Protein AF-0000000082251996 (afdb_homodimer)

Radius of gyration: 37.96 Å; Cα contacts (8 Å, |Δi|>4): 1487; chains: 2; bounding box: 97×124×81 Å

Foldseek 3Di:
DDPPPPPPPPQPQDDQLVVLLVVLVVCQQVVNQLCVLVPPVVVVVVCVVGVNHDGDGSVVSLVSLVVLLVVLLVVVLVQQVPFPAFKEKEWDWFQFPLRWIWIWIKIWFQGPVRFIDIATNWTFTDHDDLALVSVLVVVVVSCVVSVRLLRYEAYEYEDDPRVVSNLVVNLVVSQVRYFPSCPQHYFYFPLNLLLVLQLQLCVLCVVLCVLLLVLLCQQVVDPVSVVLLVVLCVVVPHDDPDAAAHAQSSGVLSVLVNLVRSLVCLNSSVSSVVVPVVSDSNDDPVSSVVSVVVSVLCVLSNVLSVQQLDRRAFNLLVVPVSLLVVLVSLVVCCPPPDPSSVSSSVRSVVSSCVPDVLPRLLSPVLVLLQLQQHLVVQLVSLCVVPVVCSVVSSVVSVVVNVSSLVSLVPPDPPPVVCPVPPVCCCVVPPDPCPVVVVVVVCVLVPPPDALVRVSNPDHGDHCVVCVPPRSSVVLVVCCVVRVSVSSVNRRSSRHRSHSSLVVLLVLVLCSNCDPVNPPDDRSSSGSSSSSNCSVPNGDDPVVRVVPVSPRSVVVVVVVD/DDPPPPPPPPQPQDDQLVVLLVVLVVCQQVVNQLCVLVPPVVVVVVCVVGVNHDGDHSVVSLVSLVVLLVVLLVVVLVQQVPFQAFKEKEWDWFQFPLRWIWIWIKIWFQGPVRFIDIATNWTFTDHDDLALVSVLVVVVVSCVVSVRLLRYEAYEYEDDPRVVSNLVVNLVVSQVRYFPSCPQHYFYQPLRLLLVLQLQLCVLCVVLCVLLLVLLCQQVVDPVSVVLLVVLCVVVPHDDPDAAAHAQSSGVLSVLVNLVRSLVCLSSSVSSVVVPVVSDSNDDPVSSVVSVVVSVLCVLSNVLSVQQLDRRAFNLLVVPVSLLVVLVSLVVCCPPPDPSSVSSSVRSVVSSCVPPVLPRLLSPVLVLLQLQQHLVVQLVSLCVVPVVCSVVSSVVSVVVNVSSLVSLVPPPPPPVVCPVPPVCCCVVPPDPCPVVVVVVVCVLVPPPDALVRVSNPDHGDHCVVCVPPRSSVVLVVCCVVRVSVSSSNRRSSRHRSHSSLVVLLVLVLCSNCDPVNPPDDRSSSGSSSSSNCSVPNGDDPVVRVVPVSVRSVVVVVVVD

Sequence (1120 aa):
MGVCDGSSPTVHKLDMRVFREMIAMAIIEHDLPYSFVEYRRIRMALAYANSTIKFWSRNTAAADVLKIFEKEKNKLREILTNVPNRVCLTTDLWRAITIEGYLCLTAHYIDTDWNLKSKILSFTAFPPPHSGIAIAMKLIELLKEWGLEKKVFCLTVDNASANDSMQSIMKRQLEKDLVCNGEFFHVRCSAHILNLIVQDGLDVIGGALQKIRDSVKFVKGSESREIMFANAMETVGMQAKEGLILDVVTRWNSTYHMLSRAIKFKDVLRNLADVEPSYKSFPSDLEWSRGELICEFLRPFSEMTNLISGSSYPTANLYFMQVWKIECWLRVHEYSADETICQMVEIMKLKFDKYWEEYSDILAIAAVFDPRLKFTCLEYCFTTLDSSTSKFRLAHVRSKMYKLFKAYKKRPSINSTSSSQVETLEEDIPAGYSGFYAFFSQKAGSSGKSELDIYLGEPTLDMVAFRHLNVLAYWKENSSRFKELSSMACDVLSIPITTVAAESSFSIGSRVLDKYRSSLIPQNVQALICTRNWLRGFPEEGEEEEEEKEKEKEKEKEEAMGVCDGSSPTVHKLDMRVFREMIAMAIIEHDLPYSFVEYRRIRMALAYANSTIKFWSRNTAAADVLKIFEKEKNKLREILTNVPNRVCLTTDLWRAITIEGYLCLTAHYIDTDWNLKSKILSFTAFPPPHSGIAIAMKLIELLKEWGLEKKVFCLTVDNASANDSMQSIMKRQLEKDLVCNGEFFHVRCSAHILNLIVQDGLDVIGGALQKIRDSVKFVKGSESREIMFANAMETVGMQAKEGLILDVVTRWNSTYHMLSRAIKFKDVLRNLADVEPSYKSFPSDLEWSRGELICEFLRPFSEMTNLISGSSYPTANLYFMQVWKIECWLRVHEYSADETICQMVEIMKLKFDKYWEEYSDILAIAAVFDPRLKFTCLEYCFTTLDSSTSKFRLAHVRSKMYKLFKAYKKRPSINSTSSSQVETLEEDIPAGYSGFYAFFSQKAGSSGKSELDIYLGEPTLDMVAFRHLNVLAYWKENSSRFKELSSMACDVLSIPITTVAAESSFSIGSRVLDKYRSSLIPQNVQALICTRNWLRGFPEEGEEEEEEKEKEKEKEKEEA

Nearest PDB structures (foldseek):
  4d1q-assembly1_H-2  TM=7.110E-01  e=3.783E-17  Musca domestica
  4d1q-assembly1_B  TM=7.036E-01  e=2.161E-16  Musca domestica
  6dww-assembly1_A  TM=7.441E-01  e=2.045E-15  Musca domestica
  4d1q-assembly1_A-2  TM=7.187E-01  e=1.417E-15  Musca domestica
  2bw3-assembly1_A  TM=6.188E-01  e=7.054E-15  Musca domestica

Secondary structure (DSSP, 8-state):
---------------HHHHHHHHHHHHHHTT--GGGGG-HHHHHHHHHH-TTPPP--HHHHHHHHHHHHHHHHHHHHHHHHH-SS-EEEEEEEEE-TTS-EEEEEEEEEE-TT--EEEEEEEEEE-PSP--HHHHHHHHHHHHHHHT-TTTEEEEEE-S-HHHHHHHHHHHHHTTTTSGGGGTT-EEE-HHHHHHHHHHHHHHHTHHHHHHHHHHHHHHHT-HHHHHHHHHHHHHHT---SS---PPPTT-HHHHHHHHHHHHHTHHHHHHHHHH-TT---PPPHHHHHHHHHHHHHHHHHHHHHHHHT-SSS--HHHHHHHHHHHHHHHHHGGG-SSHHHHHHHHHHHHHHHHHHSS--HHHHHHHHTSTTTHHHHHHHHHHHH-HHHHHHHHHHHHHHHHHHHHHHHHS---STT-------TTSSS-TT-HHHHHHHHHHHHHS---HHHHHHHSPPPPTTTTTT--HHHHHHHTTTTSHHHHHHHHHHHT--SS-HHHHHHHHHHHHHS-TT-----HHHHHHHHHHHHHHH-SPPGGGTTTTHHHHHHHHHHHH-/---------------HHHHHHHHHHHHHHTT--GGGGG-HHHHHHHHHH-TTPPP--HHHHHHHHHHHHHHHHHHHHHHHHH-SS-EEEEEEEEE-TTS-EEEEEEEEEE-TT--EEEEEEEEEE-PSP--HHHHHHHHHHHHHHHT-TTTEEEEEE-S-HHHHHHHHHHHHHTTTTSGGGGTT-EEE-HHHHHHHHHHHHHHHTHHHHHHHHHHHHHHHT-HHHHHHHHHHHHHHT---SS---PPPTT-HHHHHHHHHHHHHTHHHHHHHHHH-TT---PPPHHHHHHHHHHHHHHHHHHHHHHHHT-SSS--HHHHHHHHHHHHHHHHHGGG-SSHHHHHHHHHHHHHHHHHHSS--HHHHHHHHTSTTTHHHHHHHHHHHH-HHHHHHHHHHHHHHHHHHHHHHHHS---STT-------TTSSS-TT-HHHHHHHHHHHHHS---HHHHHHHSPPPPTTTTTT--HHHHHHHTTTTSHHHHHHHHHHHT--SS-HHHHHHHHHHHHHS-TT-----HHHHHHHHHHHHHHH-SPPGGGTTTTHHHHHHHHHHHH-

Structure (mmCIF, N/CA/C/O backbone):
data_AF-0000000082251996-model_v1
#
loop_
_entity.id
_entity.type
_entity.pdbx_description
1 polymer 'Ribonuclease H-like superfamily'
#
loop_
_atom_site.group_PDB
_atom_site.id
_atom_site.type_symbol
_atom_site.label_atom_id
_atom_site.label_alt_id
_atom_site.label_comp_id
_atom_site.label_asym_id
_atom_site.label_entity_id
_atom_site.label_seq_id
_atom_site.pdbx_PDB_ins_code
_atom_site.Cartn_x
_atom_site.Cartn_y
_atom_site.Cartn_z
_atom_site.occupancy
_atom_site.B_iso_or_equiv
_atom_site.auth_seq_id
_atom_site.auth_comp_id
_atom_site.auth_asym_id
_atom_site.auth_atom_id
_atom_site.pdbx_PDB_model_num
ATOM 1 N N . MET A 1 1 ? -61.531 -27.703 10.438 1 24.25 1 MET A N 1
ATOM 2 C CA . MET A 1 1 ? -60.094 -27.609 10.523 1 24.25 1 MET A CA 1
ATOM 3 C C . MET A 1 1 ? -59.594 -26.203 10.117 1 24.25 1 MET A C 1
ATOM 5 O O . MET A 1 1 ? -59.75 -25.812 8.953 1 24.25 1 MET A O 1
ATOM 9 N N . GLY A 1 2 ? -59.812 -25.188 10.883 1 25.91 2 GLY A N 1
ATOM 10 C CA . GLY A 1 2 ? -59.656 -23.781 10.547 1 25.91 2 GLY A CA 1
ATOM 11 C C . GLY A 1 2 ? -58.25 -23.406 10.102 1 25.91 2 GLY A C 1
ATOM 12 O O . GLY A 1 2 ? -57.281 -23.828 10.711 1 25.91 2 GLY A O 1
ATOM 13 N N . VAL A 1 3 ? -58.062 -23.094 8.766 1 29.75 3 VAL A N 1
ATOM 14 C CA . VAL A 1 3 ? -56.906 -22.609 8.023 1 29.75 3 VAL A CA 1
ATOM 15 C C . VAL A 1 3 ? -56.281 -21.422 8.758 1 29.75 3 VAL A C 1
ATOM 17 O O . VAL A 1 3 ? -56.938 -20.406 8.984 1 29.75 3 VAL A O 1
ATOM 20 N N . CYS A 1 4 ? -55.438 -21.703 9.797 1 28.22 4 CYS A N 1
ATOM 21 C CA . CYS A 1 4 ? -54.719 -20.656 10.523 1 28.22 4 CYS A CA 1
ATOM 22 C C . CYS A 1 4 ? -54.125 -19.641 9.562 1 28.22 4 CYS A C 1
ATOM 24 O O . CYS A 1 4 ? -53.344 -20 8.664 1 28.22 4 CYS A O 1
ATOM 26 N N . ASP A 1 5 ? -54.844 -18.672 9.133 1 31.28 5 ASP A N 1
ATOM 27 C CA . ASP A 1 5 ? -54.438 -17.516 8.32 1 31.28 5 ASP A CA 1
ATOM 28 C C . ASP A 1 5 ? -53.156 -16.906 8.836 1 31.28 5 ASP A C 1
ATOM 30 O O . ASP A 1 5 ? -53.094 -16.375 9.945 1 31.28 5 ASP A O 1
ATOM 34 N N . GLY A 1 6 ? -52 -17.672 8.805 1 33.25 6 GLY A N 1
ATOM 35 C CA . GLY A 1 6 ? -50.656 -17.25 9.211 1 33.25 6 GLY A CA 1
ATOM 36 C C . GLY A 1 6 ? -50.344 -15.828 8.812 1 33.25 6 GLY A C 1
ATOM 37 O O . GLY A 1 6 ? -50.188 -15.523 7.625 1 33.25 6 GLY A O 1
ATOM 38 N N . SER A 1 7 ? -50.938 -14.836 9.43 1 36 7 SER A N 1
ATOM 39 C CA . SER A 1 7 ? -50.625 -13.422 9.227 1 36 7 SER A CA 1
ATOM 40 C C . SER A 1 7 ? -49.125 -13.203 9.133 1 36 7 SER A C 1
ATOM 42 O O . SER A 1 7 ? -48.375 -13.578 10.039 1 36 7 SER A O 1
ATOM 44 N N . SER A 1 8 ? -48.531 -13.281 7.965 1 40.34 8 SER A N 1
ATOM 45 C CA . SER A 1 8 ? -47.125 -12.992 7.629 1 40.34 8 SER A CA 1
ATOM 46 C C . SER A 1 8 ? -46.625 -11.75 8.367 1 40.34 8 SER A C 1
ATOM 48 O O . SER A 1 8 ? -47.312 -10.727 8.414 1 40.34 8 SER A O 1
ATOM 50 N N . PRO A 1 9 ? -45.906 -11.859 9.469 1 45.34 9 PRO A N 1
ATOM 51 C CA . PRO A 1 9 ? -45.375 -10.703 10.203 1 45.34 9 PRO A CA 1
ATOM 52 C C . PRO A 1 9 ? -45 -9.539 9.289 1 45.34 9 PRO A C 1
ATOM 54 O O . PRO A 1 9 ? -44.438 -9.75 8.227 1 45.34 9 PRO A O 1
ATOM 57 N N . THR A 1 10 ? -45.719 -8.555 9.102 1 49.16 10 THR A N 1
ATOM 58 C CA . THR A 1 10 ? -45.656 -7.352 8.273 1 49.16 10 THR A CA 1
ATOM 59 C C . THR A 1 10 ? -44.281 -6.688 8.43 1 49.16 10 THR A C 1
ATOM 61 O O . THR A 1 10 ? -43.875 -6.32 9.539 1 49.16 10 THR A O 1
ATOM 64 N N . VAL A 1 11 ? -43.188 -7.055 7.781 1 59.91 11 VAL A N 1
ATOM 65 C CA . VAL A 1 11 ? -41.875 -6.434 7.703 1 59.91 11 VAL A CA 1
ATOM 66 C C . VAL A 1 11 ? -42.031 -4.926 7.512 1 59.91 11 VAL A C 1
ATOM 68 O O . VAL A 1 11 ? -42.844 -4.473 6.727 1 59.91 11 VAL A O 1
ATOM 71 N N . HIS A 1 12 ? -41.719 -4.066 8.555 1 69.75 12 HIS A N 1
ATOM 72 C CA . HIS A 1 12 ? -41.719 -2.611 8.453 1 69.75 12 HIS A CA 1
ATOM 73 C C . HIS A 1 12 ? -41.062 -2.148 7.156 1 69.75 12 HIS A C 1
ATOM 75 O O . HIS A 1 12 ? -39.969 -2.574 6.828 1 69.75 12 HIS A O 1
ATOM 81 N N . LYS A 1 13 ? -41.938 -1.467 6.324 1 82.38 13 LYS A N 1
ATOM 82 C CA . LYS A 1 13 ? -41.406 -0.94 5.062 1 82.38 13 LYS A CA 1
ATOM 83 C C . LYS A 1 13 ? -40.375 0.155 5.305 1 82.38 13 LYS A C 1
ATOM 85 O O . LYS A 1 13 ? -40.656 1.143 5.984 1 82.38 13 LYS A O 1
ATOM 90 N N . LEU A 1 14 ? -39.219 -0.042 4.875 1 89.25 14 LEU A N 1
ATOM 91 C CA . LEU A 1 14 ? -38.062 0.821 5.066 1 89.25 14 LEU A CA 1
ATOM 92 C C . LEU A 1 14 ? -38.094 1.998 4.098 1 89.25 14 LEU A C 1
ATOM 94 O O . LEU A 1 14 ? -38.406 1.831 2.922 1 89.25 14 LEU A O 1
ATOM 98 N N . ASP A 1 15 ? -38.031 3.209 4.562 1 94 15 ASP A N 1
ATOM 99 C CA . ASP A 1 15 ? -37.781 4.344 3.682 1 94 15 ASP A CA 1
ATOM 100 C C . ASP A 1 15 ? -36.406 4.246 3.039 1 94 15 ASP A C 1
ATOM 102 O O . ASP A 1 15 ? -35.375 4.488 3.695 1 94 15 ASP A O 1
ATOM 106 N N . MET A 1 16 ? -36.438 3.992 1.802 1 94.88 16 MET A N 1
ATOM 107 C CA . MET A 1 16 ? -35.219 3.695 1.093 1 94.88 16 MET A CA 1
ATOM 108 C C . MET A 1 16 ? -34.344 4.941 0.98 1 94.88 16 MET A C 1
ATOM 110 O O . MET A 1 16 ? -33.094 4.844 0.92 1 94.88 16 MET A O 1
ATOM 114 N N . ARG A 1 17 ? -34.938 6.094 0.867 1 94.81 17 ARG A N 1
ATOM 115 C CA . ARG A 1 17 ? -34.156 7.324 0.777 1 94.81 17 ARG A CA 1
ATOM 116 C C . ARG A 1 17 ? -33.312 7.527 2.025 1 94.81 17 ARG A C 1
ATOM 118 O O . ARG A 1 17 ? -32.125 7.852 1.93 1 94.81 17 ARG A O 1
ATOM 125 N N . VAL A 1 18 ? -33.938 7.312 3.131 1 96.31 18 VAL A N 1
ATOM 126 C CA . VAL A 1 18 ? -33.25 7.469 4.402 1 96.31 18 VAL A CA 1
ATOM 127 C C . VAL A 1 18 ? -32.156 6.391 4.539 1 96.31 18 VAL A C 1
ATOM 129 O O . VAL A 1 18 ? -31.031 6.68 4.949 1 96.31 18 VAL A O 1
ATOM 132 N N . PHE A 1 19 ? -32.5 5.164 4.184 1 96.94 19 PHE A N 1
ATOM 133 C CA . PHE A 1 19 ? -31.578 4.051 4.309 1 96.94 19 PHE A CA 1
ATOM 134 C C . PHE A 1 19 ? -30.359 4.262 3.414 1 96.94 19 PHE A C 1
ATOM 136 O O . PHE A 1 19 ? -29.219 4.043 3.84 1 96.94 19 PHE A O 1
ATOM 143 N N . ARG A 1 20 ? -30.562 4.746 2.225 1 96.94 20 ARG A N 1
ATOM 144 C CA . ARG A 1 20 ? -29.484 5.016 1.285 1 96.94 20 ARG A CA 1
ATOM 145 C C . ARG A 1 20 ? -28.562 6.113 1.81 1 96.94 20 ARG A C 1
ATOM 147 O O . ARG A 1 20 ? -27.344 6.039 1.646 1 96.94 20 ARG A O 1
ATOM 154 N N . GLU A 1 21 ? -29.156 7.082 2.346 1 97.38 21 GLU A N 1
ATOM 155 C CA . GLU A 1 21 ? -28.344 8.156 2.924 1 97.38 21 GLU A CA 1
ATOM 156 C C . GLU A 1 21 ? -27.469 7.641 4.062 1 97.38 21 GLU A C 1
ATOM 158 O O . GLU A 1 21 ? -26.312 8.047 4.195 1 97.38 21 GLU A O 1
ATOM 163 N N . MET A 1 22 ? -28.062 6.762 4.863 1 97.44 22 MET A N 1
ATOM 164 C CA . MET A 1 22 ? -27.297 6.195 5.973 1 97.44 22 MET A CA 1
ATOM 165 C C . MET A 1 22 ? -26.125 5.375 5.465 1 97.44 22 MET A C 1
ATOM 167 O O . MET A 1 22 ? -25.031 5.445 6.023 1 97.44 22 MET A O 1
ATOM 171 N N . ILE A 1 23 ? -26.297 4.621 4.41 1 97.81 23 ILE A N 1
ATOM 172 C CA . ILE A 1 23 ? -25.234 3.82 3.828 1 97.81 23 ILE A CA 1
ATOM 173 C C . ILE A 1 23 ? -24.188 4.734 3.203 1 97.81 23 ILE A C 1
ATOM 175 O O . ILE A 1 23 ? -22.984 4.48 3.318 1 97.81 23 ILE A O 1
ATOM 179 N N . ALA A 1 24 ? -24.641 5.793 2.529 1 97.88 24 ALA A N 1
ATOM 180 C CA . ALA A 1 24 ? -23.703 6.758 1.958 1 97.88 24 ALA A CA 1
ATOM 181 C C . ALA A 1 24 ? -22.828 7.383 3.041 1 97.88 24 ALA A C 1
ATOM 183 O O . ALA A 1 24 ? -21.625 7.562 2.848 1 97.88 24 ALA A O 1
ATOM 184 N N . MET A 1 25 ? -23.438 7.68 4.188 1 97.31 25 MET A N 1
ATOM 185 C CA . MET A 1 25 ? -22.672 8.211 5.32 1 97.31 25 MET A CA 1
ATOM 186 C C . MET A 1 25 ? -21.641 7.199 5.797 1 97.31 25 MET A C 1
ATOM 188 O O . MET A 1 25 ? -20.547 7.582 6.211 1 97.31 25 MET A O 1
ATOM 192 N N . ALA A 1 26 ? -22.016 5.93 5.773 1 96.75 26 ALA A N 1
ATOM 193 C CA . ALA A 1 26 ? -21.094 4.875 6.164 1 96.75 26 ALA A CA 1
ATOM 194 C C . ALA A 1 26 ? -19.906 4.797 5.195 1 96.75 26 ALA A C 1
ATOM 196 O O . ALA A 1 26 ? -18.766 4.633 5.613 1 96.75 26 ALA A O 1
ATOM 197 N N . ILE A 1 27 ? -20.188 4.926 3.893 1 95.94 27 ILE A N 1
ATOM 198 C CA . ILE A 1 27 ? -19.156 4.902 2.865 1 95.94 27 ILE A CA 1
ATOM 199 C C . ILE A 1 27 ? -18.172 6.051 3.098 1 95.94 27 ILE A C 1
ATOM 201 O O . ILE A 1 27 ? -16.953 5.859 3.031 1 95.94 27 ILE A O 1
ATOM 205 N N . ILE A 1 28 ? -18.641 7.18 3.441 1 94.62 28 ILE A N 1
ATOM 206 C CA . ILE A 1 28 ? -17.844 8.383 3.641 1 94.62 28 ILE A CA 1
ATOM 207 C C . ILE A 1 28 ? -17 8.242 4.906 1 94.62 28 ILE A C 1
ATOM 209 O O . ILE A 1 28 ? -15.773 8.367 4.863 1 94.62 28 ILE A O 1
ATOM 213 N N . GLU A 1 29 ? -17.609 7.922 6 1 93.12 29 GLU A N 1
ATOM 214 C CA . GLU A 1 29 ? -16.969 7.996 7.309 1 93.12 29 GLU A CA 1
ATOM 215 C C . GLU A 1 29 ? -15.977 6.844 7.504 1 93.12 29 GLU A C 1
ATOM 217 O O . GLU A 1 29 ? -14.977 6.996 8.203 1 93.12 29 GLU A O 1
ATOM 222 N N . HIS A 1 30 ? -16.281 5.73 6.922 1 91.25 30 HIS A N 1
ATOM 223 C CA . HIS A 1 30 ? -15.461 4.559 7.199 1 91.25 30 HIS A CA 1
ATOM 224 C C . HIS A 1 30 ? -14.633 4.168 5.98 1 91.25 30 HIS A C 1
ATOM 226 O O . HIS A 1 30 ? -14.086 3.062 5.926 1 91.25 30 HIS A O 1
ATOM 232 N N . ASP A 1 31 ? -14.602 4.984 4.949 1 87.5 31 ASP A N 1
ATOM 233 C CA . ASP A 1 31 ? -13.781 4.824 3.758 1 87.5 31 ASP A CA 1
ATOM 234 C C . ASP A 1 31 ? -14.102 3.514 3.041 1 87.5 31 ASP A C 1
ATOM 236 O O . ASP A 1 31 ? -13.195 2.775 2.646 1 87.5 31 ASP A O 1
ATOM 240 N N . LEU A 1 32 ? -15.336 3.123 3.006 1 92.38 32 LEU A N 1
ATOM 241 C CA . LEU A 1 32 ? -15.766 1.963 2.232 1 92.38 32 LEU A CA 1
ATOM 242 C C . LEU A 1 32 ? -15.812 2.291 0.744 1 92.38 32 LEU A C 1
ATOM 244 O O . LEU A 1 32 ? -16.172 3.406 0.361 1 92.38 32 LEU A O 1
ATOM 248 N N . PRO A 1 33 ? -15.414 1.304 -0.132 1 91 33 PRO A N 1
ATOM 249 C CA . PRO A 1 33 ? -15.57 1.55 -1.567 1 91 33 PRO A CA 1
ATOM 250 C C . PRO A 1 33 ? -17.031 1.666 -1.989 1 91 33 PRO A C 1
ATOM 252 O O . PRO A 1 33 ? -17.922 1.149 -1.305 1 91 33 PRO A O 1
ATOM 255 N N . TYR A 1 34 ? -17.297 2.338 -3.123 1 93.5 34 TYR A N 1
ATOM 256 C CA . TYR A 1 34 ? -18.656 2.451 -3.635 1 93.5 34 TYR A CA 1
ATOM 257 C C . TYR A 1 34 ? -19.234 1.078 -3.943 1 93.5 34 TYR A C 1
ATOM 259 O O . TYR A 1 34 ? -20.453 0.869 -3.82 1 93.5 34 TYR A O 1
ATOM 267 N N . SER A 1 35 ? -18.406 0.12 -4.285 1 93.62 35 SER A N 1
ATOM 268 C CA . SER A 1 35 ? -18.828 -1.225 -4.652 1 93.62 35 SER A CA 1
ATOM 269 C C . SER A 1 35 ? -19.359 -1.989 -3.439 1 93.62 35 SER A C 1
ATOM 271 O O . SER A 1 35 ? -19.938 -3.066 -3.582 1 93.62 35 SER A O 1
ATOM 273 N N . PHE A 1 36 ? -19.266 -1.411 -2.283 1 95.06 36 PHE A N 1
ATOM 274 C CA . PHE A 1 36 ? -19.75 -2.01 -1.047 1 95.06 36 PHE A CA 1
ATOM 275 C C . PHE A 1 36 ? -21.219 -2.377 -1.168 1 95.06 36 PHE A C 1
ATOM 277 O O . PHE A 1 36 ? -21.641 -3.441 -0.708 1 95.06 36 PHE A O 1
ATOM 284 N N . VAL A 1 37 ? -21.938 -1.537 -1.83 1 97.31 37 VAL A N 1
ATOM 285 C CA . VAL A 1 37 ? -23.375 -1.718 -1.905 1 97.31 37 VAL A CA 1
ATOM 286 C C . VAL A 1 37 ? -23.703 -2.887 -2.83 1 97.31 37 VAL A C 1
ATOM 2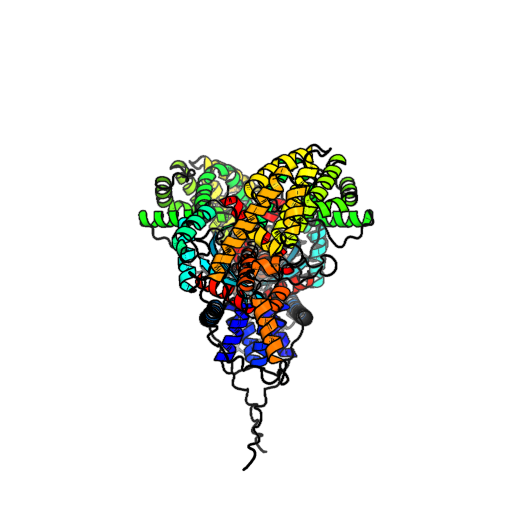88 O O . VAL A 1 37 ? -24.844 -3.369 -2.855 1 97.31 37 VAL A O 1
ATOM 291 N N . GLU A 1 38 ? -22.703 -3.324 -3.564 1 96.75 38 GLU A N 1
ATOM 292 C CA . GLU A 1 38 ? -22.922 -4.41 -4.516 1 96.75 38 GLU A CA 1
ATOM 293 C C . GLU A 1 38 ? -22.344 -5.723 -3.986 1 96.75 38 GLU A C 1
ATOM 295 O O . GLU A 1 38 ? -22.438 -6.758 -4.652 1 96.75 38 GLU A O 1
ATOM 300 N N . TYR A 1 39 ? -21.703 -5.703 -2.824 1 95.88 39 TYR A N 1
ATOM 301 C CA . TYR A 1 39 ? -21.156 -6.93 -2.256 1 95.88 39 TYR A CA 1
ATOM 302 C C . TYR A 1 39 ? -22.25 -7.973 -2.057 1 95.88 39 TYR A C 1
ATOM 304 O O . TYR A 1 39 ? -23.234 -7.734 -1.339 1 95.88 39 TYR A O 1
ATOM 312 N N . ARG A 1 40 ? -22.109 -9.125 -2.633 1 95.56 40 ARG A N 1
ATOM 313 C CA . ARG A 1 40 ? -23.109 -10.172 -2.643 1 95.56 40 ARG A CA 1
ATOM 314 C C . ARG A 1 40 ? -23.5 -10.578 -1.223 1 95.56 40 ARG A C 1
ATOM 316 O O . ARG A 1 40 ? -24.672 -10.68 -0.895 1 95.56 40 ARG A O 1
ATOM 323 N N . ARG A 1 41 ? -22.484 -10.719 -0.326 1 96 41 ARG A N 1
ATOM 324 C CA . ARG A 1 41 ? -22.734 -11.203 1.026 1 96 41 ARG A CA 1
ATOM 325 C C . ARG A 1 41 ? -23.406 -10.125 1.872 1 96 41 ARG A C 1
ATOM 327 O O . ARG A 1 41 ? -24.219 -10.422 2.744 1 96 41 ARG A O 1
ATOM 334 N N . ILE A 1 42 ? -23.094 -8.883 1.581 1 97.12 42 ILE A N 1
ATOM 335 C CA . ILE A 1 42 ? -23.734 -7.781 2.295 1 97.12 42 ILE A CA 1
ATOM 336 C C . ILE A 1 42 ? -25.203 -7.688 1.893 1 97.12 42 ILE A C 1
ATOM 338 O O . ILE A 1 42 ? -26.078 -7.531 2.748 1 97.12 42 ILE A O 1
ATOM 342 N N . ARG A 1 43 ? -25.453 -7.832 0.623 1 97.31 43 ARG A N 1
ATOM 343 C CA . ARG A 1 43 ? -26.828 -7.805 0.138 1 97.31 43 ARG A CA 1
ATOM 344 C C . ARG A 1 43 ? -27.656 -8.93 0.755 1 97.31 43 ARG A C 1
ATOM 346 O O . ARG A 1 43 ? -28.812 -8.727 1.145 1 97.31 43 ARG A O 1
ATOM 353 N N . MET A 1 44 ? -27.062 -10.102 0.885 1 96.81 44 MET A N 1
ATOM 354 C CA . MET A 1 44 ? -27.75 -11.242 1.483 1 96.81 44 MET A CA 1
ATOM 355 C C . MET A 1 44 ? -28.078 -10.969 2.947 1 96.81 44 MET A C 1
ATOM 357 O O . MET A 1 44 ? -29.188 -11.258 3.4 1 96.81 44 MET A O 1
ATOM 361 N N . ALA A 1 45 ? -27.141 -10.414 3.662 1 97 45 ALA A N 1
ATOM 362 C CA . ALA A 1 45 ? -27.344 -10.117 5.078 1 97 45 ALA A CA 1
ATOM 363 C C . ALA A 1 45 ? -28.422 -9.055 5.262 1 97 45 ALA A C 1
ATOM 365 O O . ALA A 1 45 ? -29.266 -9.164 6.152 1 97 45 ALA A O 1
ATOM 366 N N . LEU A 1 46 ? -28.375 -8.031 4.402 1 96.31 46 LEU A N 1
ATOM 367 C CA . LEU A 1 46 ? -29.344 -6.949 4.492 1 96.31 46 LEU A CA 1
ATOM 368 C C . LEU A 1 46 ? -30.734 -7.445 4.133 1 96.31 46 LEU A C 1
ATOM 370 O O . LEU A 1 46 ? -31.719 -7.055 4.77 1 96.31 46 LEU A O 1
ATOM 374 N N . ALA A 1 47 ? -30.812 -8.305 3.104 1 95.44 47 ALA A N 1
ATOM 375 C CA . ALA A 1 47 ? -32.094 -8.883 2.725 1 95.44 47 ALA A CA 1
ATOM 376 C C . ALA A 1 47 ? -32.688 -9.727 3.859 1 95.44 47 ALA A C 1
ATOM 378 O O . ALA A 1 47 ? -33.906 -9.742 4.066 1 95.44 47 ALA A O 1
ATOM 379 N N . TYR A 1 48 ? -31.812 -10.43 4.555 1 95.12 48 TYR A N 1
ATOM 380 C CA . TYR A 1 48 ? -32.25 -11.227 5.703 1 95.12 48 TYR A CA 1
ATOM 381 C C . TYR A 1 48 ? -32.75 -10.328 6.832 1 95.12 48 TYR A C 1
ATOM 383 O O . TYR A 1 48 ? -33.719 -10.648 7.5 1 95.12 48 TYR A O 1
ATOM 391 N N . ALA A 1 49 ? -32.094 -9.227 7.027 1 94.19 49 ALA A N 1
ATOM 392 C CA . ALA A 1 49 ? -32.469 -8.297 8.086 1 94.19 49 ALA A CA 1
ATOM 393 C C . ALA A 1 49 ? -33.781 -7.621 7.789 1 94.19 49 ALA A C 1
ATOM 395 O O . ALA A 1 49 ? -34.625 -7.422 8.688 1 94.19 49 ALA A O 1
ATOM 396 N N . ASN A 1 50 ? -34 -7.234 6.516 1 94.38 50 ASN A N 1
ATOM 397 C CA . ASN A 1 50 ? -35.219 -6.578 6.059 1 94.38 50 ASN A CA 1
ATOM 398 C C . ASN A 1 50 ? -35.469 -6.84 4.578 1 94.38 50 ASN A C 1
ATOM 400 O O . ASN A 1 50 ? -34.812 -6.25 3.717 1 94.38 50 ASN A O 1
ATOM 404 N N . SER A 1 51 ? -36.406 -7.625 4.273 1 92.5 51 SER A N 1
ATOM 405 C CA . SER A 1 51 ? -36.656 -8.117 2.922 1 92.5 51 SER A CA 1
ATOM 406 C C . SER A 1 51 ? -37.219 -7.008 2.025 1 92.5 51 SER A C 1
ATOM 408 O O . SER A 1 51 ? -37.281 -7.164 0.804 1 92.5 51 SER A O 1
ATOM 410 N N . THR A 1 52 ? -37.5 -5.863 2.578 1 93 52 THR A N 1
ATOM 411 C CA . THR A 1 52 ? -38.094 -4.785 1.788 1 93 52 THR A CA 1
ATOM 412 C C . THR A 1 52 ? -37 -3.916 1.172 1 93 52 THR A C 1
ATOM 414 O O . THR A 1 52 ? -37.281 -3.01 0.386 1 93 52 THR A O 1
ATOM 417 N N . ILE A 1 53 ? -35.812 -4.203 1.521 1 95.19 53 ILE A N 1
ATOM 418 C CA . ILE A 1 53 ? -34.688 -3.412 1.021 1 95.19 53 ILE A CA 1
ATOM 419 C C . ILE A 1 53 ? -34.562 -3.617 -0.486 1 95.19 53 ILE A C 1
ATOM 421 O O . ILE A 1 53 ? -34.531 -4.754 -0.964 1 95.19 53 ILE A O 1
ATOM 425 N N . LYS A 1 54 ? -34.531 -2.508 -1.191 1 95.56 54 LYS A N 1
ATOM 426 C CA . LYS A 1 54 ? -34.219 -2.512 -2.613 1 95.56 54 LYS A CA 1
ATOM 427 C C . LYS A 1 54 ? -32.75 -2.111 -2.842 1 95.56 54 LYS A C 1
ATOM 429 O O . LYS A 1 54 ? -32.344 -1.005 -2.48 1 95.56 54 LYS A O 1
ATOM 434 N N . PHE A 1 55 ? -32.062 -2.959 -3.484 1 96.38 55 PHE A N 1
ATOM 435 C CA . PHE A 1 55 ? -30.641 -2.744 -3.635 1 96.38 55 PHE A CA 1
ATOM 436 C C . PHE A 1 55 ? -30.344 -1.83 -4.816 1 96.38 55 PHE A C 1
ATOM 438 O O . PHE A 1 55 ? -31.156 -1.732 -5.746 1 96.38 55 PHE A O 1
ATOM 445 N N . TRP A 1 56 ? -29.25 -1.091 -4.824 1 96.75 56 TRP A N 1
ATOM 446 C CA . TRP A 1 56 ? -28.875 -0.1 -5.828 1 96.75 56 TRP A CA 1
ATOM 447 C C . TRP A 1 56 ? -27.422 -0.267 -6.242 1 96.75 56 TRP A C 1
ATOM 449 O O . TRP A 1 56 ? -26.703 -1.087 -5.668 1 96.75 56 TRP A O 1
ATOM 459 N N . SER A 1 57 ? -26.938 0.425 -7.219 1 96.81 57 SER A N 1
ATOM 460 C CA . SER A 1 57 ? -25.625 0.243 -7.824 1 96.81 57 SER A CA 1
ATOM 461 C C . SER A 1 57 ? -24.594 1.156 -7.18 1 96.81 57 SER A C 1
ATOM 463 O O . SER A 1 57 ? -24.938 2.086 -6.449 1 96.81 57 SER A O 1
ATOM 465 N N . ARG A 1 58 ? -23.391 0.829 -7.469 1 95 58 ARG A N 1
ATOM 466 C CA . ARG A 1 58 ? -22.297 1.651 -6.988 1 95 58 ARG A CA 1
ATOM 467 C C . ARG A 1 58 ? -22.375 3.066 -7.547 1 95 58 ARG A C 1
ATOM 469 O O . ARG A 1 58 ? -21.984 4.027 -6.879 1 95 58 ARG A O 1
ATOM 476 N N . ASN A 1 59 ? -22.859 3.232 -8.727 1 95.19 59 ASN A N 1
ATOM 477 C CA . ASN A 1 59 ? -23.031 4.559 -9.312 1 95.19 59 ASN A CA 1
ATOM 478 C C . ASN A 1 59 ? -24.062 5.387 -8.547 1 95.19 59 ASN A C 1
ATOM 480 O O . ASN A 1 59 ? -23.875 6.59 -8.359 1 95.19 59 ASN A O 1
ATOM 484 N N . THR A 1 60 ? -25.125 4.68 -8.211 1 96.56 60 THR A N 1
ATOM 485 C CA . THR A 1 60 ? -26.125 5.355 -7.398 1 96.56 60 THR A CA 1
ATOM 486 C C . THR A 1 60 ? -25.547 5.754 -6.043 1 96.56 60 THR A C 1
ATOM 488 O O . THR A 1 60 ? -25.844 6.828 -5.523 1 96.56 60 THR A O 1
ATOM 491 N N . ALA A 1 61 ? -24.75 4.855 -5.5 1 96.81 61 ALA A N 1
ATOM 492 C CA . ALA A 1 61 ? -24.094 5.164 -4.23 1 96.81 61 ALA A CA 1
ATOM 493 C C . ALA A 1 61 ? -23.219 6.402 -4.359 1 96.81 61 ALA A C 1
ATOM 495 O O . ALA A 1 61 ? -23.188 7.25 -3.463 1 96.81 61 ALA A O 1
ATOM 496 N N . ALA A 1 62 ? -22.453 6.512 -5.453 1 95.75 62 ALA A N 1
ATOM 497 C CA . ALA A 1 62 ? -21.594 7.676 -5.707 1 95.75 62 ALA A CA 1
ATOM 498 C C . ALA A 1 62 ? -22.438 8.953 -5.797 1 95.75 62 ALA A C 1
ATOM 500 O O . ALA A 1 62 ? -22.047 9.992 -5.27 1 95.75 62 ALA A O 1
ATOM 501 N N . ALA A 1 63 ? -23.547 8.828 -6.457 1 96.88 63 ALA A N 1
ATOM 502 C CA . ALA A 1 63 ? -24.453 9.961 -6.574 1 96.88 63 ALA A CA 1
ATOM 503 C C . ALA A 1 63 ? -24.984 10.383 -5.207 1 96.88 63 ALA A C 1
ATOM 505 O O . ALA A 1 63 ? -25.141 11.578 -4.938 1 96.88 63 ALA A O 1
ATOM 506 N N . ASP A 1 64 ? -25.328 9.398 -4.383 1 97.62 64 ASP A N 1
ATOM 507 C CA . ASP A 1 64 ? -25.797 9.688 -3.033 1 97.62 64 ASP A CA 1
ATOM 508 C C . ASP A 1 64 ? -24.734 10.43 -2.225 1 97.62 64 ASP A C 1
ATOM 510 O O . ASP A 1 64 ? -25.047 11.359 -1.482 1 97.62 64 ASP A O 1
ATOM 514 N N . VAL A 1 65 ? -23.5 10.023 -2.361 1 97 65 VAL A N 1
ATOM 515 C CA . VAL A 1 65 ? -22.391 10.664 -1.66 1 97 65 VAL A CA 1
ATOM 516 C C . VAL A 1 65 ? -22.234 12.102 -2.146 1 97 65 VAL A C 1
ATOM 518 O O . VAL A 1 65 ? -22.031 13.016 -1.345 1 97 65 VAL A O 1
ATOM 521 N N . LEU A 1 66 ? -22.344 12.312 -3.441 1 97 66 LEU A N 1
ATOM 522 C CA . LEU A 1 66 ? -22.234 13.648 -4.016 1 97 66 LEU A CA 1
ATOM 523 C C . LEU A 1 66 ? -23.328 14.562 -3.484 1 97 66 LEU A C 1
ATOM 525 O O . LEU A 1 66 ? -23.109 15.75 -3.254 1 97 66 LEU A O 1
ATOM 529 N N . LYS A 1 67 ? -24.516 13.984 -3.324 1 97.38 67 LYS A N 1
ATOM 530 C CA . LYS A 1 67 ? -25.625 14.758 -2.764 1 97.38 67 LYS A CA 1
ATOM 531 C C . LYS A 1 67 ? -25.312 15.203 -1.337 1 97.38 67 LYS A C 1
ATOM 533 O O . LYS A 1 67 ? -25.594 16.344 -0.964 1 97.38 67 LYS A O 1
ATOM 538 N N . ILE A 1 68 ? -24.781 14.289 -0.576 1 97.62 68 ILE A N 1
ATOM 539 C CA . ILE A 1 68 ? -24.422 14.609 0.799 1 97.62 68 ILE A CA 1
ATOM 540 C C . ILE A 1 68 ? -23.312 15.656 0.805 1 97.62 68 ILE A C 1
ATOM 542 O O . ILE A 1 68 ? -23.344 16.594 1.606 1 97.62 68 ILE A O 1
ATOM 546 N N . PHE A 1 69 ? -22.422 15.547 -0.117 1 97 69 PHE A N 1
ATOM 547 C CA . PHE A 1 69 ? -21.328 16.5 -0.275 1 97 69 PHE A CA 1
ATOM 548 C C . PHE A 1 69 ? -21.859 17.906 -0.515 1 97 69 PHE A C 1
ATOM 550 O O . PHE A 1 69 ? -21.438 18.859 0.153 1 97 69 PHE A O 1
ATOM 557 N N . GLU A 1 70 ? -22.688 18 -1.436 1 97.62 70 GLU A N 1
ATOM 558 C CA . GLU A 1 70 ? -23.25 19.297 -1.775 1 97.62 70 GLU A CA 1
ATOM 559 C C . GLU A 1 70 ? -24.016 19.891 -0.599 1 97.62 70 GLU A C 1
ATOM 561 O O . GLU A 1 70 ? -23.938 21.094 -0.337 1 97.62 70 GLU A O 1
ATOM 566 N N . LYS A 1 71 ? -24.719 19.031 0.032 1 97.56 71 LYS A N 1
ATOM 567 C CA . LYS A 1 71 ? -25.484 19.484 1.195 1 97.56 71 LYS A CA 1
ATOM 568 C C . LYS A 1 71 ? -24.562 19.984 2.299 1 97.56 71 LYS A C 1
ATOM 570 O O . LYS A 1 71 ? -24.766 21.078 2.846 1 97.56 71 LYS A O 1
ATOM 575 N N . GLU A 1 72 ? -23.578 19.188 2.611 1 97.5 72 GLU A N 1
ATOM 576 C CA . GLU A 1 72 ? -22.641 19.562 3.67 1 97.5 72 GLU A CA 1
ATOM 577 C C . GLU A 1 72 ? -21.781 20.75 3.268 1 97.5 72 GLU A C 1
ATOM 579 O O . GLU A 1 72 ? -21.422 21.578 4.113 1 97.5 72 GLU A O 1
ATOM 584 N N . LYS A 1 73 ? -21.438 20.844 1.987 1 97.31 73 LYS A N 1
ATOM 585 C CA . LYS A 1 73 ? -20.703 22 1.467 1 97.31 73 LYS A CA 1
ATOM 586 C C . LYS A 1 73 ? -21.484 23.297 1.692 1 97.31 73 LYS A C 1
ATOM 588 O O . LYS A 1 73 ? -20.922 24.297 2.148 1 97.31 73 LYS A O 1
ATOM 593 N N . ASN A 1 74 ? -22.734 23.281 1.422 1 97.25 74 ASN A N 1
ATOM 594 C CA . ASN A 1 74 ? -23.578 24.453 1.613 1 97.25 74 ASN A CA 1
ATOM 595 C C . ASN A 1 74 ? -23.688 24.828 3.088 1 97.25 74 ASN A C 1
ATOM 597 O O . ASN A 1 74 ? -23.688 26.016 3.432 1 97.25 74 ASN A O 1
ATOM 601 N N . LYS A 1 75 ? -23.828 23.797 3.85 1 97.12 75 LYS A N 1
ATOM 602 C CA . LYS A 1 75 ? -23.875 24.047 5.289 1 97.12 75 LYS A CA 1
ATOM 603 C C . LYS A 1 75 ? -22.594 24.734 5.773 1 97.12 75 LYS A C 1
ATOM 605 O O . LYS A 1 75 ? -22.656 25.703 6.535 1 97.12 75 LYS A O 1
ATOM 610 N N . LEU A 1 76 ? -21.484 24.234 5.359 1 97 76 LEU A N 1
ATOM 611 C CA . LEU A 1 76 ? -20.203 24.797 5.773 1 97 76 LEU A CA 1
ATOM 612 C C . LEU A 1 76 ? -20.047 26.219 5.238 1 97 76 LEU A C 1
ATOM 614 O O . LEU A 1 76 ? -19.531 27.094 5.934 1 97 76 LEU A O 1
ATOM 618 N N . ARG A 1 77 ? -20.453 26.406 4.02 1 96.75 77 ARG A N 1
ATOM 619 C CA . ARG A 1 77 ? -20.406 27.75 3.432 1 96.75 77 ARG A CA 1
ATOM 620 C C . ARG A 1 77 ? -21.203 28.734 4.273 1 96.75 77 ARG A C 1
ATOM 622 O O . ARG A 1 77 ? -20.75 29.859 4.504 1 96.75 77 ARG A O 1
ATOM 629 N N . GLU A 1 78 ? -22.328 28.312 4.699 1 95.75 78 GLU A N 1
ATOM 630 C CA . GLU A 1 78 ? -23.156 29.156 5.539 1 95.75 78 GLU A CA 1
ATOM 631 C C . GLU A 1 78 ? -22.484 29.453 6.875 1 95.75 78 GLU A C 1
ATOM 633 O O . GLU A 1 78 ? -22.516 30.594 7.352 1 95.75 78 GLU A O 1
ATOM 638 N N . ILE A 1 79 ? -21.922 28.469 7.418 1 95.62 79 ILE A N 1
ATOM 639 C CA . ILE A 1 79 ? -21.234 28.625 8.688 1 95.62 79 ILE A CA 1
ATOM 640 C C . ILE A 1 79 ? -20.094 29.641 8.539 1 95.62 79 ILE A C 1
ATOM 642 O O . ILE A 1 79 ? -19.969 30.562 9.352 1 95.62 79 ILE A O 1
ATOM 646 N N . LEU A 1 80 ? -19.297 29.562 7.516 1 96 80 LEU A N 1
ATOM 647 C CA . LEU A 1 80 ? -18.125 30.406 7.305 1 96 80 LEU A CA 1
ATOM 648 C C . LEU A 1 80 ? -18.547 31.844 6.988 1 96 80 LEU A C 1
ATOM 650 O O . LEU A 1 80 ? -17.844 32.781 7.352 1 96 80 LEU A O 1
ATOM 654 N N . THR A 1 81 ? -19.672 31.938 6.348 1 91.88 81 THR A N 1
ATOM 655 C CA . THR A 1 81 ? -20.188 33.281 6.051 1 91.88 81 THR A CA 1
ATOM 656 C C . THR A 1 81 ? -20.672 33.969 7.324 1 91.88 81 THR A C 1
ATOM 658 O O . THR A 1 81 ? -20.547 35.188 7.461 1 91.88 81 THR A O 1
ATOM 661 N N . ASN A 1 82 ? -21.141 33.156 8.234 1 91.44 82 ASN A N 1
ATOM 662 C CA . ASN A 1 82 ? -21.766 33.719 9.43 1 91.44 82 ASN A CA 1
ATOM 663 C C . ASN A 1 82 ? -20.75 33.906 10.555 1 91.44 82 ASN A C 1
ATOM 665 O O . ASN A 1 82 ? -21.031 34.594 11.547 1 91.44 82 ASN A O 1
ATOM 669 N N . VAL A 1 83 ? -19.625 33.344 10.406 1 92.5 83 VAL A N 1
ATOM 670 C CA . VAL A 1 83 ? -18.594 33.594 11.406 1 92.5 83 VAL A CA 1
ATOM 671 C C . VAL A 1 83 ? -18.156 35.062 11.344 1 92.5 83 VAL A C 1
ATOM 673 O O . VAL A 1 83 ? -17.812 35.562 10.273 1 92.5 83 VAL A O 1
ATOM 676 N N . PRO A 1 84 ? -18.25 35.719 12.414 1 89.38 84 PRO A N 1
ATOM 677 C CA . PRO A 1 84 ? -17.984 37.156 12.375 1 89.38 84 PRO A CA 1
ATOM 678 C C . PRO A 1 84 ? -16.516 37.469 12.102 1 89.38 84 PRO A C 1
ATOM 680 O O . PRO A 1 84 ? -16.203 38.5 11.477 1 89.38 84 PRO A O 1
ATOM 683 N N . ASN A 1 85 ? -15.656 36.656 12.492 1 93.75 85 ASN A N 1
ATOM 684 C CA . ASN A 1 85 ? -14.227 36.938 12.367 1 93.75 85 ASN A CA 1
ATOM 685 C C . ASN A 1 85 ? -13.672 36.406 11.047 1 93.75 85 ASN A C 1
ATOM 687 O O . ASN A 1 85 ? -14.414 35.844 10.234 1 93.75 85 ASN A O 1
ATOM 691 N N . ARG A 1 86 ? -12.445 36.688 10.781 1 96.56 86 ARG A N 1
ATOM 692 C CA . ARG A 1 86 ? -11.773 36.281 9.547 1 96.56 86 ARG A CA 1
ATOM 693 C C . ARG A 1 86 ? -11.297 34.812 9.648 1 96.56 86 ARG A C 1
ATOM 695 O O . ARG A 1 86 ? -11.43 34.188 10.695 1 96.56 86 ARG A O 1
ATOM 702 N N . VAL A 1 87 ? -10.859 34.312 8.492 1 97 87 VAL A N 1
ATOM 703 C CA . VAL A 1 87 ? -10.406 32.938 8.422 1 97 87 VAL A CA 1
ATOM 704 C C . VAL A 1 87 ? -8.938 32.875 7.996 1 97 87 VAL A C 1
ATOM 706 O O . VAL A 1 87 ? -8.508 33.688 7.168 1 97 87 VAL A O 1
ATOM 709 N N . CYS A 1 88 ? -8.203 32 8.625 1 97.19 88 CYS A N 1
ATOM 710 C CA . CYS A 1 88 ? -6.84 31.719 8.188 1 97.19 88 CYS A CA 1
ATOM 711 C C . CYS A 1 88 ? -6.812 30.484 7.289 1 97.19 88 CYS A C 1
ATOM 713 O O . CYS A 1 88 ? -7.68 29.609 7.395 1 97.19 88 CYS A O 1
ATOM 715 N N . LEU A 1 89 ? -5.828 30.438 6.355 1 96.38 89 LEU A N 1
ATOM 716 C CA . LEU A 1 89 ? -5.793 29.359 5.367 1 96.38 89 LEU A CA 1
ATOM 717 C C . LEU A 1 89 ? -4.457 28.625 5.406 1 96.38 89 LEU A C 1
ATOM 719 O O . LEU A 1 89 ? -3.432 29.219 5.766 1 96.38 89 LEU A O 1
ATOM 723 N N . THR A 1 90 ? -4.492 27.344 5.113 1 94.69 90 THR A N 1
ATOM 724 C CA . THR A 1 90 ? -3.32 26.562 4.746 1 94.69 90 THR A CA 1
ATOM 725 C C . THR A 1 90 ? -3.549 25.828 3.428 1 94.69 90 THR A C 1
ATOM 727 O O . THR A 1 90 ? -4.688 25.5 3.084 1 94.69 90 THR A O 1
ATOM 730 N N . THR A 1 91 ? -2.547 25.672 2.643 1 93.31 91 THR A N 1
ATOM 731 C CA . THR A 1 91 ? -2.641 24.922 1.395 1 93.31 91 THR A CA 1
ATOM 732 C C . THR A 1 91 ? -1.356 24.141 1.138 1 93.31 91 THR A C 1
ATOM 734 O O . THR A 1 91 ? -0.299 24.484 1.673 1 93.31 91 THR A O 1
ATOM 737 N N . ASP A 1 92 ? -1.543 23.078 0.582 1 90 92 ASP A N 1
ATOM 738 C CA . ASP A 1 92 ? -0.42 22.219 0.202 1 90 92 ASP A CA 1
ATOM 739 C C . ASP A 1 92 ? -0.775 21.344 -1.001 1 90 92 ASP A C 1
ATOM 741 O O . ASP A 1 92 ? -1.951 21.203 -1.338 1 90 92 ASP A O 1
ATOM 745 N N . LEU A 1 93 ? 0.231 20.969 -1.67 1 87.94 93 LEU A N 1
ATOM 746 C CA . LEU A 1 93 ? 0.06 20.078 -2.811 1 87.94 93 LEU A CA 1
ATOM 747 C C . LEU A 1 93 ? 0.332 18.625 -2.412 1 87.94 93 LEU A C 1
ATOM 749 O O . LEU A 1 93 ? 1.251 18.359 -1.638 1 87.94 93 LEU A O 1
ATOM 753 N N . TRP A 1 94 ? -0.507 17.75 -2.898 1 82.31 94 TRP A N 1
ATOM 754 C CA . TRP A 1 94 ? -0.39 16.312 -2.627 1 82.31 94 TRP A CA 1
ATOM 755 C C . TRP A 1 94 ? -0.269 15.531 -3.924 1 82.31 94 TRP A C 1
ATOM 757 O O . TRP A 1 94 ? -1.031 15.75 -4.867 1 82.31 94 TRP A O 1
ATOM 767 N N . ARG A 1 95 ? 0.669 14.641 -3.924 1 79.38 95 ARG A N 1
ATOM 768 C CA . ARG A 1 95 ? 0.807 13.734 -5.059 1 79.38 95 ARG A CA 1
ATOM 769 C C . ARG A 1 95 ? 0.229 12.359 -4.734 1 79.38 95 ARG A C 1
ATOM 771 O O . ARG A 1 95 ? 0.693 11.688 -3.811 1 79.38 95 ARG A O 1
ATOM 778 N N . ALA A 1 96 ? -0.679 11.953 -5.43 1 79.38 96 ALA A N 1
ATOM 779 C CA . ALA A 1 96 ? -1.302 10.648 -5.227 1 79.38 96 ALA A CA 1
ATOM 780 C C . ALA A 1 96 ? -0.386 9.523 -5.707 1 79.38 96 ALA A C 1
ATOM 782 O O . ALA A 1 96 ? 0.581 9.773 -6.43 1 79.38 96 ALA A O 1
ATOM 783 N N . ILE A 1 97 ? -0.652 8.305 -5.242 1 73.81 97 ILE A N 1
ATOM 784 C CA . ILE A 1 97 ? 0.098 7.125 -5.656 1 73.81 97 ILE A CA 1
ATOM 785 C C . ILE A 1 97 ? -0.022 6.941 -7.168 1 73.81 97 ILE A C 1
ATOM 787 O O . ILE A 1 97 ? 0.88 6.395 -7.805 1 73.81 97 ILE A O 1
ATOM 791 N N . THR A 1 98 ? -1.075 7.438 -7.762 1 71.44 98 THR A N 1
ATOM 792 C CA . THR A 1 98 ? -1.314 7.363 -9.195 1 71.44 98 THR A CA 1
ATOM 793 C C . THR A 1 98 ? -0.612 8.508 -9.922 1 71.44 98 THR A C 1
ATOM 795 O O . THR A 1 98 ? -0.829 8.719 -11.117 1 71.44 98 THR A O 1
ATOM 798 N N . ILE A 1 99 ? 0.179 9.391 -9.188 1 77.31 99 ILE A N 1
ATOM 799 C CA . ILE A 1 99 ? 1.082 10.406 -9.719 1 77.31 99 ILE A CA 1
ATOM 800 C C . ILE A 1 99 ? 0.329 11.727 -9.898 1 77.31 99 ILE A C 1
ATOM 802 O O . ILE A 1 99 ? 0.944 12.781 -10.062 1 77.31 99 ILE A O 1
ATOM 806 N N . GLU A 1 100 ? -0.985 11.664 -9.828 1 83.12 100 GLU A N 1
ATOM 807 C CA . GLU A 1 100 ? -1.764 12.891 -9.977 1 83.12 100 GLU A CA 1
ATOM 808 C C . GLU A 1 100 ? -1.562 13.82 -8.789 1 83.12 100 GLU A C 1
ATOM 810 O O . GLU A 1 100 ? -1.462 13.367 -7.648 1 83.12 100 GLU A O 1
ATOM 815 N N . GLY A 1 101 ? -1.515 15.117 -9.125 1 86.69 101 GLY A N 1
ATOM 816 C CA . GLY A 1 101 ? -1.386 16.109 -8.07 1 86.69 101 GLY A CA 1
ATOM 817 C C . GLY A 1 101 ? -2.721 16.656 -7.59 1 86.69 101 GLY A C 1
ATOM 818 O O . GLY A 1 101 ? -3.66 16.781 -8.375 1 86.69 101 GLY A O 1
ATOM 819 N N . TYR A 1 102 ? -2.838 16.891 -6.297 1 88.06 102 TYR A N 1
ATOM 820 C CA . TYR A 1 102 ? -4.02 17.484 -5.688 1 88.06 102 TYR A CA 1
ATOM 821 C C . TYR A 1 102 ? -3.645 18.719 -4.859 1 88.06 102 TYR A C 1
ATOM 823 O O . TYR A 1 102 ? -2.568 18.766 -4.262 1 88.06 102 TYR A O 1
ATOM 831 N N . LEU A 1 103 ? -4.508 19.672 -4.922 1 92.75 103 LEU A N 1
ATOM 832 C CA . LEU A 1 103 ? -4.371 20.859 -4.09 1 92.75 103 LEU A CA 1
ATOM 833 C C . LEU A 1 103 ? -5.367 20.828 -2.934 1 92.75 103 LEU A C 1
ATOM 835 O O . LEU A 1 103 ? -6.562 20.594 -3.145 1 92.75 103 LEU A O 1
ATOM 839 N N . CYS A 1 104 ? -4.828 20.969 -1.733 1 93.06 104 CYS A N 1
ATOM 840 C CA . CYS A 1 104 ? -5.668 20.969 -0.54 1 93.06 104 CYS A CA 1
ATOM 841 C C . CYS A 1 104 ? -5.742 22.375 0.064 1 93.06 104 CYS A C 1
ATOM 843 O O . CYS A 1 104 ? -4.715 23 0.329 1 93.06 104 CYS A O 1
ATOM 845 N N . LEU A 1 105 ? -6.879 22.891 0.174 1 95.31 105 LEU A N 1
ATOM 846 C CA . LEU A 1 105 ? -7.125 24.156 0.844 1 95.31 105 LEU A CA 1
ATOM 847 C C . LEU A 1 105 ? -7.91 23.953 2.135 1 95.31 105 LEU A C 1
ATOM 849 O O . LEU A 1 105 ? -8.969 23.328 2.127 1 95.31 105 LEU A O 1
ATOM 853 N N . THR A 1 106 ? -7.367 24.422 3.273 1 94.62 106 THR A N 1
ATOM 854 C CA . THR A 1 106 ? -7.996 24.234 4.578 1 94.62 106 THR A CA 1
ATOM 855 C C . THR A 1 106 ? -8.234 25.594 5.25 1 94.62 106 THR A C 1
ATOM 857 O O . THR A 1 106 ? -7.379 26.469 5.199 1 94.62 106 THR A O 1
ATOM 860 N N . ALA A 1 107 ? -9.352 25.734 5.816 1 95.88 107 ALA A N 1
ATOM 861 C CA . ALA A 1 107 ? -9.68 26.938 6.574 1 95.88 107 ALA A CA 1
ATOM 862 C C . ALA A 1 107 ? -9.562 26.688 8.078 1 95.88 107 ALA A C 1
ATOM 864 O O . ALA A 1 107 ? -9.93 25.609 8.57 1 95.88 107 ALA A O 1
ATOM 865 N N . HIS A 1 108 ? -9 27.656 8.797 1 95 108 HIS A N 1
ATOM 866 C CA . HIS A 1 108 ? -8.883 27.688 10.25 1 95 108 HIS A CA 1
ATOM 867 C C . HIS A 1 108 ? -9.57 28.922 10.836 1 95 108 HIS A C 1
ATOM 869 O O . HIS A 1 108 ? -9.32 30.047 10.398 1 95 108 HIS A O 1
ATOM 875 N N . TYR A 1 109 ? -10.453 28.703 11.742 1 95.56 109 TYR A N 1
ATOM 876 C CA . TYR A 1 109 ? -11.211 29.812 12.305 1 95.56 109 TYR A CA 1
ATOM 877 C C . TYR A 1 109 ? -11.703 29.5 13.711 1 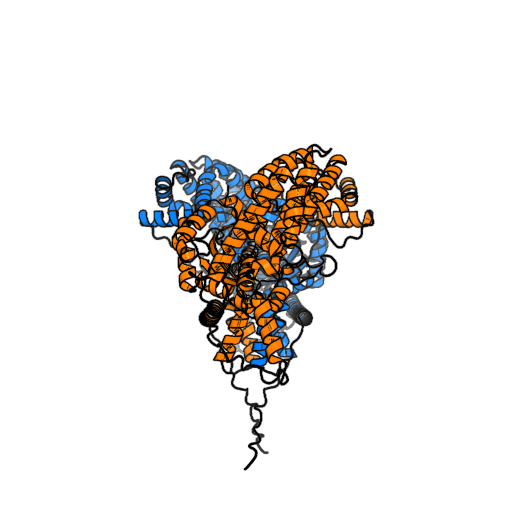95.56 109 TYR A C 1
ATOM 879 O O . TYR A 1 109 ? -11.625 28.344 14.156 1 95.56 109 TYR A O 1
ATOM 887 N N . ILE A 1 110 ? -11.992 30.5 14.43 1 95.88 110 ILE A N 1
ATOM 888 C CA . ILE A 1 110 ? -12.609 30.359 15.742 1 95.88 110 ILE A CA 1
ATOM 889 C C . ILE A 1 110 ? -14.117 30.578 15.633 1 95.88 110 ILE A C 1
ATOM 891 O O . ILE A 1 110 ? -14.562 31.625 15.141 1 95.88 110 ILE A O 1
ATOM 895 N N . ASP A 1 111 ? -14.914 29.656 16 1 94.25 111 ASP A N 1
ATOM 896 C CA . ASP A 1 111 ? -16.359 29.734 15.836 1 94.25 111 ASP A CA 1
ATOM 897 C C . ASP A 1 111 ? -17 30.609 16.906 1 94.25 111 ASP A C 1
ATOM 899 O O . ASP A 1 111 ? -16.281 31.234 17.703 1 94.25 111 ASP A O 1
ATOM 903 N N . THR A 1 112 ? -18.328 30.703 16.953 1 92.69 112 THR A N 1
ATOM 904 C CA . THR A 1 112 ? -19.062 31.609 17.828 1 92.69 112 THR A CA 1
ATOM 905 C C . THR A 1 112 ? -18.906 31.172 19.281 1 92.69 112 THR A C 1
ATOM 907 O O . THR A 1 112 ? -19.047 31.984 20.203 1 92.69 112 THR A O 1
ATOM 910 N N . ASP A 1 113 ? -18.547 29.922 19.484 1 92.75 113 ASP A N 1
ATOM 911 C CA . ASP A 1 113 ? -18.328 29.406 20.828 1 92.75 113 ASP A CA 1
ATOM 912 C C . ASP A 1 113 ? -16.859 29.453 21.203 1 92.75 113 ASP A C 1
ATOM 914 O O . ASP A 1 113 ? -16.453 28.891 22.234 1 92.75 113 ASP A O 1
ATOM 918 N N . TRP A 1 114 ? -16.047 30.094 20.391 1 94.44 114 TRP A N 1
ATOM 919 C CA . TRP A 1 114 ? -14.625 30.344 20.578 1 94.44 114 TRP A CA 1
ATOM 920 C C . TRP A 1 114 ? -13.844 29.031 20.578 1 94.44 114 TRP A C 1
ATOM 922 O O . TRP A 1 114 ? -12.938 28.844 21.391 1 94.44 114 TRP A O 1
ATOM 932 N N . ASN A 1 115 ? -14.336 28.141 19.75 1 93.69 115 ASN A N 1
ATOM 933 C CA . ASN A 1 115 ? -13.586 26.922 19.469 1 93.69 115 ASN A CA 1
ATOM 934 C C . ASN A 1 115 ? -12.781 27.016 18.188 1 93.69 115 ASN A C 1
ATOM 936 O O . ASN A 1 115 ? -13.297 27.5 17.172 1 93.69 115 ASN A O 1
ATOM 940 N N . LEU A 1 116 ? -11.57 26.594 18.328 1 94.38 116 LEU A N 1
ATOM 941 C CA . LEU A 1 116 ? -10.742 26.547 17.125 1 94.38 116 LEU A CA 1
ATOM 942 C C . LEU A 1 116 ? -11.18 25.422 16.203 1 94.38 116 LEU A C 1
ATOM 944 O O . LEU A 1 116 ? -11.281 24.266 16.625 1 94.38 116 LEU A O 1
ATOM 948 N N . LYS A 1 117 ? -11.547 25.766 14.961 1 93.12 117 LYS A N 1
ATOM 949 C CA . LYS A 1 117 ? -12.008 24.797 13.969 1 93.12 117 LYS A CA 1
ATOM 950 C C . LYS A 1 117 ? -11.102 24.797 12.742 1 93.12 117 LYS A C 1
ATOM 952 O O . LYS A 1 117 ? -10.547 25.828 12.375 1 93.12 117 LYS A O 1
ATOM 957 N N . SER A 1 118 ? -10.875 23.625 12.219 1 93.31 118 SER A N 1
ATOM 958 C CA . SER A 1 118 ? -10.188 23.453 10.945 1 93.31 118 SER A CA 1
ATOM 959 C C . SER A 1 118 ? -11 22.578 9.992 1 93.31 118 SER A C 1
ATOM 961 O O . SER A 1 118 ? -11.406 21.469 10.344 1 93.31 118 SER A O 1
ATOM 963 N N . LYS A 1 119 ? -11.281 23.094 8.773 1 94.12 119 LYS A N 1
ATOM 964 C CA . LYS A 1 119 ? -12.086 22.359 7.793 1 94.12 119 LYS A CA 1
ATOM 965 C C . LYS A 1 119 ? -11.453 22.406 6.41 1 94.12 119 LYS A C 1
ATOM 967 O O . LYS A 1 119 ? -11 23.469 5.965 1 94.12 119 LYS A O 1
ATOM 972 N N . ILE A 1 120 ? -11.375 21.281 5.734 1 94.19 120 ILE A N 1
ATOM 973 C CA . ILE A 1 120 ? -10.906 21.234 4.355 1 94.19 120 ILE A CA 1
ATOM 974 C C . ILE A 1 120 ? -11.953 21.859 3.434 1 94.19 120 ILE A C 1
ATOM 976 O O . ILE A 1 120 ? -13.07 21.359 3.326 1 94.19 120 ILE A O 1
ATOM 980 N N . LEU A 1 121 ? -11.57 22.906 2.812 1 96.12 121 LEU A N 1
ATOM 981 C CA . LEU A 1 121 ? -12.492 23.547 1.89 1 96.12 121 LEU A CA 1
ATOM 982 C C . LEU A 1 121 ? -12.523 22.828 0.55 1 96.12 121 LEU A C 1
ATOM 984 O O . LEU A 1 121 ? -13.586 22.672 -0.054 1 96.12 121 LEU A O 1
ATOM 988 N N . SER A 1 122 ? -11.367 22.438 0.163 1 94.44 122 SER A N 1
ATOM 989 C CA . SER A 1 122 ? -11.266 21.828 -1.156 1 94.44 122 SER A CA 1
ATOM 990 C C . SER A 1 122 ? -10.086 20.859 -1.231 1 94.44 122 SER A C 1
ATOM 992 O O . SER A 1 122 ? -9.047 21.094 -0.615 1 94.44 122 SER A O 1
ATOM 994 N N . PHE A 1 123 ? -10.266 19.828 -1.837 1 92.25 123 PHE A N 1
ATOM 995 C CA . PHE A 1 123 ? -9.273 18.828 -2.219 1 92.25 123 PHE A CA 1
ATOM 996 C C . PHE A 1 123 ? -9.406 18.453 -3.689 1 92.25 123 PHE A C 1
ATOM 998 O O . PHE A 1 123 ? -10.016 17.438 -4.027 1 92.25 123 PHE A O 1
ATOM 1005 N N . THR A 1 124 ? -8.789 19.219 -4.543 1 91.88 124 THR A N 1
ATOM 1006 C CA . THR A 1 124 ? -9.102 19.141 -5.965 1 91.88 124 THR A CA 1
ATOM 1007 C C . THR A 1 124 ? -7.879 18.734 -6.773 1 91.88 124 THR A C 1
ATOM 1009 O O . THR A 1 124 ? -6.75 19.078 -6.422 1 91.88 124 THR A O 1
ATOM 1012 N N . ALA A 1 125 ? -8.188 18 -7.816 1 90.94 125 ALA A N 1
ATOM 1013 C CA . ALA A 1 125 ? -7.117 17.688 -8.766 1 90.94 125 ALA A CA 1
ATOM 1014 C C . ALA A 1 125 ? -6.48 18.953 -9.305 1 90.94 125 ALA A C 1
ATOM 1016 O O . ALA A 1 125 ? -7.176 19.938 -9.602 1 90.94 125 ALA A O 1
ATOM 1017 N N . PHE A 1 126 ? -5.199 19 -9.281 1 93.06 126 PHE A N 1
ATOM 1018 C CA . PHE A 1 126 ? -4.426 20.156 -9.742 1 93.06 126 PHE A CA 1
ATOM 1019 C C . PHE A 1 126 ? -3.291 19.703 -10.656 1 93.06 126 PHE A C 1
ATOM 1021 O O . PHE A 1 126 ? -2.145 19.594 -10.219 1 93.06 126 PHE A O 1
ATOM 1028 N N . PRO A 1 127 ? -3.619 19.484 -11.875 1 90.56 127 PRO A N 1
ATOM 1029 C CA . PRO A 1 127 ? -2.584 19.062 -12.828 1 90.56 127 PRO A CA 1
ATOM 1030 C C . PRO A 1 127 ? -1.482 20.109 -13 1 90.56 127 PRO A C 1
ATOM 1032 O O . PRO A 1 127 ? -1.704 21.281 -12.742 1 90.56 127 PRO A O 1
ATOM 1035 N N . PRO A 1 128 ? -0.286 19.734 -13.367 1 89.62 128 PRO A N 1
ATOM 1036 C CA . PRO A 1 128 ? 0.805 20.672 -13.594 1 89.62 128 PRO A CA 1
ATOM 1037 C C . PRO A 1 128 ? 0.477 21.703 -14.68 1 89.62 128 PRO A C 1
ATOM 1039 O O . PRO A 1 128 ? -0.386 21.453 -15.531 1 89.62 128 PRO A O 1
ATOM 1042 N N . PRO A 1 129 ? 1.084 22.812 -14.75 1 89.75 129 PRO A N 1
ATOM 1043 C CA . PRO A 1 129 ? 2.24 23.156 -13.914 1 89.75 129 PRO A CA 1
ATOM 1044 C C . PRO A 1 129 ? 1.842 23.625 -12.523 1 89.75 129 PRO A C 1
ATOM 1046 O O . PRO A 1 129 ? 0.825 24.297 -12.359 1 89.75 129 PRO A O 1
ATOM 1049 N N . HIS A 1 130 ? 2.617 23.344 -11.648 1 90.81 130 HIS A N 1
ATOM 1050 C CA . HIS A 1 130 ? 2.408 23.766 -10.266 1 90.81 130 HIS A CA 1
ATOM 1051 C C . HIS A 1 130 ? 3.195 25.031 -9.953 1 90.81 130 HIS A C 1
ATOM 1053 O O . HIS A 1 130 ? 3.896 25.094 -8.945 1 90.81 130 HIS A O 1
ATOM 1059 N N . SER A 1 131 ? 3.09 25.984 -10.82 1 92.75 131 SER A N 1
ATOM 1060 C CA . SER A 1 131 ? 3.77 27.266 -10.656 1 92.75 131 SER A CA 1
ATOM 1061 C C . SER A 1 131 ? 3.037 28.141 -9.656 1 92.75 131 SER A C 1
ATOM 1063 O O . SER A 1 131 ? 1.864 27.922 -9.352 1 92.75 131 SER A O 1
ATOM 1065 N N . GLY A 1 132 ? 3.793 29.172 -9.164 1 94.75 132 GLY A N 1
ATOM 1066 C CA . GLY A 1 132 ? 3.18 30.109 -8.234 1 94.75 132 GLY A CA 1
ATOM 1067 C C . GLY A 1 132 ? 1.934 30.766 -8.797 1 94.75 132 GLY A C 1
ATOM 1068 O O . GLY A 1 132 ? 0.933 30.922 -8.086 1 94.75 132 GLY A O 1
ATOM 1069 N N . ILE A 1 133 ? 2.004 31.062 -10.016 1 95.31 133 ILE A N 1
ATOM 1070 C CA . ILE A 1 133 ? 0.876 31.75 -10.648 1 95.31 133 ILE A CA 1
ATOM 1071 C C . ILE A 1 133 ? -0.313 30.797 -10.742 1 95.31 133 ILE A C 1
ATOM 1073 O O . ILE A 1 133 ? -1.452 31.188 -10.477 1 95.31 133 ILE A O 1
ATOM 1077 N N . ALA A 1 134 ? -0.067 29.547 -11.172 1 95.5 134 ALA A N 1
ATOM 1078 C CA . ALA A 1 134 ? -1.139 28.562 -11.297 1 95.5 134 ALA A CA 1
ATOM 1079 C C . ALA A 1 134 ? -1.807 28.312 -9.945 1 95.5 134 ALA A C 1
ATOM 1081 O O . ALA A 1 134 ? -3.035 28.234 -9.859 1 95.5 134 ALA A O 1
ATOM 1082 N N . ILE A 1 135 ? -1.04 28.219 -8.938 1 96.44 135 ILE A N 1
ATOM 1083 C CA . ILE A 1 135 ? -1.559 27.969 -7.598 1 96.44 135 ILE A CA 1
ATOM 1084 C C . ILE A 1 135 ? -2.387 29.172 -7.133 1 96.44 135 ILE A C 1
ATOM 1086 O O . ILE A 1 135 ? -3.488 29 -6.605 1 96.44 135 ILE A O 1
ATOM 1090 N N . ALA A 1 136 ? -1.819 30.375 -7.363 1 97.38 136 ALA A N 1
ATOM 1091 C CA . ALA A 1 136 ? -2.51 31.594 -6.953 1 97.38 136 ALA A CA 1
ATOM 1092 C C . ALA A 1 136 ? -3.881 31.703 -7.613 1 97.38 136 ALA A C 1
ATOM 1094 O O . ALA A 1 136 ? -4.875 32 -6.953 1 97.38 136 ALA A O 1
ATOM 1095 N N . MET A 1 137 ? -3.932 31.391 -8.891 1 96.62 137 MET A N 1
ATOM 1096 C CA . MET A 1 137 ? -5.184 31.5 -9.633 1 96.62 137 MET A CA 1
ATOM 1097 C C . MET A 1 137 ? -6.203 30.484 -9.117 1 96.62 137 MET A C 1
ATOM 1099 O O . MET A 1 137 ? -7.383 30.797 -8.969 1 96.62 137 MET A O 1
ATOM 1103 N N . LYS A 1 138 ? -5.711 29.344 -8.898 1 96.88 138 LYS A N 1
ATOM 1104 C CA . LYS A 1 138 ? -6.605 28.297 -8.398 1 96.88 138 LYS A CA 1
ATOM 1105 C C . LYS A 1 138 ? -7.141 28.656 -7.016 1 96.88 138 LYS A C 1
ATOM 1107 O O . LYS A 1 138 ? -8.32 28.438 -6.727 1 96.88 138 LYS A O 1
ATOM 1112 N N . LEU A 1 139 ? -6.301 29.188 -6.129 1 97.38 139 LEU A N 1
ATOM 1113 C CA . LEU A 1 139 ? -6.715 29.562 -4.781 1 97.38 139 LEU A CA 1
ATOM 1114 C C . LEU A 1 139 ? -7.746 30.672 -4.824 1 97.38 139 LEU A C 1
ATOM 1116 O O . LEU A 1 139 ? -8.727 30.656 -4.074 1 97.38 139 LEU A O 1
ATOM 1120 N N . ILE A 1 140 ? -7.504 31.641 -5.703 1 96.88 140 ILE A N 1
ATOM 1121 C CA . ILE A 1 140 ? -8.438 32.75 -5.84 1 96.88 140 ILE A CA 1
ATOM 1122 C C . ILE A 1 140 ? -9.789 32.219 -6.32 1 96.88 140 ILE A C 1
ATOM 1124 O O . ILE A 1 140 ? -10.836 32.656 -5.816 1 96.88 140 ILE A O 1
ATOM 1128 N N . GLU A 1 141 ? -9.711 31.312 -7.258 1 97 141 GLU A N 1
ATOM 1129 C CA . GLU A 1 141 ? -10.93 30.688 -7.754 1 97 141 GLU A CA 1
ATOM 1130 C C . GLU A 1 141 ? -11.688 29.984 -6.629 1 97 141 GLU A C 1
ATOM 1132 O O . GLU A 1 141 ? -12.906 30.125 -6.516 1 97 141 GLU A O 1
ATOM 1137 N N . LEU A 1 142 ? -10.984 29.328 -5.848 1 97 142 LEU A N 1
ATOM 1138 C CA . LEU A 1 142 ? -11.594 28.578 -4.75 1 97 142 LEU A CA 1
ATOM 1139 C C . LEU A 1 142 ? -12.164 29.531 -3.699 1 97 142 LEU A C 1
ATOM 1141 O O . LEU A 1 142 ? -13.242 29.281 -3.148 1 97 142 LEU A O 1
ATOM 1145 N N . LEU A 1 143 ? -11.445 30.609 -3.354 1 97.06 143 LEU A N 1
ATOM 1146 C CA . LEU A 1 143 ? -11.914 31.594 -2.385 1 97.06 143 LEU A CA 1
ATOM 1147 C C . LEU A 1 143 ? -13.219 32.219 -2.855 1 97.06 143 LEU A C 1
ATOM 1149 O O . LEU A 1 143 ? -14.125 32.469 -2.055 1 97.06 143 LEU A O 1
ATOM 1153 N N . LYS A 1 144 ? -13.266 32.469 -4.168 1 95.81 144 LYS A N 1
ATOM 1154 C CA . LYS A 1 144 ? -14.492 33 -4.738 1 95.81 144 LYS A CA 1
ATOM 1155 C C . LYS A 1 144 ? -15.648 32.031 -4.629 1 95.81 144 LYS A C 1
ATOM 1157 O O . LYS A 1 144 ? -16.766 32.406 -4.289 1 95.81 144 LYS A O 1
ATOM 1162 N N . GLU A 1 145 ? -15.336 30.828 -4.934 1 95.56 145 GLU A N 1
ATOM 1163 C CA . GLU A 1 145 ? -16.344 29.781 -4.844 1 95.56 145 GLU A CA 1
ATOM 1164 C C . GLU A 1 145 ? -16.938 29.703 -3.436 1 95.56 145 GLU A C 1
ATOM 1166 O O . GLU A 1 145 ? -18.141 29.516 -3.266 1 95.56 145 GLU A O 1
ATOM 1171 N N . TRP A 1 146 ? -16.094 29.891 -2.416 1 96.94 146 TRP A N 1
ATOM 1172 C CA . TRP A 1 146 ? -16.516 29.75 -1.026 1 96.94 146 TRP A CA 1
ATOM 1173 C C . TRP A 1 146 ? -17 31.094 -0.46 1 96.94 146 TRP A C 1
ATOM 1175 O O . TRP A 1 146 ? -17.531 31.141 0.649 1 96.94 146 TRP A O 1
ATOM 1185 N N . GLY A 1 147 ? -16.797 32.156 -1.199 1 94.56 147 GLY A N 1
ATOM 1186 C CA . GLY A 1 147 ? -17.188 33.469 -0.745 1 94.56 147 GLY A CA 1
ATOM 1187 C C . GLY A 1 147 ? -16.328 34 0.397 1 94.56 147 GLY A C 1
ATOM 1188 O O . GLY A 1 147 ? -16.828 34.625 1.328 1 94.56 147 GLY A O 1
ATOM 1189 N N . LEU A 1 148 ? -15.031 33.719 0.335 1 96.19 148 LEU A N 1
ATOM 1190 C CA . LEU A 1 148 ? -14.164 34.062 1.465 1 96.19 148 LEU A CA 1
ATOM 1191 C C . LEU A 1 148 ? -13.156 35.125 1.083 1 96.19 148 LEU A C 1
ATOM 1193 O O . LEU A 1 148 ? -12.25 35.438 1.86 1 96.19 148 LEU A O 1
ATOM 1197 N N . GLU A 1 149 ? -13.273 35.75 -0.049 1 93.19 149 GLU A N 1
ATOM 1198 C CA . GLU A 1 149 ? -12.289 36.719 -0.564 1 93.19 149 GLU A CA 1
ATOM 1199 C C . GLU A 1 149 ? -12.055 37.844 0.423 1 93.19 149 GLU A C 1
ATOM 1201 O O . GLU A 1 149 ? -10.922 38.281 0.606 1 93.19 149 GLU A O 1
ATOM 1206 N N . LYS A 1 150 ? -13.078 38.219 1.09 1 93.38 150 LYS A N 1
ATOM 1207 C CA . LYS A 1 150 ? -12.977 39.375 1.964 1 93.38 150 LYS A CA 1
ATOM 1208 C C . LYS A 1 150 ? -12.758 38.969 3.416 1 93.38 150 LYS A C 1
ATOM 1210 O O . LYS A 1 150 ? -12.711 39.812 4.312 1 93.38 150 LYS A O 1
ATOM 1215 N N . LYS A 1 151 ? -12.602 37.719 3.668 1 95.31 151 LYS A N 1
ATOM 1216 C CA . LYS A 1 151 ? -12.547 37.219 5.047 1 95.31 151 LYS A CA 1
ATOM 1217 C C . LYS A 1 151 ? -11.195 36.594 5.359 1 95.31 151 LYS A C 1
ATOM 1219 O O . LYS A 1 151 ? -10.969 36.125 6.469 1 95.31 151 LYS A O 1
ATOM 1224 N N . VAL A 1 152 ? -10.266 36.625 4.426 1 96.94 152 VAL A N 1
ATOM 1225 C CA . VAL A 1 152 ? -8.984 35.969 4.617 1 96.94 152 VAL A CA 1
ATOM 1226 C C . VAL A 1 152 ? -8.07 36.812 5.484 1 96.94 152 VAL A C 1
ATOM 1228 O O . VAL A 1 152 ? -7.938 38.031 5.25 1 96.94 152 VAL A O 1
ATOM 1231 N N . PHE A 1 153 ? -7.488 36.219 6.5 1 97.31 153 PHE A N 1
ATOM 1232 C CA . PHE A 1 153 ? -6.531 36.906 7.355 1 97.31 153 PHE A CA 1
ATOM 1233 C C . PHE A 1 153 ? -5.102 36.562 6.957 1 97.31 153 PHE A C 1
ATOM 1235 O O . PHE A 1 153 ? -4.363 37.406 6.461 1 97.31 153 PHE A O 1
ATOM 1242 N N . CYS A 1 154 ? -4.781 35.25 7.105 1 96.75 154 CYS A N 1
ATOM 1243 C CA . CYS A 1 154 ? -3.43 34.812 6.781 1 96.75 154 CYS A CA 1
ATOM 1244 C C . CYS A 1 154 ? -3.457 33.5 5.969 1 96.75 154 CYS A C 1
ATOM 1246 O O . CYS A 1 154 ? -4.469 32.812 5.945 1 96.75 154 CYS A O 1
ATOM 1248 N N . LEU A 1 155 ? -2.371 33.25 5.266 1 96.69 155 LEU A N 1
ATOM 1249 C CA . LEU A 1 155 ? -2.102 32.031 4.551 1 96.69 155 LEU A CA 1
ATOM 1250 C C . LEU A 1 155 ? -0.771 31.422 4.988 1 96.69 155 LEU A C 1
ATOM 1252 O O . LEU A 1 155 ? 0.281 32.031 4.828 1 96.69 155 LEU A O 1
ATOM 1256 N N . THR A 1 156 ? -0.87 30.281 5.625 1 95.56 156 THR A N 1
ATOM 1257 C CA . THR A 1 156 ? 0.326 29.562 6.062 1 95.56 156 THR A CA 1
ATOM 1258 C C . THR A 1 156 ? 0.728 28.5 5.039 1 95.56 156 THR A C 1
ATOM 1260 O O . THR A 1 156 ? -0.082 27.656 4.668 1 95.56 156 THR A O 1
ATOM 1263 N N . VAL A 1 157 ? 1.958 28.531 4.547 1 94.38 157 VAL A N 1
ATOM 1264 C CA . VAL A 1 157 ? 2.414 27.594 3.52 1 94.38 157 VAL A CA 1
ATOM 1265 C C . VAL A 1 157 ? 3.857 27.188 3.795 1 94.38 157 VAL A C 1
ATOM 1267 O O . VAL A 1 157 ? 4.559 27.844 4.574 1 94.38 157 VAL A O 1
ATOM 1270 N N . ASP A 1 158 ? 4.305 26.141 3.191 1 89.19 158 ASP A N 1
ATOM 1271 C CA . ASP A 1 158 ? 5.691 25.688 3.27 1 89.19 158 ASP A CA 1
ATOM 1272 C C . ASP A 1 158 ? 6.637 26.688 2.613 1 89.19 158 ASP A C 1
ATOM 1274 O O . ASP A 1 158 ? 6.195 27.562 1.868 1 89.19 158 ASP A O 1
ATOM 1278 N N . ASN A 1 159 ? 7.852 26.516 3.035 1 86 159 ASN A N 1
ATOM 1279 C CA . ASN A 1 159 ? 8.875 27.406 2.49 1 86 159 ASN A CA 1
ATOM 1280 C C . ASN A 1 159 ? 9.352 26.938 1.117 1 86 159 ASN A C 1
ATOM 1282 O O . ASN A 1 159 ? 10.383 26.281 1.006 1 86 159 ASN A O 1
ATOM 1286 N N . ALA A 1 160 ? 8.664 27.25 0.072 1 86.25 160 ALA A N 1
ATOM 1287 C CA . ALA A 1 160 ? 8.992 26.906 -1.311 1 86.25 160 ALA A CA 1
ATOM 1288 C C . ALA A 1 160 ? 8.906 28.125 -2.211 1 86.25 160 ALA A C 1
ATOM 1290 O O . ALA A 1 160 ? 8.102 29.031 -1.97 1 86.25 160 ALA A O 1
ATOM 1291 N N . SER A 1 161 ? 9.719 28.172 -3.172 1 88.88 161 SER A N 1
ATOM 1292 C CA . SER A 1 161 ? 9.773 29.312 -4.078 1 88.88 161 SER A CA 1
ATOM 1293 C C . SER A 1 161 ? 8.43 29.562 -4.754 1 88.88 161 SER A C 1
ATOM 1295 O O . SER A 1 161 ? 8 30.703 -4.906 1 88.88 161 SER A O 1
ATOM 1297 N N . ALA A 1 162 ? 7.801 28.469 -5.152 1 90.81 162 ALA A N 1
ATOM 1298 C CA . ALA A 1 162 ? 6.492 28.594 -5.785 1 90.81 162 ALA A CA 1
ATOM 1299 C C . ALA A 1 162 ? 5.488 29.25 -4.844 1 90.81 162 ALA A C 1
ATOM 1301 O O . ALA A 1 162 ? 4.637 30.031 -5.277 1 90.81 162 ALA A O 1
ATOM 1302 N N . ASN A 1 163 ? 5.598 29 -3.564 1 92.06 163 ASN A N 1
ATOM 1303 C CA . ASN A 1 163 ? 4.691 29.562 -2.576 1 92.06 163 ASN A CA 1
ATOM 1304 C C . ASN A 1 163 ? 4.961 31.062 -2.367 1 92.06 163 ASN A C 1
ATOM 1306 O O . ASN A 1 163 ? 4.031 31.828 -2.125 1 92.06 163 ASN A O 1
ATOM 1310 N N . ASP A 1 164 ? 6.234 31.438 -2.475 1 92.31 164 ASP A N 1
ATOM 1311 C CA . ASP A 1 164 ? 6.566 32.844 -2.395 1 92.31 164 ASP A CA 1
ATOM 1312 C C . ASP A 1 164 ? 5.91 33.625 -3.527 1 92.31 164 ASP A C 1
ATOM 1314 O O . ASP A 1 164 ? 5.316 34.688 -3.299 1 92.31 164 ASP A O 1
ATOM 1318 N N . SER A 1 165 ? 6.09 33.031 -4.707 1 94.38 165 SER A N 1
ATOM 1319 C CA . SER A 1 165 ? 5.48 33.656 -5.871 1 94.38 165 SER A CA 1
ATOM 1320 C C . SER A 1 165 ? 3.959 33.719 -5.746 1 94.38 165 SER A C 1
ATOM 1322 O O . SER A 1 165 ? 3.33 34.719 -6.043 1 94.38 165 SER A O 1
ATOM 1324 N N . MET A 1 166 ? 3.434 32.625 -5.348 1 95.69 166 MET A N 1
ATOM 1325 C CA . MET A 1 166 ? 1.988 32.5 -5.191 1 95.69 166 MET A CA 1
ATOM 1326 C C . MET A 1 166 ? 1.459 33.562 -4.207 1 95.69 166 MET A C 1
ATOM 1328 O O . MET A 1 166 ? 0.488 34.25 -4.496 1 95.69 166 MET A O 1
ATOM 1332 N N . GLN A 1 167 ? 2.057 33.719 -3.062 1 95 167 GLN A N 1
ATOM 1333 C CA . GLN A 1 167 ? 1.603 34.656 -2.035 1 95 167 GLN A CA 1
ATOM 1334 C C . GLN A 1 167 ? 1.686 36.094 -2.527 1 95 167 GLN A C 1
ATOM 1336 O O . GLN A 1 167 ? 0.822 36.906 -2.209 1 95 167 GLN A O 1
ATOM 1341 N N . SER A 1 168 ? 2.744 36.375 -3.258 1 95.12 168 SER A N 1
ATOM 1342 C CA . SER A 1 168 ? 2.9 37.719 -3.801 1 95.12 168 SER A CA 1
ATOM 1343 C C . SER A 1 168 ? 1.76 38.094 -4.754 1 95.12 168 SER A C 1
ATOM 1345 O O . SER A 1 168 ? 1.222 39.188 -4.707 1 95.12 168 SER A O 1
ATOM 1347 N N . ILE A 1 169 ? 1.425 37.156 -5.535 1 96.25 169 ILE A N 1
ATOM 1348 C CA . ILE A 1 169 ? 0.351 37.344 -6.5 1 96.25 169 ILE A CA 1
ATOM 1349 C C . ILE A 1 169 ? -0.982 37.5 -5.77 1 96.25 169 ILE A C 1
ATOM 1351 O O . ILE A 1 169 ? -1.774 38.375 -6.082 1 96.25 169 ILE A O 1
ATOM 1355 N N . MET A 1 170 ? -1.199 36.719 -4.816 1 96.38 170 MET A N 1
ATOM 1356 C CA . MET A 1 170 ? -2.445 36.75 -4.055 1 96.38 170 MET A CA 1
ATOM 1357 C C . MET A 1 170 ? -2.574 38.062 -3.301 1 96.38 170 MET A C 1
ATOM 1359 O O . MET A 1 170 ? -3.658 38.656 -3.248 1 96.38 170 MET A O 1
ATOM 1363 N N . LYS A 1 171 ? -1.474 38.5 -2.709 1 95.19 171 LYS A N 1
ATOM 1364 C CA . LYS A 1 171 ? -1.474 39.781 -1.988 1 95.19 171 LYS A CA 1
ATOM 1365 C C . LYS A 1 171 ? -1.876 40.938 -2.902 1 95.19 171 LYS A C 1
ATOM 1367 O O . LYS A 1 171 ? -2.621 41.812 -2.494 1 95.19 171 LYS A O 1
ATOM 1372 N N . ARG A 1 172 ? -1.414 40.875 -4.109 1 94.31 172 ARG A N 1
ATOM 1373 C CA . ARG A 1 172 ? -1.727 41.906 -5.07 1 94.31 172 ARG A CA 1
ATOM 1374 C C . ARG A 1 172 ? -3.193 41.875 -5.488 1 94.31 172 ARG A C 1
ATOM 1376 O O . ARG A 1 172 ? -3.857 42.906 -5.578 1 94.31 172 ARG A O 1
ATOM 1383 N N . GLN A 1 173 ? -3.668 40.719 -5.652 1 93.81 173 GLN A N 1
ATOM 1384 C CA . GLN A 1 173 ? -5.02 40.562 -6.172 1 93.81 173 GLN A CA 1
ATOM 1385 C C . GLN A 1 173 ? -6.062 40.812 -5.086 1 93.81 173 GLN A C 1
ATOM 1387 O O . GLN A 1 173 ? -7.172 41.25 -5.379 1 93.81 173 GLN A O 1
ATOM 1392 N N . LEU A 1 174 ? -5.648 40.562 -3.838 1 93.62 174 LEU A N 1
ATOM 1393 C CA . LEU A 1 174 ? -6.59 40.688 -2.732 1 93.62 174 LEU A CA 1
ATOM 1394 C C . LEU A 1 174 ? -6.234 41.906 -1.873 1 93.62 174 LEU A C 1
ATOM 1396 O O . LEU A 1 174 ? -6.668 42 -0.722 1 93.62 174 LEU A O 1
ATOM 1400 N N . GLU A 1 175 ? -5.461 42.781 -2.324 1 91.06 175 GLU A N 1
ATOM 1401 C CA . GLU A 1 175 ? -4.863 43.844 -1.555 1 91.06 175 GLU A CA 1
ATOM 1402 C C . GLU A 1 175 ? -5.926 44.656 -0.809 1 91.06 175 GLU A C 1
ATOM 1404 O O . GLU A 1 175 ? -5.785 44.906 0.387 1 91.06 175 GLU A O 1
ATOM 1409 N N . LYS A 1 176 ? -7.02 45 -1.421 1 91 176 LYS A N 1
ATOM 1410 C CA . LYS A 1 176 ? -8.07 45.844 -0.833 1 91 176 LYS A CA 1
ATOM 1411 C C . LYS A 1 176 ? -8.844 45.062 0.234 1 91 176 LYS A C 1
ATOM 1413 O O . LYS A 1 176 ? -9.383 45.656 1.168 1 91 176 LYS A O 1
ATOM 1418 N N . ASP A 1 177 ? -8.789 43.812 0.08 1 92.19 177 ASP A N 1
ATOM 1419 C CA . ASP A 1 177 ? -9.617 43 0.949 1 92.19 177 ASP A CA 1
ATOM 1420 C C . ASP A 1 177 ? -8.805 42.469 2.133 1 92.19 177 ASP A C 1
ATOM 1422 O O . ASP A 1 177 ? -9.375 42.062 3.15 1 92.19 177 ASP A O 1
ATOM 1426 N N . LEU A 1 178 ? -7.508 42.5 2.096 1 95.06 178 LEU A N 1
ATOM 1427 C CA . LEU A 1 178 ? -6.66 42 3.156 1 95.06 178 LEU A CA 1
ATOM 1428 C C . LEU A 1 178 ? -6.422 43.031 4.238 1 95.06 178 LEU A C 1
ATOM 1430 O O . LEU A 1 178 ? -6.34 44.219 3.943 1 95.06 178 LEU A O 1
ATOM 1434 N N . VAL A 1 179 ? -6.301 42.531 5.422 1 95.12 179 VAL A N 1
ATOM 1435 C CA . VAL A 1 179 ? -6.035 43.438 6.555 1 95.12 179 VAL A CA 1
ATOM 1436 C C . VAL A 1 179 ? -4.664 44.062 6.391 1 95.12 179 VAL A C 1
ATOM 1438 O O . VAL A 1 179 ? -3.691 43.406 6.023 1 95.12 179 VAL A O 1
ATOM 1441 N N . CYS A 1 180 ? -4.59 45.406 6.621 1 95.56 180 CYS A N 1
ATOM 1442 C CA . CYS A 1 180 ? -3.354 46.188 6.527 1 95.56 180 CYS A CA 1
ATOM 1443 C C . CYS A 1 180 ? -2.674 45.969 5.18 1 95.56 180 CYS A C 1
ATOM 1445 O O . CYS A 1 180 ? -1.458 45.781 5.117 1 95.56 180 CYS A O 1
ATOM 1447 N N . ASN A 1 181 ? -3.447 45.812 4.094 1 93.5 181 ASN A N 1
ATOM 1448 C CA . ASN A 1 181 ? -2.975 45.656 2.725 1 93.5 181 ASN A CA 1
ATOM 1449 C C . ASN A 1 181 ? -2.104 44.406 2.578 1 93.5 181 ASN A C 1
ATOM 1451 O O . ASN A 1 181 ? -1.123 44.406 1.833 1 93.5 181 ASN A O 1
ATOM 1455 N N . GLY A 1 182 ? -2.328 43.5 3.369 1 94.44 182 GLY A N 1
ATOM 1456 C CA . GLY A 1 182 ? -1.675 42.188 3.225 1 94.44 182 GLY A CA 1
ATOM 1457 C C . GLY A 1 182 ? -0.33 42.125 3.924 1 94.44 182 GLY A C 1
ATOM 1458 O O . GLY A 1 182 ? 0.474 41.25 3.65 1 94.44 182 GLY A O 1
ATOM 1459 N N . GLU A 1 183 ? -0.045 43 4.816 1 94.62 183 GLU A N 1
ATOM 1460 C CA . GLU A 1 183 ? 1.244 43.031 5.5 1 94.62 183 GLU A CA 1
ATOM 1461 C C . GLU A 1 183 ? 1.482 41.75 6.289 1 94.62 183 GLU A C 1
ATOM 1463 O O . GLU A 1 183 ? 2.613 41.25 6.367 1 94.62 183 GLU A O 1
ATOM 1468 N N . PHE A 1 184 ? 0.398 41.188 6.812 1 95.38 184 PHE A N 1
ATOM 1469 C CA . PHE A 1 184 ? 0.527 40.031 7.695 1 95.38 184 PHE A CA 1
ATOM 1470 C C . PHE A 1 184 ? 0.018 38.75 7.02 1 95.38 184 PHE A C 1
ATOM 1472 O O . PHE A 1 184 ? -0.175 37.719 7.672 1 95.38 184 PHE A O 1
ATOM 1479 N N . PHE A 1 185 ? -0.174 38.781 5.746 1 96.38 185 PHE A N 1
ATOM 1480 C CA . PHE A 1 185 ? -0.887 37.75 4.996 1 96.38 185 PHE A CA 1
ATOM 1481 C C . PHE A 1 185 ? -0.075 36.438 4.941 1 96.38 185 PHE A C 1
ATOM 1483 O O . PHE A 1 185 ? -0.615 35.344 5.156 1 96.38 185 PHE A O 1
ATOM 1490 N N . HIS A 1 186 ? 1.197 36.562 4.738 1 95.19 186 HIS A N 1
ATOM 1491 C CA . HIS A 1 186 ? 2.055 35.406 4.484 1 95.19 186 HIS A CA 1
ATOM 1492 C C . HIS A 1 186 ? 2.682 34.906 5.777 1 95.19 186 HIS A C 1
ATOM 1494 O O . HIS A 1 186 ? 3.424 35.625 6.441 1 95.19 186 HIS A O 1
ATOM 1500 N N . VAL A 1 187 ? 2.348 33.719 6.152 1 95.06 187 VAL A N 1
ATOM 1501 C CA . VAL A 1 187 ? 2.971 33.031 7.281 1 95.06 187 VAL A CA 1
ATOM 1502 C C . VAL A 1 187 ? 3.672 31.766 6.805 1 95.06 187 VAL A C 1
ATOM 1504 O O . VAL A 1 187 ? 3.096 30.969 6.055 1 95.06 187 VAL A O 1
ATOM 1507 N N . ARG A 1 188 ? 4.891 31.578 7.164 1 93.38 188 ARG A N 1
ATOM 1508 C CA . ARG A 1 188 ? 5.648 30.391 6.789 1 93.38 188 ARG A CA 1
ATOM 1509 C C . ARG A 1 188 ? 5.426 29.266 7.789 1 93.38 188 ARG A C 1
ATOM 1511 O O . ARG A 1 188 ? 5.359 29.5 9 1 93.38 188 ARG A O 1
ATOM 1518 N N . CYS A 1 189 ? 5.309 28.094 7.254 1 92.06 189 CYS A N 1
ATOM 1519 C CA . CYS A 1 189 ? 5.109 26.922 8.109 1 92.06 189 CYS A CA 1
ATOM 1520 C C . CYS A 1 189 ? 6.312 26.703 9.023 1 92.06 189 CYS A C 1
ATOM 1522 O O . CYS A 1 189 ? 7.418 26.453 8.547 1 92.06 189 CYS A O 1
ATOM 1524 N N . SER A 1 190 ? 6.07 26.781 10.328 1 91.44 190 SER A N 1
ATOM 1525 C CA . SER A 1 190 ? 7.141 26.656 11.312 1 91.44 190 SER A CA 1
ATOM 1526 C C . SER A 1 190 ? 7.734 25.266 11.312 1 91.44 190 SER A C 1
ATOM 1528 O O . SER A 1 190 ? 8.938 25.094 11.508 1 91.44 190 SER A O 1
ATOM 1530 N N . ALA A 1 191 ? 6.879 24.312 11.156 1 87.88 191 ALA A N 1
ATOM 1531 C CA . ALA A 1 191 ? 7.359 22.922 11.125 1 87.88 191 ALA A CA 1
ATOM 1532 C C . ALA A 1 191 ? 8.305 22.703 9.953 1 87.88 191 ALA A C 1
ATOM 1534 O O . ALA A 1 191 ? 9.289 21.969 10.07 1 87.88 191 ALA A O 1
ATOM 1535 N N . HIS A 1 192 ? 8.039 23.281 8.828 1 87.81 192 HIS A N 1
ATOM 1536 C CA . HIS A 1 192 ? 8.898 23.141 7.652 1 87.81 192 HIS A CA 1
ATOM 1537 C C . HIS A 1 192 ? 10.25 23.812 7.875 1 87.81 192 HIS A C 1
ATOM 1539 O O . HIS A 1 192 ? 11.289 23.266 7.477 1 87.81 192 HIS A O 1
ATOM 1545 N N . ILE A 1 193 ? 10.219 24.969 8.422 1 91.62 193 ILE A N 1
ATOM 1546 C CA . ILE A 1 193 ? 11.461 25.688 8.711 1 91.62 193 ILE A CA 1
ATOM 1547 C C . ILE A 1 193 ? 12.305 24.875 9.688 1 91.62 193 ILE A C 1
ATOM 1549 O O . ILE A 1 193 ? 13.508 24.703 9.484 1 91.62 193 ILE A O 1
ATOM 1553 N N . LEU A 1 194 ? 11.633 24.391 10.734 1 90.56 194 LEU A N 1
ATOM 1554 C CA . LEU A 1 194 ? 12.336 23.562 11.711 1 90.56 194 LEU A CA 1
ATOM 1555 C C . LEU A 1 194 ? 12.977 22.359 11.047 1 90.56 194 LEU A C 1
ATOM 1557 O O . LEU A 1 194 ? 14.109 21.984 11.367 1 90.56 194 LEU A O 1
ATOM 1561 N N . ASN A 1 195 ? 12.266 21.75 10.188 1 87.69 195 ASN A N 1
ATOM 1562 C CA . ASN A 1 195 ? 12.797 20.609 9.445 1 87.69 195 ASN A CA 1
ATOM 1563 C C . ASN A 1 195 ? 14.031 20.984 8.633 1 87.69 195 ASN A C 1
ATOM 1565 O O . ASN A 1 195 ? 15.016 20.25 8.609 1 87.69 195 ASN A O 1
ATOM 1569 N N . LEU A 1 196 ? 13.977 22.109 7.961 1 89.56 196 LEU A N 1
ATOM 1570 C CA . LEU A 1 196 ? 15.109 22.562 7.16 1 89.56 196 LEU A CA 1
ATOM 1571 C C . LEU A 1 196 ? 16.344 22.797 8.031 1 89.56 196 LEU A C 1
ATOM 1573 O O . LEU A 1 196 ? 17.453 22.406 7.66 1 89.56 196 LEU A O 1
ATOM 1577 N N . ILE A 1 197 ? 16.125 23.359 9.156 1 92.88 197 ILE A N 1
ATOM 1578 C CA . ILE A 1 197 ? 17.203 23.656 10.086 1 92.88 197 ILE A CA 1
ATOM 1579 C C . ILE A 1 197 ? 17.875 22.359 10.539 1 92.88 197 ILE A C 1
ATOM 1581 O O . ILE A 1 197 ? 19.094 22.219 10.445 1 92.88 197 ILE A O 1
ATOM 1585 N N . VAL A 1 198 ? 17.047 21.453 10.961 1 91.62 198 VAL A N 1
ATOM 1586 C CA . VAL A 1 198 ? 17.578 20.219 11.531 1 91.62 198 VAL A CA 1
ATOM 1587 C C . VAL A 1 198 ? 18.203 19.359 10.438 1 91.62 198 VAL A C 1
ATOM 1589 O O . VAL A 1 198 ? 19.266 18.75 10.633 1 91.62 198 VAL A O 1
ATOM 1592 N N . GLN A 1 199 ? 17.562 19.297 9.273 1 89.44 199 GLN A N 1
ATOM 1593 C CA . GLN A 1 199 ? 18.078 18.5 8.164 1 89.44 199 GLN A CA 1
ATOM 1594 C C . GLN A 1 199 ? 19.453 18.984 7.73 1 89.44 199 GLN A C 1
ATOM 1596 O O . GLN A 1 199 ? 20.344 18.188 7.43 1 89.44 199 GLN A O 1
ATOM 1601 N N . ASP A 1 200 ? 19.625 20.281 7.652 1 90.19 200 ASP A N 1
ATOM 1602 C CA . ASP A 1 200 ? 20.938 20.828 7.305 1 90.19 200 ASP A CA 1
ATOM 1603 C C . ASP A 1 200 ? 22 20.391 8.312 1 90.19 200 ASP A C 1
ATOM 1605 O O . ASP A 1 200 ? 23.141 20.094 7.934 1 90.19 200 ASP A O 1
ATOM 1609 N N . GLY A 1 201 ? 21.609 20.375 9.555 1 88.75 201 GLY A N 1
ATOM 1610 C CA . GLY A 1 201 ? 22.531 19.922 10.586 1 88.75 201 GLY A CA 1
ATOM 1611 C C . GLY A 1 201 ? 22.875 18.453 10.461 1 88.75 201 GLY A C 1
ATOM 1612 O O . GLY A 1 201 ? 24.031 18.062 10.609 1 88.75 201 GLY A O 1
ATOM 1613 N N . LEU A 1 202 ? 21.891 17.656 10.156 1 86.94 202 LEU A N 1
ATOM 1614 C CA . LEU A 1 202 ? 22.078 16.219 10.07 1 86.94 202 LEU A CA 1
ATOM 1615 C C . LEU A 1 202 ? 22.906 15.844 8.844 1 86.94 202 LEU A C 1
ATOM 1617 O O . LEU A 1 202 ? 23.625 14.836 8.852 1 86.94 202 LEU A O 1
ATOM 1621 N N . ASP A 1 203 ? 22.766 16.562 7.797 1 85.44 203 ASP A N 1
ATOM 1622 C CA . ASP A 1 203 ? 23.5 16.297 6.559 1 85.44 203 ASP A CA 1
ATOM 1623 C C . ASP A 1 203 ? 25.016 16.359 6.789 1 85.44 203 ASP A C 1
ATOM 1625 O O . ASP A 1 203 ? 25.766 15.633 6.137 1 85.44 203 ASP A O 1
ATOM 1629 N N . VAL A 1 204 ? 25.438 17.156 7.684 1 83.94 204 VAL A N 1
ATOM 1630 C CA . VAL A 1 204 ? 26.859 17.328 7.93 1 83.94 204 VAL A CA 1
ATOM 1631 C C . VAL A 1 204 ? 27.406 16.141 8.711 1 83.94 204 VAL A C 1
ATOM 1633 O O . VAL A 1 204 ? 28.562 15.766 8.555 1 83.94 204 VAL A O 1
ATOM 1636 N N . ILE A 1 205 ? 26.484 15.438 9.477 1 76.88 205 ILE A N 1
ATOM 1637 C CA . ILE A 1 205 ? 27 14.398 10.367 1 76.88 205 ILE A CA 1
ATOM 1638 C C . ILE A 1 205 ? 26.5 13.039 9.898 1 76.88 205 ILE A C 1
ATOM 1640 O O . ILE A 1 205 ? 26.406 12.094 10.695 1 76.88 205 ILE A O 1
ATOM 1644 N N . GLY A 1 206 ? 25.984 12.984 8.781 1 72.06 206 GLY A N 1
ATOM 1645 C CA . GLY A 1 206 ? 25.406 11.758 8.266 1 72.06 206 GLY A CA 1
ATOM 1646 C C . GLY A 1 206 ? 26.297 10.547 8.461 1 72.06 206 GLY A C 1
ATOM 1647 O O . GLY A 1 206 ? 25.812 9.469 8.805 1 72.06 206 GLY A O 1
ATOM 1648 N N . GLY A 1 207 ? 27.578 10.727 8.367 1 74.31 207 GLY A N 1
ATOM 1649 C CA . GLY A 1 207 ? 28.516 9.633 8.539 1 74.31 207 GLY A CA 1
ATOM 1650 C C . GLY A 1 207 ? 28.578 9.117 9.961 1 74.31 207 GLY A C 1
ATOM 1651 O O . GLY A 1 207 ? 28.781 7.918 10.188 1 74.31 207 GLY A O 1
ATOM 1652 N N . ALA A 1 208 ? 28.219 10 10.898 1 75.81 208 ALA A N 1
ATOM 1653 C CA . ALA A 1 208 ? 28.344 9.648 12.312 1 75.81 208 ALA A CA 1
ATOM 1654 C C . ALA A 1 208 ? 27.234 8.695 12.734 1 75.81 208 ALA A C 1
ATOM 1656 O O . ALA A 1 208 ? 27.391 7.941 13.703 1 75.81 208 ALA A O 1
ATOM 1657 N N . LEU A 1 209 ? 26.156 8.758 12.031 1 85.81 209 LEU A N 1
ATOM 1658 C CA . LEU A 1 209 ? 25 7.973 12.438 1 85.81 209 LEU A CA 1
ATOM 1659 C C . LEU A 1 209 ? 24.828 6.754 11.539 1 85.81 209 LEU A C 1
ATOM 1661 O O . LEU A 1 209 ? 23.938 5.934 11.758 1 85.81 209 LEU A O 1
ATOM 1665 N N . GLN A 1 210 ? 25.688 6.629 10.648 1 90.06 210 GLN A N 1
ATOM 1666 C CA . GLN A 1 210 ? 25.531 5.613 9.609 1 90.06 210 GLN A CA 1
ATOM 1667 C C . GLN A 1 210 ? 25.547 4.211 10.211 1 90.06 210 GLN A C 1
ATOM 1669 O O . GLN A 1 210 ? 24.703 3.377 9.875 1 90.06 210 GLN A O 1
ATOM 1674 N N . LYS A 1 211 ? 26.438 4.012 11.125 1 93.12 211 LYS A N 1
ATOM 1675 C CA . LYS A 1 211 ? 26.562 2.668 11.68 1 93.12 211 LYS A CA 1
ATOM 1676 C C . LYS A 1 211 ? 25.359 2.332 12.562 1 93.12 211 LYS A C 1
ATOM 1678 O O . LYS A 1 211 ? 24.938 1.177 12.625 1 93.12 211 LYS A O 1
ATOM 1683 N N . ILE A 1 212 ? 24.938 3.342 13.281 1 93.38 212 ILE A N 1
ATOM 1684 C CA . ILE A 1 212 ? 23.734 3.113 14.086 1 93.38 212 ILE A CA 1
ATOM 1685 C C . ILE A 1 212 ? 22.562 2.787 13.172 1 93.38 212 ILE A C 1
ATOM 1687 O O . ILE A 1 212 ? 21.812 1.834 13.422 1 93.38 212 ILE A O 1
ATOM 1691 N N . ARG A 1 213 ? 22.391 3.568 12.109 1 92.81 213 ARG A N 1
ATOM 1692 C CA . ARG A 1 213 ? 21.328 3.334 11.133 1 92.81 213 ARG A CA 1
ATOM 1693 C C . ARG A 1 213 ? 21.469 1.949 10.508 1 92.81 213 ARG A C 1
ATOM 1695 O O . ARG A 1 213 ? 20.469 1.235 10.352 1 92.81 213 ARG A O 1
ATOM 1702 N N . ASP A 1 214 ? 22.672 1.642 10.203 1 94.38 214 ASP A N 1
ATOM 1703 C CA . ASP A 1 214 ? 22.938 0.341 9.594 1 94.38 214 ASP A CA 1
ATOM 1704 C C . ASP A 1 214 ? 22.609 -0.794 10.562 1 94.38 214 ASP A C 1
ATOM 1706 O O . ASP A 1 214 ? 22.172 -1.868 10.141 1 94.38 214 ASP A O 1
ATOM 1710 N N . SER A 1 215 ? 22.875 -0.527 11.812 1 95.25 215 SER A N 1
ATOM 1711 C CA . SER A 1 215 ? 22.562 -1.521 12.828 1 95.25 215 SER A CA 1
ATOM 1712 C C . SER A 1 215 ? 21.047 -1.774 12.906 1 95.25 215 SER A C 1
ATOM 1714 O O . SER A 1 215 ? 20.609 -2.924 12.961 1 95.25 215 SER A O 1
ATOM 1716 N N . VAL A 1 216 ? 20.359 -0.692 12.922 1 94.94 216 VAL A N 1
ATOM 1717 C CA . VAL A 1 216 ? 18.891 -0.808 12.977 1 94.94 216 VAL A CA 1
ATOM 1718 C C . VAL A 1 216 ? 18.391 -1.495 11.719 1 94.94 216 VAL A C 1
ATOM 1720 O O . VAL A 1 216 ? 17.531 -2.383 11.789 1 94.94 216 VAL A O 1
ATOM 1723 N N . LYS A 1 217 ? 18.906 -1.101 10.594 1 93.44 217 LYS A N 1
ATOM 1724 C CA . LYS A 1 217 ? 18.547 -1.713 9.32 1 93.44 217 LYS A CA 1
ATOM 1725 C C . LYS A 1 217 ? 18.844 -3.209 9.32 1 93.44 217 LYS A C 1
ATOM 1727 O O . LYS A 1 217 ? 18.062 -4.004 8.789 1 93.44 217 LYS A O 1
ATOM 1732 N N . PHE A 1 218 ? 20 -3.543 9.859 1 93.62 218 PHE A N 1
ATOM 1733 C CA . PHE A 1 218 ? 20.406 -4.941 9.93 1 93.62 218 PHE A CA 1
ATOM 1734 C C . PHE A 1 218 ? 19.375 -5.773 10.672 1 93.62 218 PHE A C 1
ATOM 1736 O O . PHE A 1 218 ? 18.953 -6.832 10.195 1 93.62 218 PHE A O 1
ATOM 1743 N N . VAL A 1 219 ? 18.938 -5.289 11.805 1 93.56 219 VAL A N 1
ATOM 1744 C CA . VAL A 1 219 ? 18.016 -6.027 12.664 1 93.56 219 VAL A CA 1
ATOM 1745 C C . VAL A 1 219 ? 16.625 -6.062 12.023 1 93.56 219 VAL A C 1
ATOM 1747 O O . VAL A 1 219 ? 15.969 -7.105 12.008 1 93.56 219 VAL A O 1
ATOM 1750 N N . LYS A 1 220 ? 16.219 -4.941 11.477 1 90.88 220 LYS A N 1
ATOM 1751 C CA . LYS A 1 220 ? 14.859 -4.809 10.961 1 90.88 220 LYS A CA 1
ATOM 1752 C C . LYS A 1 220 ? 14.742 -5.414 9.562 1 90.88 220 LYS A C 1
ATOM 1754 O O . LYS A 1 220 ? 13.633 -5.621 9.07 1 90.88 220 LYS A O 1
ATOM 1759 N N . GLY A 1 221 ? 15.812 -5.82 8.977 1 86.5 221 GLY A N 1
ATOM 1760 C CA . GLY A 1 221 ? 15.852 -6.258 7.59 1 86.5 221 GLY A CA 1
ATOM 1761 C C . GLY A 1 221 ? 15.344 -7.672 7.395 1 86.5 221 GLY A C 1
ATOM 1762 O O . GLY A 1 221 ? 14.969 -8.055 6.285 1 86.5 221 GLY A O 1
ATOM 1763 N N . SER A 1 222 ? 15.359 -8.469 8.469 1 86.88 222 SER A N 1
ATOM 1764 C CA . SER A 1 222 ? 14.883 -9.836 8.328 1 86.88 222 SER A CA 1
ATOM 1765 C C . SER A 1 222 ? 14.242 -10.336 9.617 1 86.88 222 SER A C 1
ATOM 1767 O O . SER A 1 222 ? 14.617 -9.906 10.711 1 86.88 222 SER A O 1
ATOM 1769 N N . GLU A 1 223 ? 13.273 -11.188 9.43 1 87.12 223 GLU A N 1
ATOM 1770 C CA . GLU A 1 223 ? 12.609 -11.781 10.586 1 87.12 223 GLU A CA 1
ATOM 1771 C C . GLU A 1 223 ? 13.586 -12.578 11.445 1 87.12 223 GLU A C 1
ATOM 1773 O O . GLU A 1 223 ? 13.5 -12.562 12.672 1 87.12 223 GLU A O 1
ATOM 1778 N N . SER A 1 224 ? 14.508 -13.273 10.789 1 89.38 224 SER A N 1
ATOM 1779 C CA . SER A 1 224 ? 15.516 -14.047 11.5 1 89.38 224 SER A CA 1
ATOM 1780 C C . SER A 1 224 ? 16.359 -13.156 12.406 1 89.38 224 SER A C 1
ATOM 1782 O O . SER A 1 224 ? 16.656 -13.508 13.547 1 89.38 224 SER A O 1
ATOM 1784 N N . ARG A 1 225 ? 16.766 -12.031 11.93 1 90.75 225 ARG A N 1
ATOM 1785 C CA . ARG A 1 225 ? 17.594 -11.109 12.688 1 90.75 225 ARG A CA 1
ATOM 1786 C C . ARG A 1 225 ? 16.812 -10.469 13.828 1 90.75 225 ARG A C 1
ATOM 1788 O O . ARG A 1 225 ? 17.359 -10.188 14.891 1 90.75 225 ARG A O 1
ATOM 1795 N N . GLU A 1 226 ? 15.539 -10.242 13.609 1 90.44 226 GLU A N 1
ATOM 1796 C CA . GLU A 1 226 ? 14.695 -9.727 14.68 1 90.44 226 GLU A CA 1
ATOM 1797 C C . GLU A 1 226 ? 14.586 -10.734 15.82 1 90.44 226 GLU A C 1
ATOM 1799 O O . GLU A 1 226 ? 14.562 -10.352 17 1 90.44 226 GLU A O 1
ATOM 1804 N N . ILE A 1 227 ? 14.461 -11.961 15.445 1 89.81 227 ILE A N 1
ATOM 1805 C CA . ILE A 1 227 ? 14.398 -13.016 16.453 1 89.81 227 ILE A CA 1
ATOM 1806 C C . ILE A 1 227 ? 15.727 -13.078 17.203 1 89.81 227 ILE A C 1
ATOM 1808 O O . ILE A 1 227 ? 15.742 -13.203 18.438 1 89.81 227 ILE A O 1
ATOM 1812 N N . MET A 1 228 ? 16.844 -13.016 16.5 1 92.75 228 MET A N 1
ATOM 1813 C CA . MET A 1 228 ? 18.156 -13.008 17.141 1 92.75 228 MET A CA 1
ATOM 1814 C C . MET A 1 228 ? 18.297 -11.828 18.094 1 92.75 228 MET A C 1
ATOM 1816 O O . MET A 1 228 ? 18.875 -11.961 19.172 1 92.75 228 MET A O 1
ATOM 1820 N N . PHE A 1 229 ? 17.781 -10.727 17.672 1 94.31 229 PHE A N 1
ATOM 1821 C CA . PHE A 1 229 ? 17.797 -9.531 18.5 1 94.31 229 PHE A CA 1
ATOM 1822 C C . PHE A 1 229 ? 16.984 -9.758 19.766 1 94.31 229 PHE A C 1
ATOM 1824 O O . PHE A 1 229 ? 17.406 -9.391 20.859 1 94.31 229 PHE A O 1
ATOM 1831 N N . ALA A 1 230 ? 15.812 -10.359 19.641 1 91.75 230 ALA A N 1
ATOM 1832 C CA . ALA A 1 230 ? 14.969 -10.656 20.781 1 91.75 230 ALA A CA 1
ATOM 1833 C C . ALA A 1 230 ? 15.672 -11.609 21.75 1 91.75 230 ALA A C 1
ATOM 1835 O O . ALA A 1 230 ? 15.57 -11.453 22.969 1 91.75 230 ALA A O 1
ATOM 1836 N N . ASN A 1 231 ? 16.328 -12.578 21.188 1 92.44 231 ASN A N 1
ATOM 1837 C CA . ASN A 1 231 ? 17.094 -13.5 22 1 92.44 231 ASN A CA 1
ATOM 1838 C C . ASN A 1 231 ? 18.219 -12.789 22.75 1 92.44 231 ASN A C 1
ATOM 1840 O O . ASN A 1 231 ? 18.484 -13.094 23.922 1 92.44 231 ASN A O 1
ATOM 1844 N N . ALA A 1 232 ? 18.875 -11.914 22.047 1 94.44 232 ALA A N 1
ATOM 1845 C CA . ALA A 1 232 ? 19.922 -11.125 22.688 1 94.44 232 ALA A CA 1
ATOM 1846 C C . ALA A 1 232 ? 19.359 -10.289 23.828 1 94.44 232 ALA A C 1
ATOM 1848 O O . ALA A 1 232 ? 20.016 -10.125 24.859 1 94.44 232 ALA A O 1
ATOM 1849 N N . MET A 1 233 ? 18.219 -9.781 23.641 1 94.75 233 MET A N 1
ATOM 1850 C CA . MET A 1 233 ? 17.547 -9.016 24.688 1 94.75 233 MET A CA 1
ATOM 1851 C C . MET A 1 233 ? 17.328 -9.867 25.938 1 94.75 233 MET A C 1
ATOM 1853 O O . MET A 1 233 ? 17.562 -9.414 27.062 1 94.75 233 MET A O 1
ATOM 1857 N N . GLU A 1 234 ? 16.875 -11.047 25.672 1 92.56 234 GLU A N 1
ATOM 1858 C CA . GLU A 1 234 ? 16.656 -11.984 26.766 1 92.56 234 GLU A CA 1
ATOM 1859 C C . GLU A 1 234 ? 17.953 -12.32 27.484 1 92.56 234 GLU A C 1
ATOM 1861 O O . GLU A 1 234 ? 18 -12.391 28.703 1 92.56 234 GLU A O 1
ATOM 1866 N N . THR A 1 235 ? 18.953 -12.547 26.719 1 93.75 235 THR A N 1
ATOM 1867 C CA . THR A 1 235 ? 20.25 -12.906 27.266 1 93.75 235 THR A CA 1
ATOM 1868 C C . THR A 1 235 ? 20.781 -11.797 28.156 1 93.75 235 THR A C 1
ATOM 1870 O O . THR A 1 235 ? 21.344 -12.062 29.234 1 93.75 235 THR A O 1
ATOM 1873 N N . VAL A 1 236 ? 20.625 -10.555 27.656 1 94.25 236 VAL A N 1
ATOM 1874 C CA . VAL A 1 236 ? 21.109 -9.398 28.391 1 94.25 236 VAL A CA 1
ATOM 1875 C C . VAL A 1 236 ? 20.156 -9.086 29.547 1 94.25 236 VAL A C 1
ATOM 1877 O O . VAL A 1 236 ? 20.531 -8.398 30.5 1 94.25 236 VAL A O 1
ATOM 1880 N N . GLY A 1 237 ? 18.922 -9.656 29.516 1 91.56 237 GLY A N 1
ATOM 1881 C CA . GLY A 1 237 ? 17.953 -9.453 30.578 1 91.56 237 GLY A CA 1
ATOM 1882 C C . GLY A 1 237 ? 17.125 -8.195 30.391 1 91.56 237 GLY A C 1
ATOM 1883 O O . GLY A 1 237 ? 16.641 -7.613 31.359 1 91.56 237 GLY A O 1
ATOM 1884 N N . MET A 1 238 ? 17.094 -7.746 29.219 1 90.88 238 MET A N 1
ATOM 1885 C CA . MET A 1 238 ? 16.344 -6.527 28.953 1 90.88 238 MET A CA 1
ATOM 1886 C C . MET A 1 238 ? 14.898 -6.859 28.562 1 90.88 238 MET A C 1
ATOM 1888 O O . MET A 1 238 ? 14.656 -7.758 27.766 1 90.88 238 MET A O 1
ATOM 1892 N N . GLN A 1 239 ? 13.992 -6.309 29.297 1 83.81 239 GLN A N 1
ATOM 1893 C CA . GLN A 1 239 ? 12.578 -6.406 28.938 1 83.81 239 GLN A CA 1
ATOM 1894 C C . GLN A 1 239 ? 12.07 -5.094 28.344 1 83.81 239 GLN A C 1
ATOM 1896 O O . GLN A 1 239 ? 12.141 -4.051 28.984 1 83.81 239 GLN A O 1
ATOM 1901 N N . ALA A 1 240 ? 12.008 -5.062 27.047 1 75.81 240 ALA A N 1
ATOM 1902 C CA . ALA A 1 240 ? 11.523 -3.826 26.438 1 75.81 240 ALA A CA 1
ATOM 1903 C C . ALA A 1 240 ? 10.234 -4.062 25.672 1 75.81 240 ALA A C 1
ATOM 1905 O O . ALA A 1 240 ? 10.086 -5.09 25 1 75.81 240 ALA A O 1
ATOM 1906 N N . LYS A 1 241 ? 9.312 -3.211 25.906 1 74.88 241 LYS A N 1
ATOM 1907 C CA . LYS A 1 241 ? 8.055 -3.264 25.172 1 74.88 241 LYS A CA 1
ATOM 1908 C C . LYS A 1 241 ? 8.227 -2.744 23.75 1 74.88 241 LYS A C 1
ATOM 1910 O O . LYS A 1 241 ? 7.586 -3.236 22.812 1 74.88 241 LYS A O 1
ATOM 1915 N N . GLU A 1 242 ? 9.203 -1.728 23.672 1 80.88 242 GLU A N 1
ATOM 1916 C CA . GLU A 1 242 ? 9.398 -1.107 22.375 1 80.88 242 GLU A CA 1
ATOM 1917 C C . GLU A 1 242 ? 10.664 -1.634 21.688 1 80.88 242 GLU A C 1
ATOM 1919 O O . GLU A 1 242 ? 11.648 -1.939 22.359 1 80.88 242 GLU A O 1
ATOM 1924 N N . GLY A 1 243 ? 10.633 -1.85 20.438 1 86.81 243 GLY A N 1
ATOM 1925 C CA . GLY A 1 243 ? 11.781 -2.314 19.656 1 86.81 243 GLY A CA 1
ATOM 1926 C C . GLY A 1 243 ? 12.484 -1.203 18.906 1 86.81 243 GLY A C 1
ATOM 1927 O O . GLY A 1 243 ? 12.289 -0.023 19.203 1 86.81 243 GLY A O 1
ATOM 1928 N N . LEU A 1 244 ? 13.359 -1.572 18.109 1 92.38 244 LEU A N 1
ATOM 1929 C CA . LEU A 1 244 ? 14.109 -0.634 17.266 1 92.38 244 LEU A CA 1
ATOM 1930 C C . LEU A 1 244 ? 13.211 -0.036 16.188 1 92.38 244 LEU A C 1
ATOM 1932 O O . LEU A 1 244 ? 12.242 -0.663 15.766 1 92.38 244 LEU A O 1
ATOM 1936 N N . ILE A 1 245 ? 13.477 1.18 15.797 1 91.25 245 ILE A N 1
ATOM 1937 C CA . ILE A 1 245 ? 12.75 1.832 14.719 1 91.25 245 ILE A CA 1
ATOM 1938 C C . ILE A 1 245 ? 13.734 2.471 13.742 1 91.25 245 ILE A C 1
ATOM 1940 O O . ILE A 1 245 ? 14.742 3.053 14.164 1 91.25 245 ILE A O 1
ATOM 1944 N N . LEU A 1 246 ? 13.461 2.229 12.5 1 90.44 246 LEU A N 1
ATOM 1945 C CA . LEU A 1 246 ? 14.312 2.814 11.469 1 90.44 246 LEU A CA 1
ATOM 1946 C C . LEU A 1 246 ? 13.812 4.199 11.07 1 90.44 246 LEU A C 1
ATOM 1948 O O . LEU A 1 246 ? 12.602 4.41 10.93 1 90.44 246 LEU A O 1
ATOM 1952 N N . ASP A 1 247 ? 14.719 5.105 10.906 1 86.5 247 ASP A N 1
ATOM 1953 C CA . ASP A 1 247 ? 14.312 6.469 10.578 1 86.5 247 ASP A CA 1
ATOM 1954 C C . ASP A 1 247 ? 14.023 6.613 9.086 1 86.5 247 ASP A C 1
ATOM 1956 O O . ASP A 1 247 ? 14.391 5.75 8.289 1 86.5 247 ASP A O 1
ATOM 1960 N N . VAL A 1 248 ? 13.188 7.555 8.742 1 77.44 248 VAL A N 1
ATOM 1961 C CA . VAL A 1 248 ? 13.008 8.055 7.379 1 77.44 248 VAL A CA 1
ATOM 1962 C C . VAL A 1 248 ? 13.883 9.281 7.156 1 77.44 248 VAL A C 1
ATOM 1964 O O . VAL A 1 248 ? 13.656 10.328 7.773 1 77.44 248 VAL A O 1
ATOM 1967 N N . VAL A 1 249 ? 14.734 9.18 6.301 1 74.38 249 VAL A N 1
ATOM 1968 C CA . VAL A 1 249 ? 15.836 10.133 6.152 1 74.38 249 VAL A CA 1
ATOM 1969 C C . VAL A 1 249 ? 15.273 11.523 5.859 1 74.38 249 VAL A C 1
ATOM 1971 O O . VAL A 1 249 ? 15.867 12.531 6.254 1 74.38 249 VAL A O 1
ATOM 1974 N N . THR A 1 250 ? 14.141 11.602 5.305 1 69.62 250 THR A N 1
ATOM 1975 C CA . THR A 1 250 ? 13.594 12.898 4.93 1 69.62 250 THR A CA 1
ATOM 1976 C C . THR A 1 250 ? 12.82 13.516 6.09 1 69.62 250 THR A C 1
ATOM 1978 O O . THR A 1 250 ? 12.344 14.648 5.992 1 69.62 250 THR A O 1
ATOM 1981 N N . ARG A 1 251 ? 12.797 12.773 7.227 1 73.62 251 ARG A N 1
ATOM 1982 C CA . ARG A 1 251 ? 12.125 13.258 8.43 1 73.62 251 ARG A CA 1
ATOM 1983 C C . ARG A 1 251 ? 13.062 13.219 9.633 1 73.62 251 ARG A C 1
ATOM 1985 O O . ARG A 1 251 ? 13.266 12.164 10.234 1 73.62 251 ARG A O 1
ATOM 1992 N N . TRP A 1 252 ? 13.383 14.273 10.062 1 80.25 252 TRP A N 1
ATOM 1993 C CA . TRP A 1 252 ? 14.406 14.336 11.102 1 80.25 252 TRP A CA 1
ATOM 1994 C C . TRP A 1 252 ? 13.891 13.734 12.406 1 80.25 252 TRP A C 1
ATOM 1996 O O . TRP A 1 252 ? 14.672 13.195 13.195 1 80.25 252 TRP A O 1
ATOM 2006 N N . ASN A 1 253 ? 12.609 13.914 12.703 1 82.25 253 ASN A N 1
ATOM 2007 C CA . ASN A 1 253 ? 12.047 13.414 13.953 1 82.25 253 ASN A CA 1
ATOM 2008 C C . ASN A 1 253 ? 12.188 11.898 14.062 1 82.25 253 ASN A C 1
ATOM 2010 O O . ASN A 1 253 ? 12.383 11.367 15.156 1 82.25 253 ASN A O 1
ATOM 2014 N N . SER A 1 254 ? 12.164 11.32 12.938 1 85.12 254 SER A N 1
ATOM 2015 C CA . SER A 1 254 ? 12.352 9.875 12.938 1 85.12 254 SER A CA 1
ATOM 2016 C C . SER A 1 254 ? 13.781 9.492 13.297 1 85.12 254 SER A C 1
ATOM 2018 O O . SER A 1 254 ? 14.023 8.445 13.898 1 85.12 254 SER A O 1
ATOM 2020 N N . THR A 1 255 ? 14.688 10.359 12.906 1 87.19 255 THR A N 1
ATOM 2021 C CA . THR A 1 255 ? 16.078 10.125 13.273 1 87.19 255 THR A CA 1
ATOM 2022 C C . THR A 1 255 ? 16.266 10.227 14.781 1 87.19 255 THR A C 1
ATOM 2024 O O . THR A 1 255 ? 16.969 9.406 15.383 1 87.19 255 THR A O 1
ATOM 2027 N N . TYR A 1 256 ? 15.648 11.234 15.383 1 89.88 256 TYR A N 1
ATOM 2028 C CA . TYR A 1 256 ? 15.688 11.375 16.828 1 89.88 256 TYR A CA 1
ATOM 2029 C C . TYR A 1 256 ? 15.125 10.141 17.516 1 89.88 256 TYR A C 1
ATOM 2031 O O . TYR A 1 256 ? 15.727 9.609 18.453 1 89.88 256 TYR A O 1
ATOM 2039 N N . HIS A 1 257 ? 14.039 9.609 17.031 1 90.75 257 HIS A N 1
ATOM 2040 C CA . HIS A 1 257 ? 13.398 8.445 17.641 1 90.75 257 HIS A CA 1
ATOM 2041 C C . HIS A 1 257 ? 14.25 7.191 17.438 1 90.75 257 HIS A C 1
ATOM 2043 O O . HIS A 1 257 ? 14.344 6.355 18.344 1 90.75 257 HIS A O 1
ATOM 2049 N N . MET A 1 258 ? 14.781 7.082 16.281 1 93.06 258 MET A N 1
ATOM 2050 C CA . MET A 1 258 ? 15.672 5.949 16.031 1 93.06 258 MET A CA 1
ATOM 2051 C C . MET A 1 258 ? 16.828 5.949 17.016 1 93.06 258 MET A C 1
ATOM 2053 O O . MET A 1 258 ? 17.125 4.926 17.641 1 93.06 258 MET A O 1
ATOM 2057 N N . LEU A 1 259 ? 17.422 7.117 17.25 1 92.5 259 LEU A N 1
ATOM 2058 C CA . LEU A 1 259 ? 18.578 7.246 18.141 1 92.5 259 LEU A CA 1
ATOM 2059 C C . LEU A 1 259 ? 18.188 6.988 19.594 1 92.5 259 LEU A C 1
ATOM 2061 O O . LEU A 1 259 ? 18.859 6.234 20.297 1 92.5 259 LEU A O 1
ATOM 2065 N N . SER A 1 260 ? 17.109 7.605 19.953 1 93.19 260 SER A N 1
ATOM 2066 C CA . SER A 1 260 ? 16.625 7.473 21.328 1 93.19 260 SER A CA 1
ATOM 2067 C C . SER A 1 260 ? 16.359 6.012 21.672 1 93.19 260 SER A C 1
ATOM 2069 O O . SER A 1 260 ? 16.625 5.578 22.797 1 93.19 260 SER A O 1
ATOM 2071 N N . ARG A 1 261 ? 15.945 5.266 20.703 1 93.38 261 ARG A N 1
ATOM 2072 C CA . ARG A 1 261 ? 15.664 3.854 20.922 1 93.38 261 ARG A CA 1
ATOM 2073 C C . ARG A 1 261 ? 16.938 3.016 20.828 1 93.38 261 ARG A C 1
ATOM 2075 O O . ARG A 1 261 ? 17.172 2.143 21.672 1 93.38 261 ARG A O 1
ATOM 2082 N N . ALA A 1 262 ? 17.703 3.266 19.844 1 94.88 262 ALA A N 1
ATOM 2083 C CA . ALA A 1 262 ? 18.922 2.479 19.594 1 94.88 262 ALA A CA 1
ATOM 2084 C C . ALA A 1 262 ? 19.875 2.551 20.766 1 94.88 262 ALA A C 1
ATOM 2086 O O . ALA A 1 262 ? 20.5 1.553 21.125 1 94.88 262 ALA A O 1
ATOM 2087 N N . ILE A 1 263 ? 19.953 3.695 21.375 1 94.69 263 ILE A N 1
ATOM 2088 C CA . ILE A 1 263 ? 20.891 3.928 22.469 1 94.69 263 ILE A CA 1
ATOM 2089 C C . ILE A 1 263 ? 20.516 3.039 23.656 1 94.69 263 ILE A C 1
ATOM 2091 O O . ILE A 1 263 ? 21.391 2.535 24.359 1 94.69 263 ILE A O 1
ATOM 2095 N N . LYS A 1 264 ? 19.266 2.809 23.844 1 93.5 264 LYS A N 1
ATOM 2096 C CA . LYS A 1 264 ? 18.781 1.967 24.938 1 93.5 264 LYS A CA 1
ATOM 2097 C C . LYS A 1 264 ? 19.172 0.509 24.719 1 93.5 264 LYS A C 1
ATOM 2099 O O . LYS A 1 264 ? 19.281 -0.263 25.672 1 93.5 264 LYS A O 1
ATOM 2104 N N . PHE A 1 265 ? 19.469 0.19 23.484 1 95.12 265 PHE A N 1
ATOM 2105 C CA . PHE A 1 265 ? 19.719 -1.208 23.156 1 95.12 265 PHE A CA 1
ATOM 2106 C C . PHE A 1 265 ? 21.203 -1.44 22.875 1 95.12 265 PHE A C 1
ATOM 2108 O O . PHE A 1 265 ? 21.562 -2.428 22.234 1 95.12 265 PHE A O 1
ATOM 2115 N N . LYS A 1 266 ? 22.031 -0.569 23.344 1 94.75 266 LYS A N 1
ATOM 2116 C CA . LYS A 1 266 ? 23.469 -0.649 23.078 1 94.75 266 LYS A CA 1
ATOM 2117 C C . LYS A 1 266 ? 24.031 -1.997 23.531 1 94.75 266 LYS A C 1
ATOM 2119 O O . LYS A 1 266 ? 24.75 -2.652 22.781 1 94.75 266 LYS A O 1
ATOM 2124 N N . ASP A 1 267 ? 23.578 -2.426 24.688 1 94.81 267 ASP A N 1
ATOM 2125 C CA . ASP A 1 267 ? 24.094 -3.676 25.234 1 94.81 267 ASP A CA 1
ATOM 2126 C C . ASP A 1 267 ? 23.547 -4.879 24.469 1 94.81 267 ASP A C 1
ATOM 2128 O O . ASP A 1 267 ? 24.25 -5.871 24.281 1 94.81 267 ASP A O 1
ATOM 2132 N N . VAL A 1 268 ? 22.359 -4.766 24.094 1 96.06 268 VAL A N 1
ATOM 2133 C CA . VAL A 1 268 ? 21.75 -5.836 23.312 1 96.06 268 VAL A CA 1
ATOM 2134 C C . VAL A 1 268 ? 22.469 -5.973 21.969 1 96.06 268 VAL A C 1
ATOM 2136 O O . VAL A 1 268 ? 22.781 -7.082 21.547 1 96.06 268 VAL A O 1
ATOM 2139 N N . LEU A 1 269 ? 22.75 -4.84 21.375 1 96.56 269 LEU A N 1
ATOM 2140 C CA . LEU A 1 269 ? 23.438 -4.832 20.078 1 96.56 269 LEU A CA 1
ATOM 2141 C C . LEU A 1 269 ? 24.875 -5.324 20.219 1 96.56 269 LEU A C 1
ATOM 2143 O O . LEU A 1 269 ? 25.406 -5.965 19.312 1 96.56 269 LEU A O 1
ATOM 2147 N N . ARG A 1 270 ? 25.453 -5.059 21.359 1 95.62 270 ARG A N 1
ATOM 2148 C CA . ARG A 1 270 ? 26.781 -5.586 21.625 1 95.62 270 ARG A CA 1
ATOM 2149 C C . ARG A 1 270 ? 26.766 -7.109 21.703 1 95.62 270 ARG A C 1
ATOM 2151 O O . ARG A 1 270 ? 27.609 -7.773 21.109 1 95.62 270 ARG A O 1
ATOM 2158 N N . ASN A 1 271 ? 25.797 -7.562 22.453 1 96.25 271 ASN A N 1
ATOM 2159 C CA . ASN A 1 271 ? 25.641 -9.008 22.547 1 96.25 271 ASN A CA 1
ATOM 2160 C C . ASN A 1 271 ? 25.391 -9.633 21.172 1 96.25 271 ASN A C 1
ATOM 2162 O O . ASN A 1 271 ? 25.922 -10.688 20.859 1 96.25 271 ASN A O 1
ATOM 2166 N N . LEU A 1 272 ? 24.562 -9.016 20.375 1 96 272 LEU A N 1
ATOM 2167 C CA . LEU A 1 272 ? 24.266 -9.492 19.031 1 96 272 LEU A CA 1
ATOM 2168 C C . LEU A 1 272 ? 25.516 -9.555 18.172 1 96 272 LEU A C 1
ATOM 2170 O O . LEU A 1 272 ? 25.703 -10.492 17.406 1 96 272 LEU A O 1
ATOM 2174 N N . ALA A 1 273 ? 26.344 -8.531 18.312 1 95.56 273 ALA A N 1
ATOM 2175 C CA . ALA A 1 273 ? 27.594 -8.484 17.562 1 95.56 273 ALA A CA 1
ATOM 2176 C C . ALA A 1 273 ? 28.5 -9.648 17.953 1 95.56 273 ALA A C 1
ATOM 2178 O O . ALA A 1 273 ? 29.266 -10.156 17.109 1 95.56 273 ALA A O 1
ATOM 2179 N N . ASP A 1 274 ? 28.375 -10.133 19.094 1 94.31 274 ASP A N 1
ATOM 2180 C CA . ASP A 1 274 ? 29.188 -11.242 19.594 1 94.31 274 ASP A CA 1
ATOM 2181 C C . ASP A 1 274 ? 28.703 -12.57 19.031 1 94.31 274 ASP A C 1
ATOM 2183 O O . ASP A 1 274 ? 29.5 -13.484 18.797 1 94.31 274 ASP A O 1
ATOM 2187 N N . VAL A 1 275 ? 27.484 -12.672 18.812 1 93.12 275 VAL A N 1
ATOM 2188 C CA . VAL A 1 275 ? 26.906 -13.969 18.484 1 93.12 275 VAL A CA 1
ATOM 2189 C C . VAL A 1 275 ? 26.688 -14.062 16.969 1 93.12 275 VAL A C 1
ATOM 2191 O O . VAL A 1 275 ? 26.609 -15.164 16.422 1 93.12 275 VAL A O 1
ATOM 2194 N N . GLU A 1 276 ? 26.5 -12.945 16.266 1 93.88 276 GLU A N 1
ATOM 2195 C CA . GLU A 1 276 ? 26.219 -12.938 14.828 1 93.88 276 GLU A CA 1
ATOM 2196 C C . GLU A 1 276 ? 27.344 -12.289 14.047 1 93.88 276 GLU A C 1
ATOM 2198 O O . GLU A 1 276 ? 27.359 -11.07 13.852 1 93.88 276 GLU A O 1
ATOM 2203 N N . PRO A 1 277 ? 28.109 -13.055 13.422 1 92.69 277 PRO A N 1
ATOM 2204 C CA . PRO A 1 277 ? 29.297 -12.539 12.719 1 92.69 277 PRO A CA 1
ATOM 2205 C C . PRO A 1 277 ? 28.922 -11.656 11.523 1 92.69 277 PRO A C 1
ATOM 2207 O O . PRO A 1 277 ? 29.719 -10.789 11.133 1 92.69 277 PRO A O 1
ATOM 2210 N N . SER A 1 278 ? 27.75 -11.82 10.977 1 92.56 278 SER A N 1
ATOM 2211 C CA . SER A 1 278 ? 27.344 -11.039 9.812 1 92.56 278 SER A CA 1
ATOM 2212 C C . SER A 1 278 ? 27 -9.609 10.203 1 92.56 278 SER A C 1
ATOM 2214 O O . SER A 1 278 ? 26.906 -8.727 9.344 1 92.56 278 SER A O 1
ATOM 2216 N N . TYR A 1 279 ? 26.797 -9.398 11.508 1 95.38 279 TYR A N 1
ATOM 2217 C CA . TYR A 1 279 ? 26.562 -8.047 12 1 95.38 279 TYR A CA 1
ATOM 2218 C C . TYR A 1 279 ? 27.859 -7.273 12.141 1 95.38 279 TYR A C 1
ATOM 2220 O O . TYR A 1 279 ? 28.531 -7.359 13.172 1 95.38 279 TYR A O 1
ATOM 2228 N N . LYS A 1 280 ? 28.156 -6.461 11.078 1 93 280 LYS A N 1
ATOM 2229 C CA . LYS A 1 280 ? 29.453 -5.801 11 1 93 280 LYS A CA 1
ATOM 2230 C C . LYS A 1 280 ? 29.328 -4.309 11.281 1 93 280 LYS A C 1
ATOM 2232 O O . LYS A 1 280 ? 30.328 -3.611 11.422 1 93 280 LYS A O 1
ATOM 2237 N N . SER A 1 281 ? 28.203 -3.838 11.492 1 92.94 281 SER A N 1
ATOM 2238 C CA . SER A 1 281 ? 27.984 -2.396 11.562 1 92.94 281 SER A CA 1
ATOM 2239 C C . SER A 1 281 ? 27.906 -1.924 13.016 1 92.94 281 SER A C 1
ATOM 2241 O O . SER A 1 281 ? 27.469 -0.806 13.289 1 92.94 281 SER A O 1
ATOM 2243 N N . PHE A 1 282 ? 28.312 -2.785 14.008 1 95.12 282 PHE A N 1
ATOM 2244 C CA . PHE A 1 282 ? 28.203 -2.363 15.406 1 95.12 282 PHE A CA 1
ATOM 2245 C C . PHE A 1 282 ? 29.047 -1.119 15.656 1 95.12 282 PHE A C 1
ATOM 2247 O O . PHE A 1 282 ? 30.25 -1.107 15.375 1 95.12 282 PHE A O 1
ATOM 2254 N N . PRO A 1 283 ? 28.438 -0.063 16.172 1 94.88 283 PRO A N 1
ATOM 2255 C CA . PRO A 1 283 ? 29.141 1.204 16.391 1 94.88 283 PRO A CA 1
ATOM 2256 C C . PRO A 1 283 ? 30.188 1.124 17.5 1 94.88 283 PRO A C 1
ATOM 2258 O O . PRO A 1 283 ? 30.016 0.361 18.453 1 94.88 283 PRO A O 1
ATOM 2261 N N . SER A 1 284 ? 31.281 1.854 17.391 1 92.75 284 SER A N 1
ATOM 2262 C CA . SER A 1 284 ? 32.281 1.978 18.438 1 92.75 284 SER A CA 1
ATOM 2263 C C . SER A 1 284 ? 31.766 2.799 19.609 1 92.75 284 SER A C 1
ATOM 2265 O O . SER A 1 284 ? 30.703 3.42 19.516 1 92.75 284 SER A O 1
ATOM 2267 N N . ASP A 1 285 ? 32.5 2.822 20.719 1 92.5 285 ASP A N 1
ATOM 2268 C CA . ASP A 1 285 ? 32.125 3.602 21.891 1 92.5 285 ASP A CA 1
ATOM 2269 C C . ASP A 1 285 ? 32.062 5.09 21.562 1 92.5 285 ASP A C 1
ATOM 2271 O O . ASP A 1 285 ? 31.188 5.805 22.062 1 92.5 285 ASP A O 1
ATOM 2275 N N . LEU A 1 286 ? 32.938 5.465 20.766 1 88.81 286 LEU A N 1
ATOM 2276 C CA . LEU A 1 286 ? 32.969 6.863 20.344 1 88.81 286 LEU A CA 1
ATOM 2277 C C . LEU A 1 286 ? 31.719 7.191 19.531 1 88.81 286 LEU A C 1
ATOM 2279 O O . LEU A 1 286 ? 31.125 8.258 19.688 1 88.81 286 LEU A O 1
ATOM 2283 N N . GLU A 1 287 ? 31.375 6.305 18.672 1 90 287 GLU A N 1
ATOM 2284 C CA . GLU A 1 287 ? 30.203 6.508 17.828 1 90 287 GLU A CA 1
ATOM 2285 C C . GLU A 1 287 ? 28.922 6.508 18.656 1 90 287 GLU A C 1
ATOM 2287 O O . GLU A 1 287 ? 28.016 7.297 18.391 1 90 287 GLU A O 1
ATOM 2292 N N . TRP A 1 288 ? 28.859 5.656 19.656 1 93.25 288 TRP A N 1
ATOM 2293 C CA . TRP A 1 288 ? 27.719 5.641 20.562 1 93.25 288 TRP A CA 1
ATOM 2294 C C . TRP A 1 288 ? 27.641 6.945 21.344 1 93.25 288 TRP A C 1
ATOM 2296 O O . TRP A 1 288 ? 26.547 7.512 21.5 1 93.25 288 TRP A O 1
ATOM 2306 N N . SER A 1 289 ? 28.766 7.406 21.766 1 91.19 289 SER A N 1
ATOM 2307 C CA . SER A 1 289 ? 28.797 8.656 22.516 1 91.19 289 SER A CA 1
ATOM 2308 C C . SER A 1 289 ? 28.344 9.836 21.672 1 91.19 289 SER A C 1
ATOM 2310 O O . SER A 1 289 ? 27.625 10.711 22.156 1 91.19 289 SER A O 1
ATOM 2312 N N . ARG A 1 290 ? 28.781 9.781 20.516 1 88.19 290 ARG A N 1
ATOM 2313 C CA . ARG A 1 290 ? 28.359 10.82 19.578 1 88.19 290 ARG A CA 1
ATOM 2314 C C . ARG A 1 290 ? 26.844 10.742 19.328 1 88.19 290 ARG A C 1
ATOM 2316 O O . ARG A 1 290 ? 26.172 11.773 19.281 1 88.19 290 ARG A O 1
ATOM 2323 N N . GLY A 1 291 ? 26.391 9.547 19.125 1 90.62 291 GLY A N 1
ATOM 2324 C CA . GLY A 1 291 ? 24.953 9.359 18.969 1 90.62 291 GLY A CA 1
ATOM 2325 C C . GLY A 1 291 ? 24.156 9.883 20.141 1 90.62 291 GLY A C 1
ATOM 2326 O O . GLY A 1 291 ? 23.109 10.508 19.953 1 90.62 291 GLY A O 1
ATOM 2327 N N . GLU A 1 292 ? 24.625 9.68 21.266 1 92.81 292 GLU A N 1
ATOM 2328 C CA . GLU A 1 292 ? 23.969 10.164 22.484 1 92.81 292 GLU A CA 1
ATOM 2329 C C . GLU A 1 292 ? 23.953 11.688 22.531 1 92.81 292 GLU A C 1
ATOM 2331 O O . GLU A 1 292 ? 22.953 12.297 22.891 1 92.81 292 GLU A O 1
ATOM 2336 N N . LEU A 1 293 ? 25.062 12.234 22.172 1 90.38 293 LEU A N 1
ATOM 2337 C CA . LEU A 1 293 ? 25.172 13.688 22.156 1 90.38 293 LEU A CA 1
ATOM 2338 C C . LEU A 1 293 ? 24.203 14.297 21.156 1 90.38 293 LEU A C 1
ATOM 2340 O O . LEU A 1 293 ? 23.547 15.297 21.453 1 90.38 293 LEU A O 1
ATOM 2344 N N . ILE A 1 294 ? 24.172 13.695 20.062 1 90.25 294 ILE A N 1
ATOM 2345 C CA . ILE A 1 294 ? 23.281 14.188 19 1 90.25 294 ILE A CA 1
ATOM 2346 C C . ILE A 1 294 ? 21.828 14.031 19.453 1 90.25 294 ILE A C 1
ATOM 2348 O O . ILE A 1 294 ? 21.016 14.93 19.234 1 90.25 294 ILE A O 1
ATOM 2352 N N . CYS A 1 295 ? 21.531 12.945 19.984 1 92.12 295 CYS A N 1
ATOM 2353 C CA . CYS A 1 295 ? 20.172 12.695 20.484 1 92.12 295 CYS A CA 1
ATOM 2354 C C . CYS A 1 295 ? 19.766 13.75 21.5 1 92.12 295 CYS A C 1
ATOM 2356 O O . CYS A 1 295 ? 18.656 14.305 21.422 1 92.12 295 CYS A O 1
ATOM 2358 N N . GLU A 1 296 ? 20.625 14.047 22.359 1 90.75 296 GLU A N 1
ATOM 2359 C CA . GLU A 1 296 ? 20.359 15.062 23.375 1 90.75 296 GLU A CA 1
ATOM 2360 C C . GLU A 1 296 ? 20.219 16.438 22.734 1 90.75 296 GLU A C 1
ATOM 2362 O O . GLU A 1 296 ? 19.375 17.25 23.156 1 90.75 296 GLU A O 1
ATOM 2367 N N . PHE A 1 297 ? 21.047 16.609 21.828 1 90.38 297 PHE A N 1
ATOM 2368 C CA . PHE A 1 297 ? 21.031 17.906 21.141 1 90.38 297 PHE A CA 1
ATOM 2369 C C . PHE A 1 297 ? 19.734 18.094 20.375 1 90.38 297 PHE A C 1
ATOM 2371 O O . PHE A 1 297 ? 19.219 19.219 20.281 1 90.38 297 PHE A O 1
ATOM 2378 N N . LEU A 1 298 ? 19.141 17.047 19.844 1 91.62 298 LEU A N 1
ATOM 2379 C CA . LEU A 1 298 ? 17.953 17.141 19.016 1 91.62 298 LEU A CA 1
ATOM 2380 C C . LEU A 1 298 ? 16.688 17.156 19.859 1 91.62 298 LEU A C 1
ATOM 2382 O O . LEU A 1 298 ? 15.602 17.453 19.359 1 91.62 298 LEU A O 1
ATOM 2386 N N . ARG A 1 299 ? 16.75 16.938 21.078 1 90 299 ARG A N 1
ATOM 2387 C CA . ARG A 1 299 ? 15.609 16.75 21.953 1 90 299 ARG A CA 1
ATOM 2388 C C . ARG A 1 299 ? 14.719 17.984 21.953 1 90 299 ARG A C 1
ATOM 2390 O O . ARG A 1 299 ? 13.508 17.891 21.766 1 90 299 ARG A O 1
ATOM 2397 N N . PRO A 1 300 ? 15.289 19.188 22.125 1 88.44 300 PRO A N 1
ATOM 2398 C CA . PRO A 1 300 ? 14.438 20.375 22.141 1 88.44 300 PRO A CA 1
ATOM 2399 C C . PRO A 1 300 ? 13.695 20.578 20.812 1 88.44 300 PRO A C 1
ATOM 2401 O O . PRO A 1 300 ? 12.57 21.094 20.812 1 88.44 300 PRO A O 1
ATOM 2404 N N . PHE A 1 301 ? 14.312 20.219 19.797 1 91.31 301 PHE A N 1
ATOM 2405 C CA . PHE A 1 301 ? 13.664 20.328 18.484 1 91.31 301 PHE A CA 1
ATOM 2406 C C . PHE A 1 301 ? 12.477 19.391 18.391 1 91.31 301 PHE A C 1
ATOM 2408 O O . PHE A 1 301 ? 11.43 19.75 17.844 1 91.31 301 PHE A O 1
ATOM 2415 N N . SER A 1 302 ? 12.641 18.203 18.875 1 88 302 SER A N 1
ATOM 2416 C CA . SER A 1 302 ? 11.547 17.234 18.891 1 88 302 SER A CA 1
ATOM 2417 C C . SER A 1 302 ? 10.391 17.719 19.766 1 88 302 SER A C 1
ATOM 2419 O O . SER A 1 302 ? 9.227 17.578 19.391 1 88 302 SER A O 1
ATOM 2421 N N . GLU A 1 303 ? 10.703 18.266 20.844 1 85.88 303 GLU A N 1
ATOM 2422 C CA . GLU A 1 303 ? 9.695 18.781 21.75 1 85.88 303 GLU A CA 1
ATOM 2423 C C . GLU A 1 303 ? 8.906 19.922 21.109 1 85.88 303 GLU A C 1
ATOM 2425 O O . GLU A 1 303 ? 7.68 19.984 21.219 1 85.88 303 GLU A O 1
ATOM 2430 N N . MET A 1 304 ? 9.609 20.781 20.469 1 86.75 304 MET A N 1
ATOM 2431 C CA . MET A 1 304 ? 8.961 21.875 19.781 1 86.75 304 MET A CA 1
ATOM 2432 C C . MET A 1 304 ? 8.031 21.359 18.688 1 86.75 304 MET A C 1
ATOM 2434 O O . MET A 1 304 ? 6.906 21.844 18.531 1 86.75 304 MET A O 1
ATOM 2438 N N . THR A 1 305 ? 8.562 20.438 17.938 1 84.88 305 THR A N 1
ATOM 2439 C CA . THR A 1 305 ? 7.766 19.875 16.859 1 84.88 305 THR A CA 1
ATOM 2440 C C . THR A 1 305 ? 6.453 19.312 17.406 1 84.88 305 THR A C 1
ATOM 2442 O O . THR A 1 305 ? 5.395 19.516 16.812 1 84.88 305 THR A O 1
ATOM 2445 N N . ASN A 1 306 ? 6.469 18.656 18.484 1 81.44 306 ASN A N 1
ATOM 2446 C CA . ASN A 1 306 ? 5.273 18.078 19.094 1 81.44 306 ASN A CA 1
ATOM 2447 C C . ASN A 1 306 ? 4.305 19.172 19.547 1 81.44 306 ASN A C 1
ATOM 2449 O O . ASN A 1 306 ? 3.09 19.031 19.391 1 81.44 306 ASN A O 1
ATOM 2453 N N . LEU A 1 307 ? 4.828 20.188 20.047 1 81.38 307 LEU A N 1
ATOM 2454 C CA . LEU A 1 307 ? 4.02 21.281 20.578 1 81.38 307 LEU A CA 1
ATOM 2455 C C . LEU A 1 307 ? 3.309 22.031 19.453 1 81.38 307 LEU A C 1
ATOM 2457 O O . LEU A 1 307 ? 2.117 22.328 19.562 1 81.38 307 LEU A O 1
ATOM 2461 N N . ILE A 1 308 ? 4.031 22.25 18.438 1 81.38 308 ILE A N 1
ATOM 2462 C CA . ILE A 1 308 ? 3.473 23.109 17.406 1 81.38 308 ILE A CA 1
ATOM 2463 C C . ILE A 1 308 ? 2.619 22.297 16.438 1 81.38 308 ILE A C 1
ATOM 2465 O O . ILE A 1 308 ? 1.917 22.859 15.594 1 81.38 308 ILE A O 1
ATOM 2469 N N . SER A 1 309 ? 2.646 21 16.547 1 77.12 309 SER A N 1
ATOM 2470 C CA . SER A 1 309 ? 1.875 20.141 15.656 1 77.12 309 SER A CA 1
ATOM 2471 C C . SER A 1 309 ? 0.473 19.906 16.203 1 77.12 309 SER A C 1
ATOM 2473 O O . SER A 1 309 ? -0.333 19.219 15.57 1 77.12 309 SER A O 1
ATOM 2475 N N . GLY A 1 310 ? 0.148 20.422 17.266 1 74.5 310 GLY A N 1
ATOM 2476 C CA . GLY A 1 310 ? -1.192 20.281 17.812 1 74.5 310 GLY A CA 1
ATOM 2477 C C . GLY A 1 310 ? -2.252 20.984 16.984 1 74.5 310 GLY A C 1
ATOM 2478 O O . GLY A 1 310 ? -1.972 21.984 16.328 1 74.5 310 GLY A O 1
ATOM 2479 N N . SER A 1 311 ? -3.521 20.453 16.953 1 74.12 311 SER A N 1
ATOM 2480 C CA . SER A 1 311 ? -4.574 21.031 16.125 1 74.12 311 SER A CA 1
ATOM 2481 C C . SER A 1 311 ? -5.793 21.406 16.969 1 74.12 311 SER A C 1
ATOM 2483 O O . SER A 1 311 ? -6.715 22.047 16.469 1 74.12 311 SER A O 1
ATOM 2485 N N . SER A 1 312 ? -5.816 21.156 18.234 1 77.75 312 SER A N 1
ATOM 2486 C CA . SER A 1 312 ? -7.004 21.391 19.047 1 77.75 312 SER A CA 1
ATOM 2487 C C . SER A 1 312 ? -6.883 22.688 19.828 1 77.75 312 SER A C 1
ATOM 2489 O O . SER A 1 312 ? -7.828 23.094 20.516 1 77.75 312 SER A O 1
ATOM 2491 N N . TYR A 1 313 ? -5.727 23.312 19.797 1 86.06 313 TYR A N 1
ATOM 2492 C CA . TYR A 1 313 ? -5.492 24.562 20.5 1 86.06 313 TYR A CA 1
ATOM 2493 C C . TYR A 1 313 ? -4.703 25.547 19.641 1 86.06 313 TYR A C 1
ATOM 2495 O O . TYR A 1 313 ? -4.055 25.141 18.672 1 86.06 313 TYR A O 1
ATOM 2503 N N . PRO A 1 314 ? -4.781 26.828 20.016 1 93.19 314 PRO A N 1
ATOM 2504 C CA . PRO A 1 314 ? -4.004 27.812 19.25 1 93.19 314 PRO A CA 1
ATOM 2505 C C . PRO A 1 314 ? -2.498 27.594 19.375 1 93.19 314 PRO A C 1
ATOM 2507 O O . PRO A 1 314 ? -1.993 27.375 20.484 1 93.19 314 PRO A O 1
ATOM 2510 N N . THR A 1 315 ? -1.849 27.609 18.281 1 92.38 315 THR A N 1
ATOM 2511 C CA . THR A 1 315 ? -0.402 27.422 18.281 1 92.38 315 THR A CA 1
ATOM 2512 C C . THR A 1 315 ? 0.312 28.734 17.969 1 92.38 315 THR A C 1
ATOM 2514 O O . THR A 1 315 ? 1.52 28.859 18.188 1 92.38 315 THR A O 1
ATOM 2517 N N . ALA A 1 316 ? -0.403 29.719 17.516 1 95.38 316 ALA A N 1
ATOM 2518 C CA . ALA A 1 316 ? 0.194 30.984 17.109 1 95.38 316 ALA A CA 1
ATOM 2519 C C . ALA A 1 316 ? 0.916 31.656 18.281 1 95.38 316 ALA A C 1
ATOM 2521 O O . ALA A 1 316 ? 2.023 32.156 18.125 1 95.38 316 ALA A O 1
ATOM 2522 N N . ASN A 1 317 ? 0.296 31.594 19.469 1 93.94 317 ASN A N 1
ATOM 2523 C CA . ASN A 1 317 ? 0.859 32.25 20.641 1 93.94 317 ASN A CA 1
ATOM 2524 C C . ASN A 1 317 ? 2.053 31.5 21.203 1 93.94 317 ASN A C 1
ATOM 2526 O O . ASN A 1 317 ? 2.811 32.031 22.016 1 93.94 317 ASN A O 1
ATOM 2530 N N . LEU A 1 318 ? 2.256 30.312 20.703 1 90.56 318 LEU A N 1
ATOM 2531 C CA . LEU A 1 318 ? 3.332 29.469 21.219 1 90.56 318 LEU A CA 1
ATOM 2532 C C . LEU A 1 318 ? 4.594 29.625 20.375 1 90.56 318 LEU A C 1
ATOM 2534 O O . LEU A 1 318 ? 5.691 29.297 20.844 1 90.56 318 LEU A O 1
ATOM 2538 N N . TYR A 1 319 ? 4.418 30.109 19.203 1 90.5 319 TYR A N 1
ATOM 2539 C CA . TYR A 1 319 ? 5.477 30.188 18.203 1 90.5 319 TYR A CA 1
ATOM 2540 C C . TYR A 1 319 ? 6.688 30.938 18.75 1 90.5 319 TYR A C 1
ATOM 2542 O O . TYR A 1 319 ? 7.809 30.438 18.703 1 90.5 319 TYR A O 1
ATOM 2550 N N . PHE A 1 320 ? 6.492 32.062 19.281 1 92.94 320 PHE A N 1
ATOM 2551 C CA . PHE A 1 320 ? 7.562 33 19.625 1 92.94 320 PHE A CA 1
ATOM 2552 C C . PHE A 1 320 ? 8.516 32.375 20.641 1 92.94 320 PHE A C 1
ATOM 2554 O O . PHE A 1 320 ? 9.727 32.344 20.438 1 92.94 320 PHE A O 1
ATOM 2561 N N . MET A 1 321 ? 7.957 31.859 21.688 1 90.31 321 MET A N 1
ATOM 2562 C CA . MET A 1 321 ? 8.773 31.297 22.766 1 90.31 321 MET A CA 1
ATOM 2563 C C . MET A 1 321 ? 9.555 30.094 22.266 1 90.31 321 MET A C 1
ATOM 2565 O O . MET A 1 321 ? 10.695 29.875 22.688 1 90.31 321 MET A O 1
ATOM 2569 N N . GLN A 1 322 ? 8.922 29.375 21.438 1 90.81 322 GLN A N 1
ATOM 2570 C CA . GLN A 1 322 ? 9.586 28.172 20.938 1 90.81 322 GLN A CA 1
ATOM 2571 C C . GLN A 1 322 ? 10.758 28.516 20.031 1 90.81 322 GLN A C 1
ATOM 2573 O O . GLN A 1 322 ? 11.82 27.906 20.109 1 90.81 322 GLN A O 1
ATOM 2578 N N . VAL A 1 323 ? 10.555 29.484 19.125 1 92.56 323 VAL A N 1
ATOM 2579 C CA . VAL A 1 323 ? 11.617 29.922 18.234 1 92.56 323 VAL A CA 1
ATOM 2580 C C . VAL A 1 323 ? 12.758 30.531 19.047 1 92.56 323 VAL A C 1
ATOM 2582 O O . VAL A 1 323 ? 13.938 30.266 18.766 1 92.56 323 VAL A O 1
ATOM 2585 N N . TRP A 1 324 ? 12.406 31.266 20.047 1 93.31 324 TRP A N 1
ATOM 2586 C CA . TRP A 1 324 ? 13.391 31.859 20.938 1 93.31 324 TRP A CA 1
ATOM 2587 C C . TRP A 1 324 ? 14.211 30.781 21.641 1 93.31 324 TRP A C 1
ATOM 2589 O O . TRP A 1 324 ? 15.438 30.891 21.734 1 93.31 324 TRP A O 1
ATOM 2599 N N . LYS A 1 325 ? 13.555 29.781 22.172 1 92.25 325 LYS A N 1
ATOM 2600 C CA . LYS A 1 325 ? 14.227 28.688 22.875 1 92.25 325 LYS A CA 1
ATOM 2601 C C . LYS A 1 325 ? 15.234 28 21.953 1 92.25 325 LYS A C 1
ATOM 2603 O O . LYS A 1 325 ? 16.344 27.672 22.375 1 92.25 325 LYS A O 1
ATOM 2608 N N . ILE A 1 326 ? 14.828 27.828 20.719 1 93.69 326 ILE A N 1
ATOM 2609 C CA . ILE A 1 326 ? 15.703 27.172 19.75 1 93.69 326 ILE A CA 1
ATOM 2610 C C . ILE A 1 326 ? 16.906 28.062 19.453 1 93.69 326 ILE A C 1
ATOM 2612 O O . ILE A 1 326 ? 18.031 27.562 19.344 1 93.69 326 ILE A O 1
ATOM 2616 N N . GLU A 1 327 ? 16.641 29.328 19.312 1 93.94 327 GLU A N 1
ATOM 2617 C CA . GLU A 1 327 ? 17.75 30.25 19.078 1 93.94 327 GLU A CA 1
ATOM 2618 C C . GLU A 1 327 ? 18.75 30.203 20.234 1 93.94 327 GLU A C 1
ATOM 2620 O O . GLU A 1 327 ? 19.969 30.125 20 1 93.94 327 GLU A O 1
ATOM 2625 N N . CYS A 1 328 ? 18.266 30.234 21.453 1 93 328 CYS A N 1
ATOM 2626 C CA . CYS A 1 328 ? 19.109 30.156 22.625 1 93 328 CYS A CA 1
ATOM 2627 C C . CYS A 1 328 ? 19.891 28.844 22.672 1 93 328 CYS A C 1
ATOM 2629 O O . CYS A 1 328 ? 21.078 28.844 22.984 1 93 328 CYS A O 1
ATOM 2631 N N . TRP A 1 329 ? 19.188 27.844 22.344 1 92.75 329 TRP A N 1
ATOM 2632 C CA . TRP A 1 329 ? 19.797 26.5 22.344 1 92.75 329 TRP A CA 1
ATOM 2633 C C . TRP A 1 329 ? 20.953 26.422 21.359 1 92.75 329 TRP A C 1
ATOM 2635 O O . TRP A 1 329 ? 22.016 25.891 21.688 1 92.75 329 TRP A O 1
ATOM 2645 N N . LEU A 1 330 ? 20.75 26.984 20.172 1 94.31 330 LEU A N 1
ATOM 2646 C CA . LEU A 1 330 ? 21.797 26.984 19.156 1 94.31 330 LEU A CA 1
ATOM 2647 C C . LEU A 1 330 ? 22.969 27.844 19.594 1 94.31 330 LEU A C 1
ATOM 2649 O O . LEU A 1 330 ? 24.125 27.453 19.422 1 94.31 330 LEU A O 1
ATOM 2653 N N . ARG A 1 331 ? 22.719 28.922 20.203 1 91.75 331 ARG A N 1
ATOM 2654 C CA . ARG A 1 331 ? 23.766 29.844 20.641 1 91.75 331 ARG A CA 1
ATOM 2655 C C . ARG A 1 331 ? 24.625 29.219 21.734 1 91.75 331 ARG A C 1
ATOM 2657 O O . ARG A 1 331 ? 25.844 29.359 21.719 1 91.75 331 ARG A O 1
ATOM 2664 N N . VAL A 1 332 ? 23.984 28.531 22.672 1 90.06 332 VAL A N 1
ATOM 2665 C CA . VAL A 1 332 ? 24.688 27.906 23.781 1 90.06 332 VAL A CA 1
ATOM 2666 C C . VAL A 1 332 ? 25.625 26.812 23.25 1 90.06 332 VAL A C 1
ATOM 2668 O O . VAL A 1 332 ? 26.703 26.594 23.797 1 90.06 332 VAL A O 1
ATOM 2671 N N . HIS A 1 333 ? 25.297 26.219 22.188 1 91.38 333 HIS A N 1
ATOM 2672 C CA . HIS A 1 333 ? 26.047 25.062 21.703 1 91.38 333 HIS A CA 1
ATOM 2673 C C . HIS A 1 333 ? 27 25.453 20.562 1 91.38 333 HIS A C 1
ATOM 2675 O O . HIS A 1 333 ? 27.625 24.578 19.953 1 91.38 333 HIS A O 1
ATOM 2681 N N . GLU A 1 334 ? 27.031 26.656 20.281 1 89.81 334 GLU A N 1
ATOM 2682 C CA . GLU A 1 334 ? 27.953 27.141 19.266 1 89.81 334 GLU A CA 1
ATOM 2683 C C . GLU A 1 334 ? 29.406 26.812 19.641 1 89.81 334 GLU A C 1
ATOM 2685 O O . GLU A 1 334 ? 30.25 26.625 18.766 1 89.81 334 GLU A O 1
ATOM 2690 N N . TYR A 1 335 ? 29.688 26.719 20.906 1 86.88 335 TYR A N 1
ATOM 2691 C CA . TYR A 1 335 ? 31.062 26.484 21.375 1 86.88 335 TYR A CA 1
ATOM 2692 C C . TYR A 1 335 ? 31.156 25.156 22.125 1 86.88 335 TYR A C 1
ATOM 2694 O O . TYR A 1 335 ? 31.844 25.062 23.141 1 86.88 335 TYR A O 1
ATOM 2702 N N . SER A 1 336 ? 30.406 24.266 21.672 1 82.88 336 SER A N 1
ATOM 2703 C CA . SER A 1 336 ? 30.438 22.938 22.297 1 82.88 336 SER A CA 1
ATOM 2704 C C . SER A 1 336 ? 31.812 22.312 22.188 1 82.88 336 SER A C 1
ATOM 2706 O O . SER A 1 336 ? 32.594 22.672 21.312 1 82.88 336 SER A O 1
ATOM 2708 N N . ALA A 1 337 ? 32.062 21.422 23.172 1 82.69 337 ALA A N 1
ATOM 2709 C CA . ALA A 1 337 ? 33.344 20.703 23.203 1 82.69 337 ALA A CA 1
ATOM 2710 C C . ALA A 1 337 ? 33.438 19.656 22.094 1 82.69 337 ALA A C 1
ATOM 2712 O O . ALA A 1 337 ? 34.531 19.312 21.641 1 82.69 337 ALA A O 1
ATOM 2713 N N . ASP A 1 338 ? 32.375 19.234 21.688 1 84.06 338 ASP A N 1
ATOM 2714 C CA . ASP A 1 338 ? 32.344 18.234 20.625 1 84.06 338 ASP A CA 1
ATOM 2715 C C . ASP A 1 338 ? 32.344 18.891 19.25 1 84.06 338 ASP A C 1
ATOM 2717 O O . ASP A 1 338 ? 31.422 19.656 18.922 1 84.06 338 ASP A O 1
ATOM 2721 N N . GLU A 1 339 ? 33.281 18.484 18.453 1 84.12 339 GLU A N 1
ATOM 2722 C CA . GLU A 1 339 ? 33.469 19.094 17.141 1 84.12 339 GLU A CA 1
ATOM 2723 C C . GLU A 1 339 ? 32.312 18.812 16.219 1 84.12 339 GLU A C 1
ATOM 2725 O O . GLU A 1 339 ? 31.938 19.656 15.398 1 84.12 339 GLU A O 1
ATOM 2730 N N . THR A 1 340 ? 31.766 17.734 16.312 1 83.44 340 THR A N 1
ATOM 2731 C CA . THR A 1 340 ? 30.641 17.344 15.477 1 83.44 340 THR A CA 1
ATOM 2732 C C . THR A 1 340 ? 29.438 18.234 15.758 1 83.44 340 THR A C 1
ATOM 2734 O O . THR A 1 340 ? 28.766 18.703 14.836 1 83.44 340 THR A O 1
ATOM 2737 N N . ILE A 1 341 ? 29.188 18.484 16.969 1 87.94 341 ILE A N 1
ATOM 2738 C CA . ILE A 1 341 ? 28.062 19.328 17.359 1 87.94 341 ILE A CA 1
ATOM 2739 C C . ILE A 1 341 ? 28.312 20.766 16.922 1 87.94 341 ILE A C 1
ATOM 2741 O O . ILE A 1 341 ? 27.391 21.438 16.453 1 87.94 341 ILE A O 1
ATOM 2745 N N . CYS A 1 342 ? 29.516 21.141 17.031 1 91.19 342 CYS A N 1
ATOM 2746 C CA . CYS A 1 342 ? 29.859 22.484 16.609 1 91.19 342 CYS A CA 1
ATOM 2747 C C . CYS A 1 342 ? 29.578 22.703 15.133 1 91.19 342 CYS A C 1
ATOM 2749 O O . CYS A 1 342 ? 29.031 23.719 14.734 1 91.19 342 CYS A O 1
ATOM 2751 N N . GLN A 1 343 ? 29.984 21.766 14.406 1 89.25 343 GLN A N 1
ATOM 2752 C CA . GLN A 1 343 ? 29.766 21.844 12.961 1 89.25 343 GLN A CA 1
ATOM 2753 C C . GLN A 1 343 ? 28.266 21.828 12.633 1 89.25 343 GLN A C 1
ATOM 2755 O O . GLN A 1 343 ? 27.812 22.578 11.766 1 89.25 343 GLN A O 1
ATOM 2760 N N . MET A 1 344 ? 27.531 21.047 13.32 1 91.25 344 MET A N 1
ATOM 2761 C CA . MET A 1 344 ? 26.094 20.969 13.133 1 91.25 344 MET A CA 1
ATOM 2762 C C . MET A 1 344 ? 25.422 22.312 13.445 1 91.25 344 MET A C 1
ATOM 2764 O O . MET A 1 344 ? 24.594 22.797 12.664 1 91.25 344 MET A O 1
ATOM 2768 N N . VAL A 1 345 ? 25.844 22.875 14.492 1 94.44 345 VAL A N 1
ATOM 2769 C CA . VAL A 1 345 ? 25.234 24.094 14.984 1 94.44 345 VAL A CA 1
ATOM 2770 C C . VAL A 1 345 ? 25.516 25.25 14.016 1 94.44 345 VAL A C 1
ATOM 2772 O O . VAL A 1 345 ? 24.656 26.094 13.766 1 94.44 345 VAL A O 1
ATOM 2775 N N . GLU A 1 346 ? 26.688 25.234 13.5 1 94.25 346 GLU A N 1
ATOM 2776 C CA . GLU A 1 346 ? 27.078 26.297 12.57 1 94.25 346 GLU A CA 1
ATOM 2777 C C . GLU A 1 346 ? 26.156 26.344 11.359 1 94.25 346 GLU A C 1
ATOM 2779 O O . GLU A 1 346 ? 25.672 27.406 10.977 1 94.25 346 GLU A O 1
ATOM 2784 N N . ILE A 1 347 ? 25.922 25.25 10.836 1 94.31 347 ILE A N 1
ATOM 2785 C CA . ILE A 1 347 ? 25.094 25.156 9.641 1 94.31 347 ILE A CA 1
ATOM 2786 C C . ILE A 1 347 ? 23.641 25.406 10 1 94.31 347 ILE A C 1
ATOM 2788 O O . ILE A 1 347 ? 22.906 26.062 9.25 1 94.31 347 ILE A O 1
ATOM 2792 N N . MET A 1 348 ? 23.203 24.922 11.094 1 95.38 348 MET A N 1
ATOM 2793 C CA . MET A 1 348 ? 21.828 25.109 11.555 1 95.38 348 MET A CA 1
ATOM 2794 C C . MET A 1 348 ? 21.531 26.578 11.82 1 95.38 348 MET A C 1
ATOM 2796 O O . MET A 1 348 ? 20.453 27.078 11.516 1 95.38 348 MET A O 1
ATOM 2800 N N . LYS A 1 349 ? 22.531 27.219 12.391 1 95.44 349 LYS A N 1
ATOM 2801 C CA . LYS A 1 349 ? 22.375 28.641 12.703 1 95.44 349 LYS A CA 1
ATOM 2802 C C . LYS A 1 349 ? 22.219 29.469 11.43 1 95.44 349 LYS A C 1
ATOM 2804 O O . LYS A 1 349 ? 21.469 30.438 11.414 1 95.44 349 LYS A O 1
ATOM 2809 N N . LEU A 1 350 ? 22.906 29.078 10.43 1 94.56 350 LEU A N 1
ATOM 2810 C CA . LEU A 1 350 ? 22.781 29.781 9.156 1 94.56 350 LEU A CA 1
ATOM 2811 C C . LEU A 1 350 ? 21.344 29.688 8.633 1 94.56 350 LEU A C 1
ATOM 2813 O O . LEU A 1 350 ? 20.781 30.688 8.172 1 94.56 350 LEU A O 1
ATOM 2817 N N . LYS A 1 351 ? 20.828 28.531 8.703 1 93.06 351 LYS A N 1
ATOM 2818 C CA . LYS A 1 351 ? 19.453 28.328 8.234 1 93.06 351 LYS A CA 1
ATOM 2819 C C . LYS A 1 351 ? 18.453 29.031 9.148 1 93.06 351 LYS A C 1
ATOM 2821 O O . LYS A 1 351 ? 17.469 29.609 8.672 1 93.06 351 LYS A O 1
ATOM 2826 N N . PHE A 1 352 ? 18.703 28.984 10.43 1 95.44 352 PHE A N 1
ATOM 2827 C CA . PHE A 1 352 ? 17.875 29.688 11.391 1 95.44 352 PHE A CA 1
ATOM 2828 C C . PHE A 1 352 ? 17.828 31.172 11.086 1 95.44 352 PHE A C 1
ATOM 2830 O O . PHE A 1 352 ? 16.75 31.781 11.047 1 95.44 352 PHE A O 1
ATOM 2837 N N . ASP A 1 353 ? 18.938 31.734 10.836 1 94.88 353 ASP A N 1
ATOM 2838 C CA . ASP A 1 353 ? 19.031 33.156 10.578 1 94.88 353 ASP A CA 1
ATOM 2839 C C . ASP A 1 353 ? 18.297 33.531 9.297 1 94.88 353 ASP A C 1
ATOM 2841 O O . ASP A 1 353 ? 17.672 34.594 9.219 1 94.88 353 ASP A O 1
ATOM 2845 N N . LYS A 1 354 ? 18.344 32.719 8.391 1 92.69 354 LYS A N 1
ATOM 2846 C CA . LYS A 1 354 ? 17.703 32.969 7.102 1 92.69 354 LYS A CA 1
ATOM 2847 C C . LYS A 1 354 ? 16.203 33.125 7.266 1 92.69 354 LYS A C 1
ATOM 2849 O O . LYS A 1 354 ? 15.586 34 6.629 1 92.69 354 LYS A O 1
ATOM 2854 N N . TYR A 1 355 ? 15.625 32.375 8.156 1 90.31 355 TYR A N 1
ATOM 2855 C CA . TYR A 1 355 ? 14.172 32.344 8.188 1 90.31 355 TYR A CA 1
ATOM 2856 C C . TYR A 1 355 ? 13.633 32.969 9.461 1 90.31 355 TYR A C 1
ATOM 2858 O O . TYR A 1 355 ? 12.516 33.5 9.477 1 90.31 355 TYR A O 1
ATOM 2866 N N . TRP A 1 356 ? 14.438 32.906 10.555 1 90.62 356 TRP A N 1
ATOM 2867 C CA . TRP A 1 356 ? 13.852 33.219 11.852 1 90.62 356 TRP A CA 1
ATOM 2868 C C . TRP A 1 356 ? 14.609 34.344 12.531 1 90.62 356 TRP A C 1
ATOM 2870 O O . TRP A 1 356 ? 14.305 34.719 13.672 1 90.62 356 TRP A O 1
ATOM 2880 N N . GLU A 1 357 ? 15.523 34.906 11.758 1 85.38 357 GLU A N 1
ATOM 2881 C CA . GLU A 1 357 ? 16.266 36 12.391 1 85.38 357 GLU A CA 1
ATOM 2882 C C . GLU A 1 357 ? 15.344 37.156 12.75 1 85.38 357 GLU A C 1
ATOM 2884 O O . GLU A 1 357 ? 15.422 37.688 13.859 1 85.38 357 GLU A O 1
ATOM 2889 N N . GLU A 1 358 ? 14.477 37.531 11.758 1 85.81 358 GLU A N 1
ATOM 2890 C CA . GLU A 1 358 ? 13.531 38.625 11.992 1 85.81 358 GLU A CA 1
ATOM 2891 C C . GLU A 1 358 ? 12.195 38.094 12.5 1 85.81 358 GLU A C 1
ATOM 2893 O O . GLU A 1 358 ? 11.297 37.812 11.703 1 85.81 358 GLU A O 1
ATOM 2898 N N . TYR A 1 359 ? 12.148 37.312 13.57 1 89.94 359 TYR A N 1
ATOM 2899 C CA . TYR A 1 359 ? 10.922 36.75 14.109 1 89.94 359 TYR A CA 1
ATOM 2900 C C . TYR A 1 359 ? 9.711 37.219 13.312 1 89.94 359 TYR A C 1
ATOM 2902 O O . TYR A 1 359 ? 9.742 38.281 12.672 1 89.94 359 TYR A O 1
ATOM 2910 N N . SER A 1 360 ? 8.695 36.5 13.219 1 94.25 360 SER A N 1
ATOM 2911 C CA . SER A 1 360 ? 7.449 36.875 12.562 1 94.25 360 SER A CA 1
ATOM 2912 C C . SER A 1 360 ? 6.691 37.906 13.367 1 94.25 360 SER A C 1
ATOM 2914 O O . SER A 1 360 ? 6.355 37.688 14.531 1 94.25 360 SER A O 1
ATOM 2916 N N . ASP A 1 361 ? 6.348 39 12.75 1 95.81 361 ASP A N 1
ATOM 2917 C CA . ASP A 1 361 ? 5.633 40.062 13.438 1 95.81 361 ASP A CA 1
ATOM 2918 C C . ASP A 1 361 ? 4.281 39.594 13.953 1 95.81 361 ASP A C 1
ATOM 2920 O O . ASP A 1 361 ? 3.949 39.812 15.125 1 95.81 361 ASP A O 1
ATOM 2924 N N . ILE A 1 362 ? 3.578 38.969 13.086 1 96.75 362 ILE A N 1
ATOM 2925 C CA . ILE A 1 362 ? 2.213 38.594 13.422 1 96.75 362 ILE A CA 1
ATOM 2926 C C . ILE A 1 362 ? 2.234 37.531 14.508 1 96.75 362 ILE A C 1
ATOM 2928 O O . ILE A 1 362 ? 1.345 37.469 15.367 1 96.75 362 ILE A O 1
ATOM 2932 N N . LEU A 1 363 ? 3.256 36.688 14.531 1 95.5 363 LEU A N 1
ATOM 2933 C CA . LEU A 1 363 ? 3.307 35.625 15.531 1 95.5 363 LEU A CA 1
ATOM 2934 C C . LEU A 1 363 ? 3.877 36.156 16.844 1 95.5 363 LEU A C 1
ATOM 2936 O O . LEU A 1 363 ? 3.615 35.594 17.906 1 95.5 363 LEU A O 1
ATOM 2940 N N . ALA A 1 364 ? 4.68 37.219 16.781 1 96.75 364 ALA A N 1
ATOM 2941 C CA . ALA A 1 364 ? 5.043 37.906 18.016 1 96.75 364 ALA A CA 1
ATOM 2942 C C . ALA A 1 364 ? 3.816 38.562 18.656 1 96.75 364 ALA A C 1
ATOM 2944 O O . ALA A 1 364 ? 3.652 38.5 19.875 1 96.75 364 ALA A O 1
ATOM 2945 N N . ILE A 1 365 ? 3.008 39.156 17.781 1 97.75 365 ILE A N 1
ATOM 2946 C CA . ILE A 1 365 ? 1.764 39.75 18.266 1 97.75 365 ILE A CA 1
ATOM 2947 C C . ILE A 1 365 ? 0.885 38.688 18.891 1 97.75 365 ILE A C 1
ATOM 2949 O O . ILE A 1 365 ? 0.244 38.906 19.922 1 97.75 365 ILE A O 1
ATOM 2953 N N . ALA A 1 366 ? 0.905 37.469 18.328 1 97.81 366 ALA A N 1
ATOM 2954 C CA . ALA A 1 366 ? 0.136 36.375 18.875 1 97.81 366 ALA A CA 1
ATOM 2955 C C . ALA A 1 366 ? 0.586 36.031 20.297 1 97.81 366 ALA A C 1
ATOM 2957 O O . ALA A 1 366 ? -0.238 35.719 21.156 1 97.81 366 ALA A O 1
ATOM 2958 N N . ALA A 1 367 ? 1.859 36.094 20.547 1 96.44 367 ALA A N 1
ATOM 2959 C CA . ALA A 1 367 ? 2.381 35.844 21.891 1 96.44 367 ALA A CA 1
ATOM 2960 C C . ALA A 1 367 ? 1.854 36.906 22.859 1 96.44 367 ALA A C 1
ATOM 2962 O O . ALA A 1 367 ? 1.559 36.594 24.016 1 96.44 367 ALA A O 1
ATOM 2963 N N . VAL A 1 368 ? 1.755 38.125 22.406 1 97.44 368 VAL A N 1
ATOM 2964 C CA . VAL A 1 368 ? 1.289 39.219 23.25 1 97.44 368 VAL A CA 1
ATOM 2965 C C . VAL A 1 368 ? -0.171 38.969 23.641 1 97.44 368 VAL A C 1
ATOM 2967 O O . VAL A 1 368 ? -0.612 39.406 24.703 1 97.44 368 VAL A O 1
ATOM 2970 N N . PHE A 1 369 ? -0.934 38.312 22.828 1 97.69 369 PHE A N 1
ATOM 2971 C CA . PHE A 1 369 ? -2.346 38.062 23.094 1 97.69 369 PHE A CA 1
ATOM 2972 C C . PHE A 1 369 ? -2.518 36.969 24.125 1 97.69 369 PHE A C 1
ATOM 2974 O O . PHE A 1 369 ? -3.639 36.656 24.547 1 97.69 369 PHE A O 1
ATOM 2981 N N . ASP A 1 370 ? -1.477 36.281 24.516 1 96 370 ASP A N 1
ATOM 2982 C CA . ASP A 1 370 ? -1.487 35.438 25.703 1 96 370 ASP A CA 1
ATOM 2983 C C . ASP A 1 370 ? -1.317 36.281 26.969 1 96 370 ASP A C 1
ATOM 2985 O O . ASP A 1 370 ? -0.256 36.875 27.188 1 96 370 ASP A O 1
ATOM 2989 N N . PRO A 1 371 ? -2.318 36.344 27.766 1 96.06 371 PRO A N 1
ATOM 2990 C CA . PRO A 1 371 ? -2.293 37.25 28.906 1 96.06 371 PRO A CA 1
ATOM 2991 C C . PRO A 1 371 ? -1.202 36.906 29.922 1 96.06 371 PRO A C 1
ATOM 2993 O O . PRO A 1 371 ? -0.878 37.719 30.797 1 96.06 371 PRO A O 1
ATOM 2996 N N . ARG A 1 372 ? -0.653 35.719 29.812 1 93.06 372 ARG A N 1
ATOM 2997 C CA . ARG A 1 372 ? 0.463 35.344 30.672 1 93.06 372 ARG A CA 1
ATOM 2998 C C . ARG A 1 372 ? 1.769 35.969 30.172 1 93.06 372 ARG A C 1
ATOM 3000 O O . ARG A 1 372 ? 2.701 36.156 30.953 1 93.06 372 ARG A O 1
ATOM 3007 N N . LEU A 1 373 ? 1.915 36.25 28.906 1 94.25 373 LEU A N 1
ATOM 3008 C CA . LEU A 1 373 ? 3.174 36.625 28.266 1 94.25 373 LEU A CA 1
ATOM 3009 C C . LEU A 1 373 ? 3.221 38.125 28.016 1 94.25 373 LEU A C 1
ATOM 3011 O O . LEU A 1 373 ? 4.008 38.844 28.656 1 94.25 373 LEU A O 1
ATOM 3015 N N . LYS A 1 374 ? 2.34 38.719 27.141 1 95.5 374 LYS A N 1
ATOM 3016 C CA . LYS A 1 374 ? 2.291 40.125 26.766 1 95.5 374 LYS A CA 1
ATOM 3017 C C . LYS A 1 374 ? 3.668 40.625 26.344 1 95.5 374 LYS A C 1
ATOM 3019 O O . LYS A 1 374 ? 4.488 39.844 25.844 1 95.5 374 LYS A O 1
ATOM 3024 N N . PHE A 1 375 ? 3.918 41.844 26.375 1 95.12 375 PHE A N 1
ATOM 3025 C CA . PHE A 1 375 ? 5.188 42.406 25.938 1 95.12 375 PHE A CA 1
ATOM 3026 C C . PHE A 1 375 ? 6.301 42.094 26.922 1 95.12 375 PHE A C 1
ATOM 3028 O O . PHE A 1 375 ? 7.48 42.156 26.578 1 95.12 375 PHE A O 1
ATOM 3035 N N . THR A 1 376 ? 5.941 41.688 28.125 1 93.19 376 THR A N 1
ATOM 3036 C CA . THR A 1 376 ? 6.926 41.344 29.141 1 93.19 376 THR A CA 1
ATOM 3037 C C . THR A 1 376 ? 7.766 40.156 28.688 1 93.19 376 THR A C 1
ATOM 3039 O O . THR A 1 376 ? 8.984 40.125 28.875 1 93.19 376 THR A O 1
ATOM 3042 N N . CYS A 1 377 ? 7.098 39.25 28.172 1 92.12 377 CYS A N 1
ATOM 3043 C CA . CYS A 1 377 ? 7.801 38.062 27.688 1 92.12 377 CYS A CA 1
ATOM 3044 C C . CYS A 1 377 ? 8.742 38.406 26.531 1 92.12 377 CYS A C 1
ATOM 3046 O O . CYS A 1 377 ? 9.883 37.969 26.5 1 92.12 377 CYS A O 1
ATOM 3048 N N . LEU A 1 378 ? 8.266 39.219 25.547 1 95.25 378 LEU A N 1
ATOM 3049 C CA . LEU A 1 378 ? 9.094 39.625 24.422 1 95.25 378 LEU A CA 1
ATOM 3050 C C . LEU A 1 378 ? 10.32 40.375 24.906 1 95.25 378 LEU A C 1
ATOM 3052 O O . LEU A 1 378 ? 11.422 40.188 24.375 1 95.25 378 LEU A O 1
ATOM 3056 N N . GLU A 1 379 ? 10.07 41.188 25.891 1 93.81 379 GLU A N 1
ATOM 3057 C CA . GLU A 1 379 ? 11.164 41.969 26.453 1 93.81 379 GLU A CA 1
ATOM 3058 C C . GLU A 1 379 ? 12.242 41.062 27.047 1 93.81 379 GLU A C 1
ATOM 3060 O O . GLU A 1 379 ? 13.43 41.25 26.797 1 93.81 379 GLU A O 1
ATOM 3065 N N . TYR A 1 380 ? 11.836 40.156 27.828 1 92.94 380 TYR A N 1
ATOM 3066 C CA . TYR A 1 380 ? 12.766 39.219 28.406 1 92.94 380 TYR A CA 1
ATOM 3067 C C . TYR A 1 380 ? 13.555 38.469 27.328 1 92.94 380 TYR A C 1
ATOM 3069 O O . TYR A 1 380 ? 14.781 38.375 27.406 1 92.94 380 TYR A O 1
ATOM 3077 N N . CYS A 1 381 ? 12.852 38 26.312 1 92.56 381 CYS A N 1
ATOM 3078 C CA . CYS A 1 381 ? 13.453 37.188 25.266 1 92.56 381 CYS A CA 1
ATOM 3079 C C . CYS A 1 381 ? 14.43 38 24.438 1 92.56 381 CYS A C 1
ATOM 3081 O O . CYS A 1 381 ? 15.578 37.594 24.234 1 92.56 381 CYS A O 1
ATOM 3083 N N . PHE A 1 382 ? 14.016 39.188 24 1 93.94 382 PHE A N 1
ATOM 3084 C CA . PHE A 1 382 ? 14.867 40.031 23.172 1 93.94 382 PHE A CA 1
ATOM 3085 C C . PHE A 1 382 ? 16.094 40.531 23.969 1 93.94 382 PHE A C 1
ATOM 3087 O O . PHE A 1 382 ? 17.188 40.594 23.422 1 93.94 382 PHE A O 1
ATOM 3094 N N . THR A 1 383 ? 15.875 40.75 25.234 1 93.44 383 THR A N 1
ATOM 3095 C CA . THR A 1 383 ? 16.969 41.25 26.078 1 93.44 383 THR A CA 1
ATOM 3096 C C . THR A 1 383 ? 18 40.156 26.312 1 93.44 383 THR A C 1
ATOM 3098 O O . THR A 1 383 ? 19.203 40.406 26.312 1 93.44 383 THR A O 1
ATOM 3101 N N . THR A 1 384 ? 17.5 39 26.578 1 92.12 384 THR A N 1
ATOM 3102 C CA . THR A 1 384 ? 18.375 37.844 26.812 1 92.12 384 THR A CA 1
ATOM 3103 C C . THR A 1 384 ? 19.219 37.531 25.578 1 92.12 384 THR A C 1
ATOM 3105 O O . THR A 1 384 ? 20.375 37.125 25.703 1 92.12 384 THR A O 1
ATOM 3108 N N . LEU A 1 385 ? 18.672 37.781 24.406 1 90.44 385 LEU A N 1
ATOM 3109 C CA . LEU A 1 385 ? 19.391 37.531 23.172 1 90.44 385 LEU A CA 1
ATOM 3110 C C . LEU A 1 385 ? 20.406 38.625 22.891 1 90.44 385 LEU A C 1
ATOM 3112 O O . LEU A 1 385 ? 21.562 38.344 22.562 1 90.44 385 LEU A O 1
ATOM 3116 N N . ASP A 1 386 ? 19.922 39.875 22.953 1 91.69 386 ASP A N 1
ATOM 3117 C CA . ASP A 1 386 ? 20.75 41.031 22.703 1 91.69 386 ASP A CA 1
ATOM 3118 C C . ASP A 1 386 ? 20.141 42.281 23.328 1 91.69 386 ASP A C 1
ATOM 3120 O O . ASP A 1 386 ? 19.234 42.906 22.75 1 91.69 386 ASP A O 1
ATOM 3124 N N . SER A 1 387 ? 20.703 42.781 24.297 1 92.5 387 SER A N 1
ATOM 3125 C CA . SER A 1 387 ? 20.188 43.906 25.047 1 92.5 387 SER A CA 1
ATOM 3126 C C . SER A 1 387 ? 20.25 45.188 24.234 1 92.5 387 SER A C 1
ATOM 3128 O O . SER A 1 387 ? 19.422 46.094 24.422 1 92.5 387 SER A O 1
ATOM 3130 N N . SER A 1 388 ? 21.141 45.219 23.312 1 94.44 388 SER A N 1
ATOM 3131 C CA . SER A 1 388 ? 21.344 46.438 22.547 1 94.44 388 SER A CA 1
ATOM 3132 C C . SER A 1 388 ? 20.234 46.656 21.547 1 94.44 388 SER A C 1
ATOM 3134 O O . SER A 1 388 ? 19.906 47.812 21.219 1 94.44 388 SER A O 1
ATOM 3136 N N . THR A 1 389 ? 19.625 45.625 21.109 1 93.44 389 THR A N 1
ATOM 3137 C CA . THR A 1 389 ? 18.609 45.781 20.078 1 93.44 389 THR A CA 1
ATOM 3138 C C . THR A 1 389 ? 17.203 45.562 20.656 1 93.44 389 THR A C 1
ATOM 3140 O O . THR A 1 389 ? 16.203 45.719 19.953 1 93.44 389 THR A O 1
ATOM 3143 N N . SER A 1 390 ? 17.094 45.219 21.906 1 94.19 390 SER A N 1
ATOM 3144 C CA . SER A 1 390 ? 15.844 44.812 22.547 1 94.19 390 SER A CA 1
ATOM 3145 C C . SER A 1 390 ? 14.789 45.906 22.453 1 94.19 390 SER A C 1
ATOM 3147 O O . SER A 1 390 ? 13.656 45.656 22.047 1 94.19 390 SER A O 1
ATOM 3149 N N . LYS A 1 391 ? 15.117 47.156 22.766 1 94.38 391 LYS A N 1
ATOM 3150 C CA . LYS A 1 391 ? 14.18 48.281 22.766 1 94.38 391 LYS A CA 1
ATOM 3151 C C . LYS A 1 391 ? 13.633 48.531 21.359 1 94.38 391 LYS A C 1
ATOM 3153 O O . LYS A 1 391 ? 12.438 48.781 21.188 1 94.38 391 LYS A O 1
ATOM 3158 N N . PHE A 1 392 ? 14.516 48.438 20.5 1 95.56 392 PHE A N 1
ATOM 3159 C CA . PHE A 1 392 ? 14.125 48.688 19.109 1 95.56 392 PHE A CA 1
ATOM 3160 C C . PHE A 1 392 ? 13.164 47.594 18.625 1 95.56 392 PHE A C 1
ATOM 3162 O O . PHE A 1 392 ? 12.164 47.906 17.984 1 95.56 392 PHE A O 1
ATOM 3169 N N . ARG A 1 393 ? 13.438 46.344 18.906 1 95.56 393 ARG A N 1
ATOM 3170 C CA . ARG A 1 393 ? 12.602 45.219 18.469 1 95.56 393 ARG A CA 1
ATOM 3171 C C . ARG A 1 393 ? 11.227 45.281 19.141 1 95.56 393 ARG A C 1
ATOM 3173 O O . ARG A 1 393 ? 10.211 44.969 18.5 1 95.56 393 ARG A O 1
ATOM 3180 N N . LEU A 1 394 ? 11.227 45.656 20.391 1 96.06 394 LEU A N 1
ATOM 3181 C CA . LEU A 1 394 ? 9.977 45.781 21.109 1 96.06 394 LEU A CA 1
ATOM 3182 C C . LEU A 1 394 ? 9.117 46.906 20.516 1 96.06 394 LEU A C 1
ATOM 3184 O O . LEU A 1 394 ? 7.902 46.719 20.344 1 96.06 394 LEU A O 1
ATOM 3188 N N . ALA A 1 395 ? 9.727 48 20.219 1 96.81 395 ALA A N 1
ATOM 3189 C CA . ALA A 1 395 ? 9.023 49.125 19.625 1 96.81 395 ALA A CA 1
ATOM 3190 C C . ALA A 1 395 ? 8.453 48.781 18.25 1 96.81 395 ALA A C 1
ATOM 3192 O O . ALA A 1 395 ? 7.367 49.219 17.875 1 96.81 395 ALA A O 1
ATOM 3193 N N . HIS A 1 396 ? 9.242 48.031 17.609 1 96.81 396 HIS A N 1
ATOM 3194 C CA . HIS A 1 396 ? 8.812 47.562 16.281 1 96.81 396 HIS A CA 1
ATOM 3195 C C . HIS A 1 396 ? 7.547 46.719 16.375 1 96.81 396 HIS A C 1
ATOM 3197 O O . HIS A 1 396 ? 6.57 46.969 15.664 1 96.81 396 HIS A O 1
ATOM 3203 N N . VAL A 1 397 ? 7.535 45.719 17.25 1 96.88 397 VAL A N 1
ATOM 3204 C CA . VAL A 1 397 ? 6.383 44.844 17.406 1 96.88 397 VAL A CA 1
ATOM 3205 C C . VAL A 1 397 ? 5.18 45.625 17.906 1 96.88 397 VAL A C 1
ATOM 3207 O O . VAL A 1 397 ? 4.055 45.406 17.453 1 96.88 397 VAL A O 1
ATOM 3210 N N . ARG A 1 398 ? 5.414 46.562 18.797 1 96.94 398 ARG A N 1
ATOM 3211 C CA . ARG A 1 398 ? 4.352 47.438 19.328 1 96.94 398 ARG A CA 1
ATOM 3212 C C . ARG A 1 398 ? 3.727 48.281 18.219 1 96.94 398 ARG A C 1
ATOM 3214 O O . ARG A 1 398 ? 2.502 48.406 18.141 1 96.94 398 ARG A O 1
ATOM 3221 N N . SER A 1 399 ? 4.594 48.812 17.406 1 97.44 399 SER A N 1
ATOM 3222 C CA . SER A 1 399 ? 4.105 49.625 16.297 1 97.44 399 SER A CA 1
ATOM 3223 C C . SER A 1 399 ? 3.246 48.781 15.352 1 97.44 399 SER A C 1
ATOM 3225 O O . SER A 1 399 ? 2.195 49.25 14.898 1 97.44 399 SER A O 1
ATOM 3227 N N . LYS A 1 400 ? 3.693 47.625 15.039 1 97.25 400 LYS A N 1
ATOM 3228 C CA . LYS A 1 400 ? 2.943 46.75 14.164 1 97.25 400 LYS A CA 1
ATOM 3229 C C . LYS A 1 400 ? 1.612 46.344 14.797 1 97.25 400 LYS A C 1
ATOM 3231 O O . LYS A 1 400 ? 0.6 46.219 14.102 1 97.25 400 LYS A O 1
ATOM 3236 N N . MET A 1 401 ? 1.611 46.062 16.141 1 97.69 401 MET A N 1
ATOM 3237 C CA . MET A 1 401 ? 0.394 45.688 16.844 1 97.69 401 MET A CA 1
ATOM 3238 C C . MET A 1 401 ? -0.632 46.812 16.828 1 97.69 401 MET A C 1
ATOM 3240 O O . MET A 1 401 ? -1.822 46.562 16.609 1 97.69 401 MET A O 1
ATOM 3244 N N . TYR A 1 402 ? -0.186 48.031 17.031 1 96.69 402 TYR A N 1
ATOM 3245 C CA . TYR A 1 402 ? -1.086 49.188 17 1 96.69 402 TYR A CA 1
ATOM 3246 C C . TYR A 1 402 ? -1.622 49.438 15.602 1 96.69 402 TYR A C 1
ATOM 3248 O O . TYR A 1 402 ? -2.783 49.812 15.43 1 96.69 402 TYR A O 1
ATOM 3256 N N . LYS A 1 403 ? -0.746 49.25 14.641 1 96.38 403 LYS A N 1
ATOM 3257 C CA . LYS A 1 403 ? -1.2 49.344 13.258 1 96.38 403 LYS A CA 1
ATOM 3258 C C . LYS A 1 403 ? -2.314 48.344 12.961 1 96.38 403 LYS A C 1
ATOM 3260 O O . LYS A 1 403 ? -3.328 48.719 12.359 1 96.38 403 LYS A O 1
ATOM 3265 N N . LEU A 1 404 ? -2.146 47.125 13.359 1 97.06 404 LEU A N 1
ATOM 3266 C CA . LEU A 1 404 ? -3.148 46.094 13.164 1 97.06 404 LEU A CA 1
ATOM 3267 C C . LEU A 1 404 ? -4.434 46.438 13.922 1 97.06 404 LEU A C 1
ATOM 3269 O O . LEU A 1 404 ? -5.531 46.281 13.383 1 97.06 404 LEU A O 1
ATOM 3273 N N . PHE A 1 405 ? -4.27 46.906 15.172 1 97.06 405 PHE A N 1
ATOM 3274 C CA . PHE A 1 405 ? -5.422 47.25 16 1 97.06 405 PHE A CA 1
ATOM 3275 C C . PHE A 1 405 ? -6.238 48.375 15.359 1 97.06 405 PHE A C 1
ATOM 3277 O O . PHE A 1 405 ? -7.469 48.375 15.438 1 97.06 405 PHE A O 1
ATOM 3284 N N . LYS A 1 406 ? -5.582 49.312 14.734 1 95.25 406 LYS A N 1
ATOM 3285 C CA . LYS A 1 406 ? -6.258 50.406 14.055 1 95.25 406 LYS A CA 1
ATOM 3286 C C . LYS A 1 406 ? -7.164 49.906 12.938 1 95.25 406 LYS A C 1
ATOM 3288 O O . LYS A 1 406 ? -8.242 50.438 12.703 1 95.25 406 LYS A O 1
ATOM 3293 N N . ALA A 1 407 ? -6.734 48.906 12.328 1 93.94 407 ALA A N 1
ATOM 3294 C CA . ALA A 1 407 ? -7.535 48.312 11.266 1 93.94 407 ALA A CA 1
ATOM 3295 C C . ALA A 1 407 ? -8.812 47.688 11.812 1 93.94 407 ALA A C 1
ATOM 3297 O O . ALA A 1 407 ? -9.836 47.656 11.133 1 93.94 407 ALA A O 1
ATOM 3298 N N . TYR A 1 408 ? -8.828 47.156 13.008 1 93.62 408 TYR A N 1
ATOM 3299 C CA . TYR A 1 408 ? -9.984 46.531 13.625 1 93.62 408 TYR A CA 1
ATOM 3300 C C . TYR A 1 408 ? -10.906 47.594 14.25 1 93.62 408 TYR A C 1
ATOM 3302 O O . TYR A 1 408 ? -12.102 47.344 14.43 1 93.62 408 TYR A O 1
ATOM 3310 N N . LYS A 1 409 ? -10.383 48.75 14.578 1 88.69 409 LYS A N 1
ATOM 3311 C CA . LYS A 1 409 ? -11.195 49.844 15.094 1 88.69 409 LYS A CA 1
ATOM 331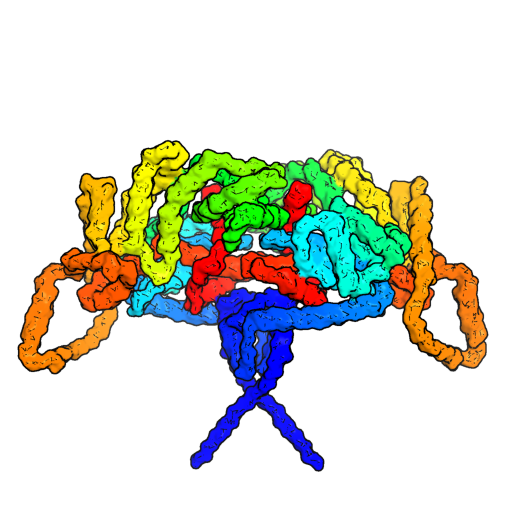2 C C . LYS A 1 409 ? -12.023 50.469 13.977 1 88.69 409 LYS A C 1
ATOM 3314 O O . LYS A 1 409 ? -13.148 50.906 14.211 1 88.69 409 LYS A O 1
ATOM 3319 N N . LYS A 1 410 ? -11.492 50.5 12.797 1 74.06 410 LYS A N 1
ATOM 3320 C CA . LYS A 1 410 ? -12.148 51.156 11.664 1 74.06 410 LYS A CA 1
ATOM 3321 C C . LYS A 1 410 ? -13.234 50.25 11.078 1 74.06 410 LYS A C 1
ATOM 3323 O O . LYS A 1 410 ? -14.102 50.719 10.328 1 74.06 410 LYS A O 1
ATOM 3328 N N . ARG A 1 411 ? -13.195 49.031 11.242 1 63.97 411 ARG A N 1
ATOM 3329 C CA . ARG A 1 411 ? -14.188 48.125 10.68 1 63.97 411 ARG A CA 1
ATOM 3330 C C . ARG A 1 411 ? -15.578 48.406 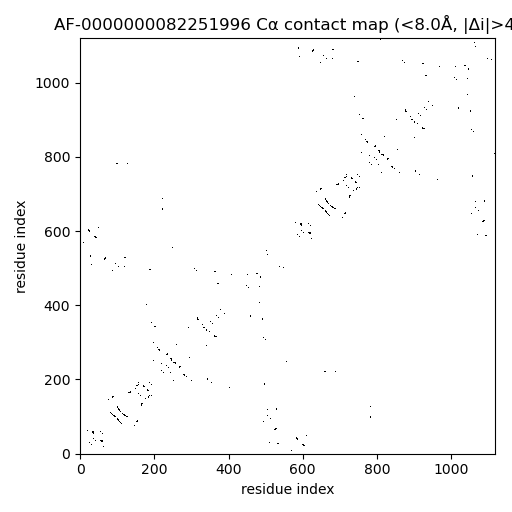11.25 1 63.97 411 ARG A C 1
ATOM 3332 O O . ARG A 1 411 ? -15.75 48.438 12.469 1 63.97 411 ARG A O 1
ATOM 3339 N N . PRO A 1 412 ? -16.453 48.969 10.422 1 50.19 412 PRO A N 1
ATOM 3340 C CA . PRO A 1 412 ? -17.812 49.188 10.938 1 50.19 412 PRO A CA 1
ATOM 3341 C C . PRO A 1 412 ? -18.406 47.906 11.555 1 50.19 412 PRO A C 1
ATOM 3343 O O . PRO A 1 412 ? -18.156 46.812 11.062 1 50.19 412 PRO A O 1
ATOM 3346 N N . SER A 1 413 ? -18.484 47.812 12.734 1 43.09 413 SER A N 1
ATOM 3347 C CA . SER A 1 413 ? -19.156 46.688 13.406 1 43.09 413 SER A CA 1
ATOM 3348 C C . SER A 1 413 ? -20.344 46.188 12.578 1 43.09 413 SER A C 1
ATOM 3350 O O . SER A 1 413 ? -21.234 46.938 12.234 1 43.09 413 SER A O 1
ATOM 3352 N N . ILE A 1 414 ? -20.266 45.281 11.602 1 38.16 414 ILE A N 1
ATOM 3353 C CA . ILE A 1 414 ? -21.5 44.75 11 1 38.16 414 ILE A CA 1
ATOM 3354 C C . ILE A 1 414 ? -22.641 44.875 12.008 1 38.16 414 ILE A C 1
ATOM 3356 O O . ILE A 1 414 ? -23.656 45.5 11.734 1 38.16 414 ILE A O 1
ATOM 3360 N N . ASN A 1 415 ? -23.438 43.562 12.094 1 33.38 415 ASN A N 1
ATOM 3361 C CA . ASN A 1 415 ? -24.797 43.406 12.617 1 33.38 415 ASN A CA 1
ATOM 3362 C C . ASN A 1 415 ? -24.859 43.75 14.109 1 33.38 415 ASN A C 1
ATOM 3364 O O . ASN A 1 415 ? -25.781 43.344 14.797 1 33.38 415 ASN A O 1
ATOM 3368 N N . SER A 1 416 ? -23.891 44.094 14.75 1 32.03 416 SER A N 1
ATOM 3369 C CA . SER A 1 416 ? -24.625 44.156 16 1 32.03 416 SER A CA 1
ATOM 3370 C C . SER A 1 416 ? -25.812 45.094 15.906 1 32.03 416 SER A C 1
ATOM 3372 O O . SER A 1 416 ? -25.672 46.281 16.234 1 32.03 416 SER A O 1
ATOM 3374 N N . THR A 1 417 ? -26.406 45.094 14.719 1 31.02 417 THR A N 1
ATOM 3375 C CA . THR A 1 417 ? -27.688 45.781 14.789 1 31.02 417 THR A CA 1
ATOM 3376 C C . THR A 1 417 ? -28.484 45.344 16 1 31.02 417 THR A C 1
ATOM 3378 O O . THR A 1 417 ? -29.594 45.812 16.25 1 31.02 417 THR A O 1
ATOM 3381 N N . SER A 1 418 ? -28.453 43.969 16.219 1 28.03 418 SER A N 1
ATOM 3382 C CA . SER A 1 418 ? -29.391 43.812 17.328 1 28.03 418 SER A CA 1
ATOM 3383 C C . SER A 1 418 ? -28.984 44.688 18.5 1 28.03 418 SER A C 1
ATOM 3385 O O . SER A 1 418 ? -28.062 44.375 19.25 1 28.03 418 SER A O 1
ATOM 3387 N N . SER A 1 419 ? -28.781 45.875 18.25 1 28.25 419 SER A N 1
ATOM 3388 C CA . SER A 1 419 ? -28.953 46.781 19.375 1 28.25 419 SER A CA 1
ATOM 3389 C C . SER A 1 419 ? -30.094 46.344 20.297 1 28.25 419 SER A C 1
ATOM 3391 O O . SER A 1 419 ? -31.25 46.719 20.094 1 28.25 419 SER A O 1
ATOM 3393 N N . SER A 1 420 ? -30.328 45 20.344 1 28.03 420 SER A N 1
ATOM 3394 C CA . SER A 1 420 ? -31.328 44.875 21.406 1 28.03 420 SER A CA 1
ATOM 3395 C C . SER A 1 420 ? -31.109 45.906 22.516 1 28.03 420 SER A C 1
ATOM 3397 O O . SER A 1 420 ? -29.984 46.312 22.781 1 28.03 420 SER A O 1
ATOM 3399 N N . GLN A 1 421 ? -32.125 46.656 22.688 1 28.64 421 GLN A N 1
ATOM 3400 C CA . GLN A 1 421 ? -32.469 47.438 23.875 1 28.64 421 GLN A CA 1
ATOM 3401 C C . GLN A 1 421 ? -31.797 46.875 25.125 1 28.64 421 GLN A C 1
ATOM 3403 O O . GLN A 1 421 ? -32.125 45.781 25.562 1 28.64 421 GLN A O 1
ATOM 3408 N N . VAL A 1 422 ? -30.484 46.812 25.219 1 30.19 422 VAL A N 1
ATOM 3409 C CA . VAL A 1 422 ? -30.188 46.844 26.641 1 30.19 422 VAL A CA 1
ATOM 3410 C C . VAL A 1 422 ? -31.266 47.625 27.375 1 30.19 422 VAL A C 1
ATOM 3412 O O . VAL A 1 422 ? -31.391 48.844 27.203 1 30.19 422 VAL A O 1
ATOM 3415 N N . GLU A 1 423 ? -32.469 47.219 27.203 1 31.36 423 GLU A N 1
ATOM 3416 C CA . GLU A 1 423 ? -33.312 47.594 28.328 1 31.36 423 GLU A CA 1
ATOM 3417 C C . GLU A 1 423 ? -32.469 47.844 29.578 1 31.36 423 GLU A C 1
ATOM 3419 O O . GLU A 1 423 ? -31.609 47.031 29.938 1 31.36 423 GLU A O 1
ATOM 3424 N N . THR A 1 424 ? -32.156 49.062 29.734 1 31.72 424 THR A N 1
ATOM 3425 C CA . THR A 1 424 ? -31.641 49.688 30.969 1 31.72 424 THR A CA 1
ATOM 3426 C C . THR A 1 424 ? -31.906 48.781 32.156 1 31.72 424 THR A C 1
ATOM 3428 O O . THR A 1 424 ? -33.062 48.594 32.562 1 31.72 424 THR A O 1
ATOM 3431 N N . LEU A 1 425 ? -31.422 47.594 32.125 1 34.31 425 LEU A N 1
ATOM 3432 C CA . LEU A 1 425 ? -31.422 47.125 33.5 1 34.31 425 LEU A CA 1
ATOM 3433 C C . LEU A 1 425 ? -31.25 48.281 34.469 1 34.31 425 LEU A C 1
ATOM 3435 O O . LEU A 1 425 ? -30.234 48.375 35.156 1 34.31 425 LEU A O 1
ATOM 3439 N N . GLU A 1 426 ? -31.406 49.438 33.969 1 36.44 426 GLU A N 1
ATOM 3440 C CA . GLU A 1 426 ? -31.719 50.531 34.906 1 36.44 426 GLU A CA 1
ATOM 3441 C C . GLU A 1 426 ? -32.719 50.094 35.969 1 36.44 426 GLU A C 1
ATOM 3443 O O . GLU A 1 426 ? -32.844 50.719 37 1 36.44 426 GLU A O 1
ATOM 3448 N N . GLU A 1 427 ? -33.531 49.125 35.438 1 40.47 427 GLU A N 1
ATOM 3449 C CA . GLU A 1 427 ? -34.594 48.812 36.375 1 40.47 427 GLU A CA 1
ATOM 3450 C C . GLU A 1 427 ? -34.062 48.125 37.625 1 40.47 427 GLU A C 1
ATOM 3452 O O . GLU A 1 427 ? -34.656 48.219 38.719 1 40.47 427 GLU A O 1
ATOM 3457 N N . ASP A 1 428 ? -33.094 47.25 37.312 1 41.22 428 ASP A N 1
ATOM 3458 C CA . ASP A 1 428 ? -32.719 46.531 38.531 1 41.22 428 ASP A CA 1
ATOM 3459 C C . ASP A 1 428 ? -31.562 47.25 39.25 1 41.22 428 ASP A C 1
ATOM 3461 O O . ASP A 1 428 ? -30.844 46.656 40.062 1 41.22 428 ASP A O 1
ATOM 3465 N N . ILE A 1 429 ? -31.078 48.312 38.531 1 44.41 429 ILE A N 1
ATOM 3466 C CA . ILE A 1 429 ? -30.25 49.156 39.375 1 44.41 429 ILE A CA 1
ATOM 3467 C C . ILE A 1 429 ? -31.109 49.812 40.469 1 44.41 429 ILE A C 1
ATOM 3469 O O . ILE A 1 429 ? -32.156 50.406 40.188 1 44.41 429 ILE A O 1
ATOM 3473 N N . PRO A 1 430 ? -31.078 49.312 41.656 1 46.03 430 PRO A N 1
ATOM 3474 C CA . PRO A 1 430 ? -31.938 49.938 42.656 1 46.03 430 PRO A CA 1
ATOM 3475 C C . PRO A 1 430 ? -32.031 51.438 42.5 1 46.03 430 PRO A C 1
ATOM 3477 O O . PRO A 1 430 ? -31.125 52.062 41.969 1 46.03 430 PRO A O 1
ATOM 3480 N N . ALA A 1 431 ? -33.062 52.125 42.625 1 47.66 431 ALA A N 1
ATOM 3481 C CA . ALA A 1 431 ? -33.375 53.562 42.688 1 47.66 431 ALA A CA 1
ATOM 3482 C C . ALA A 1 431 ? -32.281 54.312 43.469 1 47.66 431 ALA A C 1
ATOM 3484 O O . ALA A 1 431 ? -31.891 53.875 44.562 1 47.66 431 ALA A O 1
ATOM 3485 N N . GLY A 1 432 ? -31.375 55.156 42.969 1 51.53 432 GLY A N 1
ATOM 3486 C CA . GLY A 1 432 ? -30.328 55.938 43.594 1 51.53 432 GLY A CA 1
ATOM 3487 C C . GLY A 1 432 ? -28.953 55.656 43 1 51.53 432 GLY A C 1
ATOM 3488 O O . GLY A 1 432 ? -28 56.406 43.25 1 51.53 432 GLY A O 1
ATOM 3489 N N . TYR A 1 433 ? -28.844 54.531 42.406 1 52.84 433 TYR A N 1
ATOM 3490 C CA . TYR A 1 433 ? -27.469 54.188 42.031 1 52.84 433 TYR A CA 1
ATOM 3491 C C . TYR A 1 433 ? -27.188 54.5 40.562 1 52.84 433 TYR A C 1
ATOM 3493 O O . TYR A 1 433 ? -26.109 54.188 40.062 1 52.84 433 TYR A O 1
ATOM 3501 N N . SER A 1 434 ? -28.109 54.938 39.875 1 54.09 434 SER A N 1
ATOM 3502 C CA . SER A 1 434 ? -27.938 55.312 38.469 1 54.09 434 SER A CA 1
ATOM 3503 C C . SER A 1 434 ? -26.734 56.219 38.281 1 54.09 434 SER A C 1
ATOM 3505 O O . SER A 1 434 ? -25.969 56.062 37.312 1 54.09 434 SER A O 1
ATOM 3507 N N . GLY A 1 435 ? -26.703 57.219 39.094 1 52.28 435 GLY A N 1
ATOM 3508 C CA . GLY A 1 435 ? -25.562 58.094 39.062 1 52.28 435 GLY A CA 1
ATOM 3509 C C . GLY A 1 435 ? -24.234 57.406 39.219 1 52.28 435 GLY A C 1
ATOM 3510 O O . GLY A 1 435 ? -23.25 57.75 38.594 1 52.28 435 GLY A O 1
ATOM 3511 N N . PHE A 1 436 ? -24.375 56.438 40.031 1 52.09 436 PHE A N 1
ATOM 3512 C CA . PHE A 1 436 ? -23.203 55.625 40.312 1 52.09 436 PHE A CA 1
ATOM 3513 C C . PHE A 1 436 ? -22.734 54.906 39.062 1 52.09 436 PHE A C 1
ATOM 3515 O O . PHE A 1 436 ? -21.547 54.969 38.688 1 52.09 436 PHE A O 1
ATOM 3522 N N . TYR A 1 437 ? -23.625 54.281 38.438 1 51.59 437 TYR A N 1
ATOM 3523 C CA . TYR A 1 437 ? -23.266 53.531 37.25 1 51.59 437 TYR A CA 1
ATOM 3524 C C . TYR A 1 437 ? -22.844 54.469 36.125 1 51.59 437 TYR A C 1
ATOM 3526 O O . TYR A 1 437 ? -21.891 54.156 35.375 1 51.59 437 TYR A O 1
ATOM 3534 N N . ALA A 1 438 ? -23.5 55.562 36.031 1 52.09 438 ALA A N 1
ATOM 3535 C CA . ALA A 1 438 ? -23.141 56.562 35.031 1 52.09 438 ALA A CA 1
ATOM 3536 C C . ALA A 1 438 ? -21.734 57.125 35.312 1 52.09 438 ALA A C 1
ATOM 3538 O O . ALA A 1 438 ? -20.953 57.312 34.375 1 52.09 438 ALA A O 1
ATOM 3539 N N . PHE A 1 439 ? -21.531 57.312 36.594 1 49.97 439 PHE A N 1
ATOM 3540 C CA . PHE A 1 439 ? -20.219 57.812 37 1 49.97 439 PHE A CA 1
ATOM 3541 C C . PHE A 1 439 ? -19.125 56.812 36.594 1 49.97 439 PHE A C 1
ATOM 3543 O O . PHE A 1 439 ? -18.109 57.219 36.031 1 49.97 439 PHE A O 1
ATOM 3550 N N . PHE A 1 440 ? -19.375 55.625 36.844 1 50.75 440 PHE A N 1
ATOM 3551 C CA . PHE A 1 440 ? -18.359 54.625 36.562 1 50.75 440 PHE A CA 1
ATOM 3552 C C . PHE A 1 440 ? -18.25 54.312 35.062 1 50.75 440 PHE A C 1
ATOM 3554 O O . PHE A 1 440 ? -17.172 54.062 34.562 1 50.75 440 PHE A O 1
ATOM 3561 N N . SER A 1 441 ? -19.375 54.281 34.469 1 50.47 441 SER A N 1
ATOM 3562 C CA . SER A 1 441 ? -19.359 54.125 33 1 50.47 441 SER A CA 1
ATOM 3563 C C . SER A 1 441 ? -18.609 55.281 32.344 1 50.47 441 SER A C 1
ATOM 3565 O O . SER A 1 441 ? -17.906 55.062 31.344 1 50.47 441 SER A O 1
ATOM 3567 N N . GLN A 1 442 ? -18.859 56.5 32.781 1 48.03 442 GLN A N 1
ATOM 3568 C CA . GLN A 1 442 ? -18.141 57.656 32.312 1 48.03 442 GLN A CA 1
ATOM 3569 C C . GLN A 1 442 ? -16.656 57.594 32.594 1 48.03 442 GLN A C 1
ATOM 3571 O O . GLN A 1 442 ? -15.828 57.969 31.766 1 48.03 442 GLN A O 1
ATOM 3576 N N . LYS A 1 443 ? -16.375 57.156 33.781 1 45.91 443 LYS A N 1
ATOM 3577 C CA . LYS A 1 443 ? -14.961 57 34.125 1 45.91 443 LYS A CA 1
ATOM 3578 C C . LYS A 1 443 ? -14.32 55.844 33.312 1 45.91 443 LYS A C 1
ATOM 3580 O O . LYS A 1 443 ? -13.141 55.938 32.969 1 45.91 443 LYS A O 1
ATOM 3585 N N . ALA A 1 444 ? -14.961 54.781 33.219 1 48.97 444 ALA A N 1
ATOM 3586 C CA . ALA A 1 444 ? -14.477 53.656 32.406 1 48.97 444 ALA A CA 1
ATOM 3587 C C . ALA A 1 444 ? -14.258 54.094 30.969 1 48.97 444 ALA A C 1
ATOM 3589 O O . ALA A 1 444 ? -13.297 53.688 30.312 1 48.97 444 ALA A O 1
ATOM 3590 N N . GLY A 1 445 ? -15.211 54.812 30.422 1 47.88 445 GLY A N 1
ATOM 3591 C CA . GLY A 1 445 ? -15.102 55.344 29.078 1 47.88 445 GLY A CA 1
ATOM 3592 C C . GLY A 1 445 ? -14.078 56.469 28.969 1 47.88 445 GLY A C 1
ATOM 3593 O O . GLY A 1 445 ? -13.633 56.812 27.875 1 47.88 445 GLY A O 1
ATOM 3594 N N . SER A 1 446 ? -14.008 57.25 30.031 1 45.78 446 SER A N 1
ATOM 3595 C CA . SER A 1 446 ? -13.227 58.469 29.969 1 45.78 446 SER A CA 1
ATOM 3596 C C . SER A 1 446 ? -11.734 58.188 30 1 45.78 446 SER A C 1
ATOM 3598 O O . SER A 1 446 ? -10.914 59.094 29.906 1 45.78 446 SER A O 1
ATOM 3600 N N . SER A 1 447 ? -11.359 57.094 30.516 1 50.78 447 SER A N 1
ATOM 3601 C CA . SER A 1 447 ? -9.906 57 30.531 1 50.78 447 SER A CA 1
ATOM 3602 C C . SER A 1 447 ? -9.344 56.844 29.125 1 50.78 447 SER A C 1
ATOM 3604 O O . SER A 1 447 ? -9.641 55.844 28.453 1 50.78 447 SER A O 1
ATOM 3606 N N . GLY A 1 448 ? -9.539 57.812 28.094 1 65.62 448 GLY A N 1
ATOM 3607 C CA . GLY A 1 448 ? -8.977 58.062 26.766 1 65.62 448 GLY A CA 1
ATOM 3608 C C . GLY A 1 448 ? -8.117 56.906 26.281 1 65.62 448 GLY A C 1
ATOM 3609 O O . GLY A 1 448 ? -7.551 56.969 25.188 1 65.62 448 GLY A O 1
ATOM 3610 N N . LYS A 1 449 ? -8.133 55.844 27.047 1 82.12 449 LYS A N 1
ATOM 3611 C CA . LYS A 1 449 ? -7.211 54.812 26.625 1 82.12 449 LYS A CA 1
ATOM 3612 C C . LYS A 1 449 ? -7.914 53.781 25.734 1 82.12 449 LYS A C 1
ATOM 3614 O O . LYS A 1 449 ? -9.094 53.469 25.938 1 82.12 449 LYS A O 1
ATOM 3619 N N . SER A 1 450 ? -7.332 53.406 24.75 1 89.75 450 SER A N 1
ATOM 3620 C CA . SER A 1 450 ? -7.852 52.375 23.844 1 89.75 450 SER A CA 1
ATOM 3621 C C . SER A 1 450 ? -7.91 51 24.516 1 89.75 450 SER A C 1
ATOM 3623 O O . SER A 1 450 ? -7.285 50.812 25.562 1 89.75 450 SER A O 1
ATOM 3625 N N . GLU A 1 451 ? -8.781 50.094 24.031 1 92.88 451 GLU A N 1
ATOM 3626 C CA . GLU A 1 451 ? -8.852 48.719 24.547 1 92.88 451 GLU A CA 1
ATOM 3627 C C . GLU A 1 451 ? -7.461 48.094 24.625 1 92.88 451 GLU A C 1
ATOM 3629 O O . GLU A 1 451 ? -7.148 47.375 25.594 1 92.88 451 GLU A O 1
ATOM 3634 N N . LEU A 1 452 ? -6.699 48.344 23.641 1 95.25 452 LEU A N 1
ATOM 3635 C CA . LEU A 1 452 ? -5.344 47.812 23.578 1 95.25 452 LEU A CA 1
ATOM 3636 C C . LEU A 1 452 ? -4.492 48.375 24.719 1 95.25 452 LEU A C 1
ATOM 3638 O O . LEU A 1 452 ? -3.76 47.625 25.375 1 95.25 452 LEU A O 1
ATOM 3642 N N . ASP A 1 453 ? -4.586 49.625 25 1 94.62 453 ASP A N 1
ATOM 3643 C CA . ASP A 1 453 ? -3.834 50.25 26.094 1 94.62 453 ASP A CA 1
ATOM 3644 C C . ASP A 1 453 ? -4.234 49.688 27.438 1 94.62 453 ASP A C 1
ATOM 3646 O O . ASP A 1 453 ? -3.381 49.438 28.297 1 94.62 453 ASP A O 1
ATOM 3650 N N . ILE A 1 454 ? -5.5 49.469 27.594 1 94.56 454 ILE A N 1
ATOM 3651 C CA . ILE A 1 454 ? -6.004 48.906 28.844 1 94.56 454 ILE A CA 1
ATOM 3652 C C . ILE A 1 454 ? -5.453 47.5 29.047 1 94.56 454 ILE A C 1
ATOM 3654 O O . ILE A 1 454 ? -4.922 47.188 30.109 1 94.56 454 ILE A O 1
ATOM 3658 N N . TYR A 1 455 ? -5.652 46.688 28.016 1 95.81 455 TYR A N 1
ATOM 3659 C CA . TYR A 1 455 ? -5.168 45.312 28.078 1 95.81 455 TYR A CA 1
ATOM 3660 C C . TYR A 1 455 ? -3.68 45.281 28.406 1 95.81 455 TYR A C 1
ATOM 3662 O O . TYR A 1 455 ? -3.248 44.531 29.281 1 95.81 455 TYR A O 1
ATOM 3670 N N . LEU A 1 456 ? -2.867 46.094 27.672 1 95.69 456 LEU A N 1
ATOM 3671 C CA . LEU A 1 456 ? -1.42 46.094 27.844 1 95.69 456 LEU A CA 1
ATOM 3672 C C . LEU A 1 456 ? -1.044 46.688 29.219 1 95.69 456 LEU A C 1
ATOM 3674 O O . LEU A 1 456 ? 0.011 46.344 29.766 1 95.69 456 LEU A O 1
ATOM 3678 N N . GLY A 1 457 ? -1.876 47.5 29.75 1 93.44 457 GLY A N 1
ATOM 3679 C CA . GLY A 1 457 ? -1.616 48.125 31.047 1 93.44 457 GLY A CA 1
ATOM 3680 C C . GLY A 1 457 ? -1.917 47.188 32.219 1 93.44 457 GLY A C 1
ATOM 3681 O O . GLY A 1 457 ? -1.361 47.375 33.312 1 93.44 457 GLY A O 1
ATOM 3682 N N . GLU A 1 458 ? -2.77 46.281 31.984 1 93.62 458 GLU A N 1
ATOM 3683 C CA . GLU A 1 458 ? -3.092 45.312 33.031 1 93.62 458 GLU A CA 1
ATOM 3684 C C . GLU A 1 458 ? -1.927 44.375 33.281 1 93.62 458 GLU A C 1
ATOM 3686 O O . GLU A 1 458 ? -1.188 44.031 32.344 1 93.62 458 GLU A O 1
ATOM 3691 N N . PRO A 1 459 ? -1.812 43.938 34.5 1 92.5 459 PRO A N 1
ATOM 3692 C CA . PRO A 1 459 ? -0.727 43 34.812 1 92.5 459 PRO A CA 1
ATOM 3693 C C . PRO A 1 459 ? -0.89 41.688 34.094 1 92.5 459 PRO A C 1
ATOM 3695 O O . PRO A 1 459 ? -2.016 41.25 33.812 1 92.5 459 PRO A O 1
ATOM 3698 N N . THR A 1 460 ? 0.221 41.062 33.875 1 93.69 460 THR A N 1
ATOM 3699 C CA . THR A 1 460 ? 0.197 39.75 33.25 1 93.69 460 THR A CA 1
ATOM 3700 C C . THR A 1 460 ? -0.391 38.719 34.219 1 93.69 460 THR A C 1
ATOM 3702 O O . THR A 1 460 ? -0.287 38.875 35.438 1 93.69 460 THR A O 1
ATOM 3705 N N . LEU A 1 461 ? -0.996 37.719 33.656 1 92.5 461 LEU A N 1
ATOM 3706 C CA . LEU A 1 461 ? -1.43 36.594 34.5 1 92.5 461 LEU A CA 1
ATOM 3707 C C . LEU A 1 461 ? -0.24 35.719 34.906 1 92.5 461 LEU A C 1
ATOM 3709 O O . LEU A 1 461 ? 0.688 35.531 34.125 1 92.5 461 LEU A O 1
ATOM 3713 N N . ASP A 1 462 ? -0.312 35.219 36.094 1 89 462 ASP A N 1
ATOM 3714 C CA . ASP A 1 462 ? 0.774 34.406 36.625 1 89 462 ASP A CA 1
ATOM 3715 C C . ASP A 1 462 ? 0.92 33.094 35.844 1 89 462 ASP A C 1
ATOM 3717 O O . ASP A 1 462 ? -0.037 32.344 35.719 1 89 462 ASP A O 1
ATOM 3721 N N . MET A 1 463 ? 2.064 32.875 35.375 1 87.25 463 MET A N 1
ATOM 3722 C CA . MET A 1 463 ? 2.33 31.734 34.531 1 87.25 463 MET A CA 1
ATOM 3723 C C . MET A 1 463 ? 2.164 30.422 35.281 1 87.25 463 MET A C 1
ATOM 3725 O O . MET A 1 463 ? 1.724 29.422 34.719 1 87.25 463 MET A O 1
ATOM 3729 N N . VAL A 1 464 ? 2.543 30.438 36.469 1 85.06 464 VAL A N 1
ATOM 3730 C CA . VAL A 1 464 ? 2.496 29.219 37.281 1 85.06 464 VAL A CA 1
ATOM 3731 C C . VAL A 1 464 ? 1.055 28.922 37.688 1 85.06 464 VAL A C 1
ATOM 3733 O O . VAL A 1 464 ? 0.594 27.781 37.562 1 85.06 464 VAL A O 1
ATOM 3736 N N . ALA A 1 465 ? 0.324 29.969 38.062 1 83.5 465 ALA A N 1
ATOM 3737 C CA . ALA A 1 465 ? -1.059 29.797 38.5 1 83.5 465 ALA A CA 1
ATOM 3738 C C . ALA A 1 465 ? -1.97 29.438 37.344 1 83.5 465 ALA A C 1
ATOM 3740 O O . ALA A 1 465 ? -2.947 28.703 37.5 1 83.5 465 ALA A O 1
ATOM 3741 N N . PHE A 1 466 ? -1.517 29.875 36.188 1 90 466 PHE A N 1
ATOM 3742 C CA . PHE A 1 466 ? -2.348 29.656 35 1 90 466 PHE A CA 1
ATOM 3743 C C . PHE A 1 466 ? -1.614 28.812 33.969 1 90 466 PHE A C 1
ATOM 3745 O O . PHE A 1 466 ? -1.675 29.094 32.781 1 90 466 PHE A O 1
ATOM 3752 N N . ARG A 1 467 ? -1.009 27.859 34.438 1 84.94 467 ARG A N 1
ATOM 3753 C CA . ARG A 1 467 ? -0.178 27 33.594 1 84.94 467 ARG A CA 1
ATOM 3754 C C . ARG A 1 467 ? -0.998 26.375 32.469 1 84.94 467 ARG A C 1
ATOM 3756 O O . ARG A 1 467 ? -0.498 26.188 31.344 1 84.94 467 ARG A O 1
ATOM 3763 N N . HIS A 1 468 ? -2.225 26.078 32.719 1 85.69 468 HIS A N 1
ATOM 3764 C CA . HIS A 1 468 ? -3.072 25.406 31.719 1 85.69 468 HIS A CA 1
ATOM 3765 C C . HIS A 1 468 ? -4.176 26.344 31.234 1 85.69 468 HIS A C 1
ATOM 3767 O O . HIS A 1 468 ? -5.301 25.891 30.969 1 85.69 468 HIS A O 1
ATOM 3773 N N . LEU A 1 469 ? -3.785 27.578 31.047 1 90.62 469 LEU A N 1
ATOM 3774 C CA . LEU A 1 469 ? -4.77 28.562 30.625 1 90.62 469 LEU A CA 1
ATOM 3775 C C . LEU A 1 469 ? -5.254 28.281 29.219 1 90.62 469 LEU A C 1
ATOM 3777 O O . LEU A 1 469 ? -4.449 28 28.312 1 90.62 469 LEU A O 1
ATOM 3781 N N . ASN A 1 470 ? -6.59 28.281 29.109 1 93.75 470 ASN A N 1
ATOM 3782 C CA . ASN A 1 470 ? -7.191 28.328 27.781 1 93.75 470 ASN A CA 1
ATOM 3783 C C . ASN A 1 470 ? -7.305 29.75 27.266 1 93.75 470 ASN A C 1
ATOM 3785 O O . ASN A 1 470 ? -8.242 30.469 27.625 1 93.75 470 ASN A O 1
ATOM 3789 N N . VAL A 1 471 ? -6.371 30.109 26.406 1 96 471 VAL A N 1
ATOM 3790 C CA . VAL A 1 471 ? -6.25 31.484 25.953 1 96 471 VAL A CA 1
ATOM 3791 C C . VAL A 1 471 ? -7.535 31.906 25.234 1 96 471 VAL A C 1
ATOM 3793 O O . VAL A 1 471 ? -7.973 33.062 25.359 1 96 471 VAL A O 1
ATOM 3796 N N . LEU A 1 472 ? -8.156 31.031 24.531 1 96.5 472 LEU A N 1
ATOM 3797 C CA . LEU A 1 472 ? -9.398 31.344 23.844 1 96.5 472 LEU A CA 1
ATOM 3798 C C . LEU A 1 472 ? -10.531 31.594 24.828 1 96.5 472 LEU A C 1
ATOM 3800 O O . LEU A 1 472 ? -11.367 32.469 24.625 1 96.5 472 LEU A O 1
ATOM 3804 N N . ALA A 1 473 ? -10.562 30.797 25.875 1 95.5 473 ALA A N 1
ATOM 3805 C CA . ALA A 1 473 ? -11.562 31 26.922 1 95.5 473 ALA A CA 1
ATOM 3806 C C . ALA A 1 473 ? -11.406 32.375 27.578 1 95.5 473 ALA A C 1
ATOM 3808 O O . ALA A 1 473 ? -12.398 33.031 27.906 1 95.5 473 ALA A O 1
ATOM 3809 N N . TYR A 1 474 ? -10.172 32.75 27.828 1 96.25 474 TYR A N 1
ATOM 3810 C CA . TYR A 1 474 ? -9.898 34.062 28.391 1 96.25 474 TYR A CA 1
ATOM 3811 C C . TYR A 1 474 ? -10.484 35.156 27.531 1 96.25 474 TYR A C 1
ATOM 3813 O O . TYR A 1 474 ? -11.148 36.062 28.031 1 96.25 474 TYR A O 1
ATOM 3821 N N . TRP A 1 475 ? -10.25 35.125 26.281 1 96.81 475 TRP A N 1
ATOM 3822 C CA . TRP A 1 475 ? -10.703 36.188 25.375 1 96.81 475 TRP A CA 1
ATOM 3823 C C . TRP A 1 475 ? -12.219 36.125 25.203 1 96.81 475 TRP A C 1
ATOM 3825 O O . TRP A 1 475 ? -12.875 37.156 25.047 1 96.81 475 TRP A O 1
ATOM 3835 N N . LYS A 1 476 ? -12.773 34.875 25.219 1 95.38 476 LYS A N 1
ATOM 3836 C CA . LYS A 1 476 ? -14.227 34.75 25.219 1 95.38 476 LYS A CA 1
ATOM 3837 C C . LYS A 1 476 ? -14.852 35.469 26.406 1 95.38 476 LYS A C 1
ATOM 3839 O O . LYS A 1 476 ? -15.805 36.25 26.234 1 95.38 476 LYS A O 1
ATOM 3844 N N . GLU A 1 477 ? -14.297 35.344 27.547 1 95.5 477 GLU A N 1
ATOM 3845 C CA . GLU A 1 477 ? -14.812 35.906 28.781 1 95.5 477 GLU A CA 1
ATOM 3846 C C . GLU A 1 477 ? -14.641 37.438 28.781 1 95.5 477 GLU A C 1
ATOM 3848 O O . GLU A 1 477 ? -15.438 38.156 29.406 1 95.5 477 GLU A O 1
ATOM 3853 N N . ASN A 1 478 ? -13.609 37.906 28.109 1 95.44 478 ASN A N 1
ATOM 3854 C CA . ASN A 1 478 ? -13.32 39.344 28.109 1 95.44 478 ASN A CA 1
ATOM 3855 C C . ASN A 1 478 ? -13.797 40 26.812 1 95.44 478 ASN A C 1
ATOM 3857 O O . ASN A 1 478 ? -13.414 41.156 26.516 1 95.44 478 ASN A O 1
ATOM 3861 N N . SER A 1 479 ? -14.562 39.344 26.062 1 93.81 479 SER A N 1
ATOM 3862 C CA . SER A 1 479 ? -14.969 39.812 24.766 1 93.81 479 SER A CA 1
ATOM 3863 C C . SER A 1 479 ? -15.852 41.062 24.891 1 93.81 479 SER A C 1
ATOM 3865 O O . SER A 1 479 ? -15.859 41.938 24 1 93.81 479 SER A O 1
ATOM 3867 N N . SER A 1 480 ? -16.641 41.188 25.938 1 91.5 480 SER A N 1
ATOM 3868 C CA . SER A 1 480 ? -17.5 42.344 26.172 1 91.5 480 SER A CA 1
ATOM 3869 C C . SER A 1 480 ? -16.688 43.562 26.578 1 91.5 480 SER A C 1
ATOM 3871 O O . SER A 1 480 ? -17.047 44.688 26.25 1 91.5 480 SER A O 1
ATOM 3873 N N . ARG A 1 481 ? -15.633 43.25 27.25 1 92.12 481 ARG A N 1
ATOM 3874 C CA . ARG A 1 481 ? -14.75 44.281 27.734 1 92.12 481 ARG A CA 1
ATOM 3875 C C . ARG A 1 481 ? -13.852 44.812 26.609 1 92.12 481 ARG A C 1
ATOM 3877 O O . ARG A 1 481 ? -13.633 46.031 26.484 1 92.12 481 ARG A O 1
ATOM 3884 N N . PHE A 1 482 ? -13.336 43.812 25.875 1 93.19 482 PHE A N 1
ATOM 3885 C CA . PHE A 1 482 ? -12.422 44.094 24.781 1 93.19 482 PHE A CA 1
ATOM 3886 C C . PHE A 1 482 ? -13.047 43.781 23.438 1 93.19 482 PHE A C 1
ATOM 3888 O O . PHE A 1 482 ? -12.648 42.844 22.766 1 93.19 482 PHE A O 1
ATOM 3895 N N . LYS A 1 483 ? -13.906 44.531 22.922 1 92.38 483 LYS A N 1
ATOM 3896 C CA . LYS A 1 483 ? -14.711 44.281 21.734 1 92.38 483 LYS A CA 1
ATOM 3897 C C . LYS A 1 483 ? -13.836 44.125 20.5 1 92.38 483 LYS A C 1
ATOM 3899 O O . LYS A 1 483 ? -13.477 43 20.109 1 92.38 483 LYS A O 1
ATOM 3904 N N . GLU A 1 484 ? -13.195 45.25 20.047 1 94.62 484 GLU A N 1
ATOM 3905 C CA . GLU A 1 484 ? -12.375 45.25 18.844 1 94.62 484 GLU A CA 1
ATOM 3906 C C . GLU A 1 484 ? -11.094 44.438 19.062 1 94.62 484 GLU A C 1
ATOM 3908 O O . GLU A 1 484 ? -10.641 43.719 18.156 1 94.62 484 GLU A O 1
ATOM 3913 N N . LEU A 1 485 ? -10.617 44.531 20.281 1 96.19 485 LEU A N 1
ATOM 3914 C CA . LEU A 1 485 ? -9.383 43.812 20.594 1 96.19 485 LEU A CA 1
ATOM 3915 C C . LEU A 1 485 ? -9.617 42.312 20.594 1 96.19 485 LEU A C 1
ATOM 3917 O O . LEU A 1 485 ? -8.742 41.531 20.172 1 96.19 485 LEU A O 1
ATOM 3921 N N . SER A 1 486 ? -10.773 41.906 21.094 1 96.31 486 SER A N 1
ATOM 3922 C CA . SER A 1 486 ? -11.102 40.469 21.109 1 96.31 486 SER A CA 1
ATOM 3923 C C . SER A 1 486 ? -11.266 39.938 19.688 1 96.31 486 SER A C 1
ATOM 3925 O O . SER A 1 486 ? -10.922 38.781 19.422 1 96.31 486 SER A O 1
ATOM 3927 N N . SER A 1 487 ? -11.812 40.719 18.812 1 95.94 487 SER A N 1
ATOM 3928 C CA . SER A 1 487 ? -11.93 40.344 17.422 1 95.94 487 SER A CA 1
ATOM 3929 C C . SER A 1 487 ? -10.555 40.156 16.781 1 95.94 487 SER A C 1
ATOM 3931 O O . SER A 1 487 ? -10.336 39.219 16.031 1 95.94 487 SER A O 1
ATOM 3933 N N . MET A 1 488 ? -9.68 41.062 17.109 1 97.31 488 MET A N 1
ATOM 3934 C CA . MET A 1 488 ? -8.305 40.969 16.641 1 97.31 488 MET A CA 1
ATOM 3935 C C . MET A 1 488 ? -7.625 39.719 17.203 1 97.31 488 MET A C 1
ATOM 3937 O O . MET A 1 488 ? -6.961 39 16.469 1 97.31 488 MET A O 1
ATOM 3941 N N . ALA A 1 489 ? -7.836 39.469 18.484 1 97.62 489 ALA A N 1
ATOM 3942 C CA . ALA A 1 489 ? -7.258 38.281 19.125 1 97.62 489 ALA A CA 1
ATOM 3943 C C . ALA A 1 489 ? -7.758 37 18.484 1 97.62 489 ALA A C 1
ATOM 3945 O O . ALA A 1 489 ? -6.992 36.062 18.297 1 97.62 489 ALA A O 1
ATOM 3946 N N . CYS A 1 490 ? -9.023 37 18.125 1 96.5 490 CYS A N 1
ATOM 3947 C CA . CYS A 1 490 ? -9.633 35.812 17.5 1 96.5 490 CYS A CA 1
ATOM 3948 C C . CYS A 1 490 ? -8.938 35.5 16.188 1 96.5 490 CYS A C 1
ATOM 3950 O O . CYS A 1 490 ? -8.562 34.344 15.953 1 96.5 490 CYS A O 1
ATOM 3952 N N . ASP A 1 491 ? -8.719 36.469 15.367 1 97.44 491 ASP A N 1
ATOM 3953 C CA . ASP A 1 491 ? -8.109 36.25 14.055 1 97.44 491 ASP A CA 1
ATOM 3954 C C . ASP A 1 491 ? -6.641 35.844 14.195 1 97.44 491 ASP A C 1
ATOM 3956 O O . ASP A 1 491 ? -6.176 34.938 13.531 1 97.44 491 ASP A O 1
ATOM 3960 N N . VAL A 1 492 ? -5.949 36.469 15.102 1 98.19 492 VAL A N 1
ATOM 3961 C CA . VAL A 1 492 ? -4.52 36.219 15.266 1 98.19 492 VAL A CA 1
ATOM 3962 C C . VAL A 1 492 ? -4.289 34.844 15.859 1 98.19 492 VAL A C 1
ATOM 3964 O O . VAL A 1 492 ? -3.396 34.094 15.422 1 98.19 492 VAL A O 1
ATOM 3967 N N . LEU A 1 493 ? -5.117 34.438 16.828 1 97.38 493 LEU A N 1
ATOM 3968 C CA . LEU A 1 493 ? -4.93 33.188 17.547 1 97.38 493 LEU A CA 1
ATOM 3969 C C . LEU A 1 493 ? -5.387 32 16.688 1 97.38 493 LEU A C 1
ATOM 3971 O O . LEU A 1 493 ? -5.066 30.859 16.984 1 97.38 493 LEU A O 1
ATOM 3975 N N . SER A 1 494 ? -6.113 32.25 15.594 1 96.38 494 SER A N 1
ATOM 3976 C CA . SER A 1 494 ? -6.582 31.188 14.711 1 96.38 494 SER A CA 1
ATOM 3977 C C . SER A 1 494 ? -5.52 30.812 13.68 1 96.38 494 SER A C 1
ATOM 3979 O O . SER A 1 494 ? -5.676 29.844 12.938 1 96.38 494 SER A O 1
ATOM 3981 N N . ILE A 1 495 ? -4.367 31.531 13.617 1 96.69 495 ILE A N 1
ATOM 3982 C CA . ILE A 1 495 ? -3.311 31.281 12.641 1 96.69 495 ILE A CA 1
ATOM 3983 C C . ILE A 1 495 ? -2.652 29.938 12.914 1 96.69 495 ILE A C 1
ATOM 3985 O O . ILE A 1 495 ? -2.105 29.703 13.992 1 96.69 495 ILE A O 1
ATOM 3989 N N . PRO A 1 496 ? -2.752 29.031 11.945 1 93.56 496 PRO A N 1
ATOM 3990 C CA . PRO A 1 496 ? -1.96 27.812 12.078 1 93.56 496 PRO A CA 1
ATOM 3991 C C . PRO A 1 496 ? -0.48 28.031 11.773 1 93.56 496 PRO A C 1
ATOM 3993 O O . PRO A 1 496 ? -0.141 28.625 10.742 1 93.56 496 PRO A O 1
ATOM 3996 N N . ILE A 1 497 ? 0.336 27.594 12.594 1 92.69 497 ILE A N 1
ATOM 3997 C CA . ILE A 1 497 ? 1.749 27.844 12.336 1 92.69 497 ILE A CA 1
ATOM 3998 C C . ILE A 1 497 ? 2.354 26.672 11.586 1 92.69 497 ILE A C 1
ATOM 4000 O O . ILE A 1 497 ? 3.545 26.672 11.266 1 92.69 497 ILE A O 1
ATOM 4004 N N . THR A 1 498 ? 1.523 25.609 11.422 1 88.31 498 THR A N 1
ATOM 4005 C CA . THR A 1 498 ? 1.958 24.453 10.648 1 88.31 498 THR A CA 1
ATOM 4006 C C . THR A 1 498 ? 0.925 24.094 9.586 1 88.31 498 THR A C 1
ATOM 4008 O O . THR A 1 498 ? -0.227 24.516 9.664 1 88.31 498 THR A O 1
ATOM 4011 N N . THR A 1 499 ? 1.378 23.266 8.578 1 78.56 499 THR A N 1
ATOM 4012 C CA . THR A 1 499 ? 0.482 22.766 7.539 1 78.56 499 THR A CA 1
ATOM 4013 C C . THR A 1 499 ? 0.082 21.328 7.82 1 78.56 499 THR A C 1
ATOM 4015 O O . THR A 1 499 ? -0.158 20.547 6.895 1 78.56 499 THR A O 1
ATOM 4018 N N . VAL A 1 500 ? 0.085 20.875 9.039 1 69.06 500 VAL A N 1
ATOM 4019 C CA . VAL A 1 500 ? -0.209 19.516 9.477 1 69.06 500 VAL A CA 1
ATOM 4020 C C . VAL A 1 500 ? -1.603 19.109 9.008 1 69.06 500 VAL A C 1
ATOM 4022 O O . VAL A 1 500 ? -1.824 17.953 8.625 1 69.06 500 VAL A O 1
ATOM 4025 N N . ALA A 1 501 ? -2.5 20.047 9.039 1 70.38 501 ALA A N 1
ATOM 4026 C CA . ALA A 1 501 ? -3.857 19.766 8.578 1 70.38 501 ALA A CA 1
ATOM 4027 C C . ALA A 1 501 ? -3.852 19.234 7.148 1 70.38 501 ALA A C 1
ATOM 4029 O O . ALA A 1 501 ? -4.578 18.297 6.824 1 70.38 501 ALA A O 1
ATOM 4030 N N . ALA A 1 502 ? -3.018 19.828 6.398 1 70.75 502 ALA A N 1
ATOM 4031 C CA . ALA A 1 502 ? -2.91 19.359 5.016 1 70.75 502 ALA A CA 1
ATOM 4032 C C . ALA A 1 502 ? -2.35 17.953 4.953 1 70.75 502 ALA A C 1
ATOM 4034 O O . ALA A 1 502 ? -2.846 17.109 4.191 1 70.75 502 ALA A O 1
ATOM 4035 N N . GLU A 1 503 ? -1.425 17.672 5.785 1 67.88 503 GLU A N 1
ATOM 4036 C CA . GLU A 1 503 ? -0.818 16.344 5.816 1 67.88 503 GLU A CA 1
ATOM 4037 C C . GLU A 1 503 ? -1.823 15.289 6.266 1 67.88 503 GLU A C 1
ATOM 4039 O O . GLU A 1 503 ? -1.841 14.18 5.734 1 67.88 503 GLU A O 1
ATOM 4044 N N . SER A 1 504 ? -2.557 15.727 7.258 1 68.69 504 SER A N 1
ATOM 4045 C CA . SER A 1 504 ? -3.621 14.836 7.707 1 68.69 504 SER A CA 1
ATOM 4046 C C . SER A 1 504 ? -4.602 14.531 6.578 1 68.69 504 SER A C 1
ATOM 4048 O O . SER A 1 504 ? -5.074 13.406 6.445 1 68.69 504 SER A O 1
ATOM 4050 N N . SER A 1 505 ? -4.82 15.516 5.773 1 70.62 505 SER A N 1
ATOM 4051 C CA . SER A 1 505 ? -5.699 15.336 4.621 1 70.62 505 SER A CA 1
ATOM 4052 C C . SER A 1 505 ? -5.117 14.32 3.635 1 70.62 505 SER A C 1
ATOM 4054 O O . SER A 1 505 ? -5.855 13.539 3.035 1 70.62 505 SER A O 1
ATOM 4056 N N . PHE A 1 506 ? -3.854 14.344 3.512 1 68.44 506 PHE A N 1
ATOM 4057 C CA . PHE A 1 506 ? -3.189 13.43 2.592 1 68.44 506 PHE A CA 1
ATOM 4058 C C . PHE A 1 506 ? -3.264 11.992 3.109 1 68.44 506 PHE A C 1
ATOM 4060 O O . PHE A 1 506 ? -3.406 11.055 2.326 1 68.44 506 PHE A O 1
ATOM 4067 N N . SER A 1 507 ? -3.182 11.93 4.41 1 68.69 507 SER A N 1
ATOM 4068 C CA . SER A 1 507 ? -3.359 10.617 5.008 1 68.69 507 SER A CA 1
ATOM 4069 C C . SER A 1 507 ? -4.734 10.039 4.68 1 68.69 507 SER A C 1
ATOM 4071 O O . SER A 1 507 ? -4.852 8.867 4.309 1 68.69 507 SER A O 1
ATOM 4073 N N . ILE A 1 508 ? -5.707 10.875 4.766 1 68.12 508 ILE A N 1
ATOM 4074 C CA . ILE A 1 508 ? -7.059 10.469 4.391 1 68.12 508 ILE A CA 1
ATOM 4075 C C . ILE A 1 508 ? -7.105 10.133 2.902 1 68.12 508 ILE A C 1
ATOM 4077 O O . ILE A 1 508 ? -7.695 9.125 2.508 1 68.12 508 ILE A O 1
ATOM 4081 N N . GLY A 1 509 ? -6.449 10.953 2.162 1 68.56 509 GLY A N 1
ATOM 4082 C CA . GLY A 1 509 ? -6.402 10.727 0.727 1 68.56 509 GLY A CA 1
ATOM 4083 C C . GLY A 1 509 ? -5.801 9.383 0.356 1 68.56 509 GLY A C 1
ATOM 4084 O O . GLY A 1 509 ? -6.297 8.695 -0.54 1 68.56 509 GLY A O 1
ATOM 4085 N N . SER A 1 510 ? -4.809 9.008 1.053 1 70.81 510 SER A N 1
ATOM 4086 C CA . SER A 1 510 ? -4.117 7.754 0.764 1 70.81 510 SER A CA 1
ATOM 4087 C C . SER A 1 510 ? -5 6.551 1.074 1 70.81 510 SER A C 1
ATOM 4089 O O . SER A 1 510 ? -4.844 5.484 0.47 1 70.81 510 SER A O 1
ATOM 4091 N N . ARG A 1 511 ? -5.867 6.734 1.986 1 69.81 511 ARG A N 1
ATOM 4092 C CA . ARG A 1 511 ? -6.82 5.672 2.299 1 69.81 511 ARG A CA 1
ATOM 4093 C C . ARG A 1 511 ? -7.875 5.543 1.207 1 69.81 511 ARG A C 1
ATOM 4095 O O . ARG A 1 511 ? -8.328 4.441 0.898 1 69.81 511 ARG A O 1
ATOM 4102 N N . VAL A 1 512 ? -8.172 6.727 0.715 1 70.56 512 VAL A N 1
ATOM 4103 C CA . VAL A 1 512 ? -9.188 6.766 -0.328 1 70.56 512 VAL A CA 1
ATOM 4104 C C . VAL A 1 512 ? -8.594 6.301 -1.653 1 70.56 512 VAL A C 1
ATOM 4106 O O . VAL A 1 512 ? -9.211 5.527 -2.387 1 70.56 512 VAL A O 1
ATOM 4109 N N . LEU A 1 513 ? -7.371 6.801 -1.89 1 67 513 LEU A N 1
ATOM 4110 C CA . LEU A 1 513 ? -6.656 6.418 -3.104 1 67 513 LEU A CA 1
ATOM 4111 C C . LEU A 1 513 ? -5.516 5.461 -2.785 1 67 513 LEU A C 1
ATOM 4113 O O . LEU A 1 513 ? -4.41 5.898 -2.455 1 67 513 LEU A O 1
ATOM 4117 N N . ASP A 1 514 ? -5.77 4.203 -2.744 1 68.12 514 ASP A N 1
ATOM 4118 C CA . ASP A 1 514 ? -4.727 3.213 -2.5 1 68.12 514 ASP A CA 1
ATOM 4119 C C . ASP A 1 514 ? -4.496 2.342 -3.732 1 68.12 514 ASP A C 1
ATOM 4121 O O . ASP A 1 514 ? -5.074 2.594 -4.793 1 68.12 514 ASP A O 1
ATOM 4125 N N . LYS A 1 515 ? -3.648 1.479 -3.641 1 66.56 515 LYS A N 1
ATOM 4126 C CA . LYS A 1 515 ? -3.232 0.665 -4.777 1 66.56 515 LYS A CA 1
ATOM 4127 C C . LYS A 1 515 ? -4.41 -0.109 -5.359 1 66.56 515 LYS A C 1
ATOM 4129 O O . LYS A 1 515 ? -4.395 -0.48 -6.535 1 66.56 515 LYS A O 1
ATOM 4134 N N . TYR A 1 516 ? -5.484 -0.237 -4.508 1 64.94 516 TYR A N 1
ATOM 4135 C CA . TYR A 1 516 ? -6.605 -1.052 -4.965 1 64.94 516 TYR A CA 1
ATOM 4136 C C . TYR A 1 516 ? -7.766 -0.175 -5.418 1 64.94 516 TYR A C 1
ATOM 4138 O O . TYR A 1 516 ? -8.703 -0.66 -6.055 1 64.94 516 TYR A O 1
ATOM 4146 N N . ARG A 1 517 ? -7.734 1.095 -5.062 1 67.81 517 ARG A N 1
ATOM 4147 C CA . ARG A 1 517 ? -8.781 2.051 -5.402 1 67.81 517 ARG A CA 1
ATOM 4148 C C . ARG A 1 517 ? -8.211 3.254 -6.145 1 67.81 517 ARG A C 1
ATOM 4150 O O . ARG A 1 517 ? -8.414 4.398 -5.73 1 67.81 517 ARG A O 1
ATOM 4157 N N . SER A 1 518 ? -7.582 2.982 -7.23 1 65.38 518 SER A N 1
ATOM 4158 C CA . SER A 1 518 ? -6.844 4.031 -7.922 1 65.38 518 SER A CA 1
ATOM 4159 C C . SER A 1 518 ? -7.609 4.539 -9.141 1 65.38 518 SER A C 1
ATOM 4161 O O . SER A 1 518 ? -7.102 5.363 -9.898 1 65.38 518 SER A O 1
ATOM 4163 N N . SER A 1 519 ? -8.883 4.066 -9.188 1 68.5 519 SER A N 1
ATOM 4164 C CA . SER A 1 519 ? -9.633 4.449 -10.383 1 68.5 519 SER A CA 1
ATOM 4165 C C . SER A 1 519 ? -10.672 5.516 -10.062 1 68.5 519 SER A C 1
ATOM 4167 O O . SER A 1 519 ? -11.477 5.883 -10.922 1 68.5 519 SER A O 1
ATOM 4169 N N . LEU A 1 520 ? -10.609 6.039 -8.93 1 77.75 520 LEU A N 1
ATOM 4170 C CA . LEU A 1 520 ? -11.594 7.043 -8.531 1 77.75 520 LEU A CA 1
ATOM 4171 C C . LEU A 1 520 ? -11.367 8.352 -9.281 1 77.75 520 LEU A C 1
ATOM 4173 O O . LEU A 1 520 ? -10.234 8.805 -9.43 1 77.75 520 LEU A O 1
ATOM 4177 N N . ILE A 1 521 ? -12.461 8.922 -9.766 1 84.44 521 ILE A N 1
ATOM 4178 C CA . ILE A 1 521 ? -12.344 10.203 -10.445 1 84.44 521 ILE A CA 1
ATOM 4179 C C . ILE A 1 521 ? -12.125 11.312 -9.422 1 84.44 521 ILE A C 1
ATOM 4181 O O . ILE A 1 521 ? -12.602 11.227 -8.289 1 84.44 521 ILE A O 1
ATOM 4185 N N . PRO A 1 522 ? -11.508 12.375 -9.797 1 86.44 522 PRO A N 1
ATOM 4186 C CA . PRO A 1 522 ? -11.133 13.453 -8.883 1 86.44 522 PRO A CA 1
ATOM 4187 C C . PRO A 1 522 ? -12.32 14.023 -8.109 1 86.44 522 PRO A C 1
ATOM 4189 O O . PRO A 1 522 ? -12.195 14.328 -6.922 1 86.44 522 PRO A O 1
ATOM 4192 N N . GLN A 1 523 ? -13.445 14.062 -8.727 1 90 523 GLN A N 1
ATOM 4193 C CA . GLN A 1 523 ? -14.633 14.602 -8.07 1 90 523 GLN A CA 1
ATOM 4194 C C . GLN A 1 523 ? -15.047 13.742 -6.883 1 90 523 GLN A C 1
ATOM 4196 O O . GLN A 1 523 ? -15.422 14.266 -5.828 1 90 523 GLN A O 1
ATOM 4201 N N . ASN A 1 524 ? -14.969 12.477 -7.125 1 90.81 524 ASN A N 1
ATOM 4202 C CA . ASN A 1 524 ? -15.32 11.547 -6.055 1 90.81 524 ASN A CA 1
ATOM 4203 C C . ASN A 1 524 ? -14.305 11.594 -4.918 1 90.81 524 ASN A C 1
ATOM 4205 O O . ASN A 1 524 ? -14.672 11.469 -3.748 1 90.81 524 ASN A O 1
ATOM 4209 N N . VAL A 1 525 ? -13.039 11.82 -5.289 1 88.81 525 VAL A N 1
ATOM 4210 C CA . VAL A 1 525 ? -11.992 11.922 -4.281 1 88.81 525 VAL A CA 1
ATOM 4211 C C . VAL A 1 525 ? -12.25 13.133 -3.383 1 88.81 525 VAL A C 1
ATOM 4213 O O . VAL A 1 525 ? -12.25 13.008 -2.154 1 88.81 525 VAL A O 1
ATOM 4216 N N . GLN A 1 526 ? -12.531 14.203 -3.998 1 92.88 526 GLN A N 1
ATOM 4217 C CA . GLN A 1 526 ? -12.82 15.422 -3.246 1 92.88 526 GLN A CA 1
ATOM 4218 C C . GLN A 1 526 ? -14.039 15.242 -2.35 1 92.88 526 GLN A C 1
ATOM 4220 O O . GLN A 1 526 ? -14.016 15.617 -1.173 1 92.88 526 GLN A O 1
ATOM 4225 N N . ALA A 1 527 ? -15.109 14.656 -2.934 1 94.56 527 ALA A N 1
ATOM 4226 C CA . ALA A 1 527 ? -16.359 14.484 -2.184 1 94.56 527 ALA A CA 1
ATOM 4227 C C . ALA A 1 527 ? -16.125 13.625 -0.944 1 94.56 527 ALA A C 1
ATOM 4229 O O . ALA A 1 527 ? -16.609 13.945 0.142 1 94.56 527 ALA A O 1
ATOM 4230 N N . LEU A 1 528 ? -15.391 12.609 -1.105 1 92.75 528 LEU A N 1
ATOM 4231 C CA . LEU A 1 528 ? -15.156 11.672 -0.008 1 92.75 528 LEU A CA 1
ATOM 4232 C C . LEU A 1 528 ? -14.289 12.312 1.071 1 92.75 528 LEU A C 1
ATOM 4234 O O . LEU A 1 528 ? -14.633 12.273 2.254 1 92.75 528 LEU A O 1
ATOM 4238 N N . ILE A 1 529 ? -13.195 12.961 0.716 1 90.94 529 ILE A N 1
ATOM 4239 C CA . ILE A 1 529 ? -12.219 13.492 1.659 1 90.94 529 ILE A CA 1
ATOM 4240 C C . ILE A 1 529 ? -12.805 14.695 2.396 1 90.94 529 ILE A C 1
ATOM 4242 O O . ILE A 1 529 ? -12.758 14.766 3.627 1 90.94 529 ILE A O 1
ATOM 4246 N N . CYS A 1 530 ? -13.398 15.602 1.659 1 94.56 530 CYS A N 1
ATOM 4247 C CA . CYS A 1 530 ? -13.945 16.812 2.262 1 94.56 530 CYS A CA 1
ATOM 4248 C C . CYS A 1 530 ? -15.109 16.484 3.189 1 94.56 530 CYS A C 1
ATOM 4250 O O . CYS A 1 530 ? -15.148 16.953 4.328 1 94.56 530 CYS A O 1
ATOM 4252 N N . THR A 1 531 ? -16.031 15.641 2.664 1 95.31 531 THR A N 1
ATOM 4253 C CA . THR A 1 531 ? -17.219 15.336 3.467 1 95.31 531 THR A CA 1
ATOM 4254 C C . THR A 1 531 ? -16.828 14.594 4.742 1 95.31 531 THR A C 1
ATOM 4256 O O . THR A 1 531 ? -17.391 14.844 5.809 1 95.31 531 THR A O 1
ATOM 4259 N N . ARG A 1 532 ? -15.891 13.734 4.621 1 92.44 532 ARG A N 1
ATOM 4260 C CA . ARG A 1 532 ? -15.406 13.047 5.812 1 92.44 532 ARG A CA 1
ATOM 4261 C C . ARG A 1 532 ? -14.859 14.031 6.832 1 92.44 532 ARG A C 1
ATOM 4263 O O . ARG A 1 532 ? -15.148 13.93 8.023 1 92.44 532 ARG A O 1
ATOM 4270 N N . ASN A 1 533 ? -14.055 14.953 6.406 1 91.25 533 ASN A N 1
ATOM 4271 C CA . ASN A 1 533 ? -13.492 15.977 7.281 1 91.25 533 ASN A CA 1
ATOM 4272 C C . ASN A 1 533 ? -14.586 16.812 7.934 1 91.25 533 ASN A C 1
ATOM 4274 O O . ASN A 1 533 ? -14.5 17.141 9.117 1 91.25 533 ASN A O 1
ATOM 4278 N N . TRP A 1 534 ? -15.609 17.188 7.117 1 94.62 534 TRP A N 1
ATOM 4279 C CA . TRP A 1 534 ? -16.672 18.047 7.617 1 94.62 534 TRP A CA 1
ATOM 4280 C C . TRP A 1 534 ? -17.5 17.328 8.688 1 94.62 534 TRP A C 1
ATOM 4282 O O . TRP A 1 534 ? -17.984 17.953 9.625 1 94.62 534 TRP A O 1
ATOM 4292 N N . LEU A 1 535 ? -17.562 15.969 8.547 1 91.12 535 LEU A N 1
ATOM 4293 C CA . LEU A 1 535 ? -18.406 15.203 9.445 1 91.12 535 LEU A CA 1
ATOM 4294 C C . LEU A 1 535 ? -17.625 14.727 10.664 1 91.12 535 LEU A C 1
ATOM 4296 O O . LEU A 1 535 ? -18.156 14.695 11.781 1 91.12 535 LEU A O 1
ATOM 4300 N N . ARG A 1 536 ? -16.328 14.359 10.5 1 87 536 ARG A N 1
ATOM 4301 C CA . ARG A 1 536 ? -15.586 13.711 11.578 1 87 536 ARG A CA 1
ATOM 4302 C C . ARG A 1 536 ? -14.375 14.539 11.992 1 87 536 ARG A C 1
ATOM 4304 O O . ARG A 1 536 ? -13.773 14.289 13.039 1 87 536 ARG A O 1
ATOM 4311 N N . GLY A 1 537 ? -14.062 15.531 11.234 1 84.88 537 GLY A N 1
ATOM 4312 C CA . GLY A 1 537 ? -12.836 16.266 11.523 1 84.88 537 GLY A CA 1
ATOM 4313 C C . GLY A 1 537 ? -11.586 15.531 11.094 1 84.88 537 GLY A C 1
ATOM 4314 O O . GLY A 1 537 ? -11.648 14.617 10.266 1 84.88 537 GLY A O 1
ATOM 4315 N N . PHE A 1 538 ? -10.445 15.969 11.523 1 78.19 538 PHE A N 1
ATOM 4316 C CA . PHE A 1 538 ? -9.18 15.336 11.195 1 78.19 538 PHE A CA 1
ATOM 4317 C C . PHE A 1 538 ? -8.922 14.133 12.102 1 78.19 538 PHE A C 1
ATOM 4319 O O . PHE A 1 538 ? -9.375 14.109 13.25 1 78.19 538 PHE A O 1
ATOM 4326 N N . PRO A 1 539 ? -8.32 13.031 11.5 1 66.06 539 PRO A N 1
ATOM 4327 C CA . PRO A 1 539 ? -8.008 11.883 12.352 1 66.06 539 PRO A CA 1
ATOM 4328 C C . PRO A 1 539 ? -7.035 12.219 13.477 1 66.06 539 PRO A C 1
ATOM 4330 O O . PRO A 1 539 ? -6.207 13.125 13.328 1 66.06 539 PRO A O 1
ATOM 4333 N N . GLU A 1 540 ? -7.348 11.766 14.719 1 55.47 540 GLU A N 1
ATOM 4334 C CA . GLU A 1 540 ? -6.422 11.984 15.828 1 55.47 540 GLU A CA 1
ATOM 4335 C C . GLU A 1 540 ? -5.051 11.383 15.531 1 55.47 540 GLU A C 1
ATOM 4337 O O . GLU A 1 540 ? -4.941 10.414 14.773 1 55.47 540 GLU A O 1
ATOM 4342 N N . GLU A 1 541 ? -3.844 12.031 15.789 1 50.5 541 GLU A N 1
ATOM 4343 C CA . GLU A 1 541 ? -2.428 11.766 15.547 1 50.5 541 GLU A CA 1
ATOM 4344 C C . GLU A 1 541 ? -2.115 10.281 15.68 1 50.5 541 GLU A C 1
ATOM 4346 O O . GLU A 1 541 ? -1.261 9.75 14.969 1 50.5 541 GLU A O 1
ATOM 4351 N N . GLY A 1 542 ? -2.553 9.516 16.594 1 44.88 542 GLY A N 1
ATOM 4352 C CA . GLY A 1 542 ? -2.123 8.141 16.797 1 44.88 542 GLY A CA 1
ATOM 4353 C C . GLY A 1 542 ? -2.393 7.254 15.602 1 44.88 542 GLY A C 1
ATOM 4354 O O . GLY A 1 542 ? -1.694 6.258 15.391 1 44.88 542 GLY A O 1
ATOM 4355 N N . GLU A 1 543 ? -3.318 7.543 14.906 1 44.12 543 GLU A N 1
ATOM 4356 C CA . GLU A 1 543 ? -3.727 6.746 13.75 1 44.12 543 GLU A CA 1
ATOM 4357 C C . GLU A 1 543 ? -2.855 7.055 12.539 1 44.12 543 GLU A C 1
ATOM 4359 O O . GLU A 1 543 ? -2.742 6.23 11.625 1 44.12 543 GLU A O 1
ATOM 4364 N N . GLU A 1 544 ? -2.166 8.18 12.406 1 44.28 544 GLU A N 1
ATOM 4365 C CA . GLU A 1 544 ? -1.517 8.828 11.273 1 44.28 544 GLU A CA 1
ATOM 4366 C C . GLU A 1 544 ? -0.051 8.422 11.164 1 44.28 544 GLU A C 1
ATOM 4368 O O . GLU A 1 544 ? 0.596 8.672 10.148 1 44.28 544 GLU A O 1
ATOM 4373 N N . GLU A 1 545 ? 0.542 7.953 12.094 1 39.81 545 GLU A N 1
ATOM 4374 C CA . GLU A 1 545 ? 1.993 7.797 12.078 1 39.81 545 GLU A CA 1
ATOM 4375 C C . GLU A 1 545 ? 2.443 6.98 10.867 1 39.81 545 GLU A C 1
ATOM 4377 O O . GLU A 1 545 ? 3.51 7.234 10.305 1 39.81 545 GLU A O 1
ATOM 4382 N N . GLU A 1 546 ? 1.682 6.035 10.453 1 38.59 546 GLU A N 1
ATOM 4383 C CA . GLU A 1 546 ? 2.213 5.148 9.422 1 38.59 546 GLU A CA 1
ATOM 4384 C C . GLU A 1 546 ? 2.244 5.84 8.062 1 38.59 546 GLU A C 1
ATOM 4386 O O . GLU A 1 546 ? 3.121 5.562 7.242 1 38.59 546 GLU A O 1
ATOM 4391 N N . GLU A 1 547 ? 1.35 6.77 7.711 1 39.28 547 GLU A N 1
ATOM 4392 C CA . GLU A 1 547 ? 1.11 7.34 6.391 1 39.28 547 GLU A CA 1
ATOM 4393 C C . GLU A 1 547 ? 2.148 8.406 6.059 1 39.28 547 GLU A C 1
ATOM 4395 O O . GLU A 1 547 ? 2.369 8.727 4.887 1 39.28 547 GLU A O 1
ATOM 4400 N N . GLU A 1 548 ? 2.678 9.164 6.93 1 38.72 548 GLU A N 1
ATOM 4401 C CA . GLU A 1 548 ? 3.658 10.219 6.699 1 38.72 548 GLU A CA 1
ATOM 4402 C C . GLU A 1 548 ? 4.891 9.68 5.98 1 38.72 548 GLU A C 1
ATOM 4404 O O . GLU A 1 548 ? 5.691 10.453 5.445 1 38.72 548 GLU A O 1
ATOM 4409 N N . LYS A 1 549 ? 5.148 8.5 5.961 1 35.53 549 LYS A N 1
ATOM 4410 C CA . LYS A 1 549 ? 6.316 7.887 5.34 1 35.53 549 LYS A CA 1
ATOM 4411 C C . LYS A 1 549 ? 6.293 8.062 3.824 1 35.53 549 LYS A C 1
ATOM 4413 O O . LYS A 1 549 ? 7.336 8.258 3.199 1 35.53 549 LYS A O 1
ATOM 4418 N N . GLU A 1 550 ? 5.078 7.973 3.162 1 36.94 550 GLU A N 1
ATOM 4419 C CA . GLU A 1 550 ? 5.027 7.938 1.703 1 36.94 550 GLU A CA 1
ATOM 4420 C C . GLU A 1 550 ? 5.203 9.328 1.11 1 36.94 550 GLU A C 1
ATOM 4422 O O . GLU A 1 550 ? 5.676 9.477 -0.019 1 36.94 550 GLU A O 1
ATOM 4427 N N . LYS A 1 551 ? 4.777 10.492 1.689 1 37.72 551 LYS A N 1
ATOM 4428 C CA . LYS A 1 551 ? 4.789 11.867 1.185 1 37.72 551 LYS A CA 1
ATOM 4429 C C . LYS A 1 551 ? 6.215 12.352 0.949 1 37.72 551 LYS A C 1
ATOM 4431 O O . LYS A 1 551 ? 6.484 13.055 -0.026 1 37.72 551 LYS A O 1
ATOM 4436 N N . GLU A 1 552 ? 7.062 12.289 2 1 32.94 552 GLU A N 1
ATOM 4437 C CA . GLU A 1 552 ? 8.352 12.969 1.969 1 32.94 552 GLU A CA 1
ATOM 4438 C C . GLU A 1 552 ? 9.25 12.406 0.872 1 32.94 552 GLU A C 1
ATOM 4440 O O . GLU A 1 552 ? 10.125 13.109 0.355 1 32.94 552 GLU A O 1
ATOM 4445 N N . LYS A 1 553 ? 9.125 11.258 0.492 1 34.94 553 LYS A N 1
ATOM 4446 C CA . LYS A 1 553 ? 9.93 10.758 -0.618 1 34.94 553 LYS A CA 1
ATOM 4447 C C . LYS A 1 553 ? 9.586 11.477 -1.918 1 34.94 553 LYS A C 1
ATOM 4449 O O . LYS A 1 553 ? 10.469 11.734 -2.744 1 34.94 553 LYS A O 1
ATOM 4454 N N . GLU A 1 554 ? 8.273 11.844 -2.119 1 34.91 554 GLU A N 1
ATOM 4455 C CA . GLU A 1 554 ? 7.879 12.461 -3.385 1 34.91 554 GLU A CA 1
ATOM 4456 C C . GLU A 1 554 ? 8.289 13.93 -3.439 1 34.91 554 GLU A C 1
ATOM 4458 O O . GLU A 1 554 ? 8.57 14.461 -4.516 1 34.91 554 GLU A O 1
ATOM 4463 N N . LYS A 1 555 ? 8.156 14.75 -2.367 1 36.31 555 LYS A N 1
ATOM 4464 C CA . LYS A 1 555 ? 8.602 16.141 -2.361 1 36.31 555 LYS A CA 1
ATOM 4465 C C . LYS A 1 555 ? 10.102 16.234 -2.652 1 36.31 555 LYS A C 1
ATOM 4467 O O . LYS A 1 555 ? 10.555 17.203 -3.283 1 36.31 555 LYS A O 1
ATOM 4472 N N . GLU A 1 556 ? 10.898 15.438 -2.088 1 30.47 556 GLU A N 1
ATOM 4473 C CA . GLU A 1 556 ? 12.328 15.516 -2.363 1 30.47 556 GLU A CA 1
ATOM 4474 C C . GLU A 1 556 ? 12.617 15.289 -3.844 1 30.47 556 GLU A C 1
ATOM 4476 O O . GLU A 1 556 ? 13.539 15.891 -4.398 1 30.47 556 GLU A O 1
ATOM 4481 N N . LYS A 1 557 ? 11.906 14.32 -4.539 1 34.94 557 LYS A N 1
ATOM 4482 C CA . LYS A 1 557 ? 12.172 14.164 -5.969 1 34.94 557 LYS A CA 1
ATOM 4483 C C . LYS A 1 557 ? 11.805 15.438 -6.734 1 34.94 557 LYS A C 1
ATOM 4485 O O . LYS A 1 557 ? 12.367 15.703 -7.801 1 34.94 557 LYS A O 1
ATOM 4490 N N . GLU A 1 558 ? 10.773 16.172 -6.312 1 30.64 558 GLU A N 1
ATOM 4491 C CA . GLU A 1 558 ? 10.461 17.422 -6.984 1 30.64 558 GLU A CA 1
ATOM 4492 C C . GLU A 1 558 ? 11.461 18.516 -6.605 1 30.64 558 GLU A C 1
ATOM 4494 O O . GLU A 1 558 ? 11.758 19.406 -7.41 1 30.64 558 GLU A O 1
ATOM 4499 N N . GLU A 1 559 ? 11.742 18.625 -5.285 1 31.86 559 GLU A N 1
ATOM 4500 C CA . GLU A 1 559 ? 12.688 19.703 -4.969 1 31.86 559 GLU A CA 1
ATOM 4501 C C . GLU A 1 559 ? 14.078 19.375 -5.504 1 31.86 559 GLU A C 1
ATOM 4503 O O . GLU A 1 559 ? 14.906 20.281 -5.68 1 31.86 559 GLU A O 1
ATOM 4508 N N . ALA A 1 560 ? 14.438 18.047 -5.656 1 31.27 560 ALA A N 1
ATOM 4509 C CA . ALA A 1 560 ? 15.727 17.828 -6.316 1 31.27 560 ALA A CA 1
ATOM 4510 C C . ALA A 1 560 ? 15.602 18 -7.824 1 31.27 560 ALA A C 1
ATOM 4512 O O . ALA A 1 560 ? 14.68 17.469 -8.445 1 31.27 560 ALA A O 1
ATOM 4513 N N . MET B 1 1 ? -64.438 8.68 21.141 1 24.11 1 MET B N 1
ATOM 4514 C CA . MET B 1 1 ? -63.25 8.961 20.375 1 24.11 1 MET B CA 1
ATOM 4515 C C . MET B 1 1 ? -62.25 7.805 20.469 1 24.11 1 MET B C 1
ATOM 4517 O O . MET B 1 1 ? -61.719 7.535 21.547 1 24.11 1 MET B O 1
ATOM 4521 N N . GLY B 1 2 ? -62.5 6.684 19.859 1 26.34 2 GLY B N 1
ATOM 4522 C CA . GLY B 1 2 ? -61.812 5.41 20.047 1 26.34 2 GLY B CA 1
ATOM 4523 C C . GLY B 1 2 ? -60.344 5.484 19.766 1 26.34 2 GLY B C 1
ATOM 4524 O O . GLY B 1 2 ? -59.906 6.066 18.766 1 26.34 2 GLY B O 1
ATOM 4525 N N . VAL B 1 3 ? -59.469 5.438 20.859 1 30.25 3 VAL B N 1
ATOM 4526 C CA . VAL B 1 3 ? -58 5.434 20.906 1 30.25 3 VAL B CA 1
ATOM 4527 C C . VAL B 1 3 ? -57.469 4.395 19.938 1 30.25 3 VAL B C 1
ATOM 4529 O O . VAL B 1 3 ? -57.781 3.209 20.031 1 30.25 3 VAL B O 1
ATOM 4532 N N . CYS B 1 4 ? -57.312 4.773 18.625 1 28.77 4 CYS B N 1
ATOM 4533 C CA . CYS B 1 4 ? -56.75 3.914 17.594 1 28.77 4 CYS B CA 1
ATOM 4534 C C . CYS B 1 4 ? -55.469 3.232 18.125 1 28.77 4 CYS B C 1
ATOM 4536 O O . CYS B 1 4 ? -54.531 3.902 18.562 1 28.77 4 CYS B O 1
ATOM 4538 N N . ASP B 1 5 ? -55.562 2.141 18.797 1 31.52 5 ASP B N 1
ATOM 4539 C CA . ASP B 1 5 ? -54.531 1.248 19.297 1 31.52 5 ASP B CA 1
ATOM 4540 C C . ASP B 1 5 ? -53.469 0.997 18.219 1 31.52 5 ASP B C 1
ATOM 4542 O O . ASP B 1 5 ? -53.75 0.385 17.188 1 31.52 5 ASP B O 1
ATOM 4546 N N . GLY B 1 6 ? -52.719 2.068 17.766 1 33.41 6 GLY B N 1
ATOM 4547 C CA . GLY B 1 6 ? -51.656 2.012 16.797 1 33.41 6 GLY B CA 1
ATOM 4548 C C . GLY B 1 6 ? -50.781 0.784 16.938 1 33.41 6 GLY B C 1
ATOM 4549 O O . GLY B 1 6 ? -50.031 0.662 17.922 1 33.41 6 GLY B O 1
ATOM 4550 N N . SER B 1 7 ? -51.219 -0.405 16.609 1 36.12 7 SER B N 1
ATOM 4551 C CA . SER B 1 7 ? -50.469 -1.654 16.562 1 36.12 7 SER B CA 1
ATOM 4552 C C . SER B 1 7 ? -49.094 -1.448 15.945 1 36.12 7 SER B C 1
ATOM 4554 O O . SER B 1 7 ? -49 -0.981 14.812 1 36.12 7 SER B O 1
ATOM 4556 N N . SER B 1 8 ? -48.062 -1.114 16.719 1 40.59 8 SER B N 1
ATOM 4557 C CA . SER B 1 8 ? -46.656 -0.982 16.359 1 40.59 8 SER B CA 1
ATOM 4558 C C . SER B 1 8 ? -46.25 -2.076 15.383 1 40.59 8 SER B C 1
ATOM 4560 O O . SER B 1 8 ? -46.562 -3.25 15.586 1 40.59 8 SER B O 1
ATOM 4562 N N . PRO B 1 9 ? -46.156 -1.86 14.078 1 45.5 9 PRO B N 1
ATOM 4563 C CA . PRO B 1 9 ? -45.75 -2.873 13.102 1 45.5 9 PRO B CA 1
ATOM 4564 C C . PRO B 1 9 ? -44.688 -3.828 13.648 1 45.5 9 PRO B C 1
ATOM 4566 O O . PRO B 1 9 ? -43.781 -3.396 14.344 1 45.5 9 PRO B O 1
ATOM 4569 N N . THR B 1 10 ? -44.938 -4.984 14.109 1 49.66 10 THR B N 1
ATOM 4570 C CA . THR B 1 10 ? -44.156 -6.051 14.719 1 49.66 10 THR B CA 1
ATOM 4571 C C . THR B 1 10 ? -42.906 -6.328 13.906 1 49.66 10 THR B C 1
ATOM 4573 O O . THR B 1 10 ? -42.969 -6.656 12.719 1 49.66 10 THR B O 1
ATOM 4576 N N . VAL B 1 11 ? -41.781 -5.629 14.008 1 60.41 11 VAL B N 1
ATOM 4577 C CA . VAL B 1 11 ? -40.469 -5.859 13.422 1 60.41 11 VAL B CA 1
ATOM 4578 C C . VAL B 1 11 ? -40.094 -7.336 13.555 1 60.41 11 VAL B C 1
ATOM 4580 O O . VAL B 1 11 ? -40.312 -7.941 14.609 1 60.41 11 VAL B O 1
ATOM 4583 N N . HIS B 1 12 ? -40.062 -8.148 12.445 1 71.38 12 HIS B N 1
ATOM 4584 C CA . HIS B 1 12 ? -39.625 -9.539 12.438 1 71.38 12 HIS B CA 1
ATOM 4585 C C . HIS B 1 12 ? -38.344 -9.719 13.242 1 71.38 12 HIS B C 1
ATOM 4587 O O . HIS B 1 12 ? -37.375 -8.977 13.047 1 71.38 12 HIS B O 1
ATOM 4593 N N . LYS B 1 13 ? -38.5 -10.562 14.336 1 83 13 LYS B N 1
ATOM 4594 C CA . LYS B 1 13 ? -37.312 -10.836 15.18 1 83 13 LYS B CA 1
ATOM 4595 C C . LYS B 1 13 ? -36.281 -11.625 14.406 1 83 13 LYS B C 1
ATOM 4597 O O . LYS B 1 13 ? -36.562 -12.703 13.883 1 83 13 LYS B O 1
ATOM 4602 N N . LEU B 1 14 ? -35.125 -11.094 14.266 1 89.56 14 LEU B N 1
ATOM 4603 C CA . LEU B 1 14 ? -34 -11.625 13.492 1 89.56 14 LEU B CA 1
ATOM 4604 C C . LEU B 1 14 ? -33.25 -12.695 14.273 1 89.56 14 LEU B C 1
ATOM 4606 O O . LEU B 1 14 ? -33.031 -12.539 15.477 1 89.56 14 LEU B O 1
ATOM 4610 N N . ASP B 1 15 ? -33.094 -13.859 13.758 1 94.06 15 ASP B N 1
ATOM 4611 C CA . ASP B 1 15 ? -32.156 -14.82 14.336 1 94.06 15 ASP B CA 1
ATOM 4612 C C . ASP B 1 15 ? -30.719 -14.297 14.25 1 94.06 15 ASP B C 1
ATOM 4614 O O . ASP B 1 15 ? -30.109 -14.305 13.18 1 94.06 15 ASP B O 1
ATOM 4618 N N . MET B 1 16 ? -30.25 -13.984 15.383 1 94.88 16 MET B N 1
ATOM 4619 C CA . MET B 1 16 ? -28.953 -13.312 15.438 1 94.88 16 MET B CA 1
ATOM 4620 C C . MET B 1 16 ? -27.828 -14.258 15.039 1 94.88 16 MET B C 1
ATOM 4622 O O . MET B 1 16 ? -26.797 -13.82 14.516 1 94.88 16 MET B O 1
ATOM 4626 N N . ARG B 1 17 ? -27.969 -15.516 15.352 1 94.81 17 ARG B N 1
ATOM 4627 C CA . ARG B 1 17 ? -26.938 -16.469 14.977 1 94.81 17 ARG B CA 1
ATOM 4628 C C . ARG B 1 17 ? -26.75 -16.516 13.461 1 94.81 17 ARG B C 1
ATOM 4630 O O . ARG B 1 17 ? -25.625 -16.5 12.961 1 94.81 17 ARG B O 1
ATOM 4637 N N . VAL B 1 18 ? -27.859 -16.578 12.797 1 96.38 18 VAL B N 1
ATOM 4638 C CA . VAL B 1 18 ? -27.828 -16.625 11.336 1 96.38 18 VAL B CA 1
ATOM 4639 C C . VAL B 1 18 ? -27.297 -15.305 10.781 1 96.38 18 VAL B C 1
ATOM 4641 O O . VAL B 1 18 ? -26.469 -15.297 9.875 1 96.38 18 VAL B O 1
ATOM 4644 N N . PHE B 1 19 ? -27.75 -14.195 11.344 1 96.94 19 PHE B N 1
ATOM 4645 C CA . PHE B 1 19 ? -27.344 -12.883 10.875 1 96.94 19 PHE B CA 1
ATOM 4646 C C . PHE B 1 19 ? -25.844 -12.68 11.07 1 96.94 19 PHE B C 1
ATOM 4648 O O . PHE B 1 19 ? -25.156 -12.188 10.172 1 96.94 19 PHE B O 1
ATOM 4655 N N . ARG B 1 20 ? -25.312 -13.117 12.18 1 97 20 ARG B N 1
ATOM 4656 C CA . ARG B 1 20 ? -23.891 -13.016 12.477 1 97 20 ARG B CA 1
ATOM 4657 C C . ARG B 1 20 ? -23.062 -13.852 11.5 1 97 20 ARG B C 1
ATOM 4659 O O . ARG B 1 20 ? -21.984 -13.43 11.07 1 97 20 ARG B O 1
ATOM 4666 N N . GLU B 1 21 ? -23.547 -14.977 11.234 1 97.38 21 GLU B N 1
ATOM 4667 C CA . GLU B 1 21 ? -22.859 -15.828 10.266 1 97.38 21 GLU B CA 1
ATOM 4668 C C . GLU B 1 21 ? -22.812 -15.172 8.891 1 97.38 21 GLU B C 1
ATOM 4670 O O . GLU B 1 21 ? -21.797 -15.25 8.203 1 97.38 21 GLU B O 1
ATOM 4675 N N . MET B 1 22 ? -23.922 -14.547 8.531 1 97.44 22 MET B N 1
ATOM 4676 C CA . MET B 1 22 ? -23.969 -13.867 7.242 1 97.44 22 MET B CA 1
ATOM 4677 C C . MET B 1 22 ? -22.953 -12.727 7.188 1 97.44 22 MET B C 1
ATOM 4679 O O . MET B 1 22 ? -22.281 -12.531 6.172 1 97.44 22 MET B O 1
ATOM 4683 N N . ILE B 1 23 ? -22.828 -11.984 8.25 1 97.81 23 ILE B N 1
ATOM 4684 C CA . ILE B 1 23 ? -21.875 -10.875 8.312 1 97.81 23 ILE B CA 1
ATOM 4685 C C . ILE B 1 23 ? -20.438 -11.422 8.305 1 97.81 23 ILE B C 1
ATOM 4687 O O . ILE B 1 23 ? -19.562 -10.852 7.652 1 97.81 23 ILE B O 1
ATOM 4691 N N . ALA B 1 24 ? -20.219 -12.508 9.023 1 97.88 24 ALA B N 1
ATOM 4692 C CA . ALA B 1 24 ? -18.906 -13.141 9.023 1 97.88 24 ALA B CA 1
ATOM 4693 C C . ALA B 1 24 ? -18.5 -13.57 7.609 1 97.88 24 ALA B C 1
ATOM 4695 O O . ALA B 1 24 ? -17.359 -13.398 7.199 1 97.88 24 ALA B O 1
ATOM 4696 N N . MET B 1 25 ? -19.469 -14.102 6.867 1 97.31 25 MET B N 1
ATOM 4697 C CA . MET B 1 25 ? -19.234 -14.477 5.477 1 97.31 25 MET B CA 1
ATOM 4698 C C . MET B 1 25 ? -18.859 -13.258 4.637 1 97.31 25 MET B C 1
ATOM 4700 O O . MET B 1 25 ? -18.031 -13.352 3.729 1 97.31 25 MET B O 1
ATOM 4704 N N . ALA B 1 26 ? -19.516 -12.148 4.93 1 96.81 26 ALA B N 1
ATOM 4705 C CA . ALA B 1 26 ? -19.219 -10.906 4.227 1 96.81 26 ALA B CA 1
ATOM 4706 C C . ALA B 1 26 ? -17.797 -10.438 4.527 1 96.81 26 ALA B C 1
ATOM 4708 O O . ALA B 1 26 ? -17.078 -10 3.627 1 96.81 26 ALA B O 1
ATOM 4709 N N . ILE B 1 27 ? -17.375 -10.547 5.793 1 95.94 27 ILE B N 1
ATOM 4710 C CA . ILE B 1 27 ? -16.031 -10.172 6.207 1 95.94 27 ILE B CA 1
ATOM 4711 C C . ILE B 1 27 ? -15 -11.023 5.457 1 95.94 27 ILE B C 1
ATOM 4713 O O . ILE B 1 27 ? -14 -10.5 4.957 1 95.94 27 ILE B O 1
ATOM 4717 N N . ILE B 1 28 ? -15.242 -12.25 5.297 1 94.62 28 ILE B N 1
ATOM 4718 C CA . ILE B 1 28 ? -14.336 -13.203 4.66 1 94.62 28 ILE B CA 1
ATOM 4719 C C . ILE B 1 28 ? -14.273 -12.922 3.16 1 94.62 28 ILE B C 1
ATOM 4721 O O . ILE B 1 28 ? -13.188 -12.703 2.609 1 94.62 28 ILE B O 1
ATOM 4725 N N . GLU B 1 29 ? -15.383 -12.867 2.5 1 93.06 29 GLU B N 1
ATOM 4726 C CA . GLU B 1 29 ? -15.438 -12.852 1.041 1 93.06 29 GLU B CA 1
ATOM 4727 C C . GLU B 1 29 ? -15.023 -11.492 0.485 1 93.06 29 GLU B C 1
ATOM 4729 O O . GLU B 1 29 ? -14.469 -11.406 -0.614 1 93.06 29 GLU B O 1
ATOM 4734 N N . HIS B 1 30 ? -15.312 -10.469 1.225 1 91.19 30 HIS B N 1
ATOM 4735 C CA . HIS B 1 30 ? -15.078 -9.141 0.675 1 91.19 30 HIS B CA 1
ATOM 4736 C C . HIS B 1 30 ? -13.914 -8.445 1.387 1 91.19 30 HIS B C 1
ATOM 4738 O O . HIS B 1 30 ? -13.734 -7.234 1.255 1 91.19 30 HIS B O 1
ATOM 4744 N N . ASP B 1 31 ? -13.18 -9.148 2.223 1 87.44 31 ASP B N 1
ATOM 4745 C CA . ASP B 1 31 ? -11.969 -8.68 2.895 1 87.44 31 ASP B CA 1
ATOM 4746 C C . ASP B 1 31 ? -12.266 -7.461 3.768 1 87.44 31 ASP B C 1
ATOM 4748 O O . ASP B 1 31 ? -11.523 -6.477 3.744 1 87.44 31 ASP B O 1
ATOM 4752 N N . LEU B 1 32 ? -13.398 -7.418 4.41 1 92.38 32 LEU B N 1
ATOM 4753 C CA . LEU B 1 32 ? -13.711 -6.367 5.375 1 92.38 32 LEU B CA 1
ATOM 4754 C C . LEU B 1 32 ? -12.953 -6.59 6.684 1 92.38 32 LEU B C 1
ATOM 4756 O O . LEU B 1 32 ? -12.766 -7.734 7.105 1 92.38 32 LEU B O 1
ATOM 4760 N N . PRO B 1 33 ? -12.477 -5.477 7.332 1 90.94 33 PRO B N 1
ATOM 4761 C CA . PRO B 1 33 ? -11.859 -5.656 8.648 1 90.94 33 PRO B CA 1
ATOM 4762 C C . PRO B 1 33 ? -12.852 -6.141 9.703 1 90.94 33 PRO B C 1
ATOM 4764 O O . PRO B 1 33 ? -14.062 -5.941 9.555 1 90.94 33 PRO B O 1
ATOM 4767 N N . TYR B 1 34 ? -12.352 -6.766 10.773 1 93.5 34 TYR B N 1
ATOM 4768 C CA . TYR B 1 34 ? -13.219 -7.215 11.859 1 93.5 34 TYR B CA 1
ATOM 4769 C C . TYR B 1 34 ? -13.945 -6.039 12.508 1 93.5 34 TYR B C 1
ATOM 4771 O O . TYR B 1 34 ? -15.07 -6.18 12.977 1 93.5 34 TYR B O 1
ATOM 4779 N N . SER B 1 35 ? -13.344 -4.867 12.477 1 93.62 35 SER B N 1
ATOM 4780 C CA . SER B 1 35 ? -13.898 -3.67 13.102 1 93.62 35 SER B CA 1
ATOM 4781 C C . SER B 1 35 ? -15.125 -3.168 12.336 1 93.62 35 SER B C 1
ATOM 4783 O O . SER B 1 35 ? -15.844 -2.287 12.82 1 93.62 35 SER B O 1
ATOM 4785 N N . PHE B 1 36 ? -15.422 -3.773 11.234 1 95.12 36 PHE B N 1
ATOM 4786 C CA . PHE B 1 36 ? -16.578 -3.422 10.422 1 95.12 36 PHE B CA 1
ATOM 4787 C C . PHE B 1 36 ? -17.859 -3.469 11.258 1 95.12 36 PHE B C 1
ATOM 4789 O O . PHE B 1 36 ? -18.719 -2.596 11.133 1 95.12 36 PHE B O 1
ATOM 4796 N N . VAL B 1 37 ? -17.906 -4.426 12.109 1 97.31 37 VAL B N 1
ATOM 4797 C CA . VAL B 1 37 ? -19.141 -4.648 12.875 1 97.31 37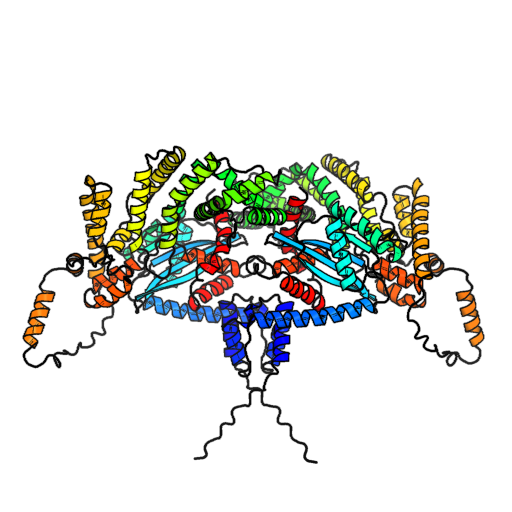 VAL B CA 1
ATOM 4798 C C . VAL B 1 37 ? -19.297 -3.553 13.93 1 97.31 37 VAL B C 1
ATOM 4800 O O . VAL B 1 37 ? -20.359 -3.404 14.523 1 97.31 37 VAL B O 1
ATOM 4803 N N . GLU B 1 38 ? -18.234 -2.805 14.125 1 96.75 38 GLU B N 1
ATOM 4804 C CA . GLU B 1 38 ? -18.266 -1.754 15.133 1 96.75 38 GLU B CA 1
ATOM 4805 C C . GLU B 1 38 ? -18.391 -0.374 14.5 1 96.75 38 GLU B C 1
ATOM 4807 O O . GLU B 1 38 ? -18.453 0.637 15.203 1 96.75 38 GLU B O 1
ATOM 4812 N N . TYR B 1 39 ? -18.406 -0.3 13.172 1 95.81 39 TYR B N 1
ATOM 4813 C CA . TYR B 1 39 ? -18.547 0.988 12.508 1 95.81 39 TYR B CA 1
ATOM 4814 C C . TYR B 1 39 ? -19.844 1.674 12.922 1 95.81 39 TYR B C 1
ATOM 4816 O O . TYR B 1 39 ? -20.922 1.124 12.734 1 95.81 39 TYR B O 1
ATOM 4824 N N . ARG B 1 40 ? -19.766 2.865 13.438 1 95.5 40 ARG B N 1
ATOM 4825 C CA . ARG B 1 40 ? -20.906 3.588 14 1 95.5 40 ARG B CA 1
ATOM 4826 C C . ARG B 1 40 ? -22 3.775 12.961 1 95.5 40 ARG B C 1
ATOM 4828 O O . ARG B 1 40 ? -23.172 3.52 13.234 1 95.5 40 ARG B O 1
ATOM 4835 N N . ARG B 1 41 ? -21.609 4.133 11.695 1 96 41 ARG B N 1
ATOM 4836 C CA . ARG B 1 41 ? -22.594 4.426 10.664 1 96 41 ARG B CA 1
ATOM 4837 C C . ARG B 1 41 ? -23.266 3.145 10.164 1 96 41 ARG B C 1
ATOM 4839 O O . ARG B 1 41 ? -24.438 3.148 9.805 1 96 41 ARG B O 1
ATOM 4846 N N . ILE B 1 42 ? -22.516 2.057 10.18 1 97.06 42 ILE B N 1
ATOM 4847 C CA . ILE B 1 42 ? -23.078 0.774 9.781 1 97.06 42 ILE B CA 1
ATOM 4848 C C . ILE B 1 42 ? -24.094 0.306 10.82 1 97.06 42 ILE B C 1
ATOM 4850 O O . ILE B 1 42 ? -25.188 -0.144 10.469 1 97.06 42 ILE B O 1
ATOM 4854 N N . ARG B 1 43 ? -23.75 0.459 12.062 1 97.31 43 ARG B N 1
ATOM 4855 C CA . ARG B 1 43 ? -24.656 0.088 13.141 1 97.31 43 ARG B CA 1
ATOM 4856 C C . ARG B 1 43 ? -25.953 0.897 13.062 1 97.31 43 ARG B C 1
ATOM 4858 O O . ARG B 1 43 ? -27.047 0.354 13.25 1 97.31 43 ARG B O 1
ATOM 4865 N N . MET B 1 44 ? -25.844 2.178 12.75 1 96.81 44 MET B N 1
ATOM 4866 C CA . MET B 1 44 ? -27.016 3.037 12.633 1 96.81 44 MET B CA 1
ATOM 4867 C C . MET B 1 44 ? -27.906 2.582 11.484 1 96.81 44 MET B C 1
ATOM 4869 O O . MET B 1 44 ? -29.141 2.518 11.633 1 96.81 44 MET B O 1
ATOM 4873 N N . ALA B 1 45 ? -27.297 2.271 10.367 1 97 45 ALA B N 1
ATOM 4874 C CA . ALA B 1 45 ? -28.062 1.827 9.195 1 97 45 ALA B CA 1
ATOM 4875 C C . ALA B 1 45 ? -28.75 0.498 9.469 1 97 45 ALA B C 1
ATOM 4877 O O . ALA B 1 45 ? -29.922 0.311 9.094 1 97 45 ALA B O 1
ATOM 4878 N N . LEU B 1 46 ? -28.031 -0.407 10.133 1 96.31 46 LEU B N 1
ATOM 4879 C CA . LEU B 1 46 ? -28.594 -1.72 10.438 1 96.31 46 LEU B CA 1
ATOM 4880 C C . LEU B 1 46 ? -29.719 -1.604 11.445 1 96.31 46 LEU B C 1
ATOM 4882 O O . LEU B 1 46 ? -30.734 -2.297 11.32 1 96.31 46 LEU B O 1
ATOM 4886 N N . ALA B 1 47 ? -29.547 -0.735 12.445 1 95.44 47 ALA B N 1
ATOM 4887 C CA . ALA B 1 47 ? -30.594 -0.506 13.422 1 95.44 47 ALA B CA 1
ATOM 4888 C C . ALA B 1 47 ? -31.844 0.059 12.758 1 95.44 47 ALA B C 1
ATOM 4890 O O . ALA B 1 47 ? -32.969 -0.271 13.156 1 95.44 47 ALA B O 1
ATOM 4891 N N . TYR B 1 48 ? -31.656 0.922 11.797 1 95.12 48 TYR B N 1
ATOM 4892 C CA . TYR B 1 48 ? -32.781 1.487 11.039 1 95.12 48 TYR B CA 1
ATOM 4893 C C . TYR B 1 48 ? -33.469 0.414 10.219 1 95.12 48 TYR B C 1
ATOM 4895 O O . TYR B 1 48 ? -34.688 0.406 10.117 1 95.12 48 TYR B O 1
ATOM 4903 N N . ALA B 1 49 ? -32.719 -0.48 9.664 1 94.25 49 ALA B N 1
ATOM 4904 C CA . ALA B 1 49 ? -33.281 -1.549 8.836 1 94.25 49 ALA B CA 1
ATOM 4905 C C . ALA B 1 49 ? -34.062 -2.545 9.68 1 94.25 49 ALA B C 1
ATOM 4907 O O . ALA B 1 49 ? -35.125 -3.023 9.258 1 94.25 49 ALA B O 1
ATOM 4908 N N . ASN B 1 50 ? -33.5 -2.887 10.875 1 94.38 50 ASN B N 1
ATOM 4909 C CA . ASN B 1 50 ? -34.156 -3.822 11.805 1 94.38 50 ASN B CA 1
ATOM 4910 C C . ASN B 1 50 ? -33.719 -3.541 13.242 1 94.38 50 ASN B C 1
ATOM 4912 O O . ASN B 1 50 ? -32.625 -3.861 13.648 1 94.38 50 ASN B O 1
ATOM 4916 N N . SER B 1 51 ? -34.594 -3.014 14 1 92.56 51 SER B N 1
ATOM 4917 C CA . SER B 1 51 ? -34.312 -2.518 15.344 1 92.56 51 SER B CA 1
ATOM 4918 C C . SER B 1 51 ? -34.031 -3.666 16.312 1 92.56 51 SER B C 1
ATOM 4920 O O . SER B 1 51 ? -33.562 -3.445 17.422 1 92.56 51 SER B O 1
ATOM 4922 N N . THR B 1 52 ? -34.219 -4.883 15.891 1 93 52 THR B N 1
ATOM 4923 C CA . THR B 1 52 ? -34.031 -6.023 16.781 1 93 52 THR B CA 1
ATOM 4924 C C . THR B 1 52 ? -32.594 -6.508 16.75 1 93 52 THR B C 1
ATOM 4926 O O . THR B 1 52 ? -32.219 -7.398 17.516 1 93 52 THR B O 1
ATOM 4929 N N . ILE B 1 53 ? -31.844 -5.93 15.914 1 95.19 53 ILE B N 1
ATOM 4930 C CA . ILE B 1 53 ? -30.453 -6.344 15.773 1 95.19 53 ILE B CA 1
ATOM 4931 C C . ILE B 1 53 ? -29.688 -6.004 17.047 1 95.19 53 ILE B C 1
ATOM 4933 O O . ILE B 1 53 ? -29.75 -4.875 17.531 1 95.19 53 ILE B O 1
ATOM 4937 N N . LYS B 1 54 ? -29.031 -7.008 17.578 1 95.56 54 LYS B N 1
ATOM 4938 C CA . LYS B 1 54 ? -28.078 -6.816 18.672 1 95.56 54 LYS B CA 1
ATOM 4939 C C . LYS B 1 54 ? -26.641 -6.781 18.156 1 95.56 54 LYS B C 1
ATOM 4941 O O . LYS B 1 54 ? -26.172 -7.754 17.562 1 95.56 54 LYS B O 1
ATOM 4946 N N . PHE B 1 55 ? -26 -5.738 18.453 1 96.38 55 PHE B N 1
ATOM 4947 C CA . PHE B 1 55 ? -24.672 -5.539 17.891 1 96.38 55 PHE B CA 1
ATOM 4948 C C . PHE B 1 55 ? -23.609 -6.254 18.719 1 96.38 55 PHE B C 1
ATOM 4950 O O . PHE B 1 55 ? -23.828 -6.508 19.906 1 96.38 55 PHE B O 1
ATOM 4957 N N . TRP B 1 56 ? -22.5 -6.656 18.172 1 96.75 56 TRP B N 1
ATOM 4958 C CA . TRP B 1 56 ? -21.438 -7.438 18.797 1 96.75 56 TRP B CA 1
ATOM 4959 C C . TRP B 1 56 ? -20.062 -6.844 18.484 1 96.75 56 TRP B C 1
ATOM 4961 O O . TRP B 1 56 ? -19.953 -5.898 17.703 1 96.75 56 TRP B O 1
ATOM 4971 N N . SER B 1 57 ? -19.016 -7.309 19.062 1 96.81 57 SER B N 1
ATOM 4972 C CA . SER B 1 57 ? -17.672 -6.73 19 1 96.81 57 SER B CA 1
ATOM 4973 C C . SER B 1 57 ? -16.859 -7.363 17.875 1 96.81 57 SER B C 1
ATOM 4975 O O . SER B 1 57 ? -17.25 -8.406 17.328 1 96.81 57 SER B O 1
ATOM 4977 N N . ARG B 1 58 ? -15.812 -6.703 17.594 1 95.06 58 ARG B N 1
ATOM 4978 C CA . ARG B 1 58 ? -14.891 -7.223 16.578 1 95.06 58 ARG B CA 1
ATOM 4979 C C . ARG B 1 58 ? -14.312 -8.562 17.016 1 95.06 58 ARG B C 1
ATOM 4981 O O . ARG B 1 58 ? -14.039 -9.43 16.172 1 95.06 58 ARG B O 1
ATOM 4988 N N . ASN B 1 59 ? -14.117 -8.773 18.266 1 95.19 59 ASN B N 1
ATOM 4989 C CA . ASN B 1 59 ? -13.617 -10.047 18.766 1 95.19 59 ASN B CA 1
ATOM 4990 C C . ASN B 1 59 ? -14.609 -11.18 18.531 1 95.19 59 ASN B C 1
ATOM 4992 O O . ASN B 1 59 ? -14.219 -12.297 18.188 1 95.19 59 ASN B O 1
ATOM 4996 N N . THR B 1 60 ? -15.852 -10.82 18.781 1 96.62 60 THR B N 1
ATOM 4997 C CA . THR B 1 60 ? -16.891 -11.805 18.5 1 96.62 60 THR B CA 1
ATOM 4998 C C . THR B 1 60 ? -16.938 -12.117 17 1 96.62 60 THR B C 1
ATOM 5000 O O . THR B 1 60 ? -17.141 -13.273 16.609 1 96.62 60 THR B O 1
ATOM 5003 N N . ALA B 1 61 ? -16.781 -11.078 16.219 1 96.81 61 ALA B N 1
ATOM 5004 C CA . ALA B 1 61 ? -16.734 -11.281 14.766 1 96.81 61 ALA B CA 1
ATOM 5005 C C . ALA B 1 61 ? -15.602 -12.219 14.375 1 96.81 61 ALA B C 1
ATOM 5007 O O . ALA B 1 61 ? -15.773 -13.086 13.516 1 96.81 61 ALA B O 1
ATOM 5008 N N . ALA B 1 62 ? -14.414 -12.039 14.961 1 95.69 62 ALA B N 1
ATOM 5009 C CA . ALA B 1 62 ? -13.266 -12.906 14.703 1 95.69 62 ALA B CA 1
ATOM 5010 C C . ALA B 1 62 ? -13.57 -14.352 15.086 1 95.69 62 ALA B C 1
ATOM 5012 O O . ALA B 1 62 ? -13.211 -15.281 14.367 1 95.69 62 ALA B O 1
ATOM 5013 N N . ALA B 1 63 ? -14.227 -14.492 16.203 1 96.88 63 ALA B N 1
ATOM 5014 C CA . ALA B 1 63 ? -14.617 -15.828 16.656 1 96.88 63 ALA B CA 1
ATOM 5015 C C . ALA B 1 63 ? -15.594 -16.469 15.672 1 96.88 63 ALA B C 1
ATOM 5017 O O . ALA B 1 63 ? -15.523 -17.672 15.422 1 96.88 63 ALA B O 1
ATOM 5018 N N . ASP B 1 64 ? -16.531 -15.68 15.18 1 97.56 64 ASP B N 1
ATOM 5019 C CA . ASP B 1 64 ? -17.484 -16.172 14.195 1 97.56 64 ASP B CA 1
ATOM 5020 C C . ASP B 1 64 ? -16.781 -16.656 12.93 1 97.56 64 ASP B C 1
ATOM 5022 O O . ASP B 1 64 ? -17.141 -17.688 12.359 1 97.56 64 ASP B O 1
ATOM 5026 N N . VAL B 1 65 ? -15.789 -15.914 12.5 1 97 65 VAL B N 1
ATOM 5027 C CA . VAL B 1 65 ? -15.023 -16.281 11.312 1 97 65 VAL B CA 1
ATOM 5028 C C . VAL B 1 65 ? -14.266 -17.578 11.57 1 97 65 VAL B C 1
ATOM 5030 O O . VAL B 1 65 ? -14.227 -18.453 10.703 1 97 65 VAL B O 1
ATOM 5033 N N . LEU B 1 66 ? -13.68 -17.719 12.727 1 96.94 66 LEU B N 1
ATOM 5034 C CA . LEU B 1 66 ? -12.945 -18.922 13.086 1 96.94 66 LEU B CA 1
ATOM 5035 C C . LEU B 1 66 ? -13.867 -20.141 13.07 1 96.94 66 LEU B C 1
ATOM 5037 O O . LEU B 1 66 ? -13.461 -21.234 12.672 1 96.94 66 LEU B O 1
ATOM 5041 N N . LYS B 1 67 ? -15.086 -19.922 13.539 1 97.38 67 LYS B N 1
ATOM 5042 C CA . LYS B 1 67 ? -16.062 -21 13.508 1 97.38 67 LYS B CA 1
ATOM 5043 C C . LYS B 1 67 ? -16.359 -21.453 12.078 1 97.38 67 LYS B C 1
ATOM 5045 O O . LYS B 1 67 ? -16.438 -22.641 11.797 1 97.38 67 LYS B O 1
ATOM 5050 N N . ILE B 1 68 ? -16.531 -20.484 11.234 1 97.62 68 ILE B N 1
ATOM 5051 C CA . ILE B 1 68 ? -16.781 -20.781 9.828 1 97.62 68 ILE B CA 1
ATOM 5052 C C . ILE B 1 68 ? -15.57 -21.484 9.227 1 97.62 68 ILE B C 1
ATOM 5054 O O . ILE B 1 68 ? -15.719 -22.453 8.477 1 97.62 68 ILE B O 1
ATOM 5058 N N . PHE B 1 69 ? -14.414 -21.078 9.617 1 97 69 PHE B N 1
ATOM 5059 C CA . PHE B 1 69 ? -13.164 -21.672 9.172 1 97 69 PHE B CA 1
ATOM 5060 C C . PHE B 1 69 ? -13.109 -23.156 9.531 1 97 69 PHE B C 1
ATOM 5062 O O . PHE B 1 69 ? -12.82 -24 8.68 1 97 69 PHE B O 1
ATOM 5069 N N . GLU B 1 70 ? -13.359 -23.406 10.734 1 97.62 70 GLU B N 1
ATOM 5070 C CA . GLU B 1 70 ? -13.305 -24.781 11.203 1 97.62 70 GLU B CA 1
ATOM 5071 C C . GLU B 1 70 ? -14.336 -25.641 10.484 1 97.62 70 GLU B C 1
ATOM 5073 O O . GLU B 1 70 ? -14.055 -26.797 10.133 1 97.62 70 GLU B O 1
ATOM 5078 N N . LYS B 1 71 ? -15.453 -25.062 10.32 1 97.5 71 LYS B N 1
ATOM 5079 C CA . LYS B 1 71 ? -16.516 -25.781 9.633 1 97.5 71 LYS B CA 1
ATOM 5080 C C . LYS B 1 71 ? -16.125 -26.094 8.188 1 97.5 71 LYS B C 1
ATOM 5082 O O . LYS B 1 71 ? -16.266 -27.219 7.73 1 97.5 71 LYS B O 1
ATOM 5087 N N . GLU B 1 72 ? -15.672 -25.078 7.508 1 97.5 72 GLU B N 1
ATOM 5088 C CA . GLU B 1 72 ? -15.289 -25.25 6.109 1 97.5 72 GLU B CA 1
ATOM 5089 C C . GLU B 1 72 ? -14.055 -26.141 5.977 1 97.5 72 GLU B C 1
ATOM 5091 O O . GLU B 1 72 ? -13.922 -26.875 5 1 97.5 72 GLU B O 1
ATOM 5096 N N . LYS B 1 73 ? -13.133 -26.031 6.922 1 97.25 73 LYS B N 1
ATOM 5097 C CA . LYS B 1 73 ? -11.953 -26.906 6.953 1 97.25 73 LYS B CA 1
ATOM 5098 C C . LYS B 1 73 ? -12.359 -28.375 7.031 1 97.25 73 LYS B C 1
ATOM 5100 O O . LYS B 1 73 ? -11.836 -29.203 6.289 1 97.25 73 LYS B O 1
ATOM 5105 N N . ASN B 1 74 ? -13.289 -28.672 7.863 1 97.25 74 ASN B N 1
ATOM 5106 C CA . ASN B 1 74 ? -13.766 -30.047 8.016 1 97.25 74 ASN B CA 1
ATOM 5107 C C . ASN B 1 74 ? -14.453 -30.547 6.746 1 97.25 74 ASN B C 1
ATOM 5109 O O . ASN B 1 74 ? -14.289 -31.703 6.359 1 97.25 74 ASN B O 1
ATOM 5113 N N . LYS B 1 75 ? -15.203 -29.656 6.207 1 97.12 75 LYS B N 1
ATOM 5114 C CA . LYS B 1 75 ? -15.852 -30 4.949 1 97.12 75 LYS B CA 1
ATOM 5115 C C . LYS B 1 75 ? -14.828 -30.344 3.875 1 97.12 75 LYS B C 1
ATOM 5117 O O . LYS B 1 75 ? -14.969 -31.344 3.166 1 97.12 75 LYS B O 1
ATOM 5122 N N . LEU B 1 76 ? -13.836 -29.531 3.746 1 97 76 LEU B N 1
ATOM 5123 C CA . LEU B 1 76 ? -12.805 -29.766 2.738 1 97 76 LEU B CA 1
ATOM 5124 C C . LEU B 1 76 ? -12.023 -31.031 3.035 1 97 76 LEU B C 1
ATOM 5126 O O . LEU B 1 76 ? -11.688 -31.781 2.119 1 97 76 LEU B O 1
ATOM 5130 N N . ARG B 1 77 ? -11.75 -31.234 4.289 1 96.75 77 ARG B N 1
ATOM 5131 C CA . ARG B 1 77 ? -11.062 -32.469 4.695 1 96.75 77 ARG B CA 1
ATOM 5132 C C . ARG B 1 77 ? -11.852 -33.688 4.258 1 96.75 77 ARG B C 1
ATOM 5134 O O . ARG B 1 77 ? -11.273 -34.656 3.76 1 96.75 77 ARG B O 1
ATOM 5141 N N . GLU B 1 78 ? -13.109 -33.625 4.438 1 95.69 78 GLU B N 1
ATOM 5142 C CA . GLU B 1 78 ? -13.977 -34.719 4.035 1 95.69 78 GLU B CA 1
ATOM 5143 C C . GLU B 1 78 ? -13.961 -34.906 2.521 1 95.69 78 GLU B C 1
ATOM 5145 O O . GLU B 1 78 ? -13.891 -36.062 2.035 1 95.69 78 GLU B O 1
ATOM 5150 N N . ILE B 1 79 ? -14.008 -33.875 1.844 1 95.62 79 ILE B N 1
ATOM 5151 C CA . ILE B 1 79 ? -13.984 -33.906 0.386 1 95.62 79 ILE B CA 1
ATOM 5152 C C . ILE B 1 79 ? -12.688 -34.562 -0.087 1 95.62 79 ILE B C 1
ATOM 5154 O O . ILE B 1 79 ? -12.711 -35.469 -0.925 1 95.62 79 ILE B O 1
ATOM 5158 N N . LEU B 1 80 ? -11.555 -34.219 0.438 1 95.94 80 LEU B N 1
ATOM 5159 C CA . LEU B 1 80 ? -10.242 -34.688 0.009 1 95.94 80 LEU B CA 1
ATOM 5160 C C . LEU B 1 80 ? -10.047 -36.156 0.377 1 95.94 80 LEU B C 1
ATOM 5162 O O . LEU B 1 80 ? -9.367 -36.875 -0.338 1 95.94 80 LEU B O 1
ATOM 5166 N N . THR B 1 81 ? -10.664 -36.5 1.471 1 91.75 81 THR B N 1
ATOM 5167 C CA . THR B 1 81 ? -10.602 -37.875 1.882 1 91.75 81 THR B CA 1
ATOM 5168 C C . THR B 1 81 ? -11.414 -38.781 0.943 1 91.75 81 THR B C 1
ATOM 5170 O O . THR B 1 81 ? -11.047 -39.906 0.675 1 91.75 81 THR B O 1
ATOM 5173 N N . ASN B 1 82 ? -12.469 -38.188 0.427 1 91.38 82 ASN B N 1
ATOM 5174 C CA . ASN B 1 82 ? -13.398 -38.969 -0.368 1 91.38 82 ASN B CA 1
ATOM 5175 C C . ASN B 1 82 ? -13.023 -38.969 -1.847 1 91.38 82 ASN B C 1
ATOM 5177 O O . ASN B 1 82 ? -13.539 -39.781 -2.627 1 91.38 82 ASN B O 1
ATOM 5181 N N . VAL B 1 83 ? -12.172 -38.125 -2.215 1 92.56 83 VAL B N 1
ATOM 5182 C CA . VAL B 1 83 ? -11.703 -38.156 -3.598 1 92.56 83 VAL B CA 1
ATOM 5183 C C . VAL B 1 83 ? -10.906 -39.438 -3.846 1 92.56 83 VAL B C 1
ATOM 5185 O O . VAL B 1 83 ? -9.977 -39.75 -3.1 1 92.56 83 VAL B O 1
ATOM 5188 N N . PRO B 1 84 ? -11.305 -40.156 -4.777 1 89.38 84 PRO B N 1
ATOM 5189 C CA . PRO B 1 84 ? -10.656 -41.469 -4.965 1 89.38 84 PRO B CA 1
ATOM 5190 C C . PRO B 1 84 ? -9.211 -41.344 -5.438 1 89.38 84 PRO B C 1
ATOM 5192 O O . PRO B 1 84 ? -8.375 -42.188 -5.105 1 89.38 84 PRO B O 1
ATOM 5195 N N . ASN B 1 85 ? -8.898 -40.375 -6.137 1 93.69 85 ASN B N 1
ATOM 5196 C CA . ASN B 1 85 ? -7.574 -40.219 -6.719 1 93.69 85 ASN B CA 1
ATOM 5197 C C . ASN B 1 85 ? -6.633 -39.469 -5.781 1 93.69 85 ASN B C 1
ATOM 5199 O O . ASN B 1 85 ? -7.027 -39.062 -4.68 1 93.69 85 ASN B O 1
ATOM 5203 N N . ARG B 1 86 ? -5.402 -39.375 -6.145 1 96.5 86 ARG B N 1
ATOM 5204 C CA . ARG B 1 86 ? -4.375 -38.688 -5.352 1 96.5 86 ARG B CA 1
ATOM 5205 C C . ARG B 1 86 ? -4.418 -37.188 -5.566 1 96.5 86 ARG B C 1
ATOM 5207 O O . ARG B 1 86 ? -5.199 -36.688 -6.379 1 96.5 86 ARG B O 1
ATOM 5214 N N . VAL B 1 87 ? -3.645 -36.5 -4.727 1 97 87 VAL B N 1
ATOM 5215 C CA . VAL B 1 87 ? -3.619 -35.062 -4.785 1 97 87 VAL B CA 1
ATOM 5216 C C . VAL B 1 87 ? -2.203 -34.562 -5.098 1 97 87 VAL B C 1
ATOM 5218 O O . VAL B 1 87 ? -1.225 -35.156 -4.629 1 97 87 VAL B O 1
ATOM 5221 N N . CYS B 1 88 ? -2.115 -33.594 -5.934 1 97.12 88 CYS B N 1
ATOM 5222 C CA . CYS B 1 88 ? -0.852 -32.906 -6.172 1 97.12 88 CYS B CA 1
ATOM 5223 C C . CYS B 1 88 ? -0.744 -31.641 -5.309 1 97.12 88 CYS B C 1
ATOM 5225 O O . CYS B 1 88 ? -1.758 -31.047 -4.941 1 97.12 88 CYS B O 1
ATOM 5227 N N . LEU B 1 89 ? 0.505 -31.25 -4.953 1 96.31 89 LEU B N 1
ATOM 5228 C CA . LEU B 1 89 ? 0.705 -30.141 -4.027 1 96.31 89 LEU B CA 1
ATOM 5229 C C . LEU B 1 89 ? 1.605 -29.078 -4.641 1 96.31 89 LEU B C 1
ATOM 5231 O O . LEU B 1 89 ? 2.449 -29.375 -5.484 1 96.31 89 LEU B O 1
ATOM 5235 N N . THR B 1 90 ? 1.366 -27.844 -4.277 1 94.62 90 THR B N 1
ATOM 5236 C CA . THR B 1 90 ? 2.303 -26.75 -4.457 1 94.62 90 THR B CA 1
ATOM 5237 C C . THR B 1 90 ? 2.533 -26.016 -3.137 1 94.62 90 THR B C 1
ATOM 5239 O O . THR B 1 90 ? 1.651 -25.984 -2.275 1 94.62 90 THR B O 1
ATOM 5242 N N . THR B 1 91 ? 3.701 -25.531 -2.91 1 93.12 91 THR B N 1
ATOM 5243 C CA . THR B 1 91 ? 4.008 -24.75 -1.716 1 93.12 91 THR B CA 1
ATOM 5244 C C . THR B 1 91 ? 4.988 -23.625 -2.041 1 93.12 91 THR B C 1
ATOM 5246 O O . THR B 1 91 ? 5.727 -23.703 -3.025 1 93.12 91 THR B O 1
ATOM 5249 N N . ASP B 1 92 ? 4.801 -22.609 -1.388 1 89.69 92 ASP B N 1
ATOM 5250 C CA . ASP B 1 92 ? 5.684 -21.453 -1.523 1 89.69 92 ASP B CA 1
ATOM 5251 C C . ASP B 1 92 ? 5.715 -20.641 -0.238 1 89.69 92 ASP B C 1
ATOM 5253 O O . ASP B 1 92 ? 4.848 -20.781 0.625 1 89.69 92 ASP B O 1
ATOM 5257 N N . LEU B 1 93 ? 6.766 -19.938 -0.101 1 87.81 93 LEU B N 1
ATOM 5258 C CA . LEU B 1 93 ? 6.918 -19.047 1.047 1 87.81 93 LEU B CA 1
ATOM 5259 C C . LEU B 1 93 ? 6.562 -17.609 0.675 1 87.81 93 LEU B C 1
ATOM 5261 O O . LEU B 1 93 ? 6.891 -17.141 -0.419 1 87.81 93 LEU B O 1
ATOM 5265 N N . TRP B 1 94 ? 5.844 -16.969 1.564 1 82 94 TRP B N 1
ATOM 5266 C CA . TRP B 1 94 ? 5.422 -15.586 1.372 1 82 94 TRP B CA 1
ATOM 5267 C C . TRP B 1 94 ? 5.918 -14.703 2.512 1 82 94 TRP B C 1
ATOM 5269 O O . TRP B 1 94 ? 5.785 -15.062 3.686 1 82 94 TRP B O 1
ATOM 5279 N N . ARG B 1 95 ? 6.457 -13.586 2.139 1 79.12 95 ARG B N 1
ATOM 5280 C CA . ARG B 1 95 ? 6.859 -12.602 3.135 1 79.12 95 ARG B CA 1
ATOM 5281 C C . ARG B 1 95 ? 5.848 -11.469 3.221 1 79.12 95 ARG B C 1
ATOM 5283 O O . ARG B 1 95 ? 5.613 -10.758 2.238 1 79.12 95 ARG B O 1
ATOM 5290 N N . ALA B 1 96 ? 5.309 -11.273 4.281 1 79.19 96 ALA B N 1
ATOM 5291 C CA . ALA B 1 96 ? 4.332 -10.203 4.492 1 79.19 96 ALA B CA 1
ATOM 5292 C C . ALA B 1 96 ? 5.016 -8.844 4.559 1 79.19 96 ALA B C 1
ATOM 5294 O O . ALA B 1 96 ? 6.234 -8.758 4.727 1 79.19 96 ALA B O 1
ATOM 5295 N N . ILE B 1 97 ? 4.238 -7.77 4.367 1 73.75 97 ILE B N 1
ATOM 5296 C CA . ILE B 1 97 ? 4.738 -6.402 4.461 1 73.75 97 ILE B CA 1
ATOM 5297 C C . ILE B 1 97 ? 5.301 -6.156 5.863 1 73.75 97 ILE B C 1
ATOM 5299 O O . ILE B 1 97 ? 6.207 -5.34 6.039 1 73.75 97 ILE B O 1
ATOM 5303 N N . THR B 1 98 ? 4.832 -6.883 6.848 1 71.19 98 THR B N 1
ATOM 5304 C CA . THR B 1 98 ? 5.289 -6.777 8.227 1 71.19 98 THR B CA 1
ATOM 5305 C C . THR B 1 98 ? 6.535 -7.629 8.453 1 71.19 98 THR B C 1
ATOM 5307 O O . THR B 1 98 ? 6.977 -7.809 9.586 1 71.19 98 THR B O 1
ATOM 5310 N N . ILE B 1 99 ? 7.098 -8.305 7.367 1 77 99 ILE B N 1
ATOM 5311 C CA . ILE B 1 99 ? 8.383 -9 7.328 1 77 99 ILE B CA 1
ATOM 5312 C C . ILE B 1 99 ? 8.195 -10.453 7.742 1 77 99 ILE B C 1
ATOM 5314 O O . ILE B 1 99 ? 9.078 -11.289 7.523 1 77 99 ILE B O 1
ATOM 5318 N N . GLU B 1 100 ? 7.043 -10.766 8.305 1 83.06 100 GLU B N 1
ATOM 5319 C CA . GLU B 1 100 ? 6.797 -12.141 8.719 1 83.06 100 GLU B CA 1
ATOM 5320 C C . GLU B 1 100 ? 6.664 -13.062 7.512 1 83.06 100 GLU B C 1
ATOM 5322 O O . GLU B 1 100 ? 6.094 -12.68 6.488 1 83.06 100 GLU B O 1
ATOM 5327 N N . GLY B 1 101 ? 7.207 -14.281 7.695 1 86.5 101 GLY B N 1
ATOM 5328 C CA . GLY B 1 101 ? 7.098 -15.273 6.641 1 86.5 101 GLY B CA 1
ATOM 5329 C C . GLY B 1 101 ? 5.898 -16.188 6.809 1 86.5 101 GLY B C 1
ATOM 5330 O O . GLY B 1 101 ? 5.52 -16.531 7.934 1 86.5 101 GLY B O 1
ATOM 5331 N N . TYR B 1 102 ? 5.258 -16.531 5.711 1 87.88 102 TYR B N 1
ATOM 5332 C CA . TYR B 1 102 ? 4.141 -17.484 5.688 1 87.88 102 TYR B CA 1
ATOM 5333 C C . TYR B 1 102 ? 4.402 -18.609 4.699 1 87.88 102 TYR B C 1
ATOM 5335 O O . TYR B 1 102 ? 5.031 -18.406 3.66 1 87.88 102 TYR B O 1
ATOM 5343 N N . LEU B 1 103 ? 3.971 -19.766 5.086 1 92.44 103 LEU B N 1
ATOM 5344 C CA . LEU B 1 103 ? 4.02 -20.922 4.207 1 92.44 103 LEU B CA 1
ATOM 5345 C C . LEU B 1 103 ? 2.631 -21.25 3.664 1 92.44 103 LEU B C 1
ATOM 5347 O O . LEU B 1 103 ? 1.67 -21.344 4.43 1 92.44 103 LEU B O 1
ATOM 5351 N N . CYS B 1 104 ? 2.553 -21.328 2.342 1 92.75 104 CYS B N 1
ATOM 5352 C CA . CYS B 1 104 ? 1.29 -21.641 1.688 1 92.75 104 CYS B CA 1
ATOM 5353 C C . CYS B 1 104 ? 1.326 -23.047 1.098 1 92.75 104 CYS B C 1
ATOM 5355 O O . CYS B 1 104 ? 2.236 -23.391 0.338 1 92.75 104 CYS B O 1
ATOM 5357 N N . LEU B 1 105 ? 0.462 -23.859 1.502 1 95.19 105 LEU B N 1
ATOM 5358 C CA . LEU B 1 105 ? 0.29 -25.203 0.941 1 95.19 105 LEU B CA 1
ATOM 5359 C C . LEU B 1 105 ? -1.033 -25.312 0.192 1 95.19 105 LEU B C 1
ATOM 5361 O O . LEU B 1 105 ? -2.092 -24.984 0.742 1 95.19 105 LEU B O 1
ATOM 5365 N N . THR B 1 106 ? -0.987 -25.688 -1.093 1 94.5 106 THR B N 1
ATOM 5366 C CA . THR B 1 106 ? -2.178 -25.781 -1.93 1 94.5 106 THR B CA 1
ATOM 5367 C C . THR B 1 106 ? -2.326 -27.188 -2.504 1 94.5 106 THR B C 1
ATOM 5369 O O . THR B 1 106 ? -1.341 -27.812 -2.926 1 94.5 106 THR B O 1
ATOM 5372 N N . ALA B 1 107 ? -3.49 -27.672 -2.482 1 95.81 107 ALA B N 1
ATOM 5373 C CA . ALA B 1 107 ? -3.795 -28.969 -3.076 1 95.81 107 ALA B CA 1
ATOM 5374 C C . ALA B 1 107 ? -4.469 -28.812 -4.438 1 95.81 107 ALA B C 1
ATOM 5376 O O . ALA B 1 107 ? -5.309 -27.922 -4.617 1 95.81 107 ALA B O 1
ATOM 5377 N N . HIS B 1 108 ? -4.074 -29.641 -5.398 1 94.88 108 HIS B N 1
ATOM 5378 C CA . HIS B 1 108 ? -4.652 -29.75 -6.734 1 94.88 108 HIS B CA 1
ATOM 5379 C C . HIS B 1 108 ? -5.164 -31.156 -7.012 1 94.88 108 HIS B C 1
ATOM 5381 O O . HIS B 1 108 ? -4.43 -32.125 -6.832 1 94.88 108 HIS B O 1
ATOM 5387 N N . TYR B 1 109 ? -6.395 -31.25 -7.383 1 95.56 109 TYR B N 1
ATOM 5388 C CA . TYR B 1 109 ? -6.984 -32.562 -7.594 1 95.56 109 TYR B CA 1
ATOM 5389 C C . TYR B 1 109 ? -8.141 -32.5 -8.578 1 95.56 109 TYR B C 1
ATOM 5391 O O . TYR B 1 109 ? -8.609 -31.406 -8.922 1 95.56 109 TYR B O 1
ATOM 5399 N N . ILE B 1 110 ? -8.453 -33.594 -9.148 1 95.88 110 ILE B N 1
ATOM 5400 C CA . ILE B 1 110 ? -9.633 -33.719 -9.992 1 95.88 110 ILE B CA 1
ATOM 5401 C C . ILE B 1 110 ? -10.773 -34.344 -9.203 1 95.88 110 ILE B C 1
ATOM 5403 O O . ILE B 1 110 ? -10.633 -35.438 -8.641 1 95.88 110 ILE B O 1
ATOM 5407 N N . ASP B 1 111 ? -11.875 -33.688 -9.094 1 94.25 111 ASP B N 1
ATOM 5408 C CA . ASP B 1 111 ? -12.984 -34.156 -8.273 1 94.25 111 ASP B CA 1
ATOM 5409 C C . ASP B 1 111 ? -13.773 -35.25 -8.977 1 94.25 111 ASP B C 1
ATOM 5411 O O . ASP B 1 111 ? -13.391 -35.719 -10.055 1 94.25 111 ASP B O 1
ATOM 5415 N N . THR B 1 112 ? -14.891 -35.719 -8.391 1 92.69 112 THR B N 1
ATOM 5416 C CA . THR B 1 112 ? -15.672 -36.844 -8.891 1 92.69 112 THR B CA 1
ATOM 5417 C C . THR B 1 112 ? -16.344 -36.5 -10.211 1 92.69 112 THR B C 1
ATOM 5419 O O . THR B 1 112 ? -16.672 -37.375 -11.008 1 92.69 112 THR B O 1
ATOM 5422 N N . ASP B 1 113 ? -16.484 -35.188 -10.445 1 92.75 113 ASP B N 1
ATOM 5423 C CA . ASP B 1 113 ? -17.078 -34.75 -11.695 1 92.75 113 ASP B CA 1
ATOM 5424 C C . ASP B 1 113 ? -16 -34.406 -12.727 1 92.75 113 ASP B C 1
ATOM 5426 O O . ASP B 1 113 ? -16.297 -33.812 -13.773 1 92.75 113 ASP B O 1
ATOM 5430 N N . TRP B 1 114 ? -14.758 -34.75 -12.438 1 94.44 114 TRP B N 1
ATOM 5431 C CA . TRP B 1 114 ? -13.594 -34.594 -13.297 1 94.44 114 TRP B CA 1
ATOM 5432 C C . TRP B 1 114 ? -13.297 -33.125 -13.57 1 94.44 114 TRP B C 1
ATOM 5434 O O . TRP B 1 114 ? -12.977 -32.75 -14.703 1 94.44 114 TRP B O 1
ATOM 5444 N N . ASN B 1 115 ? -13.562 -32.344 -12.547 1 93.69 115 ASN B N 1
ATOM 5445 C CA . ASN B 1 115 ? -13.141 -30.938 -12.578 1 93.69 115 ASN B CA 1
ATOM 5446 C C . ASN B 1 115 ? -11.828 -30.734 -11.82 1 93.69 115 ASN B C 1
ATOM 5448 O O . ASN B 1 115 ? -11.648 -31.266 -10.727 1 93.69 115 ASN B O 1
ATOM 5452 N N . LEU B 1 116 ? -11 -30 -12.5 1 94.38 116 LEU B N 1
ATOM 5453 C CA . LEU B 1 116 ? -9.75 -29.641 -11.836 1 94.38 116 LEU B CA 1
ATOM 5454 C C . LEU B 1 116 ? -9.984 -28.609 -10.734 1 94.38 116 LEU B C 1
ATOM 5456 O O . LEU B 1 116 ? -10.586 -27.562 -10.984 1 94.38 116 LEU B O 1
ATOM 5460 N N . LYS B 1 117 ? -9.617 -28.953 -9.492 1 93.12 117 LYS B N 1
ATOM 5461 C CA . LYS B 1 117 ? -9.805 -28.094 -8.336 1 93.12 117 LYS B CA 1
ATOM 5462 C C . LYS B 1 117 ? -8.469 -27.75 -7.68 1 93.12 117 LYS B C 1
ATOM 5464 O O . LYS B 1 117 ? -7.551 -28.578 -7.68 1 93.12 117 LYS B O 1
ATOM 5469 N N . SER B 1 118 ? -8.352 -26.531 -7.258 1 93.19 118 SER B N 1
ATOM 5470 C CA . SER B 1 118 ? -7.227 -26.078 -6.449 1 93.19 118 SER B CA 1
ATOM 5471 C C . SER B 1 118 ? -7.699 -25.406 -5.168 1 93.19 118 SER B C 1
ATOM 5473 O O . SER B 1 118 ? -8.516 -24.484 -5.211 1 93.19 118 SER B O 1
ATOM 5475 N N . LYS B 1 119 ? -7.227 -25.875 -3.996 1 94 119 LYS B N 1
ATOM 5476 C CA . LYS B 1 119 ? -7.641 -25.328 -2.707 1 94 119 LYS B CA 1
ATOM 5477 C C . LYS B 1 119 ? -6.438 -25.109 -1.793 1 94 119 LYS B C 1
ATOM 5479 O O . LYS B 1 119 ? -5.562 -25.969 -1.69 1 94 119 LYS B O 1
ATOM 5484 N N . ILE B 1 120 ? -6.367 -23.953 -1.153 1 94 120 ILE B N 1
ATOM 5485 C CA . ILE B 1 120 ? -5.336 -23.688 -0.159 1 94 120 ILE B CA 1
ATOM 5486 C C . ILE B 1 120 ? -5.609 -24.516 1.102 1 94 120 ILE B C 1
ATOM 5488 O O . ILE B 1 120 ? -6.637 -24.328 1.755 1 94 120 ILE B O 1
ATOM 5492 N N . LEU B 1 121 ? -4.699 -25.359 1.397 1 96.12 121 LEU B N 1
ATOM 5493 C CA . LEU B 1 121 ? -4.859 -26.156 2.6 1 96.12 121 LEU B CA 1
ATOM 5494 C C . LEU B 1 121 ? -4.457 -25.375 3.844 1 96.12 121 LEU B C 1
ATOM 5496 O O . LEU B 1 121 ? -5.105 -25.484 4.887 1 96.12 121 LEU B O 1
ATOM 5500 N N . SER B 1 122 ? -3.4 -24.656 3.664 1 94.38 122 SER B N 1
ATOM 5501 C CA . SER B 1 122 ? -2.867 -23.938 4.82 1 94.38 122 SER B CA 1
ATOM 5502 C C . SER B 1 122 ? -2.107 -22.688 4.398 1 94.38 122 SER B C 1
ATOM 5504 O O . SER B 1 122 ? -1.46 -22.672 3.352 1 94.38 122 SER B O 1
ATOM 5506 N N . PHE B 1 123 ? -2.26 -21.719 5.098 1 92.12 123 PHE B N 1
ATOM 5507 C CA . PHE B 1 123 ? -1.521 -20.453 5.035 1 92.12 123 PHE B CA 1
ATOM 5508 C C . PHE B 1 123 ? -1.041 -20.047 6.422 1 92.12 123 PHE B C 1
ATOM 5510 O O . PHE B 1 123 ? -1.672 -19.203 7.078 1 92.12 123 PHE B O 1
ATOM 5517 N N . THR B 1 124 ? 0.086 -20.531 6.82 1 91.69 124 THR B N 1
ATOM 5518 C CA . THR B 1 124 ? 0.473 -20.453 8.219 1 91.69 124 THR B CA 1
ATOM 5519 C C . THR B 1 124 ? 1.767 -19.656 8.383 1 91.69 124 THR B C 1
ATOM 5521 O O . THR B 1 124 ? 2.643 -19.703 7.516 1 91.69 124 THR B O 1
ATOM 5524 N N . ALA B 1 125 ? 1.801 -18.984 9.5 1 90.75 125 ALA B N 1
ATOM 5525 C CA . ALA B 1 125 ? 3.057 -18.328 9.852 1 90.75 125 ALA B CA 1
ATOM 5526 C C . ALA B 1 125 ? 4.199 -19.328 9.938 1 90.75 125 ALA B C 1
ATOM 5528 O O . ALA B 1 125 ? 4.023 -20.438 10.461 1 90.75 125 ALA B O 1
ATOM 5529 N N . PHE B 1 126 ? 5.273 -19.016 9.305 1 92.75 126 PHE B N 1
ATOM 5530 C CA . PHE B 1 126 ? 6.453 -19.875 9.258 1 92.75 126 PHE B CA 1
ATOM 5531 C C . PHE B 1 126 ? 7.715 -19.078 9.555 1 92.75 126 PHE B C 1
ATOM 5533 O O . PHE B 1 126 ? 8.43 -18.672 8.633 1 92.75 126 PHE B O 1
ATOM 5540 N N . PRO B 1 127 ? 7.953 -18.844 10.805 1 90.38 127 PRO B N 1
ATOM 5541 C CA . PRO B 1 127 ? 9.148 -18.094 11.18 1 90.38 127 PRO B CA 1
ATOM 5542 C C . PRO B 1 127 ? 10.438 -18.781 10.742 1 90.38 127 PRO B C 1
ATOM 5544 O O . PRO B 1 127 ? 10.461 -20 10.539 1 90.38 127 PRO B O 1
ATOM 5547 N N . PRO B 1 128 ? 11.516 -18.062 10.523 1 89.31 128 PRO B N 1
ATOM 5548 C CA . PRO B 1 128 ? 12.797 -18.656 10.148 1 89.31 128 PRO B CA 1
ATOM 5549 C C . PRO B 1 128 ? 13.32 -19.641 11.188 1 89.31 128 PRO B C 1
ATOM 5551 O O . PRO B 1 128 ? 12.922 -19.578 12.359 1 89.31 128 PRO B O 1
ATOM 5554 N N . PRO B 1 129 ? 14.172 -20.531 10.867 1 89.5 129 PRO B N 1
ATOM 5555 C CA . PRO B 1 129 ? 14.836 -20.594 9.562 1 89.5 129 PRO B CA 1
ATOM 5556 C C . PRO B 1 129 ? 13.969 -21.266 8.492 1 89.5 129 PRO B C 1
ATOM 5558 O O . PRO B 1 129 ? 13.234 -22.203 8.789 1 89.5 129 PRO B O 1
ATOM 5561 N N . HIS B 1 130 ? 14.141 -20.844 7.375 1 90.69 130 HIS B N 1
ATOM 5562 C CA . HIS B 1 130 ? 13.43 -21.406 6.23 1 90.69 130 HIS B CA 1
ATOM 5563 C C . HIS B 1 130 ? 14.289 -22.438 5.5 1 90.69 130 HIS B C 1
ATOM 5565 O O . HIS B 1 130 ? 14.414 -22.391 4.273 1 90.69 130 HIS B O 1
ATOM 5571 N N . SER B 1 131 ? 14.867 -23.312 6.25 1 92.56 131 SER B N 1
ATOM 5572 C CA . SER B 1 131 ? 15.711 -24.359 5.695 1 92.56 131 SER B CA 1
ATOM 5573 C C . SER B 1 131 ? 14.867 -25.484 5.098 1 92.56 131 SER B C 1
ATOM 5575 O O . SER B 1 131 ? 13.68 -25.609 5.406 1 92.56 131 SER B O 1
ATOM 5577 N N . GLY B 1 132 ? 15.555 -26.297 4.238 1 94.5 132 GLY B N 1
ATOM 5578 C CA . GLY B 1 132 ? 14.859 -27.438 3.65 1 94.5 132 GLY B CA 1
ATOM 5579 C C . GLY B 1 132 ? 14.258 -28.359 4.684 1 94.5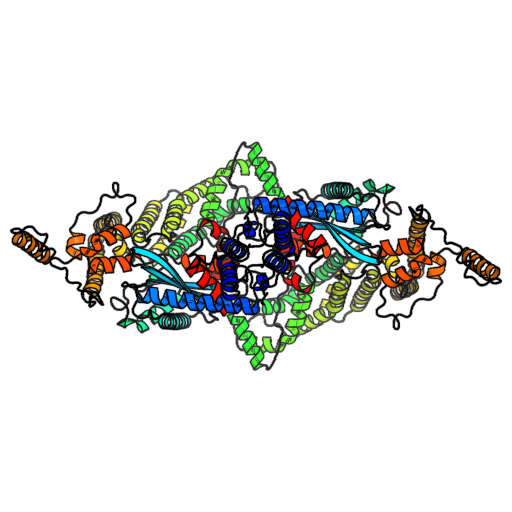 132 GLY B C 1
ATOM 5580 O O . GLY B 1 132 ? 13.125 -28.828 4.527 1 94.5 132 GLY B O 1
ATOM 5581 N N . ILE B 1 133 ? 14.969 -28.531 5.711 1 95.19 133 ILE B N 1
ATOM 5582 C CA . ILE B 1 133 ? 14.508 -29.453 6.75 1 95.19 133 ILE B CA 1
ATOM 5583 C C . ILE B 1 133 ? 13.297 -28.859 7.457 1 95.19 133 ILE B C 1
ATOM 5585 O O . ILE B 1 133 ? 12.328 -29.562 7.738 1 95.19 133 ILE B O 1
ATOM 5589 N N . ALA B 1 134 ? 13.359 -27.562 7.801 1 95.38 134 ALA B N 1
ATOM 5590 C CA . ALA B 1 134 ? 12.25 -26.906 8.484 1 95.38 134 ALA B CA 1
ATOM 5591 C C . ALA B 1 134 ? 10.984 -26.938 7.633 1 95.38 134 ALA B C 1
ATOM 5593 O O . ALA B 1 134 ? 9.891 -27.219 8.133 1 95.38 134 ALA B O 1
ATOM 5594 N N . ILE B 1 135 ? 11.133 -26.719 6.387 1 96.31 135 ILE B N 1
ATOM 5595 C CA . ILE B 1 135 ? 9.992 -26.719 5.469 1 96.31 135 ILE B CA 1
ATOM 5596 C C . ILE B 1 135 ? 9.406 -28.125 5.371 1 96.31 135 ILE B C 1
ATOM 5598 O O . ILE B 1 135 ? 8.188 -28.312 5.445 1 96.31 135 ILE B O 1
ATOM 5602 N N . ALA B 1 136 ? 10.32 -29.109 5.223 1 97.25 136 ALA B N 1
ATOM 5603 C CA . ALA B 1 136 ? 9.883 -30.5 5.102 1 97.25 136 ALA B CA 1
ATOM 5604 C C . ALA B 1 136 ? 9.07 -30.938 6.324 1 97.25 136 ALA B C 1
ATOM 5606 O O . ALA B 1 136 ? 8.008 -31.531 6.191 1 97.25 136 ALA B O 1
ATOM 5607 N N . MET B 1 137 ? 9.555 -30.562 7.492 1 96.5 137 MET B N 1
ATOM 5608 C CA . MET B 1 137 ? 8.883 -30.953 8.727 1 96.5 137 MET B CA 1
ATOM 5609 C C . MET B 1 137 ? 7.512 -30.297 8.836 1 96.5 137 MET B C 1
ATOM 5611 O O . MET B 1 137 ? 6.539 -30.938 9.227 1 96.5 137 MET B O 1
ATOM 5615 N N . LYS B 1 138 ? 7.504 -29.078 8.477 1 96.81 138 LYS B N 1
ATOM 5616 C CA . LYS B 1 138 ? 6.23 -28.375 8.531 1 96.81 138 LYS B CA 1
ATOM 5617 C C . LYS B 1 138 ? 5.23 -28.953 7.543 1 96.81 138 LYS B C 1
ATOM 5619 O O . LYS B 1 138 ? 4.047 -29.094 7.863 1 96.81 138 LYS B O 1
ATOM 5624 N N . LEU B 1 139 ? 5.66 -29.297 6.332 1 97.25 139 LEU B N 1
ATOM 5625 C CA . LEU B 1 139 ? 4.781 -29.859 5.316 1 97.25 139 LEU B CA 1
ATOM 5626 C C . LEU B 1 139 ? 4.242 -31.219 5.766 1 97.25 139 LEU B C 1
ATOM 5628 O O . LEU B 1 139 ? 3.061 -31.516 5.578 1 97.25 139 LEU B O 1
ATOM 5632 N N . ILE B 1 140 ? 5.121 -32 6.355 1 96.81 140 ILE B N 1
ATOM 5633 C CA . ILE B 1 140 ? 4.711 -33.312 6.836 1 96.81 140 ILE B CA 1
ATOM 5634 C C . ILE B 1 140 ? 3.66 -33.156 7.934 1 96.81 140 ILE B C 1
ATOM 5636 O O . ILE B 1 140 ? 2.664 -33.875 7.953 1 96.81 140 ILE B O 1
ATOM 5640 N N . GLU B 1 141 ? 3.92 -32.188 8.789 1 96.88 141 GLU B N 1
ATOM 5641 C CA . GLU B 1 141 ? 2.957 -31.891 9.844 1 96.88 141 GLU B CA 1
ATOM 5642 C C . GLU B 1 141 ? 1.599 -31.516 9.258 1 96.88 141 GLU B C 1
ATOM 5644 O O . GLU B 1 141 ? 0.562 -31.984 9.727 1 96.88 141 GLU B O 1
ATOM 5649 N N . LEU B 1 142 ? 1.642 -30.75 8.281 1 96.94 142 LEU B N 1
ATOM 5650 C CA . LEU B 1 142 ? 0.409 -30.281 7.656 1 96.94 142 LEU B CA 1
ATOM 5651 C C . LEU B 1 142 ? -0.302 -31.422 6.938 1 96.94 142 LEU B C 1
ATOM 5653 O O . LEU B 1 142 ? -1.531 -31.516 6.984 1 96.94 142 LEU B O 1
ATOM 5657 N N . LEU B 1 143 ? 0.436 -32.281 6.223 1 97 143 LEU B N 1
ATOM 5658 C CA . LEU B 1 143 ? -0.15 -33.406 5.523 1 97 143 LEU B CA 1
ATOM 5659 C C . LEU B 1 143 ? -0.838 -34.344 6.508 1 97 143 LEU B C 1
ATOM 5661 O O . LEU B 1 143 ? -1.915 -34.875 6.219 1 97 143 LEU B O 1
ATOM 5665 N N . LYS B 1 144 ? -0.198 -34.5 7.668 1 95.75 144 LYS B N 1
ATOM 5666 C CA . LYS B 1 144 ? -0.799 -35.312 8.711 1 95.75 144 LYS B CA 1
ATOM 5667 C C . LYS B 1 144 ? -2.094 -34.688 9.227 1 95.75 144 LYS B C 1
ATOM 5669 O O . LYS B 1 144 ? -3.09 -35.406 9.422 1 95.75 144 LYS B O 1
ATOM 5674 N N . GLU B 1 145 ? -2.021 -33.438 9.43 1 95.5 145 GLU B N 1
ATOM 5675 C CA . GLU B 1 145 ? -3.199 -32.719 9.906 1 95.5 145 GLU B CA 1
ATOM 5676 C C . GLU B 1 145 ? -4.375 -32.906 8.945 1 95.5 145 GLU B C 1
ATOM 5678 O O . GLU B 1 145 ? -5.516 -33.062 9.375 1 95.5 145 GLU B O 1
ATOM 5683 N N . TRP B 1 146 ? -4.105 -32.938 7.648 1 96.88 146 TRP B N 1
ATOM 5684 C CA . TRP B 1 146 ? -5.148 -33 6.633 1 96.88 146 TRP B CA 1
ATOM 5685 C C . TRP B 1 146 ? -5.449 -34.469 6.266 1 96.88 146 TRP B C 1
ATOM 5687 O O . TRP B 1 146 ? -6.406 -34.75 5.539 1 96.88 146 TRP B O 1
ATOM 5697 N N . GLY B 1 147 ? -4.641 -35.375 6.75 1 94.44 147 GLY B N 1
ATOM 5698 C CA . GLY B 1 147 ? -4.816 -36.781 6.441 1 94.44 147 GLY B CA 1
ATOM 5699 C C . GLY B 1 147 ? -4.5 -37.125 5 1 94.44 147 GLY B C 1
ATOM 5700 O O . GLY B 1 147 ? -5.191 -37.938 4.379 1 94.44 147 GLY B O 1
ATOM 5701 N N . LEU B 1 148 ? -3.455 -36.5 4.457 1 96.12 148 LEU B N 1
ATOM 5702 C CA . LEU B 1 148 ? -3.172 -36.656 3.033 1 96.12 148 LEU B CA 1
ATOM 5703 C C . LEU B 1 148 ? -1.848 -37.406 2.816 1 96.12 148 LEU B C 1
ATOM 5705 O O . LEU B 1 148 ? -1.366 -37.5 1.686 1 96.12 148 LEU B O 1
ATOM 5709 N N . GLU B 1 149 ? -1.241 -37.938 3.82 1 93.12 149 GLU B N 1
ATOM 5710 C CA . GLU B 1 149 ? 0.084 -38.562 3.746 1 93.12 149 GLU B CA 1
ATOM 5711 C C . GLU B 1 149 ? 0.13 -39.656 2.686 1 93.12 149 GLU B C 1
ATOM 5713 O O . GLU B 1 149 ? 1.116 -39.781 1.958 1 93.12 149 GLU B O 1
ATOM 5718 N N . LYS B 1 150 ? -0.94 -40.344 2.555 1 93.31 150 LYS B N 1
ATOM 5719 C CA . LYS B 1 150 ? -0.95 -41.5 1.658 1 93.31 150 LYS B CA 1
ATOM 5720 C C . LYS B 1 150 ? -1.563 -41.125 0.308 1 93.31 150 LYS B C 1
ATOM 5722 O O . LYS B 1 150 ? -1.734 -42 -0.553 1 93.31 150 LYS B O 1
ATOM 5727 N N . LYS B 1 151 ? -1.893 -39.906 0.102 1 95.25 151 LYS B N 1
ATOM 5728 C CA . LYS B 1 151 ? -2.633 -39.531 -1.1 1 95.25 151 LYS B CA 1
ATOM 5729 C C . LYS B 1 151 ? -1.821 -38.562 -1.969 1 95.25 151 LYS B C 1
ATOM 5731 O O . LYS B 1 151 ? -2.299 -38.094 -3.01 1 95.25 151 LYS B O 1
ATOM 5736 N N . VAL B 1 152 ? -0.596 -38.281 -1.598 1 96.81 152 VAL B N 1
ATOM 5737 C CA . VAL B 1 152 ? 0.198 -37.312 -2.32 1 96.81 152 VAL B CA 1
ATOM 5738 C C . VAL B 1 152 ? 0.794 -37.938 -3.574 1 96.81 152 VAL B C 1
ATOM 5740 O O . VAL B 1 152 ? 1.348 -39.031 -3.52 1 96.81 152 VAL B O 1
ATOM 5743 N N . PHE B 1 153 ? 0.638 -37.25 -4.699 1 97.31 153 PHE B N 1
ATOM 5744 C CA . PHE B 1 153 ? 1.229 -37.719 -5.949 1 97.31 153 PHE B CA 1
ATOM 5745 C C . PHE B 1 153 ? 2.52 -36.969 -6.25 1 97.31 153 PHE B C 1
ATOM 5747 O O . PHE B 1 153 ? 3.605 -37.562 -6.215 1 97.31 153 PHE B O 1
ATOM 5754 N N . CYS B 1 154 ? 2.354 -35.625 -6.449 1 96.69 154 CYS B N 1
ATOM 5755 C CA . CYS B 1 154 ? 3.52 -34.812 -6.766 1 96.69 154 CYS B CA 1
ATOM 5756 C C . CYS B 1 154 ? 3.523 -33.531 -5.949 1 96.69 154 CYS B C 1
ATOM 5758 O O . CYS B 1 154 ? 2.492 -33.125 -5.398 1 96.69 154 CYS B O 1
ATOM 5760 N N . LEU B 1 155 ? 4.695 -32.938 -5.816 1 96.62 155 LEU B N 1
ATOM 5761 C CA . LEU B 1 155 ? 4.914 -31.625 -5.227 1 96.62 155 LEU B CA 1
ATOM 5762 C C . LEU B 1 155 ? 5.652 -30.703 -6.195 1 96.62 155 LEU B C 1
ATOM 5764 O O . LEU B 1 155 ? 6.781 -31 -6.602 1 96.62 155 LEU B O 1
ATOM 5768 N N . THR B 1 156 ? 4.961 -29.688 -6.629 1 95.5 156 THR B N 1
ATOM 5769 C CA . THR B 1 156 ? 5.559 -28.703 -7.527 1 95.5 156 THR B CA 1
ATOM 5770 C C . THR B 1 156 ? 6.086 -27.5 -6.746 1 95.5 156 THR B C 1
ATOM 5772 O O . THR B 1 156 ? 5.352 -26.891 -5.977 1 95.5 156 THR B O 1
ATOM 5775 N N . VAL B 1 157 ? 7.359 -27.156 -6.895 1 94.31 157 VAL B N 1
ATOM 5776 C CA . VAL B 1 157 ? 7.969 -26.062 -6.141 1 94.31 157 VAL B CA 1
ATOM 5777 C C . VAL B 1 157 ? 8.938 -25.297 -7.043 1 94.31 157 VAL B C 1
ATOM 5779 O O . VAL B 1 157 ? 9.328 -25.781 -8.102 1 94.31 157 VAL B O 1
ATOM 5782 N N . ASP B 1 158 ? 9.305 -24.125 -6.66 1 89 158 ASP B N 1
ATOM 5783 C CA . ASP B 1 158 ? 10.305 -23.328 -7.355 1 89 158 ASP B CA 1
ATOM 5784 C C . ASP B 1 158 ? 11.68 -23.984 -7.301 1 89 158 ASP B C 1
ATOM 5786 O O . ASP B 1 158 ? 11.906 -24.875 -6.496 1 89 158 ASP B O 1
ATOM 5790 N N . ASN B 1 159 ? 12.445 -23.5 -8.227 1 85.88 159 ASN B N 1
ATOM 5791 C CA . ASN B 1 159 ? 13.805 -24.031 -8.289 1 85.88 159 ASN B CA 1
ATOM 5792 C C . ASN B 1 159 ? 14.719 -23.359 -7.273 1 85.88 159 ASN B C 1
ATOM 5794 O O . ASN B 1 159 ? 15.422 -22.406 -7.605 1 85.88 159 ASN B O 1
ATOM 5798 N N . ALA B 1 160 ? 14.742 -23.797 -6.062 1 86.25 160 ALA B N 1
ATOM 5799 C CA . ALA B 1 160 ? 15.57 -23.281 -4.977 1 86.25 160 ALA B CA 1
ATOM 5800 C C . ALA B 1 160 ? 16.266 -24.406 -4.234 1 86.25 160 ALA B C 1
ATOM 5802 O O . ALA B 1 160 ? 15.727 -25.516 -4.133 1 86.25 160 ALA B O 1
ATOM 5803 N N . SER B 1 161 ? 17.406 -24.156 -3.77 1 88.75 161 SER B N 1
ATOM 5804 C CA . SER B 1 161 ? 18.188 -25.172 -3.08 1 88.75 161 SER B CA 1
ATOM 5805 C C . SER B 1 161 ? 17.453 -25.719 -1.867 1 88.75 161 SER B C 1
ATOM 5807 O O . SER B 1 161 ? 17.484 -26.922 -1.609 1 88.75 161 SER B O 1
ATOM 5809 N N . ALA B 1 162 ? 16.828 -24.828 -1.144 1 90.81 162 ALA B N 1
ATOM 5810 C CA . ALA B 1 162 ? 16.062 -25.25 0.024 1 90.81 162 ALA B CA 1
ATOM 5811 C C . ALA B 1 162 ? 14.953 -26.234 -0.375 1 90.81 162 ALA B C 1
ATOM 5813 O O . ALA B 1 162 ? 14.656 -27.172 0.357 1 90.81 162 ALA B O 1
ATOM 5814 N N . ASN B 1 163 ? 14.375 -26.047 -1.532 1 91.94 163 ASN B N 1
ATOM 5815 C CA . ASN B 1 163 ? 13.305 -26.922 -2.014 1 91.94 163 ASN B CA 1
ATOM 5816 C C . ASN B 1 163 ? 13.844 -28.297 -2.42 1 91.94 163 ASN B C 1
ATOM 5818 O O . ASN B 1 163 ? 13.164 -29.312 -2.24 1 91.94 163 ASN B O 1
ATOM 5822 N N . ASP B 1 164 ? 15.062 -28.297 -2.955 1 92.19 164 ASP B N 1
ATOM 5823 C CA . ASP B 1 164 ? 15.695 -29.578 -3.275 1 92.19 164 ASP B CA 1
ATOM 5824 C C . ASP B 1 164 ? 15.891 -30.422 -2.02 1 92.19 164 ASP B C 1
ATOM 5826 O O . ASP B 1 164 ? 15.57 -31.609 -2.012 1 92.19 164 ASP B O 1
ATOM 5830 N N . SER B 1 165 ? 16.422 -29.703 -1.028 1 94.31 165 SER B N 1
ATOM 5831 C CA . SER B 1 165 ? 16.641 -30.391 0.243 1 94.31 165 SER B CA 1
ATOM 5832 C C . SER B 1 165 ? 15.312 -30.844 0.848 1 94.31 165 SER B C 1
ATOM 5834 O O . SER B 1 165 ? 15.203 -31.969 1.338 1 94.31 165 SER B O 1
ATOM 5836 N N . MET B 1 166 ? 14.391 -30 0.813 1 95.69 166 MET B N 1
ATOM 5837 C CA . MET B 1 166 ? 13.07 -30.281 1.363 1 95.69 166 MET B CA 1
ATOM 5838 C C . MET B 1 166 ? 12.453 -31.5 0.675 1 95.69 166 MET B C 1
ATOM 5840 O O . MET B 1 166 ? 11.961 -32.406 1.34 1 95.69 166 MET B O 1
ATOM 5844 N N . GLN B 1 167 ? 12.477 -31.578 -0.616 1 94.94 167 GLN B N 1
ATOM 5845 C CA . GLN B 1 167 ? 11.867 -32.688 -1.371 1 94.94 167 GLN B CA 1
ATOM 5846 C C . GLN B 1 167 ? 12.562 -34 -1.073 1 94.94 167 GLN B C 1
ATOM 5848 O O . GLN B 1 167 ? 11.914 -35.062 -1.002 1 94.94 167 GLN B O 1
ATOM 5853 N N . SER B 1 168 ? 13.867 -33.938 -0.946 1 95 168 SER B N 1
ATOM 5854 C CA . SER B 1 168 ? 14.625 -35.125 -0.632 1 95 168 SER B CA 1
ATOM 5855 C C . SER B 1 168 ? 14.211 -35.719 0.718 1 95 168 SER B C 1
ATOM 5857 O O . SER B 1 168 ? 14.039 -36.938 0.856 1 95 168 SER B O 1
ATOM 5859 N N . ILE B 1 169 ? 14.039 -34.875 1.621 1 96.12 169 ILE B N 1
ATOM 5860 C CA . ILE B 1 169 ? 13.641 -35.281 2.965 1 96.12 169 ILE B CA 1
ATOM 5861 C C . ILE B 1 169 ? 12.219 -35.844 2.941 1 96.12 169 ILE B C 1
ATOM 5863 O O . ILE B 1 169 ? 11.945 -36.875 3.525 1 96.12 169 ILE B O 1
ATOM 5867 N N . MET B 1 170 ? 11.375 -35.219 2.248 1 96.31 170 MET B N 1
ATOM 5868 C CA . MET B 1 170 ? 9.984 -35.656 2.164 1 96.31 170 MET B CA 1
ATOM 5869 C C . MET B 1 170 ? 9.883 -37 1.473 1 96.31 170 MET B C 1
ATOM 5871 O O . MET B 1 170 ? 9.109 -37.875 1.897 1 96.31 170 MET B O 1
ATOM 5875 N N . LYS B 1 171 ? 10.648 -37.156 0.408 1 95.12 171 LYS B N 1
ATOM 5876 C CA . LYS B 1 171 ? 10.656 -38.438 -0.312 1 95.12 171 LYS B CA 1
ATOM 5877 C C . LYS B 1 171 ? 11.062 -39.594 0.605 1 95.12 171 LYS B C 1
ATOM 5879 O O . LYS B 1 171 ? 10.492 -40.656 0.539 1 95.12 171 LYS B O 1
ATOM 5884 N N . ARG B 1 172 ? 12.008 -39.312 1.454 1 94.19 172 ARG B N 1
ATOM 5885 C CA . ARG B 1 172 ? 12.484 -40.344 2.377 1 94.19 172 ARG B CA 1
ATOM 5886 C C . ARG B 1 172 ? 11.438 -40.656 3.438 1 94.19 172 ARG B C 1
ATOM 5888 O O . ARG B 1 172 ? 11.203 -41.812 3.766 1 94.19 172 ARG B O 1
ATOM 5895 N N . GLN B 1 173 ? 10.797 -39.688 3.881 1 93.75 173 GLN B N 1
ATOM 5896 C CA . GLN B 1 173 ? 9.852 -39.844 4.984 1 93.75 173 GLN B CA 1
ATOM 5897 C C . GLN B 1 173 ? 8.539 -40.438 4.504 1 93.75 173 GLN B C 1
ATOM 5899 O O . GLN B 1 173 ? 7.867 -41.156 5.25 1 93.75 173 GLN B O 1
ATOM 5904 N N . LEU B 1 174 ? 8.234 -40.188 3.223 1 93.56 174 LEU B N 1
ATOM 5905 C CA . LEU B 1 174 ? 6.961 -40.656 2.686 1 93.56 174 LEU B CA 1
ATOM 5906 C C . LEU B 1 174 ? 7.188 -41.781 1.681 1 93.56 174 LEU B C 1
ATOM 5908 O O . LEU B 1 174 ? 6.312 -42.094 0.862 1 93.56 174 LEU B O 1
ATOM 5912 N N . GLU B 1 175 ? 8.281 -42.375 1.656 1 90.69 175 GLU B N 1
ATOM 5913 C CA . GLU B 1 175 ? 8.719 -43.312 0.622 1 90.69 175 GLU B CA 1
ATOM 5914 C C . GLU B 1 175 ? 7.699 -44.438 0.415 1 90.69 175 GLU B C 1
ATOM 5916 O O . GLU B 1 175 ? 7.32 -44.719 -0.72 1 90.69 175 GLU B O 1
ATOM 5921 N N . LYS B 1 176 ? 7.168 -45 1.448 1 90.75 176 LYS B N 1
ATOM 5922 C CA . LYS B 1 176 ? 6.242 -46.125 1.368 1 90.75 176 LYS B CA 1
ATOM 5923 C C . LYS B 1 176 ? 4.879 -45.688 0.851 1 90.75 176 LYS B C 1
ATOM 5925 O O . LYS B 1 176 ? 4.152 -46.469 0.241 1 90.75 176 LYS B O 1
ATOM 5930 N N . ASP B 1 177 ? 4.66 -44.469 1.048 1 92 177 ASP B N 1
ATOM 5931 C CA . ASP B 1 177 ? 3.33 -43.969 0.733 1 92 177 ASP B CA 1
ATOM 5932 C C . ASP B 1 177 ? 3.301 -43.312 -0.651 1 92 177 ASP B C 1
ATOM 5934 O O . ASP B 1 177 ? 2.234 -43.156 -1.246 1 92 177 ASP B O 1
ATOM 5938 N N . LEU B 1 178 ? 4.43 -43 -1.248 1 94.94 178 LEU B N 1
ATOM 5939 C CA . LEU B 1 178 ? 4.496 -42.344 -2.545 1 94.94 178 LEU B CA 1
ATOM 5940 C C . LEU B 1 178 ? 4.469 -43.375 -3.68 1 94.94 178 LEU B C 1
ATOM 5942 O O . LEU B 1 178 ? 4.996 -44.469 -3.543 1 94.94 178 LEU B O 1
ATOM 5946 N N . VAL B 1 179 ? 3.877 -42.938 -4.746 1 95.06 179 VAL B N 1
ATOM 5947 C CA . VAL B 1 179 ? 3.809 -43.781 -5.93 1 95.06 179 VAL B CA 1
ATOM 5948 C C . VAL B 1 179 ? 5.215 -44.031 -6.477 1 95.06 179 VAL B C 1
ATOM 5950 O O . VAL B 1 179 ? 6.016 -43.094 -6.574 1 95.06 179 VAL B O 1
ATOM 5953 N N . CYS B 1 180 ? 5.535 -45.312 -6.812 1 95.5 180 CYS B N 1
ATOM 5954 C CA . CYS B 1 180 ? 6.824 -45.688 -7.367 1 95.5 180 CYS B CA 1
ATOM 5955 C C . CYS B 1 180 ? 7.969 -45.219 -6.488 1 95.5 180 CYS B C 1
ATOM 5957 O O . CYS B 1 180 ? 8.969 -44.688 -6.996 1 95.5 180 CYS B O 1
ATOM 5959 N N . ASN B 1 181 ? 7.801 -45.188 -5.156 1 93.38 181 ASN B N 1
ATOM 5960 C CA . ASN B 1 181 ? 8.797 -44.812 -4.168 1 93.38 181 ASN B CA 1
ATOM 5961 C C . ASN B 1 181 ? 9.25 -43.344 -4.363 1 93.38 181 ASN B C 1
ATOM 5963 O O . ASN B 1 181 ? 10.43 -43.031 -4.176 1 93.38 181 ASN B O 1
ATOM 5967 N N . GLY B 1 182 ? 8.438 -42.594 -4.895 1 94.44 182 GLY B N 1
ATOM 5968 C CA . GLY B 1 182 ? 8.688 -41.188 -4.988 1 94.44 182 GLY B CA 1
ATOM 5969 C C . GLY B 1 182 ? 9.469 -40.781 -6.23 1 94.44 182 GLY B C 1
ATOM 5970 O O . GLY B 1 182 ? 10.023 -39.688 -6.305 1 94.44 182 GLY B O 1
ATOM 5971 N N . GLU B 1 183 ? 9.516 -41.594 -7.219 1 94.56 183 GLU B N 1
ATOM 5972 C CA . GLU B 1 183 ? 10.281 -41.312 -8.43 1 94.56 183 GLU B CA 1
ATOM 5973 C C . GLU B 1 183 ? 9.758 -40.094 -9.148 1 94.56 183 GLU B C 1
ATOM 5975 O O . GLU B 1 183 ? 10.531 -39.312 -9.727 1 94.56 183 GLU B O 1
ATOM 5980 N N . PHE B 1 184 ? 8.445 -39.875 -9.039 1 95.38 184 PHE B N 1
ATOM 5981 C CA . PHE B 1 184 ? 7.82 -38.812 -9.797 1 95.38 184 PHE B CA 1
ATOM 5982 C C . PHE B 1 184 ? 7.367 -37.688 -8.875 1 95.38 184 PHE B C 1
ATOM 5984 O O . PHE B 1 184 ? 6.617 -36.812 -9.289 1 95.38 184 PHE B O 1
ATOM 5991 N N . PHE B 1 185 ? 7.816 -37.656 -7.668 1 96.31 185 PHE B N 1
ATOM 5992 C CA . PHE B 1 185 ? 7.289 -36.812 -6.602 1 96.31 185 PHE B CA 1
ATOM 5993 C C . PHE B 1 185 ? 7.637 -35.344 -6.848 1 96.31 185 PHE B C 1
ATOM 5995 O O . PHE B 1 185 ? 6.785 -34.469 -6.707 1 96.31 185 PHE B O 1
ATOM 6002 N N . HIS B 1 186 ? 8.828 -35.094 -7.281 1 95.12 186 HIS B N 1
ATOM 6003 C CA . HIS B 1 186 ? 9.344 -33.719 -7.383 1 95.12 186 HIS B CA 1
ATOM 6004 C C . HIS B 1 186 ? 9.117 -33.156 -8.773 1 95.12 186 HIS B C 1
ATOM 6006 O O . HIS B 1 186 ? 9.633 -33.688 -9.766 1 95.12 186 HIS B O 1
ATOM 6012 N N . VAL B 1 187 ? 8.336 -32.125 -8.867 1 95 187 VAL B N 1
ATOM 6013 C CA . VAL B 1 187 ? 8.141 -31.391 -10.109 1 95 187 VAL B CA 1
ATOM 6014 C C . VAL B 1 187 ? 8.609 -29.953 -9.93 1 95 187 VAL B C 1
ATOM 6016 O O . VAL B 1 187 ? 8.258 -29.297 -8.938 1 95 187 VAL B O 1
ATOM 6019 N N . ARG B 1 188 ? 9.406 -29.469 -10.797 1 93.31 188 ARG B N 1
ATOM 6020 C CA . ARG B 1 188 ? 9.898 -28.094 -10.75 1 93.31 188 ARG B CA 1
ATOM 6021 C C . ARG B 1 188 ? 8.93 -27.141 -11.445 1 93.31 188 ARG B C 1
ATOM 6023 O O . ARG B 1 188 ? 8.375 -27.469 -12.5 1 93.31 188 ARG B O 1
ATOM 6030 N N . CYS B 1 189 ? 8.75 -26.031 -10.844 1 92 189 CYS B N 1
ATOM 6031 C CA . CYS B 1 189 ? 7.855 -25.031 -11.422 1 92 189 CYS B CA 1
ATOM 6032 C C . CYS B 1 189 ? 8.375 -24.547 -12.773 1 92 189 CYS B C 1
ATOM 6034 O O . CYS B 1 189 ? 9.445 -23.953 -12.859 1 92 189 CYS B O 1
ATOM 6036 N N . SER B 1 190 ? 7.59 -24.781 -13.812 1 91.31 190 SER B N 1
ATOM 6037 C CA . SER B 1 190 ? 7.988 -24.453 -15.172 1 91.31 190 SER B CA 1
ATOM 6038 C C . SER B 1 190 ? 8.102 -22.938 -15.352 1 91.31 190 SER B C 1
ATOM 6040 O O . SER B 1 190 ? 8.969 -22.453 -16.078 1 91.31 190 SER B O 1
ATOM 6042 N N . ALA B 1 191 ? 7.195 -22.25 -14.742 1 87.81 191 ALA B N 1
ATOM 6043 C CA . ALA B 1 191 ? 7.23 -20.797 -14.852 1 87.81 191 ALA B CA 1
ATOM 6044 C C . ALA B 1 191 ? 8.516 -20.234 -14.25 1 87.81 191 ALA B C 1
ATOM 6046 O O . ALA B 1 191 ? 9.086 -19.266 -14.773 1 87.81 191 ALA B O 1
ATOM 6047 N N . HIS B 1 192 ? 8.984 -20.781 -13.18 1 87.69 192 HIS B N 1
ATOM 6048 C CA . HIS B 1 192 ? 10.219 -20.328 -12.547 1 87.69 192 HIS B CA 1
ATOM 6049 C C . HIS B 1 192 ? 11.43 -20.609 -13.422 1 87.69 192 HIS B C 1
ATOM 6051 O O . HIS B 1 192 ? 12.328 -19.781 -13.531 1 87.69 192 HIS B O 1
ATOM 6057 N N . ILE B 1 193 ? 11.469 -21.766 -13.969 1 91.56 193 ILE B N 1
ATOM 6058 C CA . ILE B 1 193 ? 12.562 -22.125 -14.859 1 91.56 193 ILE B CA 1
ATOM 6059 C C . ILE B 1 193 ? 12.586 -21.203 -16.062 1 91.56 193 ILE B C 1
ATOM 6061 O O . ILE B 1 193 ? 13.641 -20.688 -16.453 1 91.56 193 ILE B O 1
ATOM 6065 N N . LEU B 1 194 ? 11.406 -21 -16.641 1 90.56 194 LEU B N 1
ATOM 6066 C CA . LEU B 1 194 ? 11.305 -20.094 -17.781 1 90.56 194 LEU B CA 1
ATOM 6067 C C . LEU B 1 194 ? 11.82 -18.703 -17.406 1 90.56 194 LEU B C 1
ATOM 6069 O O . LEU B 1 194 ? 12.516 -18.062 -18.203 1 90.56 194 LEU B O 1
ATOM 6073 N N . ASN B 1 195 ? 11.469 -18.25 -16.281 1 87.75 195 ASN B N 1
ATOM 6074 C CA . ASN B 1 195 ? 11.938 -16.953 -15.805 1 87.75 195 ASN B CA 1
ATOM 6075 C C . ASN B 1 195 ? 13.461 -16.922 -15.695 1 87.75 195 ASN B C 1
ATOM 6077 O O . ASN B 1 195 ? 14.094 -15.938 -16.094 1 87.75 195 ASN B O 1
ATOM 6081 N N . LEU B 1 196 ? 14.047 -17.969 -15.156 1 89.56 196 LEU B N 1
ATOM 6082 C CA . LEU B 1 196 ? 15.5 -18.031 -15.016 1 89.56 196 LEU B CA 1
ATOM 6083 C C . LEU B 1 196 ? 16.188 -17.984 -16.375 1 89.56 196 LEU B C 1
ATOM 6085 O O . LEU B 1 196 ? 17.188 -17.281 -16.547 1 89.56 196 LEU B O 1
ATOM 6089 N N . ILE B 1 197 ? 15.625 -18.656 -17.297 1 92.81 197 ILE B N 1
ATOM 6090 C CA . ILE B 1 197 ? 16.172 -18.719 -18.656 1 92.81 197 ILE B CA 1
ATOM 6091 C C . ILE B 1 197 ? 16.156 -17.328 -19.281 1 92.81 197 ILE B C 1
ATOM 6093 O O . ILE B 1 197 ? 17.188 -16.844 -19.766 1 92.81 197 ILE B O 1
ATOM 6097 N N . VAL B 1 198 ? 15.031 -16.703 -19.203 1 91.56 198 VAL B N 1
ATOM 6098 C CA . VAL B 1 198 ? 14.859 -15.422 -19.875 1 91.56 198 VAL B CA 1
ATOM 6099 C C . VAL B 1 198 ? 15.664 -14.344 -19.141 1 91.56 198 VAL B C 1
ATOM 6101 O O . VAL B 1 198 ? 16.297 -13.5 -19.766 1 91.56 198 VAL B O 1
ATOM 6104 N N . GLN B 1 199 ? 15.656 -14.383 -17.797 1 89.38 199 GLN B N 1
ATOM 6105 C CA . GLN B 1 199 ? 16.391 -13.398 -17.016 1 89.38 199 GLN B CA 1
ATOM 6106 C C . GLN B 1 199 ? 17.891 -13.461 -17.312 1 89.38 199 GLN B C 1
ATOM 6108 O O . GLN B 1 199 ? 18.547 -12.422 -17.422 1 89.38 199 GLN B O 1
ATOM 6113 N N . ASP B 1 200 ? 18.422 -14.633 -17.438 1 90.19 200 ASP B N 1
ATOM 6114 C CA . ASP B 1 200 ? 19.828 -14.781 -17.781 1 90.19 200 ASP B CA 1
ATOM 6115 C C . ASP B 1 200 ? 20.125 -14.141 -19.141 1 90.19 200 ASP B C 1
ATOM 6117 O O . ASP B 1 200 ? 21.172 -13.516 -19.312 1 90.19 200 ASP B O 1
ATOM 6121 N N . GLY B 1 201 ? 19.219 -14.328 -20.031 1 88.69 201 GLY B N 1
ATOM 6122 C CA . GLY B 1 201 ? 19.375 -13.711 -21.344 1 88.69 201 GLY B CA 1
ATOM 6123 C C . GLY B 1 201 ? 19.312 -12.195 -21.297 1 88.69 201 GLY B C 1
ATOM 6124 O O . GLY B 1 201 ? 20.109 -11.516 -21.953 1 88.69 201 GLY B O 1
ATOM 6125 N N . LEU B 1 202 ? 18.422 -11.68 -20.516 1 87 202 LEU B N 1
ATOM 6126 C CA . LEU B 1 202 ? 18.219 -10.242 -20.422 1 87 202 LEU B CA 1
ATOM 6127 C C . LEU B 1 202 ? 19.391 -9.57 -19.719 1 87 202 LEU B C 1
ATOM 6129 O O . LEU B 1 202 ? 19.719 -8.414 -20 1 87 202 LEU B O 1
ATOM 6133 N N . ASP B 1 203 ? 19.984 -10.219 -18.781 1 85.5 203 ASP B N 1
ATOM 6134 C CA . ASP B 1 203 ? 21.109 -9.68 -18.016 1 85.5 203 ASP B CA 1
ATOM 6135 C C . ASP B 1 203 ? 22.281 -9.336 -18.938 1 85.5 203 ASP B C 1
ATOM 6137 O O . ASP B 1 203 ? 23.031 -8.391 -18.672 1 85.5 203 ASP B O 1
ATOM 6141 N N . VAL B 1 204 ? 22.422 -10.055 -19.984 1 83.88 204 VAL B N 1
ATOM 6142 C CA . VAL B 1 204 ? 23.562 -9.859 -20.875 1 83.88 204 VAL B CA 1
ATOM 6143 C C . VAL B 1 204 ? 23.328 -8.617 -21.75 1 83.88 204 VAL B C 1
ATOM 6145 O O . VAL B 1 204 ? 24.281 -7.93 -22.125 1 83.88 204 VAL B O 1
ATOM 6148 N N . ILE B 1 205 ? 22 -8.242 -21.938 1 76.69 205 ILE B N 1
ATOM 6149 C CA . ILE B 1 205 ? 21.719 -7.164 -22.875 1 76.69 205 ILE B CA 1
ATOM 6150 C C . ILE B 1 205 ? 21.156 -5.961 -22.125 1 76.69 205 ILE B C 1
ATOM 6152 O O . ILE B 1 205 ? 20.438 -5.141 -22.703 1 76.69 205 ILE B O 1
ATOM 6156 N N . GLY B 1 206 ? 21.266 -5.977 -20.891 1 71.5 206 GLY B N 1
ATOM 6157 C CA . GLY B 1 206 ? 20.688 -4.93 -20.062 1 71.5 206 GLY B CA 1
ATOM 6158 C C . GLY B 1 206 ? 21 -3.531 -20.562 1 71.5 206 GLY B C 1
ATOM 6159 O O . GLY B 1 206 ? 20.141 -2.654 -20.562 1 71.5 206 GLY B O 1
ATOM 6160 N N . GLY B 1 207 ? 22.156 -3.328 -21.125 1 73.81 207 GLY B N 1
ATOM 6161 C CA . GLY B 1 207 ? 22.547 -2.021 -21.625 1 73.81 207 GLY B CA 1
ATOM 6162 C C . GLY B 1 207 ? 21.766 -1.612 -22.875 1 73.81 207 GLY B C 1
ATOM 6163 O O . GLY B 1 207 ? 21.5 -0.427 -23.078 1 73.81 207 GLY B O 1
ATOM 6164 N N . ALA B 1 208 ? 21.266 -2.611 -23.578 1 75.12 208 ALA B N 1
ATOM 6165 C CA . ALA B 1 208 ? 20.609 -2.342 -24.859 1 75.12 208 ALA B CA 1
ATOM 6166 C C . ALA B 1 208 ? 19.203 -1.772 -24.625 1 75.12 208 ALA B C 1
ATOM 6168 O O . ALA B 1 208 ? 18.672 -1.064 -25.484 1 75.12 208 ALA B O 1
ATOM 6169 N N . LEU B 1 209 ? 18.656 -2.104 -23.5 1 85.56 209 LEU B N 1
ATOM 6170 C CA . LEU B 1 209 ? 17.281 -1.707 -23.25 1 85.56 209 LEU B CA 1
ATOM 6171 C C . LEU B 1 209 ? 17.219 -0.522 -22.297 1 85.56 209 LEU B C 1
ATOM 6173 O O . LEU B 1 209 ? 16.141 0.002 -22.016 1 85.56 209 LEU B O 1
ATOM 6177 N N . GLN B 1 210 ? 18.328 -0.107 -21.906 1 89.94 210 GLN B N 1
ATOM 6178 C CA . GLN B 1 210 ? 18.391 0.891 -20.844 1 89.94 210 GLN B CA 1
ATOM 6179 C C . GLN B 1 210 ? 17.75 2.201 -21.281 1 89.94 210 GLN B C 1
ATOM 6181 O O . GLN B 1 210 ? 16.969 2.795 -20.516 1 89.94 210 GLN B O 1
ATOM 6186 N N . LYS B 1 211 ? 18 2.574 -22.484 1 93.06 211 LYS B N 1
ATOM 6187 C CA . LYS B 1 211 ? 17.469 3.857 -22.938 1 93.06 211 LYS B CA 1
ATOM 6188 C C . LYS B 1 211 ? 15.961 3.791 -23.125 1 93.06 211 LYS B C 1
ATOM 6190 O O . LYS B 1 211 ? 15.258 4.777 -22.906 1 93.06 211 LYS B O 1
ATOM 6195 N N . ILE B 1 212 ? 15.547 2.654 -23.625 1 93.31 212 ILE B N 1
ATOM 6196 C CA . ILE B 1 212 ? 14.102 2.492 -23.75 1 93.31 212 ILE B CA 1
ATOM 6197 C C . ILE B 1 212 ? 13.453 2.545 -22.375 1 93.31 212 ILE B C 1
ATOM 6199 O O . ILE B 1 212 ? 12.453 3.24 -22.172 1 93.31 212 ILE B O 1
ATOM 6203 N N . ARG B 1 213 ? 14.016 1.814 -21.422 1 92.81 213 ARG B N 1
ATOM 6204 C CA . ARG B 1 213 ? 13.523 1.816 -20.047 1 92.81 213 ARG B CA 1
ATOM 6205 C C . ARG B 1 213 ? 13.555 3.223 -19.453 1 92.81 213 ARG B C 1
ATOM 6207 O O . ARG B 1 213 ? 12.602 3.646 -18.812 1 92.81 213 ARG B O 1
ATOM 6214 N N . ASP B 1 214 ? 14.633 3.875 -19.734 1 94.38 214 ASP B N 1
ATOM 6215 C CA . ASP B 1 214 ? 14.781 5.234 -19.234 1 94.38 214 ASP B CA 1
ATOM 6216 C C . ASP B 1 214 ? 13.75 6.172 -19.844 1 94.38 214 ASP B C 1
ATOM 6218 O O . ASP B 1 214 ? 13.289 7.109 -19.203 1 94.38 214 ASP B O 1
ATOM 6222 N N . SER B 1 215 ? 13.453 5.902 -21.094 1 95.25 215 SER B N 1
ATOM 6223 C CA . SER B 1 215 ? 12.43 6.699 -21.766 1 95.25 215 SER B CA 1
ATOM 6224 C C . SER B 1 215 ? 11.07 6.523 -21.109 1 95.25 215 SER B C 1
ATOM 6226 O O . SER B 1 215 ? 10.359 7.5 -20.875 1 95.25 215 SER B O 1
ATOM 6228 N N . VAL B 1 216 ? 10.773 5.289 -20.859 1 94.94 216 VAL B N 1
ATOM 6229 C CA . VAL B 1 216 ? 9.492 5 -20.219 1 94.94 216 VAL B CA 1
ATOM 6230 C C . VAL B 1 216 ? 9.469 5.605 -18.828 1 94.94 216 VAL B C 1
ATOM 6232 O O . VAL B 1 216 ? 8.477 6.219 -18.422 1 94.94 216 VAL B O 1
ATOM 6235 N N . LYS B 1 217 ? 10.562 5.457 -18.109 1 93.5 217 LYS B N 1
ATOM 6236 C CA . LYS B 1 217 ? 10.68 6.027 -16.766 1 93.5 217 LYS B CA 1
ATOM 6237 C C . LYS B 1 217 ? 10.523 7.547 -16.812 1 93.5 217 LYS B C 1
ATOM 6239 O O . LYS B 1 217 ? 9.898 8.133 -15.922 1 93.5 217 LYS B O 1
ATOM 6244 N N . PHE B 1 218 ? 11.133 8.148 -17.781 1 93.62 218 PHE B N 1
ATOM 6245 C CA . PHE B 1 218 ? 11.062 9.602 -17.938 1 93.62 218 PHE B CA 1
ATOM 6246 C C . PHE B 1 218 ? 9.609 10.055 -18.047 1 93.62 218 PHE B C 1
ATOM 6248 O O . PHE B 1 218 ? 9.195 10.992 -17.359 1 93.62 218 PHE B O 1
ATOM 6255 N N . VAL B 1 219 ? 8.859 9.391 -18.875 1 93.62 219 VAL B N 1
ATOM 6256 C CA . VAL B 1 219 ? 7.48 9.789 -19.156 1 93.62 219 VAL B CA 1
ATOM 6257 C C . VAL B 1 219 ? 6.605 9.484 -17.938 1 93.62 219 VAL B C 1
ATOM 6259 O O . VAL B 1 219 ? 5.777 10.312 -17.547 1 93.62 219 VAL B O 1
ATOM 6262 N N . LYS B 1 220 ? 6.832 8.336 -17.344 1 90.94 220 LYS B N 1
ATOM 6263 C CA . LYS B 1 220 ? 5.969 7.879 -16.25 1 90.94 220 LYS B CA 1
ATOM 6264 C C . LYS B 1 220 ? 6.359 8.531 -14.93 1 90.94 220 LYS B C 1
ATOM 6266 O O . LYS B 1 220 ? 5.609 8.469 -13.953 1 90.94 220 LYS B O 1
ATOM 6271 N N . GLY B 1 221 ? 7.414 9.258 -14.891 1 86.62 221 GLY B N 1
ATOM 6272 C CA . GLY B 1 221 ? 7.988 9.789 -13.664 1 86.62 221 GLY B CA 1
ATOM 6273 C C . GLY B 1 221 ? 7.262 11.016 -13.148 1 86.62 221 GLY B C 1
ATOM 6274 O O . GLY B 1 221 ? 7.367 11.359 -11.969 1 86.62 221 GLY B O 1
ATOM 6275 N N . SER B 1 222 ? 6.547 11.711 -14.047 1 87 222 SER B N 1
ATOM 6276 C CA . SER B 1 222 ? 5.832 12.898 -13.594 1 87 222 SER B CA 1
ATOM 6277 C C . SER B 1 222 ? 4.551 13.109 -14.398 1 87 222 SER B C 1
ATOM 6279 O O . SER B 1 222 ? 4.477 12.727 -15.57 1 87 222 SER B O 1
ATOM 6281 N N . GLU B 1 223 ? 3.596 13.672 -13.711 1 87.25 223 GLU B N 1
ATOM 6282 C CA . GLU B 1 223 ? 2.334 13.977 -14.383 1 87.25 223 GLU B CA 1
ATOM 6283 C C . GLU B 1 223 ? 2.543 14.953 -15.539 1 87.25 223 GLU B C 1
ATOM 6285 O O . GLU B 1 223 ? 1.894 14.836 -16.578 1 87.25 223 GLU B O 1
ATOM 6290 N N . SER B 1 224 ? 3.426 15.922 -15.344 1 89.56 224 SER B N 1
ATOM 6291 C CA . SER B 1 224 ? 3.732 16.891 -16.391 1 89.56 224 SER B CA 1
ATOM 6292 C C . SER B 1 224 ? 4.262 16.203 -17.641 1 89.56 224 SER B C 1
ATOM 6294 O O . SER B 1 224 ? 3.863 16.547 -18.766 1 89.56 224 SER B O 1
ATOM 6296 N N . ARG B 1 225 ? 5.113 15.273 -17.5 1 90.88 225 ARG B N 1
ATOM 6297 C CA . ARG B 1 225 ? 5.711 14.555 -18.625 1 90.88 225 ARG B CA 1
ATOM 6298 C C . ARG B 1 225 ? 4.691 13.648 -19.297 1 90.88 225 ARG B C 1
ATOM 6300 O O . ARG B 1 225 ? 4.73 13.461 -20.516 1 90.88 225 ARG B O 1
ATOM 6307 N N . GLU B 1 226 ? 3.795 13.094 -18.516 1 90.56 226 GLU B N 1
ATOM 6308 C CA . GLU B 1 226 ? 2.719 12.297 -19.094 1 90.56 226 GLU B CA 1
ATOM 6309 C C . GLU B 1 226 ? 1.812 13.148 -19.984 1 90.56 226 GLU B C 1
ATOM 6311 O O . GLU B 1 226 ? 1.348 12.695 -21.031 1 90.56 226 GLU B O 1
ATOM 6316 N N . ILE B 1 227 ? 1.545 14.32 -19.5 1 89.88 227 ILE B N 1
ATOM 6317 C CA . ILE B 1 227 ? 0.734 15.25 -20.297 1 89.88 227 ILE B CA 1
ATOM 6318 C C . ILE B 1 227 ? 1.471 15.617 -21.578 1 89.88 227 ILE B C 1
ATOM 6320 O O . ILE B 1 227 ? 0.874 15.648 -22.656 1 89.88 227 ILE B O 1
ATOM 6324 N N . MET B 1 228 ? 2.756 15.906 -21.484 1 92.88 228 MET B N 1
ATOM 6325 C CA . MET B 1 228 ? 3.561 16.219 -22.672 1 92.88 228 MET B CA 1
ATOM 6326 C C . MET B 1 228 ? 3.547 15.055 -23.656 1 92.88 228 MET B C 1
ATOM 6328 O O . MET B 1 228 ? 3.494 15.266 -24.875 1 92.88 228 MET B O 1
ATOM 6332 N N . PHE B 1 229 ? 3.639 13.891 -23.125 1 94.5 229 PHE B N 1
ATOM 6333 C CA . PHE B 1 229 ? 3.578 12.688 -23.938 1 94.5 229 PHE B CA 1
ATOM 6334 C C . PHE B 1 229 ? 2.236 12.586 -24.656 1 94.5 229 PHE B C 1
ATOM 6336 O O . PHE B 1 229 ? 2.182 12.273 -25.844 1 94.5 229 PHE B O 1
ATOM 6343 N N . ALA B 1 230 ? 1.15 12.852 -23.938 1 91.94 230 ALA B N 1
ATOM 6344 C CA . ALA B 1 230 ? -0.186 12.828 -24.531 1 91.94 230 ALA B CA 1
ATOM 6345 C C . ALA B 1 230 ? -0.315 13.867 -25.641 1 91.94 230 ALA B C 1
ATOM 6347 O O . ALA B 1 230 ? -0.927 13.602 -26.688 1 91.94 230 ALA B O 1
ATOM 6348 N N . ASN B 1 231 ? 0.24 15.023 -25.391 1 92.5 231 ASN B N 1
ATOM 6349 C CA . ASN B 1 231 ? 0.241 16.062 -26.406 1 92.5 231 ASN B CA 1
ATOM 6350 C C . ASN B 1 231 ? 1.025 15.633 -27.641 1 92.5 231 ASN B C 1
ATOM 6352 O O . ASN B 1 231 ? 0.619 15.914 -28.781 1 92.5 231 ASN B O 1
ATOM 6356 N N . ALA B 1 232 ? 2.156 15.023 -27.391 1 94.5 232 ALA B N 1
ATOM 6357 C CA . ALA B 1 232 ? 2.955 14.5 -28.5 1 94.5 232 ALA B CA 1
ATOM 6358 C C . ALA B 1 232 ? 2.174 13.469 -29.297 1 94.5 232 ALA B C 1
ATOM 6360 O O . ALA B 1 232 ? 2.281 13.414 -30.531 1 94.5 232 ALA B O 1
ATOM 6361 N N . MET B 1 233 ? 1.438 12.68 -28.641 1 94.75 233 MET B N 1
ATOM 6362 C CA . MET B 1 233 ? 0.596 11.688 -29.297 1 94.75 233 MET B CA 1
ATOM 6363 C C . MET B 1 233 ? -0.413 12.359 -30.234 1 94.75 233 MET B C 1
ATOM 6365 O O . MET B 1 233 ? -0.621 11.906 -31.359 1 94.75 233 MET B O 1
ATOM 6369 N N . GLU B 1 234 ? -0.988 13.391 -29.703 1 92.62 234 GLU B N 1
ATOM 6370 C CA . GLU B 1 234 ? -1.951 14.148 -30.5 1 92.62 234 GLU B CA 1
ATOM 6371 C C . GLU B 1 234 ? -1.288 14.781 -31.719 1 92.62 234 GLU B C 1
ATOM 6373 O O . GLU B 1 234 ? -1.854 14.773 -32.812 1 92.62 234 GLU B O 1
ATOM 6378 N N . THR B 1 235 ? -0.159 15.336 -31.484 1 93.75 235 THR B N 1
ATOM 6379 C CA . THR B 1 235 ? 0.577 16 -32.562 1 93.75 235 THR B CA 1
ATOM 6380 C C . THR B 1 235 ? 0.906 15.016 -33.688 1 93.75 235 THR B C 1
ATOM 6382 O O . THR B 1 235 ? 0.795 15.352 -34.844 1 93.75 235 THR B O 1
ATOM 6385 N N . VAL B 1 236 ? 1.349 13.82 -33.25 1 94.38 236 VAL B N 1
ATOM 6386 C CA . VAL B 1 236 ? 1.726 12.797 -34.219 1 94.38 236 VAL B CA 1
ATOM 6387 C C . VAL B 1 236 ? 0.471 12.148 -34.812 1 94.38 236 VAL B C 1
ATOM 6389 O O . VAL B 1 236 ? 0.526 11.523 -35.875 1 94.38 236 VAL B O 1
ATOM 6392 N N . GLY B 1 237 ? -0.709 12.359 -34.156 1 91.62 237 GLY B N 1
ATOM 6393 C CA . GLY B 1 237 ? -1.973 11.82 -34.625 1 91.62 237 GLY B CA 1
ATOM 6394 C C . GLY B 1 237 ? -2.227 10.398 -34.188 1 91.62 237 GLY B C 1
ATOM 6395 O O . GLY B 1 237 ? -2.934 9.641 -34.844 1 91.62 237 GLY B O 1
ATOM 6396 N N . MET B 1 238 ? -1.574 10.039 -33.156 1 90.88 238 MET B N 1
ATOM 6397 C CA . MET B 1 238 ? -1.744 8.68 -32.656 1 90.88 238 MET B CA 1
ATOM 6398 C C . MET B 1 238 ? -2.859 8.625 -31.625 1 90.88 238 MET B C 1
ATOM 6400 O O . MET B 1 238 ? -2.93 9.469 -30.734 1 90.88 238 MET B O 1
ATOM 6404 N N . GLN B 1 239 ? -3.809 7.789 -31.859 1 84.19 239 GLN B N 1
ATOM 6405 C CA . GLN B 1 239 ? -4.844 7.516 -30.875 1 84.19 239 GLN B CA 1
ATOM 6406 C C . GLN B 1 239 ? -4.629 6.16 -30.219 1 84.19 239 GLN B C 1
ATOM 6408 O O . GLN B 1 239 ? -4.582 5.133 -30.891 1 84.19 239 GLN B O 1
ATOM 6413 N N . ALA B 1 240 ? -4.082 6.203 -29.047 1 76.19 240 ALA B N 1
ATOM 6414 C CA . ALA B 1 240 ? -3.854 4.93 -28.359 1 76.19 240 ALA B CA 1
ATOM 6415 C C . ALA B 1 240 ? -4.641 4.852 -27.062 1 76.19 240 ALA B C 1
ATOM 6417 O O . ALA B 1 240 ? -4.738 5.836 -26.328 1 76.19 240 ALA B O 1
ATOM 6418 N N . LYS B 1 241 ? -5.293 3.76 -26.906 1 74.81 241 LYS B N 1
ATOM 6419 C CA . LYS B 1 241 ? -6.02 3.516 -25.672 1 74.81 241 LYS B CA 1
ATOM 6420 C C . LYS B 1 241 ? -5.062 3.168 -24.531 1 74.81 241 LYS B C 1
ATOM 6422 O O . LYS B 1 241 ? -5.305 3.525 -23.375 1 74.81 241 LYS B O 1
ATOM 6427 N N . GLU B 1 242 ? -3.922 2.467 -25 1 80.94 242 GLU B N 1
ATOM 6428 C CA . GLU B 1 242 ? -2.975 2.018 -23.984 1 80.94 242 GLU B CA 1
ATOM 6429 C C . GLU B 1 242 ? -1.739 2.914 -23.938 1 80.94 242 GLU B C 1
ATOM 6431 O O . GLU B 1 242 ? -1.311 3.434 -24.969 1 80.94 242 GLU B O 1
ATOM 6436 N N . GLY B 1 243 ? -1.221 3.201 -22.812 1 86.88 243 GLY B N 1
ATOM 6437 C CA . GLY B 1 243 ? -0.03 4.016 -22.641 1 86.88 243 GLY B CA 1
ATOM 6438 C C . GLY B 1 243 ? 1.224 3.199 -22.391 1 86.88 243 GLY B C 1
ATOM 6439 O O . GLY B 1 243 ? 1.243 1.993 -22.641 1 86.88 243 GLY B O 1
ATOM 6440 N N . LEU B 1 244 ? 2.244 3.852 -22.078 1 92.44 244 LEU B N 1
ATOM 6441 C CA . LEU B 1 244 ? 3.52 3.219 -21.75 1 92.44 244 LEU B CA 1
ATOM 6442 C C . LEU B 1 244 ? 3.441 2.473 -20.422 1 92.44 244 LEU B C 1
ATOM 6444 O O . LEU B 1 244 ? 2.65 2.834 -19.547 1 92.44 244 LEU B O 1
ATOM 6448 N N . ILE B 1 245 ? 4.168 1.4 -20.297 1 91.31 245 ILE B N 1
ATOM 6449 C CA . ILE B 1 245 ? 4.246 0.65 -19.047 1 91.31 245 ILE B CA 1
ATOM 6450 C C . ILE B 1 245 ? 5.711 0.378 -18.703 1 91.31 245 ILE B C 1
ATOM 6452 O O . ILE B 1 245 ? 6.516 0.064 -19.578 1 91.31 245 ILE B O 1
ATOM 6456 N N . LEU B 1 246 ? 6.004 0.633 -17.453 1 90.5 246 LEU B N 1
ATOM 6457 C CA . LEU B 1 246 ? 7.363 0.377 -17 1 90.5 246 LEU B CA 1
ATOM 6458 C C . LEU B 1 246 ? 7.512 -1.061 -16.5 1 90.5 246 LEU B C 1
ATOM 6460 O O . LEU B 1 246 ? 6.621 -1.586 -15.836 1 90.5 246 LEU B O 1
ATOM 6464 N N . ASP B 1 247 ? 8.594 -1.671 -16.859 1 86.56 247 ASP B N 1
ATOM 6465 C CA . ASP B 1 247 ? 8.789 -3.066 -16.469 1 86.56 247 ASP B CA 1
ATOM 6466 C C . ASP B 1 247 ? 9.281 -3.18 -15.031 1 86.56 247 ASP B C 1
ATOM 6468 O O . ASP B 1 247 ? 9.727 -2.191 -14.445 1 86.56 247 ASP B O 1
ATOM 6472 N N . VAL B 1 248 ? 9 -4.297 -14.406 1 77.25 248 VAL B N 1
ATOM 6473 C CA . VAL B 1 248 ? 9.625 -4.734 -13.156 1 77.25 248 VAL B CA 1
ATOM 6474 C C . VAL B 1 248 ? 10.797 -5.656 -13.461 1 77.25 248 VAL B C 1
ATOM 6476 O O . VAL B 1 248 ? 10.609 -6.766 -13.969 1 77.25 248 VAL B O 1
ATOM 6479 N N . VAL B 1 249 ? 11.891 -5.254 -13.094 1 74 249 VAL B N 1
ATOM 6480 C CA . VAL B 1 249 ? 13.141 -5.855 -13.547 1 74 249 VAL B CA 1
ATOM 6481 C C . VAL B 1 249 ? 13.195 -7.32 -13.133 1 74 249 VAL B C 1
ATOM 6483 O O . VAL B 1 249 ? 13.773 -8.156 -13.828 1 74 249 VAL B O 1
ATOM 6486 N N . THR B 1 250 ? 12.516 -7.68 -12.109 1 69.69 250 THR B N 1
ATOM 6487 C CA . THR B 1 250 ? 12.602 -9.055 -11.617 1 69.69 250 THR B CA 1
ATOM 6488 C C . THR B 1 250 ? 11.578 -9.938 -12.32 1 69.69 250 THR B C 1
ATOM 6490 O O . THR B 1 250 ? 11.531 -11.148 -12.086 1 69.69 250 THR B O 1
ATOM 6493 N N . ARG B 1 251 ? 10.828 -9.312 -13.258 1 74 251 ARG B N 1
ATOM 6494 C CA . ARG B 1 251 ? 9.836 -10.055 -14.031 1 74 251 ARG B CA 1
ATOM 6495 C C . ARG B 1 251 ? 10.039 -9.844 -15.531 1 74 251 ARG B C 1
ATOM 6497 O O . ARG B 1 251 ? 9.641 -8.82 -16.078 1 74 251 ARG B O 1
ATOM 6504 N N . TRP B 1 252 ? 10.406 -10.773 -16.141 1 80.19 252 TRP B N 1
ATOM 6505 C CA . TRP B 1 252 ? 10.797 -10.625 -17.547 1 80.19 252 TRP B CA 1
ATOM 6506 C C . TRP B 1 252 ? 9.586 -10.281 -18.406 1 80.19 252 TRP B C 1
ATOM 6508 O O . TRP B 1 252 ? 9.719 -9.609 -19.438 1 80.19 252 TRP B O 1
ATOM 6518 N N . ASN B 1 253 ? 8.43 -10.812 -18.062 1 82.38 253 ASN B N 1
ATOM 6519 C CA . ASN B 1 253 ? 7.234 -10.578 -18.875 1 82.38 253 ASN B CA 1
ATOM 6520 C C . ASN B 1 253 ? 6.879 -9.102 -18.922 1 82.38 253 ASN B C 1
ATOM 6522 O O . ASN B 1 253 ? 6.379 -8.609 -19.938 1 82.38 253 ASN B O 1
ATOM 6526 N N . SER B 1 254 ? 7.215 -8.477 -17.891 1 85.31 254 SER B N 1
ATOM 6527 C CA . SER B 1 254 ? 6.969 -7.035 -17.875 1 85.31 254 SER B CA 1
ATOM 6528 C C . SER B 1 254 ? 7.898 -6.301 -18.828 1 85.31 254 SER B C 1
ATOM 6530 O O . SER B 1 254 ? 7.527 -5.27 -19.391 1 85.31 254 SER B O 1
ATOM 6532 N N . THR B 1 255 ? 9.078 -6.855 -18.984 1 87.19 255 THR B N 1
ATOM 6533 C CA . THR B 1 255 ? 10.008 -6.27 -19.938 1 87.19 255 THR B CA 1
ATOM 6534 C C . THR B 1 255 ? 9.477 -6.422 -21.359 1 87.19 255 THR B C 1
ATOM 6536 O O . THR B 1 255 ? 9.562 -5.484 -22.156 1 87.19 255 THR B O 1
ATOM 6539 N N . TYR B 1 256 ? 8.961 -7.594 -21.672 1 89.81 256 TYR B N 1
ATOM 6540 C CA . TYR B 1 256 ? 8.344 -7.824 -22.969 1 89.81 256 TYR B CA 1
ATOM 6541 C C . TYR B 1 256 ? 7.207 -6.84 -23.219 1 89.81 256 TYR B C 1
ATOM 6543 O O . TYR B 1 256 ? 7.125 -6.23 -24.297 1 89.81 256 TYR B O 1
ATOM 6551 N N . HIS B 1 257 ? 6.383 -6.598 -22.25 1 90.69 257 HIS B N 1
ATOM 6552 C CA . HIS B 1 257 ? 5.246 -5.695 -22.391 1 90.69 257 HIS B CA 1
ATOM 6553 C C . HIS B 1 257 ? 5.703 -4.25 -22.531 1 90.69 257 HIS B C 1
ATOM 6555 O O . HIS B 1 257 ? 5.125 -3.484 -23.297 1 90.69 257 HIS B O 1
ATOM 6561 N N . MET B 1 258 ? 6.672 -3.916 -21.75 1 93.06 258 MET B N 1
ATOM 6562 C CA . MET B 1 258 ? 7.223 -2.568 -21.875 1 93.06 258 MET B CA 1
ATOM 6563 C C . MET B 1 258 ? 7.734 -2.316 -23.281 1 93.06 258 MET B C 1
ATOM 6565 O O . MET B 1 258 ? 7.398 -1.302 -23.891 1 93.06 258 MET B O 1
ATOM 6569 N N . LEU B 1 259 ? 8.438 -3.299 -23.859 1 92.56 259 LEU B N 1
ATOM 6570 C CA . LEU B 1 259 ? 9.016 -3.168 -25.188 1 92.56 259 LEU B CA 1
ATOM 6571 C C . LEU B 1 259 ? 7.93 -3.129 -26.25 1 92.56 259 LEU B C 1
ATOM 6573 O O . LEU B 1 259 ? 7.953 -2.271 -27.141 1 92.56 259 LEU B O 1
ATOM 6577 N N . SER B 1 260 ? 7.031 -4.043 -26.109 1 93.25 260 SER B N 1
ATOM 6578 C CA . SER B 1 260 ? 5.949 -4.141 -27.078 1 93.25 260 SER B CA 1
ATOM 6579 C C . SER B 1 260 ? 5.152 -2.842 -27.156 1 93.25 260 SER B C 1
ATOM 6581 O O . SER B 1 260 ? 4.734 -2.428 -28.25 1 93.25 260 SER B O 1
ATOM 6583 N N . ARG B 1 261 ? 5.051 -2.18 -26.062 1 93.44 261 ARG B N 1
ATOM 6584 C CA . ARG B 1 261 ? 4.316 -0.918 -26.016 1 93.44 261 ARG B CA 1
ATOM 6585 C C . ARG B 1 261 ? 5.199 0.241 -26.469 1 93.44 261 ARG B C 1
ATOM 6587 O O . ARG B 1 261 ? 4.762 1.088 -27.266 1 93.44 261 ARG B O 1
ATOM 6594 N N . ALA B 1 262 ? 6.391 0.283 -25.984 1 94.94 262 ALA B N 1
ATOM 6595 C CA . ALA B 1 262 ? 7.305 1.388 -26.281 1 94.94 262 ALA B CA 1
ATOM 6596 C C . ALA B 1 262 ? 7.578 1.503 -27.766 1 94.94 262 ALA B C 1
ATOM 6598 O O . ALA B 1 262 ? 7.652 2.609 -28.312 1 94.94 262 ALA B O 1
ATOM 6599 N N . ILE B 1 263 ? 7.68 0.39 -28.438 1 94.69 263 ILE B N 1
ATOM 6600 C CA . ILE B 1 263 ? 8 0.349 -29.859 1 94.69 263 ILE B CA 1
ATOM 6601 C C . ILE B 1 263 ? 6.883 1.014 -30.656 1 94.69 263 ILE B C 1
ATOM 6603 O O . ILE B 1 263 ? 7.145 1.69 -31.656 1 94.69 263 ILE B O 1
ATOM 6607 N N . LYS B 1 264 ? 5.688 0.88 -30.203 1 93.56 264 LYS B N 1
ATOM 6608 C CA . LYS B 1 264 ? 4.543 1.482 -30.875 1 93.56 264 LYS B CA 1
ATOM 6609 C C . LYS B 1 264 ? 4.574 3.004 -30.766 1 93.56 264 LYS B C 1
ATOM 6611 O O . LYS B 1 264 ? 3.994 3.705 -31.594 1 93.56 264 LYS B O 1
ATOM 6616 N N . PHE B 1 265 ? 5.297 3.473 -29.797 1 95.12 265 PHE B N 1
ATOM 6617 C CA . PHE B 1 265 ? 5.277 4.906 -29.516 1 95.12 265 PHE B CA 1
ATOM 6618 C C . PHE B 1 265 ? 6.586 5.555 -29.969 1 95.12 265 PHE B C 1
ATOM 6620 O O . PHE B 1 265 ? 6.926 6.648 -29.5 1 95.12 265 PHE B O 1
ATOM 6627 N N . LYS B 1 266 ? 7.312 4.914 -30.828 1 94.75 266 LYS B N 1
ATOM 6628 C CA . LYS B 1 266 ? 8.609 5.402 -31.266 1 94.75 266 LYS B CA 1
ATOM 6629 C C . LYS B 1 266 ? 8.5 6.82 -31.828 1 94.75 266 LYS B C 1
ATOM 6631 O O . LYS B 1 266 ? 9.281 7.699 -31.469 1 94.75 266 LYS B O 1
ATOM 6636 N N . ASP B 1 267 ? 7.461 7.031 -32.594 1 94.81 267 ASP B N 1
ATOM 6637 C CA . ASP B 1 267 ? 7.293 8.336 -33.25 1 94.81 267 ASP B CA 1
ATOM 6638 C C . ASP B 1 267 ? 6.863 9.391 -32.219 1 94.81 267 ASP B C 1
ATOM 6640 O O . ASP B 1 267 ? 7.266 10.555 -32.312 1 94.81 267 ASP B O 1
ATOM 6644 N N . VAL B 1 268 ? 6.074 8.977 -31.344 1 96.12 268 VAL B N 1
ATOM 6645 C CA . VAL B 1 268 ? 5.633 9.883 -30.297 1 96.12 268 VAL B CA 1
ATOM 6646 C C . VAL B 1 268 ? 6.828 10.312 -29.438 1 96.12 268 VAL B C 1
ATOM 6648 O O . VAL B 1 268 ? 6.992 11.492 -29.125 1 96.12 268 VAL B O 1
ATOM 6651 N N . LEU B 1 269 ? 7.668 9.344 -29.125 1 96.56 269 LEU B N 1
ATOM 6652 C CA . LEU B 1 269 ? 8.844 9.617 -28.312 1 96.56 269 LEU B CA 1
ATOM 6653 C C . LEU B 1 269 ? 9.852 10.469 -29.078 1 96.56 269 LEU B C 1
ATOM 6655 O O . LEU B 1 269 ? 10.547 11.297 -28.484 1 96.56 269 LEU B O 1
ATOM 6659 N N . ARG B 1 270 ? 9.875 10.297 -30.375 1 95.69 270 ARG B N 1
ATOM 6660 C CA . ARG B 1 270 ? 10.719 11.148 -31.203 1 95.69 270 ARG B CA 1
ATOM 6661 C C . ARG B 1 270 ? 10.25 12.602 -31.156 1 95.69 270 ARG B C 1
ATOM 6663 O O . ARG B 1 270 ? 11.062 13.516 -30.969 1 95.69 270 ARG B O 1
ATOM 6670 N N . ASN B 1 271 ? 8.953 12.719 -31.312 1 96.25 271 ASN B N 1
ATOM 6671 C CA . ASN B 1 271 ? 8.391 14.062 -31.219 1 96.25 271 ASN B CA 1
ATOM 6672 C C . ASN B 1 271 ? 8.648 14.68 -29.844 1 96.25 271 ASN B C 1
ATOM 6674 O O . ASN B 1 271 ? 8.961 15.867 -29.75 1 96.25 271 ASN B O 1
ATOM 6678 N N . LEU B 1 272 ? 8.508 13.914 -28.797 1 96.06 272 LEU B N 1
ATOM 6679 C CA . LEU B 1 272 ? 8.758 14.383 -27.438 1 96.06 272 LEU B CA 1
ATOM 6680 C C . LEU B 1 272 ? 10.195 14.852 -27.281 1 96.06 272 LEU B C 1
ATOM 6682 O O . LEU B 1 272 ? 10.461 15.859 -26.625 1 96.06 272 LEU B O 1
ATOM 6686 N N . ALA B 1 273 ? 11.102 14.094 -27.875 1 95.62 273 ALA B N 1
ATOM 6687 C CA . ALA B 1 273 ? 12.516 14.453 -27.797 1 95.62 273 ALA B CA 1
ATOM 6688 C C . ALA B 1 273 ? 12.773 15.797 -28.484 1 95.62 273 ALA B C 1
ATOM 6690 O O . ALA B 1 273 ? 13.664 16.547 -28.062 1 95.62 273 ALA B O 1
ATOM 6691 N N . ASP B 1 274 ? 11.984 16.141 -29.391 1 94.38 274 ASP B N 1
ATOM 6692 C CA . ASP B 1 274 ? 12.133 17.391 -30.141 1 94.38 274 ASP B CA 1
ATOM 6693 C C . ASP B 1 274 ? 11.617 18.578 -29.312 1 94.38 274 ASP B C 1
ATOM 6695 O O . ASP B 1 274 ? 12.148 19.688 -29.406 1 94.38 274 ASP B O 1
ATOM 6699 N N . VAL B 1 275 ? 10.672 18.344 -28.547 1 93.19 275 VAL B N 1
ATOM 6700 C CA . VAL B 1 275 ? 9.984 19.438 -27.875 1 93.19 275 VAL B CA 1
ATOM 6701 C C . VAL B 1 275 ? 10.484 19.578 -26.453 1 93.19 275 VAL B C 1
ATOM 6703 O O . VAL B 1 275 ? 10.375 20.656 -25.844 1 93.19 275 VAL B O 1
ATOM 6706 N N . GLU B 1 276 ? 10.984 18.516 -25.812 1 94 276 GLU B N 1
ATOM 6707 C CA . GLU B 1 276 ? 11.422 18.516 -24.422 1 94 276 GLU B CA 1
ATOM 6708 C C . GLU B 1 276 ? 12.922 18.266 -24.312 1 94 276 GLU B C 1
ATOM 6710 O O . GLU B 1 276 ? 13.359 17.109 -24.234 1 94 276 GLU B O 1
ATOM 6715 N N . PRO B 1 277 ? 13.648 19.266 -24.062 1 92.75 277 PRO B N 1
ATOM 6716 C CA . PRO B 1 277 ? 15.109 19.141 -24.047 1 92.75 277 PRO B CA 1
ATOM 6717 C C . PRO B 1 277 ? 15.602 18.281 -22.891 1 92.75 277 PRO B C 1
ATOM 6719 O O . PRO B 1 277 ? 16.688 17.703 -22.969 1 92.75 277 PRO B O 1
ATOM 6722 N N . SER B 1 278 ? 14.82 18.156 -21.844 1 92.69 278 SER B N 1
ATOM 6723 C CA . SER B 1 278 ? 15.25 17.375 -20.688 1 92.69 278 SER B CA 1
ATOM 6724 C C . SER B 1 278 ? 15.172 15.883 -20.969 1 92.69 278 SER B C 1
ATOM 6726 O O . SER B 1 278 ? 15.742 15.07 -20.234 1 92.69 278 SER B O 1
ATOM 6728 N N . TYR B 1 279 ? 14.445 15.531 -22.031 1 95.44 279 TYR B N 1
ATOM 6729 C CA . TYR B 1 279 ? 14.375 14.141 -22.453 1 95.44 279 TYR B CA 1
ATOM 6730 C C . TYR B 1 279 ? 15.617 13.742 -23.234 1 95.44 279 TYR B C 1
ATOM 6732 O O . TYR B 1 279 ? 15.688 13.961 -24.453 1 95.44 279 TYR B O 1
ATOM 6740 N N . LYS B 1 280 ? 16.578 13.109 -22.5 1 93 280 LYS B N 1
ATOM 6741 C CA . LYS B 1 280 ? 17.891 12.836 -23.078 1 93 280 LYS B CA 1
ATOM 6742 C C . LYS B 1 280 ? 18.062 11.352 -23.375 1 93 280 LYS B C 1
ATOM 6744 O O . LYS B 1 280 ? 19.047 10.953 -24.016 1 93 280 LYS B O 1
ATOM 6749 N N . SER B 1 281 ? 17.156 10.578 -23.078 1 92.88 281 SER B N 1
ATOM 6750 C CA . SER B 1 281 ? 17.344 9.133 -23.141 1 92.88 281 SER B CA 1
ATOM 6751 C C . SER B 1 281 ? 16.719 8.555 -24.406 1 92.88 281 SER B C 1
ATOM 6753 O O . SER B 1 281 ? 16.531 7.34 -24.516 1 92.88 281 SER B O 1
ATOM 6755 N N . PHE B 1 282 ? 16.359 9.422 -25.422 1 95.12 282 PHE B N 1
ATOM 6756 C CA . PHE B 1 282 ? 15.734 8.891 -26.625 1 95.12 282 PHE B CA 1
ATOM 6757 C C . PHE B 1 282 ? 16.656 7.91 -27.328 1 95.12 282 PHE B C 1
ATOM 6759 O O . PHE B 1 282 ? 17.812 8.25 -27.641 1 95.12 282 PHE B O 1
ATOM 6766 N N . PRO B 1 283 ? 16.188 6.699 -27.578 1 94.88 283 PRO B N 1
ATOM 6767 C CA . PRO B 1 283 ? 17.031 5.668 -28.188 1 94.88 283 PRO B CA 1
ATOM 6768 C C . PRO B 1 283 ? 17.359 5.949 -29.656 1 94.88 283 PRO B C 1
ATOM 6770 O O . PRO B 1 283 ? 16.562 6.574 -30.359 1 94.88 283 PRO B O 1
ATOM 6773 N N . SER B 1 284 ? 18.531 5.559 -30.125 1 92.69 284 SER B N 1
ATOM 6774 C CA . SER B 1 284 ? 18.922 5.645 -31.531 1 92.69 284 SER B CA 1
ATOM 6775 C C . SER B 1 284 ? 18.156 4.637 -32.375 1 92.69 284 SER B C 1
ATOM 6777 O O . SER B 1 284 ? 17.469 3.758 -31.844 1 92.69 284 SER B O 1
ATOM 6779 N N . ASP B 1 285 ? 18.25 4.734 -33.688 1 92.5 285 ASP B N 1
ATOM 6780 C CA . ASP B 1 285 ? 17.578 3.801 -34.594 1 92.5 285 ASP B CA 1
ATOM 6781 C C . ASP B 1 285 ? 18.094 2.377 -34.375 1 92.5 285 ASP B C 1
ATOM 6783 O O . ASP B 1 285 ? 17.312 1.418 -34.469 1 92.5 285 ASP B O 1
ATOM 6787 N N . LEU B 1 286 ? 19.312 2.312 -34.125 1 88.75 286 LEU B N 1
ATOM 6788 C CA . LEU B 1 286 ? 19.906 1.005 -33.875 1 88.75 286 LEU B CA 1
ATOM 6789 C C . LEU B 1 286 ? 19.344 0.4 -32.594 1 88.75 286 LEU B C 1
ATOM 6791 O O . LEU B 1 286 ? 19.062 -0.798 -32.531 1 88.75 286 LEU B O 1
ATOM 6795 N N . GLU B 1 287 ? 19.219 1.219 -31.625 1 89.94 287 GLU B N 1
ATOM 6796 C CA . GLU B 1 287 ? 18.688 0.754 -30.344 1 89.94 287 GLU B CA 1
ATOM 6797 C C . GLU B 1 287 ? 17.234 0.345 -30.469 1 89.94 287 GLU B C 1
ATOM 6799 O O . GLU B 1 287 ? 16.797 -0.644 -29.859 1 89.94 287 GLU B O 1
ATOM 6804 N N . TRP B 1 288 ? 16.469 1.078 -31.25 1 93.25 288 TRP B N 1
ATOM 6805 C CA . TRP B 1 288 ? 15.086 0.713 -31.5 1 93.25 288 TRP B CA 1
ATOM 6806 C C . TRP B 1 288 ? 15 -0.613 -32.25 1 93.25 288 TRP B C 1
ATOM 6808 O O . TRP B 1 288 ? 14.172 -1.467 -31.922 1 93.25 288 TRP B O 1
ATOM 6818 N N . SER B 1 289 ? 15.867 -0.768 -33.188 1 91.12 289 SER B N 1
ATOM 6819 C CA . SER B 1 289 ? 15.883 -2.004 -33.969 1 91.12 289 SER B CA 1
ATOM 6820 C C . SER B 1 289 ? 16.234 -3.203 -33.094 1 91.12 289 SER B C 1
ATOM 6822 O O . SER B 1 289 ? 15.641 -4.277 -33.219 1 91.12 289 SER B O 1
ATOM 6824 N N . ARG B 1 290 ? 17.141 -2.959 -32.281 1 88.19 290 ARG B N 1
ATOM 6825 C CA . ARG B 1 290 ? 17.5 -4.008 -31.328 1 88.19 290 ARG B CA 1
ATOM 6826 C C . ARG B 1 290 ? 16.344 -4.332 -30.406 1 88.19 290 ARG B C 1
ATOM 6828 O O . ARG B 1 290 ? 16.078 -5.5 -30.109 1 88.19 290 ARG B O 1
ATOM 6835 N N . GLY B 1 291 ? 15.719 -3.301 -29.922 1 90.62 291 GLY B N 1
ATOM 6836 C CA . GLY B 1 291 ? 14.547 -3.51 -29.094 1 90.62 291 GLY B CA 1
ATOM 6837 C C . GLY B 1 291 ? 13.461 -4.316 -29.781 1 90.62 291 GLY B C 1
ATOM 6838 O O . GLY B 1 291 ? 12.844 -5.191 -29.172 1 90.62 291 GLY B O 1
ATOM 6839 N N . GLU B 1 292 ? 13.273 -4.059 -30.969 1 92.81 292 GLU B N 1
ATOM 6840 C CA . GLU B 1 292 ? 12.281 -4.785 -31.766 1 92.81 292 GLU B CA 1
ATOM 6841 C C . GLU B 1 292 ? 12.672 -6.254 -31.906 1 92.81 292 GLU B C 1
ATOM 6843 O O . GLU B 1 292 ? 11.812 -7.141 -31.797 1 92.81 292 GLU B O 1
ATOM 6848 N N . LEU B 1 293 ? 13.922 -6.445 -32.156 1 90.31 293 LEU B N 1
ATOM 6849 C CA . LEU B 1 293 ? 14.422 -7.809 -32.312 1 90.31 293 LEU B CA 1
ATOM 6850 C C . LEU B 1 293 ? 14.25 -8.594 -31 1 90.31 293 LEU B C 1
ATOM 6852 O O . LEU B 1 293 ? 13.828 -9.75 -31.031 1 90.31 293 LEU B O 1
ATOM 6856 N N . ILE B 1 294 ? 14.555 -7.953 -29.984 1 90.25 294 ILE B N 1
ATOM 6857 C CA . ILE B 1 294 ? 14.445 -8.594 -28.688 1 90.25 294 ILE B CA 1
ATOM 6858 C C . ILE B 1 294 ? 12.977 -8.883 -28.375 1 90.25 294 ILE B C 1
ATOM 6860 O O . ILE B 1 294 ? 12.641 -9.953 -27.875 1 90.25 294 ILE B O 1
ATOM 6864 N N . CYS B 1 295 ? 12.164 -7.969 -28.625 1 92.06 295 CYS B N 1
ATOM 6865 C CA . CYS B 1 295 ? 10.734 -8.133 -28.422 1 92.06 295 CYS B CA 1
ATOM 6866 C C . CYS B 1 295 ? 10.203 -9.336 -29.188 1 92.06 295 CYS B C 1
ATOM 6868 O O . CYS B 1 295 ? 9.461 -10.156 -28.641 1 92.06 295 CYS B O 1
ATOM 6870 N N . GLU B 1 296 ? 10.609 -9.422 -30.375 1 90.81 296 GLU B N 1
ATOM 6871 C CA . GLU B 1 296 ? 10.188 -10.547 -31.219 1 90.81 296 GLU B CA 1
ATOM 6872 C C . GLU B 1 296 ? 10.75 -11.867 -30.688 1 90.81 296 GLU B C 1
ATOM 6874 O O . GLU B 1 296 ? 10.062 -12.891 -30.719 1 90.81 296 GLU B O 1
ATOM 6879 N N . PHE B 1 297 ? 11.922 -11.742 -30.281 1 90.44 297 PHE B N 1
ATOM 6880 C CA . PHE B 1 297 ? 12.586 -12.938 -29.766 1 90.44 297 PHE B CA 1
ATOM 6881 C C . PHE B 1 297 ? 11.891 -13.43 -28.5 1 90.44 297 PHE B C 1
ATOM 6883 O O . PHE B 1 297 ? 11.828 -14.641 -28.266 1 90.44 297 PHE B O 1
ATOM 6890 N N . LEU B 1 298 ? 11.375 -12.555 -27.688 1 91.56 298 LEU B N 1
ATOM 6891 C CA . LEU B 1 298 ? 10.797 -12.906 -26.391 1 91.56 298 LEU B CA 1
ATOM 6892 C C . LEU B 1 298 ? 9.344 -13.328 -26.547 1 91.56 298 LEU B C 1
ATOM 6894 O O . LEU B 1 298 ? 8.75 -13.867 -25.609 1 91.56 298 LEU B O 1
ATOM 6898 N N . ARG B 1 299 ? 8.766 -13.18 -27.625 1 90 299 ARG B N 1
ATOM 6899 C CA . ARG B 1 299 ? 7.336 -13.383 -27.844 1 90 299 ARG B CA 1
ATOM 6900 C C . ARG B 1 299 ? 6.93 -14.82 -27.516 1 90 299 ARG B C 1
ATOM 6902 O O . ARG B 1 299 ? 5.973 -15.039 -26.766 1 90 299 ARG B O 1
ATOM 6909 N N . PRO B 1 300 ? 7.66 -15.82 -28.016 1 88.5 300 PRO B N 1
ATOM 6910 C CA . PRO B 1 300 ? 7.262 -17.188 -27.703 1 88.5 300 PRO B CA 1
ATOM 6911 C C . PRO B 1 300 ? 7.32 -17.5 -26.203 1 88.5 300 PRO B C 1
ATOM 6913 O O . PRO B 1 300 ? 6.523 -18.297 -25.703 1 88.5 300 PRO B O 1
ATOM 6916 N N . PHE B 1 301 ? 8.219 -16.922 -25.562 1 91.31 301 PHE B N 1
ATOM 6917 C CA . PHE B 1 301 ? 8.328 -17.109 -24.125 1 91.31 301 PHE B CA 1
ATOM 6918 C C . PHE B 1 301 ? 7.125 -16.516 -23.406 1 91.31 301 PHE B C 1
ATOM 6920 O O . PHE B 1 301 ? 6.598 -17.125 -22.469 1 91.31 301 PHE B O 1
ATOM 6927 N N . SER B 1 302 ? 6.707 -15.367 -23.828 1 88 302 SER B N 1
ATOM 6928 C CA . SER B 1 302 ? 5.523 -14.734 -23.25 1 88 302 SER B CA 1
ATOM 6929 C C . SER B 1 302 ? 4.273 -15.57 -23.5 1 88 302 SER B C 1
ATOM 6931 O O . SER B 1 302 ? 3.438 -15.734 -22.609 1 88 302 SER B O 1
ATOM 6933 N N . GLU B 1 303 ? 4.172 -16.078 -24.641 1 85.81 303 GLU B N 1
ATOM 6934 C CA . GLU B 1 303 ? 3.035 -16.922 -25 1 85.81 303 GLU B CA 1
ATOM 6935 C C . GLU B 1 303 ? 2.988 -18.188 -24.141 1 85.81 303 GLU B C 1
ATOM 6937 O O . GLU B 1 303 ? 1.923 -18.578 -23.656 1 85.81 303 GLU B O 1
ATOM 6942 N N . MET B 1 304 ? 4.121 -18.781 -23.984 1 86.62 304 MET B N 1
ATOM 6943 C CA . MET B 1 304 ? 4.199 -19.969 -23.141 1 86.62 304 MET B CA 1
ATOM 6944 C C . MET B 1 304 ? 3.801 -19.641 -21.703 1 86.62 304 MET B C 1
ATOM 6946 O O . MET B 1 304 ? 3.059 -20.406 -21.078 1 86.62 304 MET B O 1
ATOM 6950 N N . THR B 1 305 ? 4.344 -18.578 -21.234 1 84.94 305 THR B N 1
ATOM 6951 C CA . THR B 1 305 ? 4.031 -18.172 -19.875 1 84.94 305 THR B CA 1
ATOM 6952 C C . THR B 1 305 ? 2.525 -18.016 -19.688 1 84.94 305 THR B C 1
ATOM 6954 O O . THR B 1 305 ? 1.974 -18.469 -18.672 1 84.94 305 THR B O 1
ATOM 6957 N N . ASN B 1 306 ? 1.849 -17.453 -20.578 1 81.5 306 ASN B N 1
ATOM 6958 C CA . ASN B 1 306 ? 0.403 -17.281 -20.516 1 81.5 306 ASN B CA 1
ATOM 6959 C C . ASN B 1 306 ? -0.334 -18.609 -20.547 1 81.5 306 ASN B C 1
ATOM 6961 O O . ASN B 1 306 ? -1.308 -18.797 -19.812 1 81.5 306 ASN B O 1
ATOM 6965 N N . LEU B 1 307 ? 0.149 -19.484 -21.297 1 81.25 307 LEU B N 1
ATOM 6966 C CA . LEU B 1 307 ? -0.488 -20.781 -21.469 1 81.25 307 LEU B CA 1
ATOM 6967 C C . LEU B 1 307 ? -0.354 -21.625 -20.203 1 81.25 307 LEU B C 1
ATOM 6969 O O . LEU B 1 307 ? -1.325 -22.234 -19.75 1 81.25 307 LEU B O 1
ATOM 6973 N N . ILE B 1 308 ? 0.805 -21.562 -19.656 1 81.62 308 ILE B N 1
ATOM 6974 C CA . ILE B 1 308 ? 1.058 -22.484 -18.562 1 81.62 308 ILE B CA 1
ATOM 6975 C C . ILE B 1 308 ? 0.581 -21.859 -17.25 1 81.62 308 ILE B C 1
ATOM 6977 O O . ILE B 1 308 ? 0.552 -22.531 -16.203 1 81.62 308 ILE B O 1
ATOM 6981 N N . SER B 1 309 ? 0.204 -20.625 -17.266 1 77.44 309 SER B N 1
ATOM 6982 C CA . SER B 1 309 ? -0.247 -19.938 -16.047 1 77.44 309 SER B CA 1
ATOM 6983 C C . SER B 1 309 ? -1.747 -20.125 -15.844 1 77.44 309 SER B C 1
ATOM 6985 O O . SER B 1 309 ? -2.303 -19.641 -14.852 1 77.44 309 SER B O 1
ATOM 6987 N N . GLY B 1 310 ? -2.395 -20.781 -16.672 1 74.44 310 GLY B N 1
ATOM 6988 C CA . GLY B 1 310 ? -3.814 -21.047 -16.5 1 74.44 310 GLY B CA 1
ATOM 6989 C C . GLY B 1 310 ? -4.117 -21.953 -15.328 1 74.44 310 GLY B C 1
ATOM 6990 O O . GLY B 1 310 ? -3.299 -22.812 -14.969 1 74.44 310 GLY B O 1
ATOM 6991 N N . SER B 1 311 ? -5.309 -21.797 -14.664 1 74.06 311 SER B N 1
ATOM 6992 C CA . SER B 1 311 ? -5.637 -22.594 -13.484 1 74.06 311 SER B CA 1
ATOM 6993 C C . SER B 1 311 ? -6.949 -23.344 -13.672 1 74.06 311 SER B C 1
ATOM 6995 O O . SER B 1 311 ? -7.312 -24.188 -12.844 1 74.06 311 SER B O 1
ATOM 6997 N N . SER B 1 312 ? -7.621 -23.203 -14.75 1 77.88 312 SER B N 1
ATOM 6998 C CA . SER B 1 312 ? -8.938 -23.812 -14.93 1 77.88 312 SER B CA 1
ATOM 6999 C C . SER B 1 312 ? -8.844 -25.078 -15.773 1 77.88 312 SER B C 1
ATOM 7001 O O . SER B 1 312 ? -9.844 -25.781 -15.969 1 77.88 312 SER B O 1
ATOM 7003 N N . TYR B 1 313 ? -7.691 -25.359 -16.328 1 86.38 313 TYR B N 1
ATOM 7004 C CA . TYR B 1 313 ? -7.48 -26.547 -17.156 1 86.38 313 TYR B CA 1
ATOM 7005 C C . TYR B 1 313 ? -6.145 -27.203 -16.828 1 86.38 313 TYR B C 1
ATOM 7007 O O . TYR B 1 313 ? -5.258 -26.578 -16.25 1 86.38 313 TYR B O 1
ATOM 7015 N N . PRO B 1 314 ? -6.035 -28.5 -17.219 1 93.25 314 PRO B N 1
ATOM 7016 C CA . PRO B 1 314 ? -4.754 -29.172 -16.969 1 93.25 314 PRO B CA 1
ATOM 7017 C C . PRO B 1 314 ? -3.607 -28.562 -17.781 1 93.25 314 PRO B C 1
ATOM 7019 O O . PRO B 1 314 ? -3.766 -28.281 -18.969 1 93.25 314 PRO B O 1
ATOM 7022 N N . THR B 1 315 ? -2.545 -28.328 -17.125 1 92.31 315 THR B N 1
ATOM 7023 C CA . THR B 1 315 ? -1.381 -27.75 -17.797 1 92.31 315 THR B CA 1
ATOM 7024 C C . THR B 1 315 ? -0.272 -28.781 -17.938 1 92.31 315 THR B C 1
ATOM 7026 O O . THR B 1 315 ? 0.671 -28.594 -18.703 1 92.31 315 THR B O 1
ATOM 7029 N N . ALA B 1 316 ? -0.394 -29.891 -17.266 1 95.31 316 ALA B N 1
ATOM 7030 C CA . ALA B 1 316 ? 0.646 -30.922 -17.281 1 95.31 316 ALA B CA 1
ATOM 7031 C C . ALA B 1 316 ? 0.878 -31.438 -18.688 1 95.31 316 ALA B C 1
ATOM 7033 O O . ALA B 1 316 ? 2.023 -31.625 -19.109 1 95.31 316 ALA B O 1
ATOM 7034 N N . ASN B 1 317 ? -0.218 -31.625 -19.453 1 94 317 ASN B N 1
ATOM 7035 C CA . ASN B 1 317 ? -0.117 -32.188 -20.781 1 94 317 ASN B CA 1
ATOM 7036 C C . ASN B 1 317 ? 0.41 -31.172 -21.797 1 94 317 ASN B C 1
ATOM 7038 O O . ASN B 1 317 ? 0.805 -31.531 -22.906 1 94 317 ASN B O 1
ATOM 7042 N N . LEU B 1 318 ? 0.481 -29.938 -21.375 1 90.62 318 LEU B N 1
ATOM 7043 C CA . LEU B 1 318 ? 0.908 -28.875 -22.281 1 90.62 318 LEU B CA 1
ATOM 7044 C C . LEU B 1 318 ? 2.404 -28.625 -22.141 1 90.62 318 LEU B C 1
ATOM 7046 O O . LEU B 1 318 ? 3.021 -28.047 -23.031 1 90.62 318 LEU B O 1
ATOM 7050 N N . TYR B 1 319 ? 2.947 -29.062 -21.047 1 90.44 319 TYR B N 1
ATOM 7051 C CA . TYR B 1 319 ? 4.332 -28.781 -20.688 1 90.44 319 TYR B CA 1
ATOM 7052 C C . TYR B 1 319 ? 5.285 -29.203 -21.797 1 90.44 319 TYR B C 1
ATOM 7054 O O . TYR B 1 319 ? 6.109 -28.406 -22.25 1 90.44 319 TYR B O 1
ATOM 7062 N N . PHE B 1 320 ? 5.18 -30.375 -22.234 1 92.88 320 PHE B N 1
ATOM 7063 C CA . PHE B 1 320 ? 6.172 -31 -23.109 1 92.88 320 PHE B CA 1
ATOM 7064 C C . PHE B 1 320 ? 6.316 -30.219 -24.406 1 92.88 320 PHE B C 1
ATOM 7066 O O . PHE B 1 320 ? 7.426 -29.859 -24.797 1 92.88 320 PHE B O 1
ATOM 7073 N N . MET B 1 321 ? 5.211 -29.953 -25.047 1 90.31 321 MET B N 1
ATOM 7074 C CA . MET B 1 321 ? 5.234 -29.281 -26.328 1 90.31 321 MET B CA 1
ATOM 7075 C C . MET B 1 321 ? 5.789 -27.859 -26.188 1 90.31 321 MET B C 1
ATOM 7077 O O . MET B 1 321 ? 6.496 -27.375 -27.078 1 90.31 321 MET B O 1
ATOM 7081 N N . GLN B 1 322 ? 5.461 -27.297 -25.094 1 90.81 322 GLN B N 1
ATOM 7082 C CA . GLN B 1 322 ? 5.918 -25.922 -24.891 1 90.81 322 GLN B CA 1
ATOM 7083 C C . GLN B 1 322 ? 7.426 -25.875 -24.672 1 90.81 322 GLN B C 1
ATOM 7085 O O . GLN B 1 322 ? 8.109 -25 -25.203 1 90.81 322 GLN B O 1
ATOM 7090 N N . VAL B 1 323 ? 7.953 -26.781 -23.859 1 92.44 323 VAL B N 1
ATOM 7091 C CA . VAL B 1 323 ? 9.391 -26.844 -23.609 1 92.44 323 VAL B CA 1
ATOM 7092 C C . VAL B 1 323 ? 10.125 -27.172 -24.906 1 92.44 323 VAL B C 1
ATOM 7094 O O . VAL B 1 323 ? 11.164 -26.578 -25.203 1 92.44 323 VAL B O 1
ATOM 7097 N N . TRP B 1 324 ? 9.547 -28.047 -25.656 1 93.31 324 TRP B N 1
ATOM 7098 C CA . TRP B 1 324 ? 10.1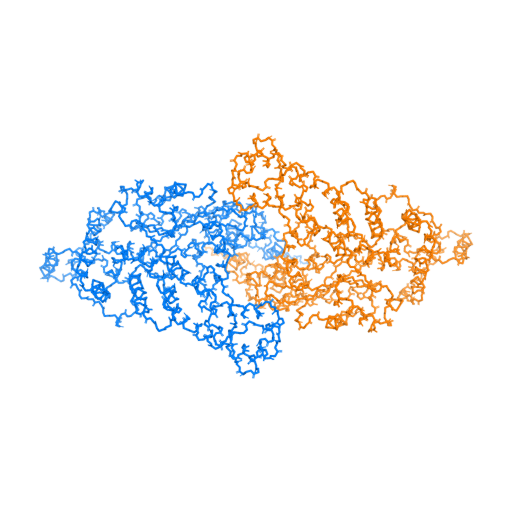17 -28.422 -26.953 1 93.31 324 TRP B CA 1
ATOM 7099 C C . TRP B 1 324 ? 10.18 -27.219 -27.891 1 93.31 324 TRP B C 1
ATOM 7101 O O . TRP B 1 324 ? 11.195 -26.984 -28.547 1 93.31 324 TRP B O 1
ATOM 7111 N N . LYS B 1 325 ? 9.102 -26.469 -27.969 1 92.19 325 LYS B N 1
ATOM 7112 C CA . LYS B 1 325 ? 9.039 -25.297 -28.828 1 92.19 325 LYS B CA 1
ATOM 7113 C C . LYS B 1 325 ? 10.133 -24.281 -28.453 1 92.19 325 LYS B C 1
ATOM 7115 O O . LYS B 1 325 ? 10.766 -23.703 -29.328 1 92.19 325 LYS B O 1
ATOM 7120 N N . ILE B 1 326 ? 10.328 -24.141 -27.156 1 93.62 326 ILE B N 1
ATOM 7121 C CA . ILE B 1 326 ? 11.336 -23.203 -26.672 1 93.62 326 ILE B CA 1
ATOM 7122 C C . ILE B 1 326 ? 12.727 -23.703 -27.047 1 93.62 326 ILE B C 1
ATOM 7124 O O . ILE B 1 326 ? 13.586 -22.922 -27.453 1 93.62 326 ILE B O 1
ATOM 7128 N N . GLU B 1 327 ? 12.914 -24.969 -26.875 1 93.88 327 GLU B N 1
ATOM 7129 C CA . GLU B 1 327 ? 14.203 -25.547 -27.25 1 93.88 327 GLU B CA 1
ATOM 7130 C C . GLU B 1 327 ? 14.492 -25.312 -28.734 1 93.88 327 GLU B C 1
ATOM 7132 O O . GLU B 1 327 ? 15.586 -24.891 -29.094 1 93.88 327 GLU B O 1
ATOM 7137 N N . CYS B 1 328 ? 13.5 -25.562 -29.594 1 92.94 328 CYS B N 1
ATOM 7138 C CA . CYS B 1 328 ? 13.648 -25.344 -31.016 1 92.94 328 CYS B CA 1
ATOM 7139 C C . CYS B 1 328 ? 13.93 -23.875 -31.328 1 92.94 328 CYS B C 1
ATOM 7141 O O . CYS B 1 328 ? 14.773 -23.562 -32.156 1 92.94 328 CYS B O 1
ATOM 7143 N N . TRP B 1 329 ? 13.211 -23.078 -30.641 1 92.81 329 TRP B N 1
ATOM 7144 C CA . TRP B 1 329 ? 13.344 -21.641 -30.828 1 92.81 329 TRP B CA 1
ATOM 7145 C C . TRP B 1 329 ? 14.758 -21.172 -30.516 1 92.81 329 TRP B C 1
ATOM 7147 O O . TRP B 1 329 ? 15.344 -20.391 -31.266 1 92.81 329 TRP B O 1
ATOM 7157 N N . LEU B 1 330 ? 15.297 -21.688 -29.422 1 94.31 330 LEU B N 1
ATOM 7158 C CA . LEU B 1 330 ? 16.656 -21.328 -29.016 1 94.31 330 LEU B CA 1
ATOM 7159 C C . LEU B 1 330 ? 17.672 -21.859 -30.016 1 94.31 330 LEU B C 1
ATOM 7161 O O . LEU B 1 330 ? 18.609 -21.156 -30.375 1 94.31 330 LEU B O 1
ATOM 7165 N N . ARG B 1 331 ? 17.469 -23 -30.516 1 91.62 331 ARG B N 1
ATOM 7166 C CA . ARG B 1 331 ? 18.406 -23.625 -31.453 1 91.62 331 ARG B CA 1
ATOM 7167 C C . ARG B 1 331 ? 18.438 -22.859 -32.781 1 91.62 331 ARG B C 1
ATOM 7169 O O . ARG B 1 331 ? 19.5 -22.656 -33.344 1 91.62 331 ARG B O 1
ATOM 7176 N N . VAL B 1 332 ? 17.266 -22.453 -33.25 1 90.12 332 VAL B N 1
ATOM 7177 C CA . VAL B 1 332 ? 17.156 -21.75 -34.5 1 90.12 332 VAL B CA 1
ATOM 7178 C C . VAL B 1 332 ? 17.875 -20.406 -34.406 1 90.12 332 VAL B C 1
ATOM 7180 O O . VAL B 1 332 ? 18.469 -19.938 -35.375 1 90.12 332 VAL B O 1
ATOM 7183 N N . HIS B 1 333 ? 17.953 -19.844 -33.281 1 91.5 333 HIS B N 1
ATOM 7184 C CA . HIS B 1 333 ? 18.484 -18.484 -33.125 1 91.5 333 HIS B CA 1
ATOM 7185 C C . HIS B 1 333 ? 19.922 -18.516 -32.594 1 91.5 333 HIS B C 1
ATOM 7187 O O . HIS B 1 333 ? 20.5 -17.469 -32.312 1 91.5 333 HIS B O 1
ATOM 7193 N N . GLU B 1 334 ? 20.406 -19.641 -32.438 1 89.62 334 GLU B N 1
ATOM 7194 C CA . GLU B 1 334 ? 21.797 -19.781 -32.031 1 89.62 334 GLU B CA 1
ATOM 7195 C C . GLU B 1 334 ? 22.75 -19.109 -33.031 1 89.62 334 GLU B C 1
ATOM 7197 O O . GLU B 1 334 ? 23.812 -18.641 -32.656 1 89.62 334 GLU B O 1
ATOM 7202 N N . TYR B 1 335 ? 22.344 -19.031 -34.281 1 86.81 335 TYR B N 1
ATOM 7203 C CA . TYR B 1 335 ? 23.203 -18.469 -35.312 1 86.81 335 TYR B CA 1
ATOM 7204 C C . TYR B 1 335 ? 22.578 -17.234 -35.938 1 86.81 335 TYR B C 1
ATOM 7206 O O . TYR B 1 335 ? 22.672 -17.016 -37.156 1 86.81 335 TYR B O 1
ATOM 7214 N N . SER B 1 336 ? 21.906 -16.547 -35.125 1 82.94 336 SER B N 1
ATOM 7215 C CA . SER B 1 336 ? 21.266 -15.312 -35.594 1 82.94 336 SER B CA 1
ATOM 7216 C C . SER B 1 336 ? 22.312 -14.328 -36.094 1 82.94 336 SER B C 1
ATOM 7218 O O . SER B 1 336 ? 23.484 -14.383 -35.719 1 82.94 336 SER B O 1
ATOM 7220 N N . ALA B 1 337 ? 21.828 -13.461 -37 1 82.75 337 ALA B N 1
ATOM 7221 C CA . ALA B 1 337 ? 22.688 -12.438 -37.594 1 82.75 337 ALA B CA 1
ATOM 7222 C C . ALA B 1 337 ? 22.984 -11.328 -36.594 1 82.75 337 ALA B C 1
ATOM 7224 O O . ALA B 1 337 ? 24.016 -10.672 -36.688 1 82.75 337 ALA B O 1
ATOM 7225 N N . ASP B 1 338 ? 22.188 -11.18 -35.719 1 84.19 338 ASP B N 1
ATOM 7226 C CA . ASP B 1 338 ? 22.375 -10.141 -34.688 1 84.19 338 ASP B CA 1
ATOM 7227 C C . ASP B 1 338 ? 23.203 -10.664 -33.531 1 84.19 338 ASP B C 1
ATOM 7229 O O . ASP B 1 338 ? 22.812 -11.633 -32.875 1 84.19 338 ASP B O 1
ATOM 7233 N N . GLU B 1 339 ? 24.266 -9.961 -33.25 1 84.12 339 GLU B N 1
ATOM 7234 C CA . GLU B 1 339 ? 25.219 -10.398 -32.25 1 84.12 339 GLU B CA 1
ATOM 7235 C C . GLU B 1 339 ? 24.594 -10.375 -30.844 1 84.12 339 GLU B C 1
ATOM 7237 O O . GLU B 1 339 ? 24.906 -11.219 -30 1 84.12 339 GLU B O 1
ATOM 7242 N N . THR B 1 340 ? 23.797 -9.492 -30.625 1 83.44 340 THR B N 1
ATOM 7243 C CA . THR B 1 340 ? 23.141 -9.367 -29.328 1 83.44 340 THR B CA 1
ATOM 7244 C C . THR B 1 340 ? 22.25 -10.57 -29.047 1 83.44 340 THR B C 1
ATOM 7246 O O . THR B 1 340 ? 22.266 -11.133 -27.953 1 83.44 340 THR B O 1
ATOM 7249 N N . ILE B 1 341 ? 21.547 -10.961 -30.016 1 87.94 341 ILE B N 1
ATOM 7250 C CA . ILE B 1 341 ? 20.641 -12.102 -29.875 1 87.94 341 ILE B CA 1
ATOM 7251 C C . ILE B 1 341 ? 21.453 -13.383 -29.703 1 87.94 341 ILE B C 1
ATOM 7253 O O . ILE B 1 341 ? 21.094 -14.242 -28.891 1 87.94 341 ILE B O 1
ATOM 7257 N N . CYS B 1 342 ? 22.516 -13.422 -30.406 1 91.19 342 CYS B N 1
ATOM 7258 C CA . CYS B 1 342 ? 23.375 -14.602 -30.297 1 91.19 342 CYS B CA 1
ATOM 7259 C C . CYS B 1 342 ? 23.891 -14.766 -28.875 1 91.19 342 CYS B C 1
ATOM 7261 O O . CYS B 1 342 ? 23.891 -15.867 -28.344 1 91.19 342 CYS B O 1
ATOM 7263 N N . GLN B 1 343 ? 24.312 -13.711 -28.344 1 89.19 343 GLN B N 1
ATOM 7264 C CA . GLN B 1 343 ? 24.828 -13.734 -26.984 1 89.19 343 GLN B CA 1
ATOM 7265 C C . GLN B 1 343 ? 23.734 -14.109 -25.984 1 89.19 343 GLN B C 1
ATOM 7267 O O . GLN B 1 343 ? 23.969 -14.891 -25.062 1 89.19 343 GLN B O 1
ATOM 7272 N N . MET B 1 344 ? 22.594 -13.609 -26.203 1 91.25 344 MET B N 1
ATOM 7273 C CA . MET B 1 344 ? 21.453 -13.914 -25.344 1 91.25 344 MET B CA 1
ATOM 7274 C C . MET B 1 344 ? 21.109 -15.398 -25.391 1 91.25 344 MET B C 1
ATOM 7276 O O . MET B 1 344 ? 20.922 -16.031 -24.359 1 91.25 344 MET B O 1
ATOM 7280 N N . VAL B 1 345 ? 21.109 -15.898 -26.547 1 94.38 345 VAL B N 1
ATOM 7281 C CA . VAL B 1 345 ? 20.703 -17.281 -26.766 1 94.38 345 VAL B CA 1
ATOM 7282 C C . VAL B 1 345 ? 21.719 -18.234 -26.141 1 94.38 345 VAL B C 1
ATOM 7284 O O . VAL B 1 345 ? 21.344 -19.25 -25.562 1 94.38 345 VAL B O 1
ATOM 7287 N N . GLU B 1 346 ? 22.938 -17.875 -26.25 1 94.19 346 GLU B N 1
ATOM 7288 C CA . GLU B 1 346 ? 24 -18.719 -25.703 1 94.19 346 GLU B CA 1
ATOM 7289 C C . GLU B 1 346 ? 23.812 -18.922 -24.188 1 94.19 346 GLU B C 1
ATOM 7291 O O . GLU B 1 346 ? 23.875 -20.047 -23.703 1 94.19 346 GLU B O 1
ATOM 7296 N N . ILE B 1 347 ? 23.562 -17.891 -23.547 1 94.19 347 ILE B N 1
ATOM 7297 C CA . ILE B 1 347 ? 23.422 -17.938 -22.109 1 94.19 347 ILE B CA 1
ATOM 7298 C C . ILE B 1 347 ? 22.094 -18.609 -21.75 1 94.19 347 ILE B C 1
ATOM 7300 O O . ILE B 1 347 ? 22.016 -19.375 -20.781 1 94.19 347 ILE B O 1
ATOM 7304 N N . MET B 1 348 ? 21.062 -18.344 -22.453 1 95.38 348 MET B N 1
ATOM 7305 C CA . MET B 1 348 ? 19.75 -18.938 -22.219 1 95.38 348 MET B CA 1
ATOM 7306 C C . MET B 1 348 ? 19.797 -20.453 -22.422 1 95.38 348 MET B C 1
ATOM 7308 O O . MET B 1 348 ? 19.172 -21.203 -21.672 1 95.38 348 MET B O 1
ATOM 7312 N N . LYS B 1 349 ? 20.531 -20.828 -23.422 1 95.44 349 LYS B N 1
ATOM 7313 C CA . LYS B 1 349 ? 20.656 -22.25 -23.734 1 95.44 349 LYS B CA 1
ATOM 7314 C C . LYS B 1 349 ? 21.344 -23 -22.594 1 95.44 349 LYS B C 1
ATOM 7316 O O . LYS B 1 349 ? 20.984 -24.141 -22.281 1 95.44 349 LYS B O 1
ATOM 7321 N N . LEU B 1 350 ? 22.281 -22.375 -22.016 1 94.56 350 LEU B N 1
ATOM 7322 C CA . LEU B 1 350 ? 22.969 -22.984 -20.875 1 94.56 350 LEU B CA 1
ATOM 7323 C C . LEU B 1 350 ? 22 -23.25 -19.734 1 94.56 350 LEU B C 1
ATOM 7325 O O . LEU B 1 350 ? 22.016 -24.328 -19.141 1 94.56 350 LEU B O 1
ATOM 7329 N N . LYS B 1 351 ? 21.203 -22.297 -19.484 1 93 351 LYS B N 1
ATOM 7330 C CA . LYS B 1 351 ? 20.219 -22.438 -18.422 1 93 351 LYS B CA 1
ATOM 7331 C C . LYS B 1 351 ? 19.141 -23.453 -18.797 1 93 351 LYS B C 1
ATOM 7333 O O . LYS B 1 351 ? 18.703 -24.234 -17.953 1 93 351 LYS B O 1
ATOM 7338 N N . PHE B 1 352 ? 18.734 -23.438 -20.016 1 95.31 352 PHE B N 1
ATOM 7339 C CA . PHE B 1 352 ? 17.781 -24.406 -20.516 1 95.31 352 PHE B CA 1
ATOM 7340 C C . PHE B 1 352 ? 18.297 -25.828 -20.328 1 95.31 352 PHE B C 1
ATOM 7342 O O . PHE B 1 352 ? 17.578 -26.688 -19.828 1 95.31 352 PHE B O 1
ATOM 7349 N N . ASP B 1 353 ? 19.5 -26.031 -20.688 1 94.81 353 ASP B N 1
ATOM 7350 C CA . ASP B 1 353 ? 20.094 -27.359 -20.594 1 94.81 353 ASP B CA 1
ATOM 7351 C C . ASP B 1 353 ? 20.203 -27.828 -19.156 1 94.81 353 ASP B C 1
ATOM 7353 O O . ASP B 1 353 ? 19.984 -29 -18.859 1 94.81 353 ASP B O 1
ATOM 7357 N N . LYS B 1 354 ? 20.438 -26.953 -18.312 1 92.44 354 LYS B N 1
ATOM 7358 C CA . LYS B 1 354 ? 20.578 -27.297 -16.906 1 92.44 354 LYS B CA 1
ATOM 7359 C C . LYS B 1 354 ? 19.281 -27.875 -16.344 1 92.44 354 LYS B C 1
ATOM 7361 O O . LYS B 1 354 ? 19.312 -28.812 -15.555 1 92.44 354 LYS B O 1
ATOM 7366 N N . TYR B 1 355 ? 18.172 -27.359 -16.797 1 89.94 355 TYR B N 1
ATOM 7367 C CA . TYR B 1 355 ? 16.922 -27.719 -16.141 1 89.94 355 TYR B CA 1
ATOM 7368 C C . TYR B 1 355 ? 16.047 -28.578 -17.047 1 89.94 355 TYR B C 1
ATOM 7370 O O . TYR B 1 355 ? 15.242 -29.391 -16.562 1 89.94 355 TYR B O 1
ATOM 7378 N N . TRP B 1 356 ? 16.172 -28.344 -18.375 1 90.38 356 TRP B N 1
ATOM 7379 C CA . TRP B 1 356 ? 15.156 -28.906 -19.25 1 90.38 356 TRP B CA 1
ATOM 7380 C C . TRP B 1 356 ? 15.781 -29.828 -20.297 1 90.38 356 TRP B C 1
ATOM 7382 O O . TRP B 1 356 ? 15.086 -30.344 -21.172 1 90.38 356 TRP B O 1
ATOM 7392 N N . GLU B 1 357 ? 17.094 -30.016 -20.062 1 85.12 357 GLU B N 1
ATOM 7393 C CA . GLU B 1 357 ? 17.703 -30.906 -21.031 1 85.12 357 GLU B CA 1
ATOM 7394 C C . GLU B 1 357 ? 17.078 -32.312 -20.984 1 85.12 357 GLU B C 1
ATOM 7396 O O . GLU B 1 357 ? 16.75 -32.875 -22.031 1 85.12 357 GLU B O 1
ATOM 7401 N N . GLU B 1 358 ? 16.922 -32.75 -19.672 1 85.81 358 GLU B N 1
ATOM 7402 C CA . GLU B 1 358 ? 16.25 -34.031 -19.484 1 85.81 358 GLU B CA 1
ATOM 7403 C C . GLU B 1 358 ? 14.758 -33.844 -19.219 1 85.81 358 GLU B C 1
ATOM 7405 O O . GLU B 1 358 ? 14.367 -33.469 -18.109 1 85.81 358 GLU B O 1
ATOM 7410 N N . TYR B 1 359 ? 13.961 -33.594 -20.312 1 89.81 359 TYR B N 1
ATOM 7411 C CA . TYR B 1 359 ? 12.523 -33.406 -20.156 1 89.81 359 TYR B CA 1
ATOM 7412 C C . TYR B 1 359 ? 12.008 -34.125 -18.922 1 89.81 359 TYR B C 1
ATOM 7414 O O . TYR B 1 359 ? 12.625 -35.094 -18.453 1 89.81 359 TYR B O 1
ATOM 7422 N N . SER B 1 360 ? 11.086 -33.594 -18.281 1 94.06 360 SER B N 1
ATOM 7423 C CA . SER B 1 360 ? 10.445 -34.25 -17.141 1 94.06 360 SER B CA 1
ATOM 7424 C C . SER B 1 360 ? 9.719 -35.531 -17.562 1 94.06 360 SER B C 1
ATOM 7426 O O . SER B 1 360 ? 8.82 -35.469 -18.406 1 94.06 360 SER B O 1
ATOM 7428 N N . ASP B 1 361 ? 10.031 -36.625 -16.906 1 95.75 361 ASP B N 1
ATOM 7429 C CA . ASP B 1 361 ? 9.398 -37.875 -17.25 1 95.75 361 ASP B CA 1
ATOM 7430 C C . ASP B 1 361 ? 7.887 -37.812 -17.031 1 95.75 361 ASP B C 1
ATOM 7432 O O . ASP B 1 361 ? 7.117 -38.188 -17.922 1 95.75 361 ASP B O 1
ATOM 7436 N N . ILE B 1 362 ? 7.551 -37.375 -15.906 1 96.75 362 ILE B N 1
ATOM 7437 C CA . ILE B 1 362 ? 6.141 -37.406 -15.531 1 96.75 362 ILE B CA 1
ATOM 7438 C C . ILE B 1 362 ? 5.352 -36.438 -16.422 1 96.75 362 ILE B C 1
ATOM 7440 O O . ILE B 1 362 ? 4.191 -36.719 -16.75 1 96.75 362 ILE B O 1
ATOM 7444 N N . LEU B 1 363 ? 5.977 -35.375 -16.859 1 95.5 363 LEU B N 1
ATOM 7445 C CA . LEU B 1 363 ? 5.258 -34.406 -17.688 1 95.5 363 LEU B CA 1
ATOM 7446 C C . LEU B 1 363 ? 5.258 -34.844 -19.156 1 95.5 363 LEU B C 1
ATOM 7448 O O . LEU B 1 363 ? 4.379 -34.469 -19.922 1 95.5 363 LEU B O 1
ATOM 7452 N N . ALA B 1 364 ? 6.246 -35.625 -19.562 1 96.75 364 ALA B N 1
ATOM 7453 C CA . ALA B 1 364 ? 6.164 -36.312 -20.859 1 96.75 364 ALA B CA 1
ATOM 7454 C C . ALA B 1 364 ? 5.008 -37.312 -20.891 1 96.75 364 ALA B C 1
ATOM 7456 O O . ALA B 1 364 ? 4.277 -37.375 -21.875 1 96.75 364 ALA B O 1
ATOM 7457 N N . ILE B 1 365 ? 4.906 -38.031 -19.781 1 97.75 365 ILE B N 1
ATOM 7458 C CA . ILE B 1 365 ? 3.803 -38.969 -19.641 1 97.75 365 ILE B CA 1
ATOM 7459 C C . ILE B 1 365 ? 2.473 -38.219 -19.719 1 97.75 365 ILE B C 1
ATOM 7461 O O . ILE B 1 365 ? 1.519 -38.688 -20.344 1 97.75 365 ILE B O 1
ATOM 7465 N N . ALA B 1 366 ? 2.428 -37.031 -19.141 1 97.75 366 ALA B N 1
ATOM 7466 C CA . ALA B 1 366 ? 1.218 -36.219 -19.188 1 97.75 366 ALA B CA 1
ATOM 7467 C C . ALA B 1 366 ? 0.837 -35.875 -20.625 1 97.75 366 ALA B C 1
ATOM 7469 O O . ALA B 1 366 ? -0.346 -35.844 -20.969 1 97.75 366 ALA B O 1
ATOM 7470 N N . ALA B 1 367 ? 1.808 -35.594 -21.438 1 96.44 367 ALA B N 1
ATOM 7471 C CA . ALA B 1 367 ? 1.549 -35.312 -22.859 1 96.44 367 ALA B CA 1
ATOM 7472 C C . ALA B 1 367 ? 0.932 -36.531 -23.547 1 96.44 367 ALA B C 1
ATOM 7474 O O . ALA B 1 367 ? 0.051 -36.406 -24.391 1 96.44 367 ALA B O 1
ATOM 7475 N N . VAL B 1 368 ? 1.402 -37.688 -23.172 1 97.38 368 VAL B N 1
ATOM 7476 C CA . VAL B 1 368 ? 0.913 -38.938 -23.766 1 97.38 368 VAL B CA 1
ATOM 7477 C C . VAL B 1 368 ? -0.554 -39.156 -23.406 1 97.38 368 VAL B C 1
ATOM 7479 O O . VAL B 1 368 ? -1.313 -39.75 -24.156 1 97.38 368 VAL B O 1
ATOM 7482 N N . PHE B 1 369 ? -0.996 -38.656 -22.281 1 97.62 369 PHE B N 1
ATOM 7483 C CA . PHE B 1 369 ? -2.371 -38.812 -21.828 1 97.62 369 PHE B CA 1
ATOM 7484 C C . PHE B 1 369 ? -3.307 -37.875 -22.578 1 97.62 369 PHE B C 1
ATOM 7486 O O . PHE B 1 369 ? -4.523 -37.938 -22.406 1 97.62 369 PHE B O 1
ATOM 7493 N N . ASP B 1 370 ? -2.801 -36.969 -23.359 1 96 370 ASP B N 1
ATOM 7494 C CA . ASP B 1 370 ? -3.604 -36.25 -24.359 1 96 370 ASP B CA 1
ATOM 7495 C C . ASP B 1 370 ? -3.822 -37.125 -25.609 1 96 370 ASP B C 1
ATOM 7497 O O . ASP B 1 370 ? -2.875 -37.406 -26.344 1 96 370 ASP B O 1
ATOM 7501 N N . PRO B 1 371 ? -5.02 -37.5 -25.844 1 96 371 PRO B N 1
ATOM 7502 C CA . PRO B 1 371 ? -5.289 -38.438 -26.922 1 96 371 PRO B CA 1
ATOM 7503 C C . PRO B 1 371 ? -4.949 -37.875 -28.297 1 96 371 PRO B C 1
ATOM 7505 O O . PRO B 1 371 ? -4.871 -38.625 -29.281 1 96 371 PRO B O 1
ATOM 7508 N N . ARG B 1 372 ? -4.766 -36.594 -28.375 1 93.06 372 ARG B N 1
ATOM 7509 C CA . ARG B 1 372 ? -4.34 -35.969 -29.641 1 93.06 372 ARG B CA 1
ATOM 7510 C C . ARG B 1 372 ? -2.846 -36.188 -29.859 1 93.06 372 ARG B C 1
ATOM 7512 O O . ARG B 1 372 ? -2.373 -36.156 -31 1 93.06 372 ARG B O 1
ATOM 7519 N N . LEU B 1 373 ? -2.035 -36.344 -28.828 1 94.25 373 LEU B N 1
ATOM 7520 C CA . LEU B 1 373 ? -0.579 -36.312 -28.891 1 94.25 373 LEU B CA 1
ATOM 7521 C C . LEU B 1 373 ? -0.011 -37.719 -28.797 1 94.25 373 LEU B C 1
ATOM 7523 O O . LEU B 1 373 ? 0.531 -38.25 -29.781 1 94.25 373 LEU B O 1
ATOM 7527 N N . LYS B 1 374 ? -0.172 -38.438 -27.641 1 95.44 374 LYS B N 1
ATOM 7528 C CA . LYS B 1 374 ? 0.35 -39.781 -27.391 1 95.44 374 LYS B CA 1
ATOM 7529 C C . LYS B 1 374 ? 1.841 -39.875 -27.703 1 95.44 374 LYS B C 1
ATOM 7531 O O . LYS B 1 374 ? 2.557 -38.875 -27.594 1 95.44 374 LYS B O 1
ATOM 7536 N N . PHE B 1 375 ? 2.367 -40.969 -27.938 1 95.12 375 PHE B N 1
ATOM 7537 C CA . PHE B 1 375 ? 3.795 -41.125 -28.172 1 95.12 375 PHE B CA 1
ATOM 7538 C C . PHE B 1 375 ? 4.172 -40.594 -29.562 1 95.12 375 PHE B C 1
ATOM 7540 O O . PHE B 1 375 ? 5.34 -40.312 -29.812 1 95.12 375 PHE B O 1
ATOM 7547 N N . THR B 1 376 ? 3.186 -40.406 -30.422 1 93.12 376 THR B N 1
ATOM 7548 C CA . THR B 1 376 ? 3.434 -39.875 -31.766 1 93.12 376 THR B CA 1
ATOM 7549 C C . THR B 1 376 ? 4.016 -38.469 -31.688 1 93.12 376 THR B C 1
ATOM 7551 O O . THR B 1 376 ? 4.949 -38.125 -32.406 1 93.12 376 THR B O 1
ATOM 7554 N N . CYS B 1 377 ? 3.461 -37.75 -30.844 1 92.12 377 CYS B N 1
ATOM 7555 C CA . CYS B 1 377 ? 3.953 -36.375 -30.656 1 92.12 377 CYS B CA 1
ATOM 7556 C C . CYS B 1 377 ? 5.379 -36.375 -30.125 1 92.12 377 CYS B C 1
ATOM 7558 O O . CYS B 1 377 ? 6.23 -35.625 -30.594 1 92.12 377 CYS B O 1
ATOM 7560 N N . LEU B 1 378 ? 5.664 -37.188 -29.094 1 95.25 378 LEU B N 1
ATOM 7561 C CA . LEU B 1 378 ? 7.004 -37.281 -28.516 1 95.25 378 LEU B CA 1
ATOM 7562 C C . LEU B 1 378 ? 8.016 -37.719 -29.578 1 95.25 378 LEU B C 1
ATOM 7564 O O . LEU B 1 378 ? 9.133 -37.219 -29.625 1 95.25 378 LEU B O 1
ATOM 7568 N N . GLU B 1 379 ? 7.555 -38.625 -30.375 1 93.81 379 GLU B N 1
ATOM 7569 C CA . GLU B 1 379 ? 8.422 -39.094 -31.453 1 93.81 379 GLU B CA 1
ATOM 7570 C C . GLU B 1 379 ? 8.789 -38 -32.406 1 93.81 379 GLU B C 1
ATOM 7572 O O . GLU B 1 379 ? 9.961 -37.844 -32.781 1 93.81 379 GLU B O 1
ATOM 7577 N N . TYR B 1 380 ? 7.84 -37.312 -32.844 1 92.88 380 TYR B N 1
ATOM 7578 C CA . TYR B 1 380 ? 8.078 -36.188 -33.719 1 92.88 380 TYR B CA 1
ATOM 7579 C C . TYR B 1 380 ? 9.055 -35.188 -33.094 1 92.88 380 TYR B C 1
ATOM 7581 O O . TYR B 1 380 ? 10.008 -34.75 -33.75 1 92.88 380 TYR B O 1
ATOM 7589 N N . CYS B 1 381 ? 8.812 -34.844 -31.844 1 92.5 381 CYS B N 1
ATOM 7590 C CA . CYS B 1 381 ? 9.586 -33.812 -31.141 1 92.5 381 CYS B CA 1
ATOM 7591 C C . CYS B 1 381 ? 11.023 -34.281 -30.938 1 92.5 381 CYS B C 1
ATOM 7593 O O . CYS B 1 381 ? 11.969 -33.562 -31.266 1 92.5 381 CYS B O 1
ATOM 7595 N N . PHE B 1 382 ? 11.219 -35.5 -30.438 1 93.88 382 PHE B N 1
ATOM 7596 C CA . PHE B 1 382 ? 12.555 -36.031 -30.172 1 93.88 382 PHE B CA 1
ATOM 7597 C C . PHE B 1 382 ? 13.328 -36.188 -31.469 1 93.88 382 PHE B C 1
ATOM 7599 O O . PHE B 1 382 ? 14.531 -35.938 -31.531 1 93.88 382 PHE B O 1
ATOM 7606 N N . THR B 1 383 ? 12.609 -36.594 -32.531 1 93.38 383 THR B N 1
ATOM 7607 C CA . THR B 1 383 ? 13.266 -36.812 -33.812 1 93.38 383 THR B CA 1
ATOM 7608 C C . THR B 1 383 ? 13.703 -35.5 -34.438 1 93.38 383 THR B C 1
ATOM 7610 O O . THR B 1 383 ? 14.789 -35.406 -35 1 93.38 383 THR B O 1
ATOM 7613 N N . THR B 1 384 ? 12.844 -34.531 -34.344 1 92.19 384 THR B N 1
ATOM 7614 C CA . THR B 1 384 ? 13.156 -33.219 -34.906 1 92.19 384 THR B CA 1
ATOM 7615 C C . THR B 1 384 ? 14.359 -32.594 -34.188 1 92.19 384 THR B C 1
ATOM 7617 O O . THR B 1 384 ? 15.156 -31.891 -34.812 1 92.19 384 THR B O 1
ATOM 7620 N N . LEU B 1 385 ? 14.516 -32.906 -32.906 1 90.31 385 LEU B N 1
ATOM 7621 C CA . LEU B 1 385 ? 15.633 -32.344 -32.156 1 90.31 385 LEU B CA 1
ATOM 7622 C C . LEU B 1 385 ? 16.922 -33.125 -32.438 1 90.31 385 LEU B C 1
ATOM 7624 O O . LEU B 1 385 ? 17.953 -32.5 -32.688 1 90.31 385 LEU B O 1
ATOM 7628 N N . ASP B 1 386 ? 16.828 -34.438 -32.375 1 91.56 386 ASP B N 1
ATOM 7629 C CA . ASP B 1 386 ? 17.969 -35.312 -32.625 1 91.56 386 ASP B CA 1
ATOM 7630 C C . ASP B 1 386 ? 17.5 -36.719 -32.969 1 91.56 386 ASP B C 1
ATOM 7632 O O . ASP B 1 386 ? 17.188 -37.531 -32.062 1 91.56 386 ASP B O 1
ATOM 7636 N N . SER B 1 387 ? 17.656 -37.125 -34.125 1 92.25 387 SER B N 1
ATOM 7637 C CA . SER B 1 387 ? 17.172 -38.406 -34.625 1 92.25 387 SER B CA 1
ATOM 7638 C C . SER B 1 387 ? 17.969 -39.562 -34 1 92.25 387 SER B C 1
ATOM 7640 O O . SER B 1 387 ? 17.438 -40.656 -33.844 1 92.25 387 SER B O 1
ATOM 7642 N N . SER B 1 388 ? 19.156 -39.281 -33.625 1 94.31 388 SER B N 1
ATOM 7643 C CA . SER B 1 388 ? 20.031 -40.312 -33.125 1 94.31 388 SER B CA 1
ATOM 7644 C C . SER B 1 388 ? 19.625 -40.781 -31.734 1 94.31 388 SER B C 1
ATOM 7646 O O . SER B 1 388 ? 19.844 -41.938 -31.359 1 94.31 388 SER B O 1
ATOM 7648 N N . THR B 1 389 ? 19.031 -39.938 -31 1 93.38 389 THR B N 1
ATOM 7649 C CA . THR B 1 389 ? 18.703 -40.25 -29.609 1 93.38 389 THR B CA 1
ATOM 7650 C C . THR B 1 389 ? 17.203 -40.5 -29.453 1 93.38 389 THR B C 1
ATOM 7652 O O . THR B 1 389 ? 16.734 -40.844 -28.375 1 93.38 389 THR B O 1
ATOM 7655 N N . SER B 1 390 ? 16.406 -40.25 -30.469 1 94.19 390 SER B N 1
ATOM 7656 C CA . SER B 1 390 ? 14.953 -40.281 -30.422 1 94.19 390 SER B CA 1
ATOM 7657 C C . SER B 1 390 ? 14.422 -41.594 -29.906 1 94.19 390 SER B C 1
ATOM 7659 O O . SER B 1 390 ? 13.594 -41.625 -29 1 94.19 390 SER B O 1
ATOM 7661 N N . LYS B 1 391 ? 14.898 -42.719 -30.422 1 94.31 391 LYS B N 1
ATOM 7662 C CA . LYS B 1 391 ? 14.422 -44.062 -30.062 1 94.31 391 LYS B CA 1
ATOM 7663 C C . LYS B 1 391 ? 14.695 -44.344 -28.578 1 94.31 391 LYS B C 1
ATOM 7665 O O . LYS B 1 391 ? 13.844 -44.906 -27.891 1 94.31 391 LYS B O 1
ATOM 7670 N N . PHE B 1 392 ? 15.812 -43.969 -28.234 1 95.5 392 PHE B N 1
ATOM 7671 C CA . PHE B 1 392 ? 16.203 -44.219 -26.859 1 95.5 392 PHE B CA 1
ATOM 7672 C C . PHE B 1 392 ? 15.336 -43.406 -25.891 1 95.5 392 PHE B C 1
ATOM 7674 O O . PHE B 1 392 ? 14.883 -43.906 -24.875 1 95.5 392 PHE B O 1
ATOM 7681 N N . ARG B 1 393 ? 15.086 -42.125 -26.172 1 95.5 393 ARG B N 1
ATOM 7682 C CA . ARG B 1 393 ? 14.281 -41.25 -25.328 1 95.5 393 ARG B CA 1
ATOM 7683 C C . ARG B 1 393 ? 12.828 -41.719 -25.266 1 95.5 393 ARG B C 1
ATOM 7685 O O . ARG B 1 393 ? 12.195 -41.688 -24.219 1 95.5 393 ARG B O 1
ATOM 7692 N N . LEU B 1 394 ? 12.352 -42.188 -26.391 1 96 394 LEU B N 1
ATOM 7693 C CA . LEU B 1 394 ? 10.992 -42.719 -26.453 1 96 394 LEU B CA 1
ATOM 7694 C C . LEU B 1 394 ? 10.859 -43.969 -25.594 1 96 394 LEU B C 1
ATOM 7696 O O . LEU B 1 394 ? 9.875 -44.125 -24.875 1 96 394 LEU B O 1
ATOM 7700 N N . ALA B 1 395 ? 11.82 -44.844 -25.703 1 96.75 395 ALA B N 1
ATOM 7701 C CA . ALA B 1 395 ? 11.82 -46.062 -24.922 1 96.75 395 ALA B CA 1
ATOM 7702 C C . ALA B 1 395 ? 11.891 -45.781 -23.422 1 96.75 395 ALA B C 1
ATOM 7704 O O . ALA B 1 395 ? 11.273 -46.469 -22.625 1 96.75 395 ALA B O 1
ATOM 7705 N N . HIS B 1 396 ? 12.648 -44.812 -23.172 1 96.81 396 HIS B N 1
ATOM 7706 C CA . HIS B 1 396 ? 12.789 -44.375 -21.781 1 96.81 396 HIS B CA 1
ATOM 7707 C C . HIS B 1 396 ? 11.453 -43.938 -21.203 1 96.81 396 HIS B C 1
ATOM 7709 O O . HIS B 1 396 ? 11.039 -44.406 -20.141 1 96.81 396 HIS B O 1
ATOM 7715 N N . VAL B 1 397 ? 10.758 -43.031 -21.891 1 96.88 397 VAL B N 1
ATOM 7716 C CA . VAL B 1 397 ? 9.469 -42.531 -21.438 1 96.88 397 VAL B CA 1
ATOM 7717 C C . VAL B 1 397 ? 8.453 -43.656 -21.344 1 96.88 397 VAL B C 1
ATOM 7719 O O . VAL B 1 397 ? 7.664 -43.719 -20.406 1 96.88 397 VAL B O 1
ATOM 7722 N N . ARG B 1 398 ? 8.484 -44.562 -22.312 1 96.94 398 ARG B N 1
ATOM 7723 C CA . ARG B 1 398 ? 7.582 -45.688 -22.344 1 96.94 398 ARG B CA 1
ATOM 7724 C C . ARG B 1 398 ? 7.809 -46.594 -21.125 1 96.94 398 ARG B C 1
ATOM 7726 O O . ARG B 1 398 ? 6.852 -47.031 -20.5 1 96.94 398 ARG B O 1
ATOM 7733 N N . SER B 1 399 ? 9.055 -46.812 -20.859 1 97.44 399 SER B N 1
ATOM 7734 C CA . SER B 1 399 ? 9.398 -47.656 -19.719 1 97.44 399 SER B CA 1
ATOM 7735 C C . SER B 1 399 ? 8.898 -47.031 -18.422 1 97.44 399 SER B C 1
ATOM 7737 O O . SER B 1 399 ? 8.359 -47.719 -17.562 1 97.44 399 SER B O 1
ATOM 7739 N N . LYS B 1 400 ? 9.102 -45.781 -18.281 1 97.19 400 LYS B N 1
ATOM 7740 C CA . LYS B 1 400 ? 8.641 -45.062 -17.094 1 97.19 400 LYS B CA 1
ATOM 7741 C C . LYS B 1 400 ? 7.117 -45.062 -16.984 1 97.19 400 LYS B C 1
ATOM 7743 O O . LYS B 1 400 ? 6.566 -45.188 -15.898 1 97.19 400 LYS B O 1
ATOM 7748 N N . MET B 1 401 ? 6.406 -44.906 -18.141 1 97.62 401 MET B N 1
ATOM 7749 C CA . MET B 1 401 ? 4.949 -44.938 -18.172 1 97.62 401 MET B CA 1
ATOM 7750 C C . MET B 1 401 ? 4.41 -46.281 -17.734 1 97.62 401 MET B C 1
ATOM 7752 O O . MET B 1 401 ? 3.451 -46.375 -16.969 1 97.62 401 MET B O 1
ATOM 7756 N N . TYR B 1 402 ? 5.035 -47.375 -18.219 1 96.62 402 TYR B N 1
ATOM 7757 C CA . TYR B 1 402 ? 4.609 -48.719 -17.859 1 96.62 402 TYR B CA 1
ATOM 7758 C C . TYR B 1 402 ? 4.887 -49 -16.375 1 96.62 402 TYR B C 1
ATOM 7760 O O . TYR B 1 402 ? 4.102 -49.656 -15.711 1 96.62 402 TYR B O 1
ATOM 7768 N N . LYS B 1 403 ? 6.02 -48.5 -15.938 1 96.31 403 LYS B N 1
ATOM 7769 C CA . LYS B 1 403 ? 6.32 -48.625 -14.516 1 96.31 403 LYS B CA 1
ATOM 7770 C C . LYS B 1 403 ? 5.25 -47.969 -13.664 1 96.31 403 LYS B C 1
ATOM 7772 O O . LYS B 1 403 ? 4.785 -48.531 -12.68 1 96.31 403 LYS B O 1
ATOM 7777 N N . LEU B 1 404 ? 4.871 -46.781 -14.008 1 97 404 LEU B N 1
ATOM 7778 C CA . LEU B 1 404 ? 3.838 -46.031 -13.289 1 97 404 LEU B CA 1
ATOM 7779 C C . LEU B 1 404 ? 2.498 -46.75 -13.367 1 97 404 LEU B C 1
ATOM 7781 O O . LEU B 1 404 ? 1.787 -46.875 -12.367 1 97 404 LEU B O 1
ATOM 7785 N N . PHE B 1 405 ? 2.166 -47.25 -14.578 1 97 405 PHE B N 1
ATOM 7786 C CA . PHE B 1 405 ? 0.901 -47.969 -14.781 1 97 405 PHE B CA 1
ATOM 7787 C C . PHE B 1 405 ? 0.826 -49.219 -13.922 1 97 405 PHE B C 1
ATOM 7789 O O . PHE B 1 405 ? -0.241 -49.562 -13.406 1 97 405 PHE B O 1
ATOM 7796 N N . LYS B 1 406 ? 1.949 -49.906 -13.742 1 95.19 406 LYS B N 1
ATOM 7797 C CA . LYS B 1 406 ? 2.004 -51.094 -12.906 1 95.19 406 LYS B CA 1
ATOM 7798 C C . LYS B 1 406 ? 1.627 -50.75 -11.461 1 95.19 406 LYS B C 1
ATOM 7800 O O . LYS B 1 406 ? 0.986 -51.562 -10.781 1 95.19 406 LYS B O 1
ATOM 7805 N N . ALA B 1 407 ? 1.997 -49.625 -11.055 1 93.88 407 ALA B N 1
ATOM 7806 C CA . ALA B 1 407 ? 1.667 -49.219 -9.703 1 93.88 407 ALA B CA 1
ATOM 7807 C C . ALA B 1 407 ? 0.163 -49 -9.539 1 93.88 407 ALA B C 1
ATOM 7809 O O . ALA B 1 407 ? -0.385 -49.219 -8.453 1 93.88 407 ALA B O 1
ATOM 7810 N N . TYR B 1 408 ? -0.553 -48.594 -10.555 1 93.56 408 TYR B N 1
ATOM 7811 C CA . TYR B 1 408 ? -1.991 -48.375 -10.508 1 93.56 408 TYR B CA 1
ATOM 7812 C C . TYR B 1 408 ? -2.768 -49.656 -10.695 1 93.56 408 TYR B C 1
ATOM 7814 O O . TYR B 1 408 ? -3.916 -49.781 -10.258 1 93.56 408 TYR B O 1
ATOM 7822 N N . LYS B 1 409 ? -2.164 -50.656 -11.305 1 88.56 409 LYS B N 1
ATOM 7823 C CA . LYS B 1 409 ? -2.785 -51.969 -11.445 1 88.56 409 LYS B CA 1
ATOM 7824 C C . LYS B 1 409 ? -2.775 -52.719 -10.125 1 88.56 409 LYS B C 1
ATOM 7826 O O . LYS B 1 409 ? -3.713 -53.469 -9.82 1 88.56 409 LYS B O 1
ATOM 7831 N N . LYS B 1 410 ? -1.762 -52.5 -9.344 1 74.56 410 LYS B N 1
ATOM 7832 C CA . LYS B 1 410 ? -1.597 -53.219 -8.078 1 74.56 410 LYS B CA 1
ATOM 7833 C C . LYS B 1 410 ? -2.482 -52.625 -6.992 1 74.56 410 LYS B C 1
ATOM 7835 O O . LYS B 1 410 ? -2.734 -53.25 -5.965 1 74.56 410 LYS B O 1
ATOM 7840 N N . ARG B 1 411 ? -2.861 -51.438 -7.074 1 64.56 411 ARG B N 1
ATOM 7841 C CA . ARG B 1 411 ? -3.68 -50.781 -6.051 1 64.56 411 ARG B CA 1
ATOM 7842 C C . ARG B 1 411 ? -5.039 -51.469 -5.93 1 64.56 411 ARG B C 1
ATOM 7844 O O . ARG B 1 411 ? -5.742 -51.656 -6.926 1 64.56 411 ARG B O 1
ATOM 7851 N N . PRO B 1 412 ? -5.227 -52.219 -4.848 1 50.34 412 PRO B N 1
ATOM 7852 C CA . PRO B 1 412 ? -6.559 -52.812 -4.684 1 50.34 412 PRO B CA 1
ATOM 7853 C C . PRO B 1 412 ? -7.684 -51.781 -4.859 1 50.34 412 PRO B C 1
ATOM 7855 O O . PRO B 1 412 ? -7.535 -50.625 -4.457 1 50.34 412 PRO B O 1
ATOM 7858 N N . SER B 1 413 ? -8.344 -51.781 -5.852 1 43.44 413 SER B N 1
ATOM 7859 C CA . SER B 1 413 ? -9.523 -50.938 -6.043 1 43.44 413 SER B CA 1
ATOM 7860 C C . SER B 1 413 ? -10.25 -50.688 -4.727 1 43.44 413 SER B C 1
ATOM 7862 O O . SER B 1 413 ? -10.609 -51.656 -4.023 1 43.44 413 SER B O 1
ATOM 7864 N N . ILE B 1 414 ? -9.969 -49.719 -3.857 1 38.5 414 ILE B N 1
ATOM 7865 C CA . ILE B 1 414 ? -10.859 -49.531 -2.721 1 38.5 414 ILE B CA 1
ATOM 7866 C C . ILE B 1 414 ? -12.258 -50.031 -3.064 1 38.5 414 ILE B C 1
ATOM 7868 O O . ILE B 1 414 ? -12.398 -51.031 -3.785 1 38.5 414 ILE B O 1
ATOM 7872 N N . ASN B 1 415 ? -13.352 -49.094 -2.527 1 33.66 415 ASN B N 1
ATOM 7873 C CA . ASN B 1 415 ? -14.766 -49.406 -2.344 1 33.66 415 ASN B CA 1
ATOM 7874 C C . ASN B 1 415 ? -15.445 -49.75 -3.67 1 33.66 415 ASN B C 1
ATOM 7876 O O . ASN B 1 415 ? -16.656 -49.656 -3.797 1 33.66 415 ASN B O 1
ATOM 7880 N N . SER B 1 416 ? -14.875 -49.812 -4.727 1 32.19 416 SER B N 1
ATOM 7881 C CA . SER B 1 416 ? -16.078 -50.125 -5.477 1 32.19 416 SER B CA 1
ATOM 7882 C C . SER B 1 416 ? -16.75 -51.375 -4.926 1 32.19 416 SER B C 1
ATOM 7884 O O . SER B 1 416 ? -16.484 -52.5 -5.383 1 32.19 416 SER B O 1
ATOM 7886 N N . THR B 1 417 ? -16.688 -51.5 -3.596 1 31.11 417 THR B N 1
ATOM 7887 C CA . THR B 1 417 ? -17.609 -52.5 -3.094 1 31.11 417 THR B CA 1
ATOM 7888 C C . THR B 1 417 ? -18.969 -52.406 -3.76 1 31.11 417 THR B C 1
ATOM 7890 O O . THR B 1 417 ? -19.875 -53.188 -3.486 1 31.11 417 THR B O 1
ATOM 7893 N N . SER B 1 418 ? -19.438 -51.094 -3.871 1 28.3 418 SER B N 1
ATOM 7894 C CA . SER B 1 418 ? -20.781 -51.281 -4.406 1 28.3 418 SER B CA 1
ATOM 7895 C C . SER B 1 418 ? -20.734 -52.125 -5.691 1 28.3 418 SER B C 1
ATOM 7897 O O . SER B 1 418 ? -20.391 -51.594 -6.754 1 28.3 418 SER B O 1
ATOM 7899 N N . SER B 1 419 ? -20.109 -53.188 -5.633 1 28.38 419 SER B N 1
ATOM 7900 C CA . SER B 1 419 ? -20.516 -54.188 -6.602 1 28.38 419 SER B CA 1
ATOM 7901 C C . SER B 1 419 ? -22.016 -54.125 -6.875 1 28.38 419 SER B C 1
ATOM 7903 O O . SER B 1 419 ? -22.797 -54.781 -6.184 1 28.38 419 SER B O 1
ATOM 7905 N N . SER B 1 420 ? -22.625 -52.938 -6.73 1 27.94 420 SER B N 1
ATOM 7906 C CA . SER B 1 420 ? -23.984 -53.156 -7.211 1 27.94 420 SER B CA 1
ATOM 7907 C C . SER B 1 420 ? -24 -54.188 -8.352 1 27.94 420 SER B C 1
ATOM 7909 O O . SER B 1 420 ? -23.047 -54.25 -9.133 1 27.94 420 SER B O 1
ATOM 7911 N N . GLN B 1 421 ? -24.703 -55.219 -8.078 1 28.92 421 GLN B N 1
ATOM 7912 C CA . GLN B 1 421 ? -25.281 -56.156 -9.023 1 28.92 421 GLN B CA 1
ATOM 7913 C C . GLN B 1 421 ? -25.469 -55.531 -10.391 1 28.92 421 GLN B C 1
ATOM 7915 O O . GLN B 1 421 ? -26.281 -54.594 -10.547 1 28.92 421 GLN B O 1
ATOM 7920 N N . VAL B 1 422 ? -24.422 -55.094 -11.086 1 30.39 422 VAL B N 1
ATOM 7921 C CA . VAL B 1 422 ? -24.844 -55.125 -12.477 1 30.39 422 VAL B CA 1
ATOM 7922 C C . VAL B 1 422 ? -25.875 -56.219 -12.688 1 30.39 422 VAL B C 1
ATOM 7924 O O . VAL B 1 422 ? -25.547 -57.406 -12.57 1 30.39 422 VAL B O 1
ATOM 7927 N N . GLU B 1 423 ? -26.938 -56.156 -11.93 1 31.42 423 GLU B N 1
ATOM 7928 C CA . GLU B 1 423 ? -28.047 -56.844 -12.562 1 31.42 423 GLU B CA 1
ATOM 7929 C C . GLU B 1 423 ? -27.844 -56.969 -14.07 1 31.42 423 GLU B C 1
ATOM 7931 O O . GLU B 1 423 ? -27.5 -56 -14.734 1 31.42 423 GLU B O 1
ATOM 7936 N N . THR B 1 424 ? -27.344 -58.062 -14.461 1 32 424 THR B N 1
ATOM 7937 C CA . THR B 1 424 ? -27.312 -58.594 -15.82 1 32 424 THR B CA 1
ATOM 7938 C C . THR B 1 424 ? -28.344 -57.875 -16.688 1 32 424 THR B C 1
ATOM 7940 O O . THR B 1 424 ? -29.547 -58 -16.469 1 32 424 THR B O 1
ATOM 7943 N N . LEU B 1 425 ? -28.219 -56.594 -16.781 1 34.72 425 LEU B N 1
ATOM 7944 C CA . LEU B 1 425 ? -28.984 -56.219 -17.984 1 34.72 425 LEU B CA 1
ATOM 7945 C C . LEU B 1 425 ? -29 -57.344 -19 1 34.72 425 LEU B C 1
ATOM 7947 O O . LEU B 1 425 ? -28.5 -57.188 -20.109 1 34.72 425 LEU B O 1
ATOM 7951 N N . GLU B 1 426 ? -28.562 -58.469 -18.562 1 36.81 426 GLU B N 1
ATOM 7952 C CA . GLU B 1 426 ? -28.969 -59.656 -19.297 1 36.81 426 GLU B CA 1
ATOM 7953 C C . GLU B 1 426 ? -30.438 -59.562 -19.719 1 36.81 426 GLU B C 1
ATOM 7955 O O . GLU B 1 426 ? -30.891 -60.312 -20.609 1 36.81 426 GLU B O 1
ATOM 7960 N N . GLU B 1 427 ? -31.156 -58.844 -18.797 1 40.78 427 GLU B N 1
ATOM 7961 C CA . GLU B 1 427 ? -32.594 -58.906 -19.094 1 40.78 427 GLU B CA 1
ATOM 7962 C C . GLU B 1 427 ? -32.906 -58.188 -20.391 1 40.78 427 GLU B C 1
ATOM 7964 O O . GLU B 1 427 ? -33.875 -58.5 -21.062 1 40.78 427 GLU B O 1
ATOM 7969 N N . ASP B 1 428 ? -32.219 -57.031 -20.516 1 41.44 428 ASP B N 1
ATOM 7970 C CA . ASP B 1 428 ? -32.656 -56.344 -21.719 1 41.44 428 ASP B CA 1
ATOM 7971 C C . ASP B 1 428 ? -31.844 -56.781 -22.938 1 41.44 428 ASP B C 1
ATOM 7973 O O . ASP B 1 428 ? -31.797 -56.062 -23.953 1 41.44 428 ASP B O 1
ATOM 7977 N N . ILE B 1 429 ? -30.828 -57.625 -22.641 1 44.5 429 ILE B N 1
ATOM 7978 C CA . ILE B 1 429 ? -30.297 -58.281 -23.844 1 44.5 429 ILE B CA 1
ATOM 7979 C C . ILE B 1 429 ? -31.375 -59.188 -24.438 1 44.5 429 ILE B C 1
ATOM 7981 O O . ILE B 1 429 ? -31.938 -60.031 -23.734 1 44.5 429 ILE B O 1
ATOM 7985 N N . PRO B 1 430 ? -32.031 -58.781 -25.438 1 46.34 430 PRO B N 1
ATOM 7986 C CA . PRO B 1 430 ? -33.062 -59.656 -25.969 1 46.34 430 PRO B CA 1
ATOM 7987 C C . PRO B 1 430 ? -32.688 -61.125 -25.891 1 46.34 430 PRO B C 1
ATOM 7989 O O . PRO B 1 430 ? -31.5 -61.469 -25.906 1 46.34 430 PRO B O 1
ATOM 7992 N N . ALA B 1 431 ? -33.438 -62.062 -25.594 1 49.06 431 ALA B N 1
ATOM 7993 C CA . ALA B 1 431 ? -33.344 -63.531 -25.609 1 49.06 431 ALA B CA 1
ATOM 7994 C C . ALA B 1 431 ? -32.625 -64 -26.859 1 49.06 431 ALA B C 1
ATOM 7996 O O . ALA B 1 431 ? -32.906 -63.562 -27.969 1 49.06 431 ALA B O 1
ATOM 7997 N N . GLY B 1 432 ? -31.375 -64.562 -26.922 1 51.53 432 GLY B N 1
ATOM 7998 C CA . GLY B 1 432 ? -30.578 -65.062 -28.031 1 51.53 432 GLY B CA 1
ATOM 7999 C C . GLY B 1 432 ? -29.219 -64.375 -28.141 1 51.53 432 GLY B C 1
ATOM 8000 O O . GLY B 1 432 ? -28.344 -64.875 -28.875 1 51.53 432 GLY B O 1
ATOM 8001 N N . TYR B 1 433 ? -29.156 -63.219 -27.578 1 53.34 433 TYR B N 1
ATOM 8002 C CA . TYR B 1 433 ? -27.938 -62.5 -27.875 1 53.34 433 TYR B CA 1
ATOM 8003 C C . TYR B 1 433 ? -26.922 -62.625 -26.734 1 53.34 433 TYR B C 1
ATOM 8005 O O . TYR B 1 433 ? -25.844 -62.031 -26.766 1 53.34 433 TYR B O 1
ATOM 8013 N N . SER B 1 434 ? -27.234 -63.281 -25.719 1 54.19 434 SER B N 1
ATOM 8014 C CA . SER B 1 434 ? -26.344 -63.5 -24.578 1 54.19 434 SER B CA 1
ATOM 8015 C C . SER B 1 434 ? -25 -64 -25.047 1 54.19 434 SER B C 1
ATOM 8017 O O . SER B 1 434 ? -23.953 -63.594 -24.547 1 54.19 434 SER B O 1
ATOM 8019 N N . GLY B 1 435 ? -25.094 -65 -25.891 1 52.19 435 GLY B N 1
ATOM 8020 C CA . GLY B 1 435 ? -23.859 -65.562 -26.453 1 52.19 435 GLY B CA 1
ATOM 8021 C C . GLY B 1 435 ? -23.016 -64.5 -27.156 1 52.19 435 GLY B C 1
ATOM 8022 O O . GLY B 1 435 ? -21.797 -64.562 -27.094 1 52.19 435 GLY B O 1
ATOM 8023 N N . PHE B 1 436 ? -23.781 -63.688 -27.75 1 52.34 436 PHE B N 1
ATOM 8024 C CA . PHE B 1 436 ? -23.156 -62.594 -28.484 1 52.34 436 PHE B CA 1
ATOM 8025 C C . PHE B 1 436 ? -22.359 -61.688 -27.531 1 52.34 436 PHE B C 1
ATOM 8027 O O . PHE B 1 436 ? -21.188 -61.406 -27.766 1 52.34 436 PHE B O 1
ATOM 8034 N N . TYR B 1 437 ? -22.984 -61.312 -26.516 1 51.47 437 TYR B N 1
ATOM 8035 C CA . TYR B 1 437 ? -22.328 -60.438 -25.562 1 51.47 437 TYR B CA 1
ATOM 8036 C C . TYR B 1 437 ? -21.188 -61.125 -24.844 1 51.47 437 TYR B C 1
ATOM 8038 O O . TYR B 1 437 ? -20.125 -60.562 -24.625 1 51.47 437 TYR B O 1
ATOM 8046 N N . ALA B 1 438 ? -21.406 -62.344 -24.531 1 52.12 438 ALA B N 1
ATOM 8047 C CA . ALA B 1 438 ? -20.359 -63.156 -23.922 1 52.12 438 ALA B CA 1
ATOM 8048 C C . ALA B 1 438 ? -19.156 -63.312 -24.859 1 52.12 438 ALA B C 1
ATOM 8050 O O . ALA B 1 438 ? -18.016 -63.25 -24.422 1 52.12 438 ALA B O 1
ATOM 8051 N N . PHE B 1 439 ? -19.547 -63.531 -26.109 1 50.31 439 PHE B N 1
ATOM 8052 C CA . PHE B 1 439 ? -18.516 -63.656 -27.125 1 50.31 439 PHE B CA 1
ATOM 8053 C C . PHE B 1 439 ? -17.672 -62.406 -27.188 1 50.31 439 PHE B C 1
ATOM 8055 O O . PHE B 1 439 ? -16.438 -62.469 -27.203 1 50.31 439 PHE B O 1
ATOM 8062 N N . PHE B 1 440 ? -18.312 -61.312 -27.203 1 51.28 440 PHE B N 1
ATOM 8063 C CA . PHE B 1 440 ? -17.609 -60.062 -27.359 1 51.28 440 PHE B CA 1
ATOM 8064 C C . PHE B 1 440 ? -16.906 -59.656 -26.062 1 51.28 440 PHE B C 1
ATOM 8066 O O . PHE B 1 440 ? -15.82 -59.062 -26.094 1 51.28 440 PHE B O 1
ATOM 8073 N N . SER B 1 441 ? -17.562 -59.906 -24.984 1 50.62 441 SER B N 1
ATOM 8074 C CA . SER B 1 441 ? -16.906 -59.656 -23.703 1 50.62 441 SER B CA 1
ATOM 8075 C C . SER B 1 441 ? -15.656 -60.5 -23.547 1 50.62 441 SER B C 1
ATOM 8077 O O . SER B 1 441 ? -14.656 -60.062 -22.984 1 50.62 441 SER B O 1
ATOM 8079 N N . GLN B 1 442 ? -15.742 -61.781 -23.938 1 48.25 442 GLN B N 1
ATOM 8080 C CA . GLN B 1 442 ? -14.594 -62.688 -23.922 1 48.25 442 GLN B CA 1
ATOM 8081 C C . GLN B 1 442 ? -13.5 -62.188 -24.875 1 48.25 442 GLN B C 1
ATOM 8083 O O . GLN B 1 442 ? -12.312 -62.281 -24.562 1 48.25 442 GLN B O 1
ATOM 8088 N N . LYS B 1 443 ? -13.93 -61.75 -26.016 1 46.19 443 LYS B N 1
ATOM 8089 C CA . LYS B 1 443 ? -12.945 -61.219 -26.969 1 46.19 443 LYS B CA 1
ATOM 8090 C C . LYS B 1 443 ? -12.352 -59.906 -26.469 1 46.19 443 LYS B C 1
ATOM 8092 O O . LYS B 1 443 ? -11.18 -59.625 -26.703 1 46.19 443 LYS B O 1
ATOM 8097 N N . ALA B 1 444 ? -13.148 -59.062 -25.969 1 48.91 444 ALA B N 1
ATOM 8098 C CA . ALA B 1 444 ? -12.664 -57.812 -25.391 1 48.91 444 ALA B CA 1
ATOM 8099 C C . ALA B 1 444 ? -11.68 -58.062 -24.25 1 48.91 444 ALA B C 1
ATOM 8101 O O . ALA B 1 444 ? -10.688 -57.344 -24.094 1 48.91 444 ALA B O 1
ATOM 8102 N N . GLY B 1 445 ? -12.023 -59 -23.375 1 47.91 445 GLY B N 1
ATOM 8103 C CA . GLY B 1 445 ? -11.148 -59.406 -22.297 1 47.91 445 GLY B CA 1
ATOM 8104 C C . GLY B 1 445 ? -9.938 -60.188 -22.781 1 47.91 445 GLY B C 1
ATOM 8105 O O . GLY B 1 445 ? -8.953 -60.344 -22.047 1 47.91 445 GLY B O 1
ATOM 8106 N N . SER B 1 446 ? -10.164 -60.969 -23.812 1 45.78 446 SER B N 1
ATOM 8107 C CA . SER B 1 446 ? -9.148 -61.906 -24.25 1 45.78 446 SER B CA 1
ATOM 8108 C C . SER B 1 446 ? -7.98 -61.219 -24.938 1 45.78 446 SER B C 1
ATOM 8110 O O . SER B 1 446 ? -6.996 -61.875 -25.312 1 45.78 446 SER B O 1
ATOM 8112 N N . SER B 1 447 ? -8.211 -60.094 -25.484 1 51 447 SER B N 1
ATOM 8113 C CA . SER B 1 447 ? -7.016 -59.594 -26.156 1 51 447 SER B CA 1
ATOM 8114 C C . SER B 1 447 ? -5.957 -59.156 -25.156 1 51 447 SER B C 1
ATOM 8116 O O . SER B 1 447 ? -6.191 -58.25 -24.344 1 51 447 SER B O 1
ATOM 8118 N N . GLY B 1 448 ? -5.324 -60.094 -24.234 1 65.81 448 GLY B N 1
ATOM 8119 C CA . GLY B 1 448 ? -4.18 -60.062 -23.328 1 65.81 448 GLY B CA 1
ATOM 8120 C C . GLY B 1 448 ? -3.543 -58.688 -23.219 1 65.81 448 GLY B C 1
ATOM 8121 O O . GLY B 1 448 ? -2.535 -58.531 -22.531 1 65.81 448 GLY B O 1
ATOM 8122 N N . LYS B 1 449 ? -4.203 -57.75 -23.828 1 82.12 449 LYS B N 1
ATOM 8123 C CA . LYS B 1 449 ? -3.523 -56.438 -23.812 1 82.12 449 LYS B CA 1
ATOM 8124 C C . LYS B 1 449 ? -3.975 -55.594 -22.625 1 82.12 449 LYS B C 1
ATOM 8126 O O . LYS B 1 449 ? -5.145 -55.625 -22.234 1 82.12 449 LYS B O 1
ATOM 8131 N N . SER B 1 450 ? -3.125 -55 -22 1 89.69 450 SER B N 1
ATOM 8132 C CA . SER B 1 450 ? -3.412 -54.094 -20.891 1 89.69 450 SER B CA 1
ATOM 8133 C C . SER B 1 450 ? -4.156 -52.844 -21.359 1 89.69 450 SER B C 1
ATOM 8135 O O . SER B 1 450 ? -4.184 -52.562 -22.562 1 89.69 450 SER B O 1
ATOM 8137 N N . GLU B 1 451 ? -4.918 -52.188 -20.453 1 92.81 451 GLU B N 1
ATOM 8138 C CA . GLU B 1 451 ? -5.586 -50.938 -20.781 1 92.81 451 GLU B CA 1
ATOM 8139 C C . GLU B 1 451 ? -4.637 -49.938 -21.469 1 92.81 451 GLU B C 1
ATOM 8141 O O . GLU B 1 451 ? -5.02 -49.25 -22.406 1 92.81 451 GLU B O 1
ATOM 8146 N N . LEU B 1 452 ? -3.455 -49.938 -20.969 1 95.19 452 LEU B N 1
ATOM 8147 C CA . LEU B 1 452 ? -2.443 -49.031 -21.531 1 95.19 452 LEU B CA 1
ATOM 8148 C C . LEU B 1 452 ? -2.109 -49.406 -22.969 1 95.19 452 LEU B C 1
ATOM 8150 O O . LEU B 1 452 ? -2.018 -48.562 -23.844 1 95.19 452 LEU B O 1
ATOM 8154 N N . ASP B 1 453 ? -1.98 -50.656 -23.266 1 94.56 453 ASP B N 1
ATOM 8155 C CA . ASP B 1 453 ? -1.689 -51.125 -24.60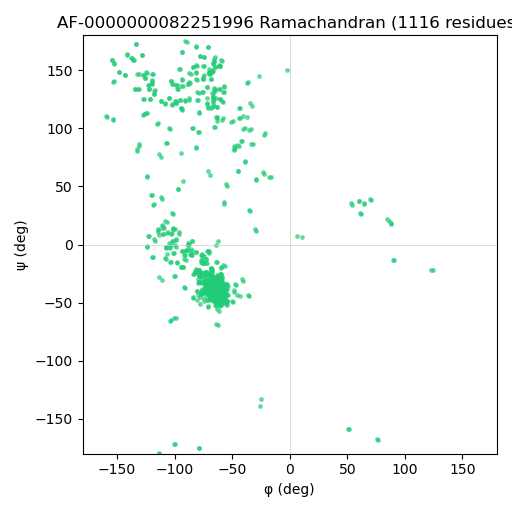9 1 94.56 453 ASP B CA 1
ATOM 8156 C C . ASP B 1 453 ? -2.824 -50.781 -25.562 1 94.56 453 ASP B C 1
ATOM 8158 O O . ASP B 1 453 ? -2.578 -50.406 -26.719 1 94.56 453 ASP B O 1
ATOM 8162 N N . ILE B 1 454 ? -4.008 -50.938 -25.078 1 94.44 454 ILE B N 1
ATOM 8163 C CA . ILE B 1 454 ? -5.172 -50.656 -25.906 1 94.44 454 ILE B CA 1
ATOM 8164 C C . ILE B 1 454 ? -5.195 -49.156 -26.25 1 94.44 454 ILE B C 1
ATOM 8166 O O . ILE B 1 454 ? -5.336 -48.781 -27.406 1 94.44 454 ILE B O 1
ATOM 8170 N N . TYR B 1 455 ? -5.098 -48.344 -25.188 1 95.75 455 TYR B N 1
ATOM 8171 C CA . TYR B 1 455 ? -5.102 -46.906 -25.391 1 95.75 455 TYR B CA 1
ATOM 8172 C C . TYR B 1 455 ? -4.02 -46.5 -26.375 1 95.75 455 TYR B C 1
ATOM 8174 O O . TYR B 1 455 ? -4.277 -45.719 -27.297 1 95.75 455 TYR B O 1
ATOM 8182 N N . LEU B 1 456 ? -2.762 -47 -26.172 1 95.62 456 LEU B N 1
ATOM 8183 C CA . LEU B 1 456 ? -1.629 -46.625 -27.016 1 95.62 456 LEU B CA 1
ATOM 8184 C C . LEU B 1 456 ? -1.802 -47.156 -28.438 1 95.62 456 LEU B C 1
ATOM 8186 O O . LEU B 1 456 ? -1.267 -46.594 -29.391 1 95.62 456 LEU B O 1
ATOM 8190 N N . GLY B 1 457 ? -2.523 -48.219 -28.562 1 93.38 457 GLY B N 1
ATOM 8191 C CA . GLY B 1 457 ? -2.748 -48.844 -29.875 1 93.38 457 GLY B CA 1
ATOM 8192 C C . GLY B 1 457 ? -3.801 -48.125 -30.688 1 93.38 457 GLY B C 1
ATOM 8193 O O . GLY B 1 457 ? -3.803 -48.219 -31.922 1 93.38 457 GLY B O 1
ATOM 8194 N N . GLU B 1 458 ? -4.664 -47.469 -30.016 1 93.62 458 GLU B N 1
ATOM 8195 C CA . GLU B 1 458 ? -5.691 -46.688 -30.719 1 93.62 458 GLU B CA 1
ATOM 8196 C C . GLU B 1 458 ? -5.094 -45.469 -31.422 1 93.62 458 GLU B C 1
ATOM 8198 O O . GLU B 1 458 ? -4.129 -44.875 -30.922 1 93.62 458 GLU B O 1
ATOM 8203 N N . PRO B 1 459 ? -5.684 -45.125 -32.531 1 92.44 459 PRO B N 1
ATOM 8204 C CA . PRO B 1 459 ? -5.172 -43.969 -33.25 1 92.44 459 PRO B CA 1
ATOM 8205 C C . PRO B 1 459 ? -5.34 -42.656 -32.438 1 92.44 459 PRO B C 1
ATOM 8207 O O . PRO B 1 459 ? -6.266 -42.562 -31.625 1 92.44 459 PRO B O 1
ATOM 8210 N N . THR B 1 460 ? -4.461 -41.75 -32.719 1 93.69 460 THR B N 1
ATOM 8211 C CA . THR B 1 460 ? -4.566 -40.438 -32.094 1 93.69 460 THR B CA 1
ATOM 8212 C C . THR B 1 460 ? -5.797 -39.688 -32.594 1 93.69 460 THR B C 1
ATOM 8214 O O . THR B 1 460 ? -6.234 -39.906 -33.719 1 93.69 460 THR B O 1
ATOM 8217 N N . LEU B 1 461 ? -6.324 -38.844 -31.734 1 92.44 461 LEU B N 1
ATOM 8218 C CA . LEU B 1 461 ? -7.387 -37.969 -32.188 1 92.44 461 LEU B CA 1
ATOM 8219 C C . LEU B 1 461 ? -6.82 -36.844 -33.062 1 92.44 461 LEU B C 1
ATOM 8221 O O . LEU B 1 461 ? -5.727 -36.344 -32.781 1 92.44 461 LEU B O 1
ATOM 8225 N N . ASP B 1 462 ? -7.582 -36.438 -34.031 1 88.81 462 ASP B N 1
ATOM 8226 C CA . ASP B 1 462 ? -7.145 -35.406 -34.938 1 88.81 462 ASP B CA 1
ATOM 8227 C C . ASP B 1 462 ? -7.004 -34.062 -34.219 1 88.81 462 ASP B C 1
ATOM 8229 O O . ASP B 1 462 ? -7.953 -33.594 -33.625 1 88.81 462 ASP B O 1
ATOM 8233 N N . MET B 1 463 ? -5.887 -33.5 -34.344 1 87 463 MET B N 1
ATOM 8234 C CA . MET B 1 463 ? -5.57 -32.281 -33.625 1 87 463 MET B CA 1
ATOM 8235 C C . MET B 1 463 ? -6.422 -31.125 -34.125 1 87 463 MET B C 1
ATOM 8237 O O . MET B 1 463 ? -6.801 -30.234 -33.375 1 87 463 MET B O 1
ATOM 8241 N N . VAL B 1 464 ? -6.66 -31.094 -35.375 1 85.12 464 VAL B N 1
ATOM 8242 C CA . VAL B 1 464 ? -7.41 -30 -35.969 1 85.12 464 VAL B CA 1
ATOM 8243 C C . VAL B 1 464 ? -8.891 -30.141 -35.625 1 85.12 464 VAL B C 1
ATOM 8245 O O . VAL B 1 464 ? -9.531 -29.156 -35.219 1 85.12 464 VAL B O 1
ATOM 8248 N N . ALA B 1 465 ? -9.391 -31.375 -35.688 1 83.5 465 ALA B N 1
ATOM 8249 C CA . ALA B 1 465 ? -10.805 -31.625 -35.406 1 83.5 465 ALA B CA 1
ATOM 8250 C C . ALA B 1 465 ? -11.117 -31.453 -33.906 1 83.5 465 ALA B C 1
ATOM 8252 O O . ALA B 1 465 ? -12.211 -31.031 -33.562 1 83.5 465 ALA B O 1
ATOM 8253 N N . PHE B 1 466 ? -10.078 -31.656 -33.156 1 89.94 466 PHE B N 1
ATOM 8254 C CA . PHE B 1 466 ? -10.273 -31.594 -31.703 1 89.94 466 PHE B CA 1
ATOM 8255 C C . PHE B 1 466 ? -9.398 -30.516 -31.078 1 89.94 466 PHE B C 1
ATOM 8257 O O . PHE B 1 466 ? -8.805 -30.734 -30.016 1 89.94 466 PHE B O 1
ATOM 8264 N N . ARG B 1 467 ? -9.359 -29.469 -31.703 1 85 467 ARG B N 1
ATOM 8265 C CA . ARG B 1 467 ? -8.5 -28.359 -31.297 1 85 467 ARG B CA 1
ATOM 8266 C C . ARG B 1 467 ? -8.828 -27.906 -29.875 1 85 467 ARG B C 1
ATOM 8268 O O . ARG B 1 467 ? -7.93 -27.516 -29.125 1 85 467 ARG B O 1
ATOM 8275 N N . HIS B 1 468 ? -10.047 -27.953 -29.5 1 85.62 468 HIS B N 1
ATOM 8276 C CA . HIS B 1 468 ? -10.477 -27.484 -28.188 1 85.62 468 HIS B CA 1
ATOM 8277 C C . HIS B 1 468 ? -10.922 -28.641 -27.297 1 85.62 468 HIS B C 1
ATOM 8279 O O . HIS B 1 468 ? -11.875 -28.5 -26.516 1 85.62 468 HIS B O 1
ATOM 8285 N N . LEU B 1 469 ? -10.172 -29.703 -27.422 1 90.69 469 LEU B N 1
ATOM 8286 C CA . LEU B 1 469 ? -10.531 -30.906 -26.656 1 90.69 469 LEU B CA 1
ATOM 8287 C C . LEU B 1 469 ? -10.359 -30.656 -25.156 1 90.69 469 LEU B C 1
ATOM 8289 O O . LEU B 1 469 ? -9.344 -30.109 -24.719 1 90.69 469 LEU B O 1
ATOM 8293 N N . ASN B 1 470 ? -11.43 -31 -24.438 1 93.75 470 ASN B N 1
ATOM 8294 C CA . ASN B 1 470 ? -11.305 -31.125 -22.984 1 93.75 470 ASN B CA 1
ATOM 8295 C C . ASN B 1 470 ? -10.766 -32.5 -22.578 1 93.75 470 ASN B C 1
ATOM 8297 O O . ASN B 1 470 ? -11.523 -33.469 -22.531 1 93.75 470 ASN B O 1
ATOM 8301 N N . VAL B 1 471 ? -9.484 -32.5 -22.297 1 96 471 VAL B N 1
ATOM 8302 C CA . VAL B 1 471 ? -8.789 -33.781 -22.047 1 96 471 VAL B CA 1
ATOM 8303 C C . VAL B 1 471 ? -9.414 -34.469 -20.844 1 96 471 VAL B C 1
ATOM 8305 O O . VAL B 1 471 ? -9.523 -35.719 -20.828 1 96 471 VAL B O 1
ATOM 8308 N N . LEU B 1 472 ? -9.844 -33.75 -19.875 1 96.5 472 LEU B N 1
ATOM 8309 C CA . LEU B 1 472 ? -10.469 -34.344 -18.703 1 96.5 472 LEU B CA 1
ATOM 8310 C C . LEU B 1 472 ? -11.82 -34.969 -19.047 1 96.5 472 LEU B C 1
ATOM 8312 O O . LEU B 1 472 ? -12.18 -36.031 -18.547 1 96.5 472 LEU B O 1
ATOM 8316 N N . ALA B 1 473 ? -12.562 -34.281 -19.906 1 95.44 473 ALA B N 1
ATOM 8317 C CA . ALA B 1 473 ? -13.836 -34.844 -20.375 1 95.44 473 ALA B CA 1
ATOM 8318 C C . ALA B 1 473 ? -13.641 -36.156 -21.125 1 95.44 473 ALA B C 1
ATOM 8320 O O . ALA B 1 473 ? -14.438 -37.062 -20.984 1 95.44 473 ALA B O 1
ATOM 8321 N N . TYR B 1 474 ? -12.609 -36.188 -21.938 1 96.19 474 TYR B N 1
ATOM 8322 C CA . TYR B 1 474 ? -12.281 -37.406 -22.656 1 96.19 474 TYR B CA 1
ATOM 8323 C C . TYR B 1 474 ? -12.062 -38.562 -21.703 1 96.19 474 TYR B C 1
ATOM 8325 O O . TYR B 1 474 ? -12.609 -39.656 -21.891 1 96.19 474 TYR B O 1
ATOM 8333 N N . TRP B 1 475 ? -11.297 -38.375 -20.703 1 96.81 475 TRP B N 1
ATOM 8334 C CA . TRP B 1 475 ? -10.969 -39.438 -19.766 1 96.81 475 TRP B CA 1
ATOM 8335 C C . TRP B 1 475 ? -12.172 -39.781 -18.906 1 96.81 475 TRP B C 1
ATOM 8337 O O . TRP B 1 475 ? -12.359 -40.938 -18.531 1 96.81 475 TRP B O 1
ATOM 8347 N N . LYS B 1 476 ? -12.984 -38.75 -18.578 1 95.44 476 LYS B N 1
ATOM 8348 C CA . LYS B 1 476 ? -14.234 -39.031 -17.875 1 95.44 476 LYS B CA 1
ATOM 8349 C C . LYS B 1 476 ? -15.117 -40 -18.672 1 95.44 476 LYS B C 1
ATOM 8351 O O . LYS B 1 476 ? -15.625 -40.969 -18.125 1 95.44 476 LYS B O 1
ATOM 8356 N N . GLU B 1 477 ? -15.227 -39.781 -19.922 1 95.44 477 GLU B N 1
ATOM 8357 C CA . GLU B 1 477 ? -16.078 -40.562 -20.812 1 95.44 477 GLU B CA 1
ATOM 8358 C C . GLU B 1 477 ? -15.523 -41.969 -21 1 95.44 477 GLU B C 1
ATOM 8360 O O . GLU B 1 477 ? -16.281 -42.906 -21.219 1 95.44 477 GLU B O 1
ATOM 8365 N N . ASN B 1 478 ? -14.203 -42.094 -20.922 1 95.38 478 ASN B N 1
ATOM 8366 C CA . ASN B 1 478 ? -13.57 -43.375 -21.156 1 95.38 478 ASN B CA 1
ATOM 8367 C C . ASN B 1 478 ? -13.18 -44.062 -19.844 1 95.38 478 ASN B C 1
ATOM 8369 O O . ASN B 1 478 ? -12.414 -45.031 -19.844 1 95.38 478 ASN B O 1
ATOM 8373 N N . SER B 1 479 ? -13.656 -43.594 -18.781 1 93.81 479 SER B N 1
ATOM 8374 C CA . SER B 1 479 ? -13.242 -44.062 -17.469 1 93.81 479 SER B CA 1
ATOM 8375 C C . SER B 1 479 ? -13.711 -45.5 -17.25 1 93.81 479 SER B C 1
ATOM 8377 O O . SER B 1 479 ? -13.062 -46.281 -16.531 1 93.81 479 SER B O 1
ATOM 8379 N N . SER B 1 480 ? -14.844 -45.906 -17.812 1 91.38 480 SER B N 1
ATOM 8380 C CA . SER B 1 480 ? -15.352 -47.281 -17.688 1 91.38 480 SER B CA 1
ATOM 8381 C C . SER B 1 480 ? -14.531 -48.25 -18.531 1 91.38 480 SER B C 1
ATOM 8383 O O . SER B 1 480 ? -14.375 -49.406 -18.156 1 91.38 480 SER B O 1
ATOM 8385 N N . ARG B 1 481 ? -14.055 -47.688 -19.578 1 92 481 ARG B N 1
ATOM 8386 C CA . ARG B 1 481 ? -13.25 -48.5 -20.5 1 92 481 ARG B CA 1
ATOM 8387 C C . ARG B 1 481 ? -11.828 -48.656 -19.969 1 92 481 ARG B C 1
ATOM 8389 O O . ARG B 1 481 ? -11.258 -49.75 -20.047 1 92 481 ARG B O 1
ATOM 8396 N N . PHE B 1 482 ? -11.32 -47.531 -19.484 1 93.12 482 PHE B N 1
ATOM 8397 C CA . PHE B 1 482 ? -9.953 -47.5 -18.984 1 93.12 482 PHE B CA 1
ATOM 8398 C C . PHE B 1 482 ? -9.945 -47.25 -17.484 1 93.12 482 PHE B C 1
ATOM 8400 O O . PHE B 1 482 ? -9.57 -46.188 -17.016 1 93.12 482 PHE B O 1
ATOM 8407 N N . LYS B 1 483 ? -10.211 -48.188 -16.672 1 92.31 483 LYS B N 1
ATOM 8408 C CA . LYS B 1 483 ? -10.398 -48.062 -15.234 1 92.31 483 LYS B CA 1
ATOM 8409 C C . LYS B 1 483 ? -9.125 -47.594 -14.547 1 92.31 483 LYS B C 1
ATOM 8411 O O . LYS B 1 483 ? -8.953 -46.375 -14.289 1 92.31 483 LYS B O 1
ATOM 8416 N N . GLU B 1 484 ? -8.055 -48.5 -14.531 1 94.56 484 GLU B N 1
ATOM 8417 C CA . GLU B 1 484 ? -6.797 -48.156 -13.859 1 94.56 484 GLU B CA 1
ATOM 8418 C C . GLU B 1 484 ? -6.055 -47.031 -14.602 1 94.56 484 GLU B C 1
ATOM 8420 O O . GLU B 1 484 ? -5.445 -46.188 -13.977 1 94.56 484 GLU B O 1
ATOM 8425 N N . LEU B 1 485 ? -6.207 -47.094 -15.906 1 96.19 485 LEU B N 1
ATOM 8426 C CA . LEU B 1 485 ? -5.52 -46.094 -16.719 1 96.19 485 LEU B CA 1
ATOM 8427 C C . LEU B 1 485 ? -6.125 -44.688 -16.5 1 96.19 485 LEU B C 1
ATOM 8429 O O . LEU B 1 485 ? -5.406 -43.688 -16.484 1 96.19 485 LEU B O 1
ATOM 8433 N N . SER B 1 486 ? -7.449 -44.656 -16.375 1 96.31 486 SER B N 1
ATOM 8434 C CA . SER B 1 486 ? -8.125 -43.375 -16.125 1 96.31 486 SER B CA 1
ATOM 8435 C C . SER B 1 486 ? -7.742 -42.812 -14.766 1 96.31 486 SER B C 1
ATOM 8437 O O . SER B 1 486 ? -7.637 -41.594 -14.609 1 96.31 486 SER B O 1
ATOM 8439 N N . SER B 1 487 ? -7.559 -43.656 -13.789 1 95.94 487 SER B N 1
ATOM 8440 C CA . SER B 1 487 ? -7.098 -43.219 -12.477 1 95.94 487 SER B CA 1
ATOM 8441 C C . SER B 1 487 ? -5.695 -42.625 -12.555 1 95.94 487 SER B C 1
ATOM 8443 O O . SER B 1 487 ? -5.414 -41.594 -11.93 1 95.94 487 SER B O 1
ATOM 8445 N N . MET B 1 488 ? -4.867 -43.281 -13.328 1 97.25 488 MET B N 1
ATOM 8446 C CA . MET B 1 488 ? -3.518 -42.781 -13.555 1 97.25 488 MET B CA 1
ATOM 8447 C C . MET B 1 488 ? -3.559 -41.438 -14.273 1 97.25 488 MET B C 1
ATOM 8449 O O . MET B 1 488 ? -2.857 -40.5 -13.891 1 97.25 488 MET B O 1
ATOM 8453 N N . ALA B 1 489 ? -4.41 -41.344 -15.289 1 97.62 489 ALA B N 1
ATOM 8454 C CA . ALA B 1 489 ? -4.555 -40.094 -16.047 1 97.62 489 ALA B CA 1
ATOM 8455 C C . ALA B 1 489 ? -5.023 -38.938 -15.148 1 97.62 489 ALA B C 1
ATOM 8457 O O . ALA B 1 489 ? -4.555 -37.812 -15.273 1 97.62 489 ALA B O 1
ATOM 8458 N N . CYS B 1 490 ? -5.918 -39.25 -14.25 1 96.44 490 CYS B N 1
ATOM 8459 C CA . CYS B 1 490 ? -6.457 -38.281 -13.32 1 96.44 490 CYS B CA 1
ATOM 8460 C C . CYS B 1 490 ? -5.348 -37.656 -12.469 1 96.44 490 CYS B C 1
ATOM 8462 O O . CYS B 1 490 ? -5.246 -36.438 -12.359 1 96.44 490 CYS B O 1
ATOM 8464 N N . ASP B 1 491 ? -4.504 -38.469 -11.914 1 97.38 491 ASP B N 1
ATOM 8465 C CA . ASP B 1 491 ? -3.438 -38 -11.039 1 97.38 491 ASP B CA 1
ATOM 8466 C C . ASP B 1 491 ? -2.381 -37.219 -11.828 1 97.38 491 ASP B C 1
ATOM 8468 O O . ASP B 1 491 ? -1.928 -36.156 -11.398 1 97.38 491 ASP B O 1
ATOM 8472 N N . VAL B 1 492 ? -2.066 -37.688 -12.992 1 98.12 492 VAL B N 1
ATOM 8473 C CA . VAL B 1 492 ? -1.011 -37.062 -13.805 1 98.12 492 VAL B CA 1
ATOM 8474 C C . VAL B 1 492 ? -1.479 -35.719 -14.336 1 98.12 492 VAL B C 1
ATOM 8476 O O . VAL B 1 492 ? -0.726 -34.75 -14.312 1 98.12 492 VAL B O 1
ATOM 8479 N N . LEU B 1 493 ? -2.736 -35.656 -14.773 1 97.38 493 LEU B N 1
ATOM 8480 C CA . LEU B 1 493 ? -3.26 -34.438 -15.398 1 97.38 493 LEU B CA 1
ATOM 8481 C C . LEU B 1 493 ? -3.559 -33.375 -14.344 1 97.38 493 LEU B C 1
ATOM 8483 O O . LEU B 1 493 ? -3.746 -32.219 -14.68 1 97.38 493 LEU B O 1
ATOM 8487 N N . SER B 1 494 ? -3.586 -33.719 -13.055 1 96.38 494 SER B N 1
ATOM 8488 C CA . SER B 1 494 ? -3.854 -32.781 -11.992 1 96.38 494 SER B CA 1
ATOM 8489 C C . SER B 1 494 ? -2.578 -32.062 -11.555 1 96.38 494 SER B C 1
ATOM 8491 O O . SER B 1 494 ? -2.629 -31.109 -10.766 1 96.38 494 SER B O 1
ATOM 8493 N N . ILE B 1 495 ? -1.396 -32.406 -12.102 1 96.62 495 ILE B N 1
ATOM 8494 C CA . ILE B 1 495 ? -0.114 -31.828 -11.734 1 96.62 495 ILE B CA 1
ATOM 8495 C C . ILE B 1 495 ? -0.06 -30.375 -12.188 1 96.62 495 ILE B C 1
ATOM 8497 O O . ILE B 1 495 ? -0.173 -30.078 -13.375 1 96.62 495 ILE B O 1
ATOM 8501 N N . PRO B 1 496 ? 0.063 -29.469 -11.227 1 93.62 496 PRO B N 1
ATOM 8502 C CA . PRO B 1 496 ? 0.324 -28.094 -11.641 1 93.62 496 PRO B CA 1
ATOM 8503 C C . PRO B 1 496 ? 1.771 -27.875 -12.078 1 93.62 496 PRO B C 1
ATOM 8505 O O . PRO B 1 496 ? 2.701 -28.281 -11.383 1 93.62 496 PRO B O 1
ATOM 8508 N N . ILE B 1 497 ? 1.942 -27.281 -13.156 1 92.56 497 ILE B N 1
ATOM 8509 C CA . ILE B 1 497 ? 3.32 -27.109 -13.609 1 92.56 497 ILE B CA 1
ATOM 8510 C C . ILE B 1 497 ? 3.852 -25.766 -13.148 1 92.56 497 ILE B C 1
ATOM 8512 O O . ILE B 1 497 ? 5 -25.406 -13.43 1 92.56 497 ILE B O 1
ATOM 8516 N N . THR B 1 498 ? 2.943 -24.969 -12.547 1 88.19 498 THR B N 1
ATOM 8517 C CA . THR B 1 498 ? 3.346 -23.688 -12 1 88.19 498 THR B CA 1
ATOM 8518 C C . THR B 1 498 ? 2.885 -23.547 -10.555 1 88.19 498 THR B C 1
ATOM 8520 O O . THR B 1 498 ? 2.014 -24.281 -10.102 1 88.19 498 THR B O 1
ATOM 8523 N N . THR B 1 499 ? 3.518 -22.547 -9.828 1 78 499 THR B N 1
ATOM 8524 C CA . THR B 1 499 ? 3.119 -22.25 -8.453 1 78 499 THR B CA 1
ATOM 8525 C C . THR B 1 499 ? 2.254 -20.984 -8.414 1 78 499 THR B C 1
ATOM 8527 O O . THR B 1 499 ? 2.277 -20.25 -7.434 1 78 499 THR B O 1
ATOM 8530 N N . VAL B 1 500 ? 1.548 -20.641 -9.453 1 69 500 VAL B N 1
ATOM 8531 C CA . VAL B 1 500 ? 0.72 -19.438 -9.609 1 69 500 VAL B CA 1
ATOM 8532 C C . VAL B 1 500 ? -0.336 -19.406 -8.5 1 69 500 VAL B C 1
ATOM 8534 O O . VAL B 1 500 ? -0.663 -18.328 -7.988 1 69 500 VAL B O 1
ATOM 8537 N N . ALA B 1 501 ? -0.838 -20.547 -8.164 1 70.19 501 ALA B N 1
ATOM 8538 C CA . ALA B 1 501 ? -1.834 -20.625 -7.098 1 70.19 501 ALA B CA 1
ATOM 8539 C C . ALA B 1 501 ? -1.299 -20.016 -5.805 1 70.19 501 ALA B C 1
ATOM 8541 O O . ALA B 1 501 ? -2.016 -19.281 -5.109 1 70.19 501 ALA B O 1
ATOM 8542 N N . ALA B 1 502 ? -0.085 -20.281 -5.574 1 70.56 502 ALA B N 1
ATOM 8543 C CA . ALA B 1 502 ? 0.532 -19.719 -4.379 1 70.56 502 ALA B CA 1
ATOM 8544 C C . ALA B 1 502 ? 0.636 -18.203 -4.492 1 70.56 502 ALA B C 1
ATOM 8546 O O . ALA B 1 502 ? 0.347 -17.484 -3.531 1 70.56 502 ALA B O 1
ATOM 8547 N N . GLU B 1 503 ? 0.945 -17.734 -5.641 1 67.88 503 GLU B N 1
ATOM 8548 C CA . GLU B 1 503 ? 1.069 -16.297 -5.863 1 67.88 503 GLU B CA 1
ATOM 8549 C C . GLU B 1 503 ? -0.276 -15.602 -5.707 1 67.88 503 GLU B C 1
ATOM 8551 O O . GLU B 1 503 ? -0.348 -14.5 -5.156 1 67.88 503 GLU B O 1
ATOM 8556 N N . SER B 1 504 ? -1.241 -16.297 -6.258 1 68.44 504 SER B N 1
ATOM 8557 C CA . SER B 1 504 ? -2.592 -15.773 -6.082 1 68.44 504 SER B CA 1
ATOM 8558 C C . SER B 1 504 ? -2.957 -15.672 -4.605 1 68.44 504 SER B C 1
ATOM 8560 O O . SER B 1 504 ? -3.596 -14.703 -4.184 1 68.44 504 SER B O 1
ATOM 8562 N N . SER B 1 505 ? -2.482 -16.609 -3.855 1 70.38 505 SER B N 1
ATOM 8563 C CA . SER B 1 505 ? -2.723 -16.594 -2.416 1 70.38 505 SER B CA 1
ATOM 8564 C C . SER B 1 505 ? -2.043 -15.398 -1.754 1 70.38 505 SER B C 1
ATOM 8566 O O . SER B 1 505 ? -2.59 -14.805 -0.821 1 70.38 505 SER B O 1
ATOM 8568 N N . PHE B 1 506 ? -0.923 -15.078 -2.246 1 68.69 506 PHE B N 1
ATOM 8569 C CA . PHE B 1 506 ? -0.179 -13.953 -1.687 1 68.69 506 PHE B CA 1
ATOM 8570 C C . PHE B 1 506 ? -0.873 -12.633 -2.004 1 68.69 506 PHE B C 1
ATOM 8572 O O . PHE B 1 506 ? -0.878 -11.719 -1.182 1 68.69 506 PHE B O 1
ATOM 8579 N N . SER B 1 507 ? -1.429 -12.648 -3.178 1 68.25 507 SER B N 1
ATOM 8580 C CA . SER B 1 507 ? -2.219 -11.469 -3.525 1 68.25 507 SER B CA 1
ATOM 8581 C C . SER B 1 507 ? -3.375 -11.273 -2.553 1 68.25 507 SER B C 1
ATOM 8583 O O . SER B 1 507 ? -3.619 -10.156 -2.088 1 68.25 507 SER B O 1
ATOM 8585 N N . ILE B 1 508 ? -4 -12.336 -2.236 1 68 508 ILE B N 1
ATOM 8586 C CA . ILE B 1 508 ? -5.07 -12.297 -1.246 1 68 508 ILE B CA 1
ATOM 8587 C C . ILE B 1 508 ? -4.504 -11.883 0.109 1 68 508 ILE B C 1
ATOM 8589 O O . ILE B 1 508 ? -5.094 -11.055 0.807 1 68 508 ILE B O 1
ATOM 8593 N N . GLY B 1 509 ? -3.391 -12.438 0.403 1 67.75 509 GLY B N 1
ATOM 8594 C CA . GLY B 1 509 ? -2.738 -12.109 1.66 1 67.75 509 GLY B CA 1
ATOM 8595 C C . GLY B 1 509 ? -2.424 -10.625 1.796 1 67.75 509 GLY B C 1
ATOM 8596 O O . GLY B 1 509 ? -2.607 -10.047 2.865 1 67.75 509 GLY B O 1
ATOM 8597 N N . SER B 1 510 ? -2.023 -10.047 0.742 1 70.69 510 SER B N 1
ATOM 8598 C CA . SER B 1 510 ? -1.651 -8.633 0.757 1 70.69 510 SER B CA 1
ATOM 8599 C C . SER B 1 510 ? -2.867 -7.746 0.987 1 70.69 510 SER B C 1
ATOM 8601 O O . SER B 1 510 ? -2.744 -6.645 1.524 1 70.69 510 SER B O 1
ATOM 8603 N N . ARG B 1 511 ? -3.98 -8.219 0.589 1 69.44 511 ARG B N 1
ATOM 8604 C CA . ARG B 1 511 ? -5.219 -7.488 0.839 1 69.44 511 ARG B CA 1
ATOM 8605 C C . ARG B 1 511 ? -5.621 -7.578 2.307 1 69.44 511 ARG B C 1
ATOM 8607 O O . ARG B 1 511 ? -6.156 -6.621 2.871 1 69.44 511 ARG B O 1
ATOM 8614 N N . VAL B 1 512 ? -5.309 -8.766 2.797 1 70.75 512 VAL B N 1
ATOM 8615 C CA . VAL B 1 512 ? -5.66 -9.008 4.191 1 70.75 512 VAL B CA 1
ATOM 8616 C C . VAL B 1 512 ? -4.66 -8.305 5.105 1 70.75 512 VAL B C 1
ATOM 8618 O O . VAL B 1 512 ? -5.047 -7.68 6.098 1 70.75 512 VAL B O 1
ATOM 8621 N N . LEU B 1 513 ? -3.393 -8.43 4.691 1 67.06 513 LEU B N 1
ATOM 8622 C CA . LEU B 1 513 ? -2.324 -7.781 5.449 1 67.06 513 LEU B CA 1
ATOM 8623 C C . LEU B 1 513 ? -1.781 -6.57 4.695 1 67.06 513 LEU B C 1
ATOM 8625 O O . LEU B 1 513 ? -0.889 -6.707 3.857 1 67.06 513 LEU B O 1
ATOM 8629 N N . ASP B 1 514 ? -2.354 -5.438 4.871 1 67.94 514 ASP B N 1
ATOM 8630 C CA . ASP B 1 514 ? -1.867 -4.219 4.234 1 67.94 514 ASP B CA 1
ATOM 8631 C C . ASP B 1 514 ? -1.334 -3.23 5.273 1 67.94 514 ASP B C 1
ATOM 8633 O O . ASP B 1 514 ? -1.25 -3.555 6.457 1 67.94 514 ASP B O 1
ATOM 8637 N N . LYS B 1 515 ? -0.913 -2.172 4.848 1 66.62 515 LYS B N 1
ATOM 8638 C CA . LYS B 1 515 ? -0.252 -1.191 5.707 1 66.62 515 LYS B CA 1
ATOM 8639 C C . LYS B 1 515 ? -1.175 -0.736 6.832 1 66.62 515 LYS B C 1
ATOM 8641 O O . LYS B 1 515 ? -0.707 -0.3 7.887 1 66.62 515 LYS B O 1
ATOM 8646 N N . TYR B 1 516 ? -2.51 -0.962 6.602 1 64.69 516 TYR B N 1
ATOM 8647 C CA . TYR B 1 516 ? -3.457 -0.455 7.59 1 64.69 516 TYR B CA 1
ATOM 8648 C C . TYR B 1 516 ? -3.982 -1.581 8.469 1 64.69 516 TYR B C 1
ATOM 8650 O O . TYR B 1 516 ? -4.602 -1.33 9.508 1 64.69 516 TYR B O 1
ATOM 8658 N N . ARG B 1 517 ? -3.773 -2.82 8.039 1 67.62 517 ARG B N 1
ATOM 8659 C CA . ARG B 1 517 ? -4.23 -4.004 8.766 1 67.62 517 ARG B CA 1
ATOM 8660 C C . ARG B 1 517 ? -3.07 -4.945 9.062 1 67.62 517 ARG B C 1
ATOM 8662 O O . ARG B 1 517 ? -3.119 -6.129 8.711 1 67.62 517 ARG B O 1
ATOM 8669 N N . SER B 1 518 ? -2.115 -4.438 9.758 1 65.44 518 SER B N 1
ATOM 8670 C CA . SER B 1 518 ? -0.882 -5.195 9.945 1 65.44 518 SER B CA 1
ATOM 8671 C C . SER B 1 518 ? -0.812 -5.809 11.336 1 65.44 518 SER B C 1
ATOM 8673 O O . SER B 1 518 ? 0.198 -6.41 11.711 1 65.44 518 SER B O 1
ATOM 8675 N N . SER B 1 519 ? -1.977 -5.695 12.023 1 68.56 519 SER B N 1
ATOM 8676 C CA . SER B 1 519 ? -1.933 -6.184 13.398 1 68.56 519 SER B CA 1
ATOM 8677 C C . SER B 1 519 ? -2.664 -7.512 13.539 1 68.56 519 SER B C 1
ATOM 8679 O O . SER B 1 519 ? -2.834 -8.023 14.648 1 68.56 519 SER B O 1
ATOM 8681 N N . LEU B 1 520 ? -2.992 -8.086 12.477 1 77.75 520 LEU B N 1
ATOM 8682 C CA . LEU B 1 520 ? -3.725 -9.344 12.523 1 77.75 520 LEU B CA 1
ATOM 8683 C C . LEU B 1 520 ? -2.82 -10.484 12.984 1 77.75 520 LEU B C 1
ATOM 8685 O O . LEU B 1 520 ? -1.675 -10.594 12.539 1 77.75 520 LEU B O 1
ATOM 8689 N N . ILE B 1 521 ? -3.35 -11.305 13.875 1 84.38 521 ILE B N 1
ATOM 8690 C CA . ILE B 1 521 ? -2.578 -12.453 14.32 1 84.38 521 ILE B CA 1
ATOM 8691 C C . ILE B 1 521 ? -2.57 -13.531 13.234 1 84.38 521 ILE B C 1
ATOM 8693 O O . ILE B 1 521 ? -3.527 -13.648 12.469 1 84.38 521 ILE B O 1
ATOM 8697 N N . PRO B 1 522 ? -1.584 -14.352 13.203 1 86.38 522 PRO B N 1
ATOM 8698 C CA . PRO B 1 522 ? -1.4 -15.344 12.141 1 86.38 522 PRO B CA 1
ATOM 8699 C C . PRO B 1 522 ? -2.604 -16.266 11.984 1 86.38 522 PRO B C 1
ATOM 8701 O O . PRO B 1 522 ? -2.98 -16.609 10.859 1 86.38 522 PRO B O 1
ATOM 8704 N N . GLN B 1 523 ? -3.248 -16.578 13.047 1 90 523 GLN B N 1
ATOM 8705 C CA . GLN B 1 523 ? -4.402 -17.469 12.992 1 90 523 GLN B CA 1
ATOM 8706 C C . GLN B 1 523 ? -5.547 -16.828 12.211 1 90 523 GLN B C 1
ATOM 8708 O O . GLN B 1 523 ? -6.215 -17.516 11.422 1 90 523 GLN B O 1
ATOM 8713 N N . ASN B 1 524 ? -5.711 -15.594 12.469 1 90.75 524 ASN B N 1
ATOM 8714 C CA . ASN B 1 524 ? -6.766 -14.867 11.766 1 90.75 524 ASN B CA 1
ATOM 8715 C C . ASN B 1 524 ? -6.445 -14.711 10.281 1 90.75 524 ASN B C 1
ATOM 8717 O O . ASN B 1 524 ? -7.34 -14.773 9.438 1 90.75 524 ASN B O 1
ATOM 8721 N N . VAL B 1 525 ? -5.156 -14.562 9.992 1 88.75 525 VAL B N 1
ATOM 8722 C CA . VAL B 1 525 ? -4.727 -14.438 8.609 1 88.75 525 VAL B CA 1
ATOM 8723 C C . VAL B 1 525 ? -5.039 -15.727 7.852 1 88.75 525 VAL B C 1
ATOM 8725 O O . VAL B 1 525 ? -5.648 -15.695 6.781 1 88.75 525 VAL B O 1
ATOM 8728 N N . GLN B 1 526 ? -4.688 -16.797 8.445 1 92.75 526 GLN B N 1
ATOM 8729 C CA . GLN B 1 526 ? -4.945 -18.094 7.828 1 92.75 526 GLN B CA 1
ATOM 8730 C C . GLN B 1 526 ? -6.441 -18.312 7.629 1 92.75 526 GLN B C 1
ATOM 8732 O O . GLN B 1 526 ? -6.871 -18.75 6.559 1 92.75 526 GLN B O 1
ATOM 8737 N N . ALA B 1 527 ? -7.219 -18.016 8.695 1 94.56 527 ALA B N 1
ATOM 8738 C CA . ALA B 1 527 ? -8.664 -18.234 8.633 1 94.56 527 ALA B CA 1
ATOM 8739 C C . ALA B 1 527 ? -9.297 -17.438 7.504 1 94.56 527 ALA B C 1
ATOM 8741 O O . ALA B 1 527 ? -10.117 -17.969 6.75 1 94.56 527 ALA B O 1
ATOM 8742 N N . LEU B 1 528 ? -8.883 -16.25 7.375 1 92.69 528 LEU B N 1
ATOM 8743 C CA . LEU B 1 528 ? -9.461 -15.367 6.363 1 92.69 528 LEU B CA 1
ATOM 8744 C C . LEU B 1 528 ? -9.07 -15.82 4.961 1 92.69 528 LEU B C 1
ATOM 8746 O O . LEU B 1 528 ? -9.922 -15.961 4.086 1 92.69 528 LEU B O 1
ATOM 8750 N N . ILE B 1 529 ? -7.805 -16.125 4.707 1 90.94 529 ILE B N 1
ATOM 8751 C CA . ILE B 1 529 ? -7.285 -16.422 3.379 1 90.94 529 ILE B CA 1
ATOM 8752 C C . ILE B 1 529 ? -7.797 -17.781 2.924 1 90.94 529 ILE B C 1
ATOM 8754 O O . ILE B 1 529 ? -8.312 -17.922 1.813 1 90.94 529 ILE B O 1
ATOM 8758 N N . CYS B 1 530 ? -7.695 -18.781 3.781 1 94.5 530 CYS B N 1
ATOM 8759 C CA . CYS B 1 530 ? -8.102 -20.125 3.422 1 94.5 530 CYS B CA 1
ATOM 8760 C C . CYS B 1 530 ? -9.609 -20.203 3.18 1 94.5 530 CYS B C 1
ATOM 8762 O O . CYS B 1 530 ? -10.055 -20.734 2.166 1 94.5 530 CYS B O 1
ATOM 8764 N N . THR B 1 531 ? -10.367 -19.609 4.141 1 95.31 531 THR B N 1
ATOM 8765 C CA . THR B 1 531 ? -11.812 -19.688 4.016 1 95.31 531 THR B CA 1
ATOM 8766 C C . THR B 1 531 ? -12.297 -18.969 2.762 1 95.31 531 THR B C 1
ATOM 8768 O O . THR B 1 531 ? -13.203 -19.438 2.074 1 95.31 531 THR B O 1
ATOM 8771 N N . ARG B 1 532 ? -11.703 -17.875 2.494 1 92.44 532 ARG B N 1
ATOM 8772 C CA . ARG B 1 532 ? -12.055 -17.172 1.269 1 92.44 532 ARG B CA 1
ATOM 8773 C C . ARG B 1 532 ? -11.797 -18.031 0.04 1 92.44 532 ARG B C 1
ATOM 8775 O O . ARG B 1 532 ? -12.633 -18.109 -0.864 1 92.44 532 ARG B O 1
ATOM 8782 N N . ASN B 1 533 ? -10.672 -18.656 -0.031 1 91.19 533 ASN B N 1
ATOM 8783 C CA . ASN B 1 533 ? -10.328 -19.547 -1.142 1 91.19 533 ASN B CA 1
ATOM 8784 C C . ASN B 1 533 ? -11.32 -20.703 -1.262 1 91.19 533 ASN B C 1
ATOM 8786 O O . ASN B 1 533 ? -11.711 -21.078 -2.369 1 91.19 533 ASN B O 1
ATOM 8790 N N . TRP B 1 534 ? -11.695 -21.281 -0.089 1 94.56 534 TRP B N 1
ATOM 8791 C CA . TRP B 1 534 ? -12.586 -22.438 -0.086 1 94.56 534 TRP B CA 1
ATOM 8792 C C . TRP B 1 534 ? -13.977 -22.047 -0.588 1 94.56 534 TRP B C 1
ATOM 8794 O O . TRP B 1 534 ? -14.656 -22.859 -1.225 1 94.56 534 TRP B O 1
ATOM 8804 N N . LEU B 1 535 ? -14.336 -20.766 -0.335 1 91.06 535 LEU B N 1
ATOM 8805 C CA . LEU B 1 535 ? -15.688 -20.312 -0.668 1 91.06 535 LEU B CA 1
ATOM 8806 C C . LEU B 1 535 ? -15.734 -19.734 -2.074 1 91.06 535 LEU B C 1
ATOM 8808 O O . LEU B 1 535 ? -16.719 -19.922 -2.801 1 91.06 535 LEU B O 1
ATOM 8812 N N . ARG B 1 536 ? -14.664 -19 -2.518 1 86.94 536 ARG B N 1
ATOM 8813 C CA . ARG B 1 536 ? -14.734 -18.25 -3.766 1 86.94 536 ARG B CA 1
ATOM 8814 C C . ARG B 1 536 ? -13.688 -18.75 -4.762 1 86.94 536 ARG B C 1
ATOM 8816 O O . ARG B 1 536 ? -13.75 -18.422 -5.945 1 86.94 536 ARG B O 1
ATOM 8823 N N . GLY B 1 537 ? -12.797 -19.562 -4.324 1 84.88 537 GLY B N 1
ATOM 8824 C CA . GLY B 1 537 ? -11.711 -19.953 -5.207 1 84.88 537 GLY B CA 1
ATOM 8825 C C . GLY B 1 537 ? -10.656 -18.875 -5.367 1 84.88 537 GLY B C 1
ATOM 8826 O O . GLY B 1 537 ? -10.57 -17.953 -4.547 1 84.88 537 GLY B O 1
ATOM 8827 N N . PHE B 1 538 ? -9.773 -19.016 -6.305 1 78.19 538 PHE B N 1
ATOM 8828 C CA . PHE B 1 538 ? -8.734 -18.031 -6.578 1 78.19 538 PHE B CA 1
ATOM 8829 C C . PHE B 1 538 ? -9.281 -16.875 -7.414 1 78.19 538 PHE B C 1
ATOM 8831 O O . PHE B 1 538 ? -10.203 -17.062 -8.211 1 78.19 538 PHE B O 1
ATOM 8838 N N . PRO B 1 539 ? -8.812 -15.609 -7.09 1 65.88 539 PRO B N 1
ATOM 8839 C CA . PRO B 1 539 ? -9.273 -14.484 -7.902 1 65.88 539 PRO B CA 1
ATOM 8840 C C . PRO B 1 539 ? -8.875 -14.617 -9.375 1 65.88 539 PRO B C 1
ATOM 8842 O O . PRO B 1 539 ? -7.859 -15.234 -9.688 1 65.88 539 PRO B O 1
ATOM 8845 N N . GLU B 1 540 ? -9.844 -14.367 -10.305 1 55.34 540 GLU B N 1
ATOM 8846 C CA . GLU B 1 540 ? -9.523 -14.398 -11.727 1 55.34 540 GLU B CA 1
ATOM 8847 C C . GLU B 1 540 ? -8.406 -13.414 -12.062 1 55.34 540 GLU B C 1
ATOM 8849 O O . GLU B 1 540 ? -8.234 -12.406 -11.375 1 55.34 540 GLU B O 1
ATOM 8854 N N . GLU B 1 541 ? -7.332 -13.727 -12.898 1 50.38 541 GLU B N 1
ATOM 8855 C CA . GLU B 1 541 ? -6.113 -13.055 -13.336 1 50.38 541 GLU B CA 1
ATOM 8856 C C . GLU B 1 541 ? -6.34 -11.555 -13.5 1 50.38 541 GLU B C 1
ATOM 8858 O O . GLU B 1 541 ? -5.445 -10.75 -13.227 1 50.38 541 GLU B O 1
ATOM 8863 N N . GLY B 1 542 ? -7.34 -11.016 -14.055 1 44.75 542 GLY B N 1
ATOM 8864 C CA . GLY B 1 542 ? -7.477 -9.594 -14.336 1 44.75 542 GLY B CA 1
ATOM 8865 C C . GLY B 1 542 ? -7.402 -8.734 -13.086 1 44.75 542 GLY B C 1
ATOM 8866 O O . GLY B 1 542 ? -6.996 -7.57 -13.156 1 44.75 542 GLY B O 1
ATOM 8867 N N . GLU B 1 543 ? -7.762 -9.219 -12.062 1 44.16 543 GLU B N 1
ATOM 8868 C CA . GLU B 1 543 ? -7.801 -8.484 -10.805 1 44.16 543 GLU B CA 1
ATOM 8869 C C . GLU B 1 543 ? -6.422 -8.438 -10.148 1 44.16 543 GLU B C 1
ATOM 8871 O O . GLU B 1 543 ? -6.145 -7.559 -9.336 1 44.16 543 GLU B O 1
ATOM 8876 N N . GLU B 1 544 ? -5.449 -9.32 -10.438 1 44.28 544 GLU B N 1
ATOM 8877 C CA . GLU B 1 544 ? -4.195 -9.672 -9.781 1 44.28 544 GLU B CA 1
ATOM 8878 C C . GLU B 1 544 ? -3.033 -8.859 -10.336 1 44.28 544 GLU B C 1
ATOM 8880 O O . GLU B 1 544 ? -1.941 -8.852 -9.766 1 44.28 544 GLU B O 1
ATOM 8885 N N . GLU B 1 545 ? -3.072 -8.305 -11.406 1 39.81 545 GLU B N 1
ATOM 8886 C CA . GLU B 1 545 ? -1.895 -7.746 -12.062 1 39.81 545 GLU B CA 1
ATOM 8887 C C . GLU B 1 545 ? -1.158 -6.773 -11.141 1 39.81 545 GLU B C 1
ATOM 8889 O O . GLU B 1 545 ? 0.071 -6.691 -11.18 1 39.81 545 GLU B O 1
ATOM 8894 N N . GLU B 1 546 ? -1.85 -6.051 -10.32 1 38.69 546 GLU B N 1
ATOM 8895 C CA . GLU B 1 546 ? -1.153 -4.988 -9.602 1 38.69 546 GLU B CA 1
ATOM 8896 C C . GLU B 1 546 ? -0.286 -5.559 -8.477 1 38.69 546 GLU B C 1
ATOM 8898 O O . GLU B 1 546 ? 0.75 -4.984 -8.141 1 38.69 546 GLU B O 1
ATOM 8903 N N . GLU B 1 547 ? -0.6 -6.695 -7.84 1 39.31 547 GLU B N 1
ATOM 8904 C CA . GLU B 1 547 ? -0.026 -7.215 -6.602 1 39.31 547 GLU B CA 1
ATOM 8905 C C . GLU B 1 547 ? 1.313 -7.898 -6.859 1 39.31 547 GLU B C 1
ATOM 8907 O O . GLU B 1 547 ? 2.105 -8.094 -5.938 1 39.31 547 GLU B O 1
ATOM 8912 N N . GLU B 1 548 ? 1.602 -8.484 -7.953 1 38.34 548 GLU B N 1
ATOM 8913 C CA . GLU B 1 548 ? 2.836 -9.203 -8.266 1 38.34 548 GLU B CA 1
ATOM 8914 C C . GLU B 1 548 ? 4.051 -8.289 -8.117 1 38.34 548 GLU B C 1
ATOM 8916 O O . GLU B 1 548 ? 5.188 -8.758 -8.078 1 38.34 548 GLU B O 1
ATOM 8921 N N . LYS B 1 549 ? 3.969 -7.074 -8.094 1 36.53 549 LYS B N 1
ATOM 8922 C CA . LYS B 1 549 ? 5.078 -6.129 -8 1 36.53 549 LYS B CA 1
ATOM 8923 C C . LYS B 1 549 ? 5.785 -6.234 -6.652 1 36.53 549 LYS B C 1
ATOM 8925 O O . LYS B 1 549 ? 7.008 -6.094 -6.57 1 36.53 549 LYS B O 1
ATOM 8930 N N . GLU B 1 550 ? 5.008 -6.457 -5.512 1 37.47 550 GLU B N 1
ATOM 8931 C CA . GLU B 1 550 ? 5.605 -6.383 -4.184 1 37.47 550 GLU B CA 1
ATOM 8932 C C . GLU B 1 550 ? 6.418 -7.637 -3.871 1 37.47 550 GLU B C 1
ATOM 8934 O O . GLU B 1 550 ? 7.355 -7.59 -3.074 1 37.47 550 GLU B O 1
ATOM 8939 N N . LYS B 1 551 ? 6.113 -8.859 -4.316 1 37.34 551 LYS B N 1
ATOM 8940 C CA . LYS B 1 551 ? 6.758 -10.141 -4.027 1 37.34 551 LYS B CA 1
ATOM 8941 C C . LYS B 1 551 ? 8.211 -10.133 -4.484 1 37.34 551 LYS B C 1
ATOM 8943 O O . LYS B 1 551 ? 9.078 -10.695 -3.811 1 37.34 551 LYS B O 1
ATOM 8948 N N . GLU B 1 552 ? 8.406 -9.859 -5.777 1 34.84 552 GLU B N 1
ATOM 8949 C CA . GLU B 1 552 ? 9.688 -10.133 -6.414 1 34.84 552 GLU B CA 1
ATOM 8950 C C . GLU B 1 552 ? 10.812 -9.328 -5.777 1 34.84 552 GLU B C 1
ATOM 8952 O O . GLU B 1 552 ? 11.984 -9.703 -5.855 1 34.84 552 GLU B O 1
ATOM 8957 N N . LYS B 1 553 ? 10.516 -8.242 -5.297 1 36 553 LYS B N 1
ATOM 8958 C CA . LYS B 1 553 ? 11.547 -7.492 -4.594 1 36 553 LYS B CA 1
ATOM 8959 C C . LYS B 1 553 ? 12.047 -8.258 -3.371 1 36 553 LYS B C 1
ATOM 8961 O O . LYS B 1 553 ? 13.234 -8.203 -3.043 1 36 553 LYS B O 1
ATOM 8966 N N . GLU B 1 554 ? 11.195 -8.992 -2.689 1 34.75 554 GLU B N 1
ATOM 8967 C CA . GLU B 1 554 ? 11.602 -9.68 -1.468 1 34.75 554 GLU B CA 1
ATOM 8968 C C . GLU B 1 554 ? 12.43 -10.922 -1.782 1 34.75 554 GLU B C 1
ATOM 8970 O O . GLU B 1 554 ? 13.32 -11.289 -1.017 1 34.75 554 GLU B O 1
ATOM 8975 N N . LYS B 1 555 ? 12.109 -11.75 -2.771 1 36.16 555 LYS B N 1
ATOM 8976 C CA . LYS B 1 555 ? 12.898 -12.922 -3.141 1 36.16 555 LYS B CA 1
ATOM 8977 C C . LYS B 1 555 ? 14.305 -12.523 -3.57 1 36.16 555 LYS B C 1
ATOM 8979 O O . LYS B 1 555 ? 15.266 -13.266 -3.342 1 36.16 555 LYS B O 1
ATOM 8984 N N . GLU B 1 556 ? 14.508 -11.523 -4.324 1 30.66 556 GLU B N 1
ATOM 8985 C CA . GLU B 1 556 ? 15.852 -11.125 -4.719 1 30.66 556 GLU B CA 1
ATOM 8986 C C . GLU B 1 556 ? 16.703 -10.773 -3.5 1 30.66 556 GLU B C 1
ATOM 8988 O O . GLU B 1 556 ? 17.906 -11.016 -3.486 1 30.66 556 GLU B O 1
ATOM 8993 N N . LYS B 1 557 ? 16.078 -10.047 -2.477 1 36.5 557 LYS B N 1
ATOM 8994 C CA . LYS B 1 557 ? 16.891 -9.75 -1.302 1 36.5 557 LYS B CA 1
ATOM 8995 C C . LYS B 1 557 ? 17.312 -11.031 -0.58 1 36.5 557 LYS B C 1
ATOM 8997 O O . LYS B 1 557 ? 18.312 -11.039 0.144 1 36.5 557 LYS B O 1
ATOM 9002 N N . GLU B 1 558 ? 16.469 -12.055 -0.562 1 30.8 558 GLU B N 1
ATOM 9003 C CA . GLU B 1 558 ? 16.859 -13.32 0.052 1 30.8 558 GLU B CA 1
ATOM 9004 C C . GLU B 1 558 ? 17.844 -14.078 -0.837 1 30.8 558 GLU B C 1
ATOM 9006 O O . GLU B 1 558 ? 18.734 -14.766 -0.34 1 30.8 558 GLU B O 1
ATOM 9011 N N . GLU B 1 559 ? 17.531 -14.211 -2.145 1 31.81 559 GLU B N 1
ATOM 9012 C CA . GLU B 1 559 ? 18.5 -14.953 -2.955 1 31.81 559 GLU B CA 1
ATOM 9013 C C . GLU B 1 559 ? 19.812 -14.195 -3.076 1 31.81 559 GLU B C 1
ATOM 9015 O O . GLU B 1 559 ? 20.859 -14.789 -3.365 1 31.81 559 GLU B O 1
ATOM 9020 N N . ALA B 1 560 ? 19.781 -12.812 -2.986 1 31.78 560 ALA B N 1
ATOM 9021 C CA . ALA B 1 560 ? 21.094 -12.172 -2.934 1 31.78 560 ALA B CA 1
ATOM 9022 C C . ALA B 1 560 ? 21.703 -12.297 -1.543 1 31.78 560 ALA B C 1
ATOM 9024 O O . ALA B 1 560 ? 21.062 -12 -0.539 1 31.78 560 ALA B O 1
#

Organism: NCBI:txid1240361

Solvent-accessible surface area (backbone atoms only — not comparable to full-atom values): 60733 Å² total; per-residue (Å²): 132,82,78,75,78,73,75,68,73,56,66,64,79,67,59,60,70,61,49,50,51,32,49,31,50,25,30,38,69,68,67,46,62,52,58,56,62,58,34,67,43,50,49,53,38,48,38,69,57,29,73,70,67,77,84,61,49,34,66,56,42,49,51,48,37,46,51,49,26,54,53,52,49,51,52,49,39,50,51,61,67,64,36,88,60,42,33,20,34,34,51,45,78,42,68,44,90,87,50,48,34,28,37,34,37,32,39,22,28,50,45,98,84,52,42,68,44,68,41,55,74,42,47,37,73,44,68,66,71,81,43,17,66,52,49,31,52,52,50,52,52,49,29,55,74,60,66,39,64,69,33,42,52,33,41,20,30,58,88,43,72,43,49,54,48,14,49,54,51,42,37,65,77,37,24,89,44,25,61,81,59,32,75,61,22,78,39,64,15,48,59,50,51,50,48,54,23,51,46,52,20,45,65,75,45,47,76,64,47,41,33,56,51,45,39,42,46,55,34,72,68,35,55,56,40,40,50,50,48,52,50,25,22,54,73,71,65,54,85,66,94,72,73,78,51,76,51,48,90,84,36,61,66,36,46,46,51,22,41,61,40,46,62,74,37,49,67,33,51,51,50,37,42,72,73,34,80,86,53,74,40,71,61,51,73,65,41,49,51,48,45,51,50,49,36,61,65,45,42,64,57,49,52,46,50,60,61,52,64,52,77,81,56,69,35,16,42,50,46,45,62,50,54,49,51,49,51,50,54,44,60,68,36,52,74,42,90,48,66,67,55,22,55,24,33,55,50,20,48,54,48,41,47,73,71,52,61,72,57,56,63,66,34,46,48,18,22,37,68,31,58,54,38,28,66,61,43,52,50,53,53,35,36,73,73,39,62,86,51,24,66,59,54,50,50,49,49,49,51,54,48,51,55,54,49,51,57,46,65,65,48,72,75,73,64,76,59,73,61,60,72,73,62,60,63,57,70,75,40,60,91,84,44,58,63,54,52,50,49,48,50,48,51,64,64,55,53,86,58,50,61,63,52,50,60,71,66,45,79,62,44,56,57,78,85,43,66,83,62,54,62,52,57,54,43,60,74,38,30,86,78,25,53,53,54,32,51,53,44,46,44,45,38,30,33,57,44,40,55,57,69,50,52,53,49,47,46,51,42,45,67,59,41,31,96,89,39,68,78,67,52,55,68,57,50,24,38,40,54,36,44,26,28,73,73,67,39,75,80,65,68,87,76,47,69,75,54,64,65,67,58,52,63,55,53,50,58,67,75,91,134,81,77,76,76,74,73,70,73,55,65,66,80,67,60,59,70,62,48,49,50,33,49,31,49,26,31,37,71,67,66,46,63,54,56,54,62,57,36,66,44,49,48,52,38,47,40,70,57,28,73,68,66,77,84,61,49,33,66,56,42,50,51,49,36,47,52,51,27,53,52,52,50,50,52,50,41,51,51,62,66,64,37,88,61,43,33,20,36,34,50,45,79,42,69,44,91,86,49,48,34,28,37,36,36,34,40,21,28,48,45,98,84,53,42,70,44,70,41,56,74,42,47,38,72,43,68,68,69,79,42,19,65,52,50,31,52,50,50,51,51,50,29,56,75,60,66,37,63,69,32,43,52,34,40,22,31,57,89,43,72,42,48,54,49,16,51,54,52,42,38,65,76,37,27,88,43,25,61,80,59,32,75,61,22,76,39,66,15,48,59,50,52,52,47,53,24,51,46,52,20,46,64,77,47,46,76,66,46,41,32,56,52,45,40,42,46,55,35,72,67,36,54,57,40,40,50,50,49,52,51,24,24,54,74,73,64,53,84,67,94,71,71,80,52,77,51,48,90,86,36,62,64,36,43,46,51,22,43,62,40,45,62,74,37,48,64,32,50,50,50,37,43,73,74,34,81,84,53,75,38,73,62,52,71,66,40,49,51,49,47,51,50,50,38,61,65,46,43,64,58,49,53,47,50,59,61,51,64,53,78,81,56,69,35,16,42,50,44,45,62,51,55,50,50,50,53,50,52,44,60,68,35,52,74,44,89,47,67,68,53,23,55,24,32,55,50,20,48,54,47,40,46,74,69,52,59,68,64,55,61,64,34,48,48,20,23,36,68,31,58,55,38,29,67,62,44,54,48,52,54,37,36,72,75,38,62,87,52,23,65,60,55,51,50,49,49,49,50,52,47,50,54,54,49,51,55,46,66,65,49,73,74,70,69,75,61,72,60,62,71,73,61,61,66,57,71,77,40,58,91,82,42,59,62,53,51,50,50,48,51,47,51,65,66,55,55,84,59,49,60,62,52,50,60,70,67,45,79,62,45,57,53,80,85,43,67,81,61,55,62,51,57,54,41,60,73,38,29,84,78,25,50,54,54,33,50,50,46,46,45,44,38,30,32,58,43,41,56,58,68,50,52,52,48,48,47,53,42,45,67,61,41,32,95,86,40,69,80,68,51,55,67,58,50,24,37,38,54,34,42,26,28,73,74,69,41,74,81,65,68,87,77,49,70,76,56,63,65,68,56,53,61,55,53,50,58,66,75,90

InterPro domains:
  IPR008906 HAT, C-terminal dimerisation domain [PF05699] (451-535)
  IPR025525 hAT-like transposase, RNase-H fold [PF14372] (317-408)
  IPR052035 Zinc finger BED domain-containing [PTHR46481] (12-536)

pLDDT: mean 84.78, std 18.13, range [24.11, 98.19]